Protein AF-A0A835D338-F1 (afdb_monomer)

Sequence (1141 aa):
MAGPLVIIKLYAHLLYDAEVIFFDESVRIAKRHQLEVKVLHLVQPAYQSMLGHLRSRTLDNFKEAFDKVLNGGEGFAVAAHDCTQSFMTLFEKGCADAAIEQANWDPSRVRDKLQRDIDSHVASLRAAKLSELTTLYEIGIVIRNTKSWWCRVDMLQSKLNEALVAPVEALLDSAGKNYARSVVEAKAKEEGWKGPDSDEGQVFDIVNHDSDSMPRVWTGKEDILRHSQTALSACNIGRPAWIISKLVSGRLRSPDDGEETIGLFELVSRLRKKVGRPLQAVGKHYKEGLEEKELRVNLIMLVAFTVYSLGYFQEWHGKVDECISTHLIDGDGIFNVPGIENFMKEVKLGECGLSYAVVSIMGPQSSGKSTLLNHLFGTKFREMDAFKGRQDTSLVRSQTTKGIWLAKCADVEPCTLVMDLEGTDGRERGEDDTAFEKQSALFALAVSDIVLINMWCHDIGREQAANKPLLKTVFQVMMRLFSPRKTTLLFVIRDKTRTPLENLEPLLREDIQKIWDSVPKPQAHRETPLSEFFNVEVVALSSYEEKEEQFKEQVGSLRQRFYHSIAPGGLAGDRRAVVPASGFSFSAQQIWKIIKENKDLDLPAHKVMVATVRCEEIANEKFAYLTENEDWCQLEEAVQSAPVPGFGKKLTLIIDACLSEYDAEVIFFDESVRIAKRHQLEVKVLHLVQPAYQSMLGHLRSRTLDNFKEAFDKVLNGGEGFAVAAHDCTQSFMTLFEKGCADAAIEQANWDPSRVRDKLQRDIDSHVASLRAAKLSELTTLYESKLNEALVAPVEALLDSAGSDTWPAIRKLLQRETESAVSGLSSALSGFDLDEITVDKMLANLENYARSVVEAKAKEEAGRVLIQMKDKFSTLFNHDSDSMPRVWTGKEDILAITKTARSASLKLLSVLAAVRLDDNADNIENILSLALVNADNSGVTNRSITSFDPLASSTWEEVPSTKTLITPVQCKSLWRQFKTETEYTVTQAIAAQEANKRNNNWLPPPWAIVALIVLGFNEFMTLLRNPLYLGVIFVAFLLFKALWVQLDISGEFRNGALPGLLSLSTKFLPTVMNLLKKLAEEGQRPAAADPQRNPAVESKSLGSGVYANSNLSSSASSNVMSSGNGIEIEYSSSLQQDEVK

Structure (mmCIF, N/CA/C/O backbone):
data_AF-A0A835D338-F1
#
_entry.id   AF-A0A835D338-F1
#
loop_
_atom_site.group_PDB
_atom_site.id
_atom_site.type_symbol
_atom_site.label_atom_id
_atom_site.label_alt_id
_atom_site.label_comp_id
_atom_site.label_asym_id
_atom_site.label_entity_id
_atom_site.label_seq_id
_atom_site.pdbx_PDB_ins_code
_atom_site.Cartn_x
_atom_site.Cartn_y
_atom_site.Cartn_z
_atom_site.occupancy
_atom_site.B_iso_or_equiv
_atom_site.auth_seq_id
_atom_site.auth_comp_id
_atom_site.auth_asym_id
_atom_site.auth_atom_id
_atom_site.pdbx_PDB_model_num
ATOM 1 N N . MET A 1 1 ? -3.411 23.150 -6.013 1.00 42.62 1 MET A N 1
ATOM 2 C CA . MET A 1 1 ? -4.665 22.578 -5.458 1.00 42.62 1 MET A CA 1
ATOM 3 C C . MET A 1 1 ? -5.792 23.619 -5.308 1.00 42.62 1 MET A C 1
ATOM 5 O O . MET A 1 1 ? -6.763 23.337 -4.624 1.00 42.62 1 MET A O 1
ATOM 9 N N . ALA A 1 2 ? -5.741 24.788 -5.968 1.00 37.47 2 ALA A N 1
ATOM 10 C CA . ALA A 1 2 ? -6.758 25.835 -5.780 1.00 37.47 2 ALA A CA 1
ATOM 11 C C . ALA A 1 2 ? -8.158 25.488 -6.343 1.00 37.47 2 ALA A C 1
ATOM 13 O O . ALA A 1 2 ? -9.165 25.864 -5.746 1.00 37.47 2 ALA A O 1
ATOM 14 N N . GLY A 1 3 ? -8.231 24.732 -7.449 1.00 48.47 3 GLY A N 1
ATOM 15 C CA . GLY A 1 3 ? -9.480 24.416 -8.166 1.00 48.47 3 GLY A CA 1
ATOM 16 C C . GLY A 1 3 ? -10.649 23.948 -7.281 1.00 48.47 3 GLY A C 1
ATOM 17 O O . GLY A 1 3 ? -11.695 24.592 -7.313 1.00 48.47 3 GLY A O 1
ATOM 18 N N . PRO A 1 4 ? -10.494 22.903 -6.442 1.00 52.81 4 PRO A N 1
ATOM 19 C CA . PRO A 1 4 ? -11.550 22.446 -5.535 1.00 52.81 4 PRO A CA 1
ATOM 20 C C . PRO A 1 4 ? -12.110 23.525 -4.598 1.00 52.81 4 PRO A C 1
ATOM 22 O O . PRO A 1 4 ? -13.306 23.524 -4.335 1.00 52.81 4 PRO A O 1
ATOM 25 N N . LEU A 1 5 ? -11.293 24.473 -4.126 1.00 51.62 5 LEU A N 1
ATOM 26 C CA . LEU A 1 5 ? -11.754 25.545 -3.232 1.00 51.62 5 LEU A CA 1
ATOM 27 C C . LEU A 1 5 ? -12.587 26.595 -3.982 1.00 51.62 5 LEU A C 1
ATOM 29 O O . LEU A 1 5 ? -13.607 27.057 -3.470 1.00 51.62 5 LEU A O 1
ATOM 33 N N . VAL A 1 6 ? -12.201 26.916 -5.221 1.00 54.78 6 VAL A N 1
ATOM 34 C CA . VAL A 1 6 ? -12.992 27.775 -6.119 1.00 54.78 6 VAL A CA 1
ATOM 35 C C . VAL A 1 6 ? -14.311 27.091 -6.495 1.00 54.78 6 VAL A C 1
ATOM 37 O O . VAL A 1 6 ? -15.360 27.731 -6.465 1.00 54.78 6 VAL A O 1
ATOM 40 N N . ILE A 1 7 ? -14.285 25.780 -6.763 1.00 57.91 7 ILE A N 1
ATOM 41 C CA . ILE A 1 7 ? -15.482 24.972 -7.047 1.00 57.91 7 ILE A CA 1
ATOM 42 C C . ILE A 1 7 ? -16.418 24.932 -5.833 1.00 57.91 7 ILE A C 1
ATOM 44 O O . ILE A 1 7 ? -17.607 25.182 -5.998 1.00 57.91 7 ILE A O 1
ATOM 48 N N . ILE A 1 8 ? -15.910 24.700 -4.616 1.00 60.81 8 ILE A N 1
ATOM 49 C CA . ILE A 1 8 ? -16.721 24.724 -3.385 1.00 60.81 8 ILE A CA 1
ATOM 50 C C . ILE A 1 8 ? -17.377 26.099 -3.187 1.00 60.81 8 ILE A C 1
ATOM 52 O O . ILE A 1 8 ? -18.566 26.154 -2.875 1.00 60.81 8 ILE A O 1
ATOM 56 N N . LYS A 1 9 ? -16.655 27.208 -3.425 1.00 59.19 9 LYS A N 1
ATOM 57 C CA . LYS A 1 9 ? -17.248 28.556 -3.365 1.00 59.19 9 LYS A CA 1
ATOM 58 C C . LYS A 1 9 ? -18.345 28.740 -4.425 1.00 59.19 9 LYS A C 1
ATOM 60 O O . LYS A 1 9 ? -19.446 29.159 -4.078 1.00 59.19 9 LYS A O 1
ATOM 65 N N . LEU A 1 10 ? -18.081 28.401 -5.690 1.00 60.38 10 LEU A N 1
ATOM 66 C CA . LEU A 1 10 ? -19.064 28.509 -6.780 1.00 60.38 10 LEU A CA 1
ATOM 67 C C . LEU A 1 10 ? -20.314 27.654 -6.524 1.00 60.38 10 LEU A C 1
ATOM 69 O O . LEU A 1 10 ? -21.428 28.129 -6.723 1.00 60.38 10 LEU A O 1
ATOM 73 N N . TYR A 1 11 ? -20.141 26.425 -6.040 1.00 64.56 11 TYR A N 1
ATOM 74 C CA . TYR A 1 11 ? -21.232 25.498 -5.741 1.00 64.56 11 TYR A CA 1
ATOM 75 C C . TYR A 1 11 ? -22.081 25.974 -4.552 1.00 64.56 11 TYR A C 1
ATOM 77 O O . TYR A 1 11 ? -23.308 25.937 -4.617 1.00 64.56 11 TYR A O 1
ATOM 85 N N . ALA A 1 12 ? -21.445 26.511 -3.502 1.00 62.12 12 ALA A N 1
ATOM 86 C CA . ALA A 1 12 ? -22.143 27.125 -2.374 1.00 62.12 12 ALA A CA 1
ATOM 87 C C . ALA A 1 12 ? -22.940 28.378 -2.782 1.00 62.12 12 ALA A C 1
ATOM 89 O O . ALA A 1 12 ? -24.048 28.571 -2.288 1.00 62.12 12 ALA A O 1
ATOM 90 N N . HIS A 1 13 ? -22.422 29.203 -3.703 1.00 67.62 13 HIS A N 1
ATOM 91 C CA . HIS A 1 13 ? -23.190 30.315 -4.275 1.00 67.62 13 HIS A CA 1
ATOM 92 C C . HIS A 1 13 ? -24.360 29.830 -5.132 1.00 67.62 13 HIS A C 1
ATOM 94 O O . HIS A 1 13 ? -25.470 30.301 -4.928 1.00 67.62 13 HIS A O 1
ATOM 100 N N . LEU A 1 14 ? -24.143 28.873 -6.040 1.00 63.91 14 LEU A N 1
ATOM 101 C CA . LEU A 1 14 ? -25.195 28.355 -6.922 1.00 63.91 14 LEU A CA 1
ATOM 102 C C . LEU A 1 14 ? -26.357 27.723 -6.144 1.00 63.91 14 LEU A C 1
ATOM 104 O O . LEU A 1 14 ? -27.510 27.973 -6.485 1.00 63.91 14 LEU A O 1
ATOM 108 N N . LEU A 1 15 ? -26.074 26.963 -5.080 1.00 64.31 15 LEU A N 1
ATOM 109 C CA . LEU A 1 15 ? -27.109 26.437 -4.182 1.00 64.31 15 LEU A CA 1
ATOM 110 C C . LEU A 1 15 ? -27.828 27.560 -3.424 1.00 64.31 15 LEU A C 1
ATOM 112 O O . LEU A 1 15 ? -29.055 27.628 -3.450 1.00 64.31 15 LEU A O 1
ATOM 116 N N . TYR A 1 16 ? -27.078 28.472 -2.798 1.00 71.81 16 TYR A N 1
ATOM 117 C CA . TYR A 1 16 ? -27.657 29.569 -2.020 1.00 71.81 16 TYR A CA 1
ATOM 118 C C . TYR A 1 16 ? -28.532 30.502 -2.873 1.00 71.81 16 TYR A C 1
ATOM 120 O O . TYR A 1 16 ? -29.622 30.896 -2.464 1.00 71.81 16 TYR A O 1
ATOM 128 N N . ASP A 1 17 ? -28.080 30.836 -4.079 1.00 68.00 17 ASP A N 1
ATOM 129 C CA . ASP A 1 17 ? -28.818 31.700 -4.994 1.00 68.00 17 ASP A CA 1
ATOM 130 C C . ASP A 1 17 ? -30.065 30.995 -5.562 1.00 68.00 17 ASP A C 1
ATOM 132 O O . ASP A 1 17 ? -31.065 31.666 -5.808 1.00 68.00 17 ASP A O 1
ATOM 136 N N . ALA A 1 18 ? -30.046 29.662 -5.715 1.00 66.62 18 ALA A N 1
ATOM 137 C CA . ALA A 1 18 ? -31.192 28.870 -6.169 1.00 66.62 18 ALA A CA 1
ATOM 138 C C . ALA A 1 18 ? -32.274 28.674 -5.089 1.00 66.62 18 ALA A C 1
ATOM 140 O O . ALA A 1 18 ? -33.463 28.734 -5.398 1.00 66.62 18 ALA A O 1
ATOM 141 N N . GLU A 1 19 ? -31.893 28.472 -3.823 1.00 66.00 19 GLU A N 1
ATOM 142 C CA . GLU A 1 19 ? -32.851 28.295 -2.717 1.00 66.00 19 GLU A CA 1
ATOM 143 C C . GLU A 1 19 ? -33.541 29.607 -2.303 1.00 66.00 19 GLU A C 1
ATOM 145 O O . GLU A 1 19 ? -34.656 29.593 -1.778 1.00 66.00 19 GLU A O 1
ATOM 150 N N . VAL A 1 20 ? -32.894 30.756 -2.529 1.00 69.62 20 VAL A N 1
ATOM 151 C CA . VAL A 1 20 ? -33.274 32.038 -1.903 1.00 69.62 20 VAL A CA 1
ATOM 152 C C . VAL A 1 20 ? -33.884 33.040 -2.909 1.00 69.62 20 VAL A C 1
ATOM 154 O O . VAL A 1 20 ? -34.171 34.182 -2.552 1.00 69.62 20 VAL A O 1
ATOM 157 N N . ILE A 1 21 ? -34.181 32.618 -4.149 1.00 68.69 21 ILE A N 1
ATOM 158 C CA . ILE A 1 21 ? -34.739 33.452 -5.246 1.00 68.69 21 ILE A CA 1
ATOM 159 C C . ILE A 1 21 ? -35.920 34.343 -4.806 1.00 68.69 21 ILE A C 1
ATOM 161 O O . ILE A 1 21 ? -36.027 35.489 -5.236 1.00 68.69 21 ILE A O 1
ATOM 165 N N . PHE A 1 22 ? -36.795 33.840 -3.930 1.00 66.62 22 PHE A N 1
ATOM 166 C CA . PHE A 1 22 ? -38.018 34.528 -3.495 1.00 66.62 22 PHE A CA 1
ATOM 167 C C . PHE A 1 22 ? -37.815 35.609 -2.414 1.00 66.62 22 PHE A C 1
ATOM 169 O O . PHE A 1 22 ? -38.792 36.218 -1.978 1.00 66.62 22 PHE A O 1
ATOM 176 N N . PHE A 1 23 ? -36.580 35.862 -1.968 1.00 70.81 23 PHE A N 1
ATOM 177 C CA . PHE A 1 23 ? -36.269 36.875 -0.953 1.00 70.81 23 PHE A CA 1
ATOM 178 C C . PHE A 1 23 ? -35.703 38.169 -1.559 1.00 70.81 23 PHE A C 1
ATOM 180 O O . PHE A 1 23 ? -35.102 38.178 -2.639 1.00 70.81 23 PHE A O 1
ATOM 187 N N . ASP A 1 24 ? -35.867 39.266 -0.815 1.00 76.75 24 ASP A N 1
ATOM 188 C CA . ASP A 1 24 ? -35.385 40.601 -1.177 1.00 76.75 24 ASP A CA 1
ATOM 189 C C . ASP A 1 24 ? -33.871 40.636 -1.465 1.00 76.75 24 ASP A C 1
ATOM 191 O O . ASP A 1 24 ? -33.069 40.008 -0.769 1.00 76.75 24 ASP A O 1
ATOM 195 N N . GLU A 1 25 ? -33.483 41.403 -2.487 1.00 73.06 25 GLU A N 1
ATOM 196 C CA . GLU A 1 25 ? -32.102 41.507 -2.974 1.00 73.06 25 GLU A CA 1
ATOM 197 C C . GLU A 1 25 ? -31.130 42.011 -1.895 1.00 73.06 25 GLU A C 1
ATOM 199 O O . GLU A 1 25 ? -30.026 41.486 -1.758 1.00 73.06 25 GLU A O 1
ATOM 204 N N . SER A 1 26 ? -31.543 42.979 -1.068 1.00 69.69 26 SER A N 1
ATOM 205 C CA . SER A 1 26 ? -30.692 43.519 0.001 1.00 69.69 26 SER A CA 1
ATOM 206 C C . SER A 1 26 ? -30.404 42.473 1.084 1.00 69.69 26 SER A C 1
ATOM 208 O O . SER A 1 26 ? -29.277 42.367 1.577 1.00 69.69 26 SER A O 1
ATOM 210 N N . VAL A 1 27 ? -31.399 41.636 1.397 1.00 71.38 27 VAL A N 1
ATOM 211 C CA . VAL A 1 27 ? -31.273 40.526 2.350 1.00 71.38 27 VAL A CA 1
ATOM 212 C C . VAL A 1 27 ? -30.422 39.405 1.753 1.00 71.38 27 VAL A C 1
ATOM 214 O O . VAL A 1 27 ? -29.538 38.894 2.446 1.00 71.38 27 VAL A O 1
ATOM 217 N N . ARG A 1 28 ? -30.623 39.065 0.470 1.00 74.94 28 ARG A N 1
ATOM 218 C CA . ARG A 1 28 ? -29.794 38.091 -0.260 1.00 74.94 28 ARG A CA 1
ATOM 219 C C . ARG A 1 28 ? -28.327 38.502 -0.289 1.00 74.94 28 ARG A C 1
ATOM 221 O O . ARG A 1 28 ? -27.486 37.690 0.079 1.00 74.94 28 ARG A O 1
ATOM 228 N N . ILE A 1 29 ? -28.005 39.748 -0.637 1.00 73.69 29 ILE A N 1
ATOM 229 C CA . ILE A 1 29 ? -26.618 40.242 -0.667 1.00 73.69 29 ILE A CA 1
ATOM 230 C C . ILE A 1 29 ? -25.985 40.187 0.733 1.00 73.69 29 ILE A C 1
ATOM 232 O O . ILE A 1 29 ? -24.899 39.626 0.897 1.00 73.69 29 ILE A O 1
ATOM 236 N N . ALA A 1 30 ? -26.676 40.687 1.764 1.00 72.38 30 ALA A N 1
ATOM 237 C CA . ALA A 1 30 ? -26.165 40.674 3.137 1.00 72.38 30 ALA A CA 1
ATOM 238 C C . ALA A 1 30 ? -25.923 39.247 3.670 1.00 72.38 30 ALA A C 1
ATOM 240 O O . ALA A 1 30 ? -24.933 38.987 4.360 1.00 72.38 30 ALA A O 1
ATOM 241 N N . LYS A 1 31 ? -26.807 38.297 3.338 1.00 73.38 31 LYS A N 1
ATOM 242 C CA . LYS A 1 31 ? -26.688 36.896 3.761 1.00 73.38 31 LYS A CA 1
ATOM 243 C C . LYS A 1 31 ? -25.702 36.090 2.919 1.00 73.38 31 LYS A C 1
ATOM 245 O O . LYS A 1 31 ? -24.974 35.289 3.503 1.00 73.38 31 LYS A O 1
ATOM 250 N N . ARG A 1 32 ? -25.583 36.359 1.614 1.00 72.50 32 ARG A N 1
ATOM 251 C CA . ARG A 1 32 ? -24.512 35.829 0.757 1.00 72.50 32 ARG A CA 1
ATOM 252 C C . ARG A 1 32 ? -23.146 36.219 1.323 1.00 72.50 32 ARG A C 1
ATOM 254 O O . ARG A 1 32 ? -22.302 35.349 1.495 1.00 72.50 32 ARG A O 1
ATOM 261 N N . HIS A 1 33 ? -22.950 37.479 1.713 1.00 73.69 33 HIS A N 1
ATOM 262 C CA . HIS A 1 33 ? -21.685 37.909 2.314 1.00 73.69 33 HIS A CA 1
ATOM 263 C C . HIS A 1 33 ? -21.422 37.245 3.682 1.00 73.69 33 HIS A C 1
ATOM 265 O O . HIS A 1 33 ? -20.308 36.806 3.972 1.00 73.69 33 HIS A O 1
ATOM 271 N N . GLN A 1 34 ? -22.464 37.052 4.505 1.00 74.62 34 GLN A N 1
ATOM 272 C CA . GLN A 1 34 ? -22.353 36.271 5.746 1.00 74.62 34 GLN A CA 1
ATOM 273 C C . GLN A 1 34 ? -22.013 34.783 5.495 1.00 74.62 34 GLN A C 1
ATOM 275 O O . GLN A 1 34 ? -21.376 34.154 6.343 1.00 74.62 34 GLN A O 1
ATOM 280 N N . LEU A 1 35 ? -22.410 34.218 4.348 1.00 74.19 35 LEU A N 1
ATOM 281 C CA . LEU A 1 35 ? -22.029 32.872 3.913 1.00 74.19 35 LEU A CA 1
ATOM 282 C C . LEU A 1 35 ? -20.567 32.827 3.437 1.00 74.19 35 LEU A C 1
ATOM 284 O O . LEU A 1 35 ? -19.831 31.944 3.867 1.00 74.19 35 LEU A O 1
ATOM 288 N N . GLU A 1 36 ? -20.116 33.800 2.636 1.00 70.56 36 GLU A N 1
ATOM 289 C CA . GLU A 1 36 ? -18.717 33.905 2.187 1.00 70.56 36 GLU A CA 1
ATOM 290 C C . GLU A 1 36 ? -17.733 33.918 3.361 1.00 70.56 36 GLU A C 1
ATOM 292 O O . GLU A 1 36 ? -16.772 33.148 3.368 1.00 70.56 36 GLU A O 1
ATOM 297 N N . VAL A 1 37 ? -17.997 34.741 4.382 1.00 73.62 37 VAL A N 1
ATOM 298 C CA . VAL A 1 37 ? -17.154 34.827 5.587 1.00 73.62 37 VAL A CA 1
ATOM 299 C C . VAL A 1 37 ? -17.082 33.479 6.314 1.00 73.62 37 VAL A C 1
ATOM 301 O O . VAL A 1 37 ? -16.005 33.083 6.758 1.00 73.62 37 VAL A O 1
ATOM 304 N N . LYS A 1 38 ? -18.193 32.731 6.393 1.00 74.69 38 LYS A N 1
ATOM 305 C CA . LYS A 1 38 ? -18.213 31.381 6.986 1.00 74.69 38 LYS A CA 1
ATOM 306 C C . LYS A 1 38 ? -17.441 30.357 6.151 1.00 74.69 38 LYS A C 1
ATOM 308 O O . LYS A 1 38 ? -16.703 29.560 6.723 1.00 74.69 38 LYS A O 1
ATOM 313 N N . VAL A 1 39 ? -17.580 30.384 4.824 1.00 73.12 39 VAL A N 1
ATOM 314 C CA . VAL A 1 39 ? -16.852 29.481 3.913 1.00 73.12 39 VAL A CA 1
ATOM 315 C C . VAL A 1 39 ? -15.347 29.749 3.975 1.00 73.12 39 VAL A C 1
ATOM 317 O O . VAL A 1 39 ? -14.569 28.806 4.096 1.00 73.12 39 VAL A O 1
ATOM 320 N N . LEU A 1 40 ? -14.922 31.016 3.997 1.00 72.62 40 LEU A N 1
ATOM 321 C CA . LEU A 1 40 ? -13.515 31.379 4.200 1.00 72.62 40 LEU A CA 1
ATOM 322 C C . LEU A 1 40 ? -12.987 30.871 5.550 1.00 72.62 40 LEU A C 1
ATOM 324 O O . LEU A 1 40 ? -11.912 30.276 5.591 1.00 72.62 40 LEU A O 1
ATOM 328 N N . HIS A 1 41 ? -13.757 31.018 6.634 1.00 74.75 41 HIS A N 1
ATOM 329 C CA . HIS A 1 41 ? -13.384 30.490 7.953 1.00 74.75 41 HIS A CA 1
ATOM 330 C C . HIS A 1 41 ? -13.243 28.959 7.984 1.00 74.75 41 HIS A C 1
ATOM 332 O O . HIS A 1 41 ? -12.366 28.445 8.677 1.00 74.75 41 HIS A O 1
ATOM 338 N N . LEU A 1 42 ? -14.076 28.235 7.228 1.00 74.44 42 LEU A N 1
ATOM 339 C CA . LEU A 1 42 ? -14.022 26.774 7.103 1.00 74.44 42 LEU A CA 1
ATOM 340 C C . LEU A 1 42 ? -12.810 26.301 6.277 1.00 74.44 42 LEU A C 1
ATOM 342 O O . LEU A 1 42 ? -12.235 25.254 6.563 1.00 74.44 42 LEU A O 1
ATOM 346 N N . VAL A 1 43 ? -12.405 27.076 5.267 1.00 74.06 43 VAL A N 1
ATOM 347 C CA . VAL A 1 43 ? -11.278 26.764 4.367 1.00 74.06 43 VAL A CA 1
ATOM 348 C C . VAL A 1 43 ? -9.916 27.152 4.963 1.00 74.06 43 VAL A C 1
ATOM 350 O O . VAL A 1 43 ? -8.902 26.527 4.642 1.00 74.06 43 VAL A O 1
ATOM 353 N N . GLN A 1 44 ? -9.869 28.144 5.857 1.00 76.06 44 GLN A N 1
ATOM 354 C CA . GLN A 1 44 ? -8.628 28.678 6.434 1.00 76.06 44 GLN A CA 1
ATOM 355 C C . GLN A 1 44 ? -7.682 27.612 7.046 1.00 76.06 44 GLN A C 1
ATOM 357 O O . GLN A 1 44 ? -6.479 27.691 6.775 1.00 76.06 44 GLN A O 1
ATOM 362 N N . PRO A 1 45 ? -8.147 26.585 7.794 1.00 77.12 45 PRO A N 1
ATOM 363 C CA . PRO A 1 45 ? -7.266 25.537 8.322 1.00 77.12 45 PRO A CA 1
ATOM 364 C C . PRO A 1 45 ? -6.648 24.661 7.221 1.00 77.12 45 PRO A C 1
ATOM 366 O O . PRO A 1 45 ? -5.477 24.291 7.305 1.00 77.12 45 PRO A O 1
ATOM 369 N N . ALA A 1 46 ? -7.401 24.371 6.153 1.00 75.06 46 ALA A N 1
ATOM 370 C CA . ALA A 1 46 ? -6.908 23.597 5.014 1.00 75.06 46 ALA A CA 1
ATOM 371 C C . ALA A 1 46 ? -5.841 24.373 4.222 1.00 75.06 46 ALA A C 1
ATOM 373 O O . ALA A 1 46 ? -4.828 23.798 3.824 1.00 75.06 46 ALA A O 1
ATOM 374 N N . TYR A 1 47 ? -6.012 25.691 4.064 1.00 77.94 47 TYR A N 1
ATOM 375 C CA . TYR A 1 47 ? -4.995 26.571 3.476 1.00 77.94 47 TYR A CA 1
ATOM 376 C C . TYR A 1 47 ? -3.706 26.609 4.316 1.00 77.94 47 TYR A C 1
ATOM 378 O O . TYR A 1 47 ? -2.610 26.468 3.773 1.00 77.94 47 TYR A O 1
ATOM 386 N N . GLN A 1 48 ? -3.818 26.711 5.646 1.00 77.25 48 GLN A N 1
ATOM 387 C CA . GLN A 1 48 ? -2.658 26.661 6.547 1.00 77.25 48 GLN A CA 1
ATOM 388 C C . GLN A 1 48 ? -1.932 25.305 6.498 1.00 77.25 48 GLN A C 1
ATOM 390 O O . GLN A 1 48 ? -0.701 25.277 6.448 1.00 77.25 48 GLN A O 1
ATOM 395 N N . SER A 1 49 ? -2.674 24.193 6.444 1.00 78.25 49 SER A N 1
ATOM 396 C CA . SER A 1 49 ? -2.111 22.850 6.245 1.00 78.25 49 SER A CA 1
ATOM 397 C C . SER A 1 49 ? -1.366 22.736 4.906 1.00 78.25 49 SER A C 1
ATOM 399 O O . SER A 1 49 ? -0.204 22.326 4.870 1.00 78.25 49 SER A O 1
ATOM 401 N N . MET A 1 50 ? -1.979 23.197 3.809 1.00 82.50 50 MET A N 1
ATOM 402 C CA . MET A 1 50 ? -1.373 23.209 2.473 1.00 82.50 50 MET A CA 1
ATOM 403 C C . MET A 1 50 ? -0.062 24.010 2.434 1.00 82.50 50 MET A C 1
ATOM 405 O O . MET A 1 50 ? 0.930 23.516 1.897 1.00 82.50 50 MET A O 1
ATOM 409 N N . LEU A 1 51 ? -0.017 25.202 3.042 1.00 80.62 51 LEU A N 1
ATOM 410 C CA . LEU A 1 51 ? 1.221 25.982 3.175 1.00 80.62 51 LEU A CA 1
ATOM 411 C C . LEU A 1 51 ? 2.274 25.258 4.034 1.00 80.62 51 LEU A C 1
ATOM 413 O O . LEU A 1 51 ? 3.464 25.313 3.723 1.00 80.62 51 LEU A O 1
ATOM 417 N N . GLY A 1 52 ? 1.855 24.535 5.078 1.00 79.75 52 GLY A N 1
ATOM 418 C CA . GLY A 1 52 ? 2.730 23.685 5.890 1.00 79.75 52 GLY A CA 1
ATOM 419 C C . GLY A 1 52 ? 3.389 22.555 5.089 1.00 79.75 52 GLY A C 1
ATOM 420 O O . GLY A 1 52 ? 4.604 22.364 5.190 1.00 79.75 52 GLY A O 1
ATOM 421 N N . HIS A 1 53 ? 2.614 21.860 4.250 1.00 84.25 53 HIS A N 1
ATOM 422 C CA . HIS A 1 53 ? 3.115 20.816 3.350 1.00 84.25 53 HIS A CA 1
ATOM 423 C C . HIS A 1 53 ? 4.015 21.373 2.240 1.00 84.25 53 HIS A C 1
ATOM 425 O O . HIS A 1 53 ? 5.079 20.805 1.990 1.00 84.25 53 HIS A O 1
ATOM 431 N N . LEU A 1 54 ? 3.633 22.495 1.613 1.00 83.88 54 LEU A N 1
ATOM 432 C CA . LEU A 1 54 ? 4.456 23.180 0.609 1.00 83.88 54 LEU A CA 1
ATOM 433 C C . LEU A 1 54 ? 5.825 23.546 1.198 1.00 83.88 54 LEU A C 1
ATOM 435 O O . LEU A 1 54 ? 6.853 23.219 0.614 1.00 83.88 54 LEU A O 1
ATOM 439 N N . ARG A 1 55 ? 5.837 24.133 2.401 1.00 89.56 55 ARG A N 1
ATOM 440 C CA . ARG A 1 55 ? 7.056 24.495 3.133 1.00 89.56 55 ARG A CA 1
ATOM 441 C C . ARG A 1 55 ? 7.967 23.294 3.397 1.00 89.56 55 ARG A C 1
ATOM 443 O O . ARG A 1 55 ? 9.164 23.402 3.154 1.00 89.56 55 ARG A O 1
ATOM 450 N N . SER A 1 56 ? 7.426 22.171 3.888 1.00 87.00 56 SER A N 1
ATOM 451 C CA . SER A 1 56 ? 8.242 20.968 4.130 1.00 87.00 56 SER A CA 1
ATOM 452 C C . SER A 1 56 ? 8.847 20.463 2.827 1.00 87.00 56 SER A C 1
ATOM 454 O O . SER A 1 56 ? 10.057 20.320 2.729 1.00 87.00 56 SER A O 1
ATOM 456 N N . ARG A 1 57 ? 8.023 20.304 1.783 1.00 88.81 57 ARG A N 1
ATOM 457 C CA . ARG A 1 57 ? 8.485 19.782 0.496 1.00 88.81 57 ARG A CA 1
ATOM 458 C C . ARG A 1 57 ? 9.545 20.672 -0.156 1.00 88.81 57 ARG A C 1
ATOM 460 O O . ARG A 1 57 ? 10.494 20.143 -0.721 1.00 88.81 57 ARG A O 1
ATOM 467 N N . THR A 1 58 ? 9.429 21.998 -0.057 1.00 89.06 58 THR A N 1
ATOM 468 C CA . THR A 1 58 ? 10.486 22.904 -0.530 1.00 89.06 58 THR A CA 1
ATOM 469 C C . THR A 1 58 ? 11.772 22.744 0.279 1.00 89.06 58 THR A C 1
ATOM 471 O O . THR A 1 58 ? 12.842 22.674 -0.317 1.00 89.06 58 THR A O 1
ATOM 474 N N . LEU A 1 59 ? 11.687 22.645 1.611 1.00 90.50 59 LEU A N 1
ATOM 475 C CA . LEU A 1 59 ? 12.853 22.437 2.475 1.00 90.50 59 LEU A CA 1
ATOM 476 C C . LEU A 1 59 ? 13.555 21.100 2.186 1.00 90.50 59 LEU A C 1
ATOM 478 O O . LEU A 1 59 ? 14.780 21.041 2.175 1.00 90.50 59 LEU A O 1
ATOM 482 N N . ASP A 1 60 ? 12.796 20.034 1.944 1.00 89.62 60 ASP A N 1
ATOM 483 C CA . ASP A 1 60 ? 13.346 18.702 1.685 1.00 89.62 60 ASP A CA 1
ATOM 484 C C . ASP A 1 60 ? 13.964 18.608 0.276 1.00 89.62 60 ASP A C 1
ATOM 486 O O . ASP A 1 60 ? 15.090 18.130 0.138 1.00 89.62 60 ASP A O 1
ATOM 490 N N . ASN A 1 61 ? 13.316 19.194 -0.742 1.00 90.06 61 ASN A N 1
ATOM 491 C CA . ASN A 1 61 ? 13.907 19.371 -2.075 1.00 90.06 61 ASN A CA 1
ATOM 492 C C . ASN A 1 61 ? 15.194 20.226 -2.033 1.00 90.06 61 ASN A C 1
ATOM 494 O O . ASN A 1 61 ? 16.147 19.934 -2.754 1.00 90.06 61 ASN A O 1
ATOM 498 N N . PHE A 1 62 ? 15.225 21.281 -1.204 1.00 93.75 62 PHE A N 1
ATOM 499 C CA . PHE A 1 62 ? 16.396 22.147 -1.035 1.00 93.75 62 PHE A CA 1
ATOM 500 C C . PHE A 1 62 ? 17.605 21.363 -0.510 1.00 93.75 62 PHE A C 1
ATOM 502 O O . PHE A 1 62 ? 18.686 21.500 -1.073 1.00 93.75 62 PHE A O 1
ATOM 509 N N . LYS A 1 63 ? 17.426 20.508 0.511 1.00 89.69 63 LYS A N 1
ATOM 510 C CA . LYS A 1 63 ? 18.501 19.647 1.046 1.00 89.69 63 LYS A CA 1
ATOM 511 C C . LYS A 1 63 ? 19.086 18.754 -0.049 1.00 89.69 63 LYS A C 1
ATOM 513 O O . LYS A 1 63 ? 20.288 18.777 -0.288 1.00 89.69 63 LYS A O 1
ATOM 518 N N . GLU A 1 64 ? 18.222 18.018 -0.753 1.00 89.00 64 GLU A N 1
ATOM 519 C CA . GLU A 1 64 ? 18.638 17.060 -1.784 1.00 89.00 64 GLU A CA 1
ATOM 520 C C . GLU A 1 64 ? 19.370 17.745 -2.952 1.00 89.00 64 GLU A C 1
ATOM 522 O O . GLU A 1 64 ? 20.335 17.202 -3.492 1.00 89.00 64 GLU A O 1
ATOM 527 N N . ALA A 1 65 ? 18.936 18.946 -3.343 1.00 86.88 65 ALA A N 1
ATOM 528 C CA . ALA A 1 65 ? 19.609 19.739 -4.365 1.00 86.88 65 ALA A CA 1
ATOM 529 C C . ALA A 1 65 ? 20.948 20.309 -3.870 1.00 86.88 65 ALA A C 1
ATOM 531 O O . ALA A 1 65 ? 21.951 20.195 -4.572 1.00 86.88 65 ALA A O 1
ATOM 532 N N . PHE A 1 66 ? 20.986 20.875 -2.660 1.00 87.62 66 PHE A N 1
ATOM 533 C CA . PHE A 1 66 ? 22.186 21.484 -2.087 1.00 87.62 66 PHE A CA 1
ATOM 534 C C . PHE A 1 66 ? 23.300 20.448 -1.877 1.00 87.62 66 PHE A C 1
ATOM 536 O O . PHE A 1 66 ? 24.428 20.680 -2.310 1.00 87.62 66 PHE A O 1
ATOM 543 N N . ASP A 1 67 ? 22.983 19.263 -1.343 1.00 83.31 67 ASP A N 1
ATOM 544 C CA . ASP A 1 67 ? 23.951 18.165 -1.219 1.00 83.31 67 ASP A CA 1
ATOM 545 C C . ASP A 1 67 ? 24.480 17.702 -2.589 1.00 83.31 67 ASP A C 1
ATOM 547 O O . ASP A 1 67 ? 25.674 17.432 -2.732 1.00 83.31 67 ASP A O 1
ATOM 551 N N . LYS A 1 68 ? 23.641 17.646 -3.635 1.00 84.12 68 LYS A N 1
ATOM 552 C CA . LYS A 1 68 ? 24.100 17.308 -4.998 1.00 84.12 68 LYS A CA 1
ATOM 553 C C . LYS A 1 68 ? 25.046 18.362 -5.571 1.00 84.12 68 LYS A C 1
ATOM 555 O O . LYS A 1 68 ? 26.068 17.993 -6.142 1.00 84.12 68 LYS A O 1
ATOM 560 N N . VAL A 1 69 ? 24.743 19.648 -5.392 1.00 82.75 69 VAL A N 1
ATOM 561 C CA . VAL A 1 69 ? 25.587 20.757 -5.869 1.00 82.75 69 VAL A CA 1
ATOM 562 C C . VAL A 1 69 ? 26.935 20.785 -5.136 1.00 82.75 69 VAL A C 1
ATOM 564 O O . VAL A 1 69 ? 27.980 20.896 -5.778 1.00 82.75 69 VAL A O 1
ATOM 567 N N . LEU A 1 70 ? 26.945 20.579 -3.813 1.00 78.06 70 LEU A N 1
ATOM 568 C CA . LEU A 1 70 ? 28.183 20.474 -3.030 1.00 78.06 70 LEU A CA 1
ATOM 569 C C . LEU A 1 70 ? 29.056 19.284 -3.460 1.00 78.06 70 LEU A C 1
ATOM 571 O O . LEU A 1 70 ? 30.277 19.414 -3.529 1.00 78.06 70 LEU A O 1
ATOM 575 N N . ASN A 1 71 ? 28.449 18.140 -3.792 1.00 76.06 71 ASN A N 1
ATOM 576 C CA . ASN A 1 71 ? 29.169 16.985 -4.342 1.00 76.06 71 ASN A CA 1
ATOM 577 C C . ASN A 1 71 ? 29.605 17.181 -5.811 1.00 76.06 71 ASN A C 1
ATOM 579 O O . ASN A 1 71 ? 30.509 16.488 -6.272 1.00 76.06 71 ASN A O 1
ATOM 583 N N . GLY A 1 72 ? 29.007 18.135 -6.535 1.00 70.19 72 GLY A N 1
ATOM 584 C CA . GLY A 1 72 ? 29.398 18.537 -7.891 1.00 70.19 72 GLY A CA 1
ATOM 585 C C . GLY A 1 72 ? 30.651 19.421 -7.964 1.00 70.19 72 GLY A C 1
ATOM 586 O O . GLY A 1 72 ? 31.157 19.662 -9.057 1.00 70.19 72 GLY A O 1
ATOM 587 N N . GLY A 1 73 ? 31.175 19.883 -6.821 1.00 64.88 73 GLY A N 1
ATOM 588 C CA . GLY A 1 73 ? 32.408 20.675 -6.743 1.00 64.88 73 GLY A CA 1
ATOM 589 C C . GLY A 1 73 ? 32.221 22.195 -6.791 1.00 64.88 73 GLY A C 1
ATOM 590 O O . GLY A 1 73 ? 33.214 22.919 -6.870 1.00 64.88 73 GLY A O 1
ATOM 591 N N . GLU A 1 74 ? 30.987 22.703 -6.713 1.00 71.44 74 GLU A N 1
ATOM 592 C CA . GLU A 1 74 ? 30.750 24.145 -6.581 1.00 71.44 74 GLU A CA 1
ATOM 593 C C . GLU A 1 74 ? 31.186 24.694 -5.212 1.00 71.44 74 GLU A C 1
ATOM 595 O O . GLU A 1 74 ? 31.155 24.020 -4.178 1.00 71.44 74 GLU A O 1
ATOM 600 N N . GLY A 1 75 ? 31.578 25.970 -5.186 1.00 70.88 75 GLY A N 1
ATOM 601 C CA . GLY A 1 75 ? 31.979 26.645 -3.956 1.00 70.88 75 GLY A CA 1
ATOM 602 C C . GLY A 1 75 ? 30.798 26.822 -2.998 1.00 70.88 75 GLY A C 1
ATOM 603 O O . GLY A 1 75 ? 29.833 27.501 -3.337 1.00 70.88 75 GLY A O 1
ATOM 604 N N . PHE A 1 76 ? 30.912 26.290 -1.774 1.00 81.69 76 PHE A N 1
ATOM 605 C CA . PHE A 1 76 ? 29.845 26.239 -0.754 1.00 81.69 76 PHE A CA 1
ATOM 606 C C . PHE A 1 76 ? 29.021 27.533 -0.603 1.00 81.69 76 PHE A C 1
ATOM 608 O O . PHE A 1 76 ? 27.810 27.473 -0.420 1.00 81.69 76 PHE A O 1
ATOM 615 N N . ALA A 1 77 ? 29.659 28.707 -0.670 1.00 74.06 77 ALA A N 1
ATOM 616 C CA . ALA A 1 77 ? 28.978 29.996 -0.534 1.00 74.06 77 ALA A CA 1
ATOM 617 C C . ALA A 1 77 ? 28.086 30.360 -1.739 1.00 74.06 77 ALA A C 1
ATOM 619 O O . ALA A 1 77 ? 27.036 30.964 -1.539 1.00 74.06 77 ALA A O 1
ATOM 620 N N . VAL A 1 78 ? 28.487 29.978 -2.957 1.00 76.38 78 VAL A N 1
ATOM 621 C CA . VAL A 1 78 ? 27.709 30.173 -4.195 1.00 76.38 78 VAL A CA 1
ATOM 622 C C . VAL A 1 78 ? 26.544 29.188 -4.209 1.00 76.38 78 VAL A C 1
ATOM 624 O O . VAL A 1 78 ? 25.390 29.605 -4.230 1.00 76.38 78 VAL A O 1
ATOM 627 N N . ALA A 1 79 ? 26.842 27.899 -4.018 1.00 82.06 79 ALA A N 1
ATOM 628 C CA . ALA A 1 79 ? 25.849 26.832 -3.918 1.00 82.06 79 ALA A CA 1
ATOM 629 C C . ALA A 1 79 ? 24.743 27.147 -2.890 1.00 82.06 79 ALA A C 1
ATOM 631 O O . ALA A 1 79 ? 23.559 26.957 -3.165 1.00 82.06 79 ALA A O 1
ATOM 632 N N . ALA A 1 80 ? 25.115 27.665 -1.711 1.00 83.44 80 ALA A N 1
ATOM 633 C CA . ALA A 1 80 ? 24.162 28.018 -0.661 1.00 83.44 80 ALA A CA 1
ATOM 634 C C . ALA A 1 80 ? 23.294 29.229 -1.033 1.00 83.44 80 ALA A C 1
ATOM 636 O O . ALA A 1 80 ? 22.097 29.224 -0.744 1.00 83.44 80 ALA A O 1
ATOM 637 N N . HIS A 1 81 ? 23.872 30.251 -1.671 1.00 85.88 81 HIS A N 1
ATOM 638 C CA . HIS A 1 81 ? 23.141 31.429 -2.135 1.00 85.88 81 HIS A CA 1
ATOM 639 C C . HIS A 1 81 ? 22.122 31.051 -3.220 1.00 85.88 81 HIS A C 1
ATOM 641 O O . HIS A 1 81 ? 20.923 31.287 -3.059 1.00 85.88 81 HIS A O 1
ATOM 647 N N . ASP A 1 82 ? 22.583 30.381 -4.275 1.00 85.25 82 ASP A N 1
ATOM 648 C CA . ASP A 1 82 ? 21.792 30.150 -5.484 1.00 85.25 82 ASP A CA 1
ATOM 649 C C . ASP A 1 82 ? 20.705 29.087 -5.260 1.00 85.25 82 ASP A C 1
ATOM 651 O O . ASP A 1 82 ? 19.565 29.263 -5.702 1.00 85.25 82 ASP A O 1
ATOM 655 N N . CYS A 1 83 ? 20.985 28.042 -4.465 1.00 86.94 83 CYS A N 1
ATOM 656 C CA . CYS A 1 83 ? 19.944 27.114 -4.014 1.00 86.94 83 CYS A CA 1
ATOM 657 C C . CYS A 1 83 ? 18.890 27.831 -3.156 1.00 86.94 83 CYS A C 1
ATOM 659 O O . CYS A 1 83 ? 17.694 27.627 -3.365 1.00 86.94 83 CYS A O 1
ATOM 661 N N . THR A 1 84 ? 19.295 28.700 -2.222 1.00 88.75 84 THR A N 1
ATOM 662 C CA . THR A 1 84 ? 18.344 29.427 -1.362 1.00 88.75 84 THR A CA 1
ATOM 663 C C . THR A 1 84 ? 17.447 30.342 -2.196 1.00 88.75 84 THR A C 1
ATOM 665 O O . THR A 1 84 ? 16.224 30.286 -2.066 1.00 88.75 84 THR A O 1
ATOM 668 N N . GLN A 1 85 ? 18.020 31.124 -3.114 1.00 89.25 85 GLN A N 1
ATOM 669 C CA . GLN A 1 85 ? 17.262 32.021 -3.990 1.00 89.25 85 GLN A CA 1
ATOM 670 C C . GLN A 1 85 ? 16.297 31.255 -4.916 1.00 89.25 85 GLN A C 1
ATOM 672 O O . GLN A 1 85 ? 15.135 31.649 -5.070 1.00 89.25 85 GLN A O 1
ATOM 677 N N . SER A 1 86 ? 16.741 30.131 -5.486 1.00 89.12 86 SER A N 1
ATOM 678 C CA . SER A 1 86 ? 15.923 29.268 -6.349 1.00 89.12 86 SER A CA 1
ATOM 679 C C . SER A 1 86 ? 14.741 28.641 -5.595 1.00 89.12 86 SER A C 1
ATOM 681 O O . SER A 1 86 ? 13.587 28.770 -6.007 1.00 89.12 86 SER A O 1
ATOM 683 N N . PHE A 1 87 ? 14.978 28.030 -4.430 1.00 90.75 87 PHE A N 1
ATOM 684 C CA . PHE A 1 87 ? 13.905 27.375 -3.677 1.00 90.75 87 PHE A CA 1
ATOM 685 C C . PHE A 1 87 ? 12.953 28.359 -2.980 1.00 90.75 87 PHE A C 1
ATOM 687 O O . PHE A 1 87 ? 11.760 28.064 -2.875 1.00 90.75 87 PHE A O 1
ATOM 694 N N . MET A 1 88 ? 13.415 29.552 -2.591 1.00 89.81 88 MET A N 1
ATOM 695 C CA . MET A 1 88 ? 12.531 30.606 -2.078 1.00 89.81 88 MET A CA 1
ATOM 696 C C . MET A 1 88 ? 11.633 31.195 -3.175 1.00 89.81 88 MET A C 1
ATOM 698 O O . MET A 1 88 ? 10.432 31.342 -2.952 1.00 89.81 88 MET A O 1
ATOM 702 N N . THR A 1 89 ? 12.147 31.440 -4.387 1.00 87.19 89 THR A N 1
ATOM 703 C CA . THR A 1 89 ? 11.302 31.899 -5.512 1.00 87.19 89 THR A CA 1
ATOM 704 C C . THR A 1 89 ? 10.318 30.822 -5.989 1.00 87.19 89 THR A C 1
ATOM 706 O O . THR A 1 89 ? 9.168 31.138 -6.301 1.00 87.19 89 THR A O 1
ATOM 709 N N . LEU A 1 90 ? 10.697 29.537 -5.950 1.00 85.38 90 LEU A N 1
ATOM 710 C CA . LEU A 1 90 ? 9.765 28.417 -6.158 1.00 85.38 90 LEU A CA 1
ATOM 711 C C . LEU A 1 90 ? 8.671 28.351 -5.078 1.00 85.38 90 LEU A C 1
ATOM 713 O O . LEU A 1 90 ? 7.511 28.091 -5.404 1.00 85.38 90 LEU A O 1
ATOM 717 N N . PHE A 1 91 ? 9.004 28.609 -3.808 1.00 87.88 91 PHE A N 1
ATOM 718 C CA . PHE A 1 91 ? 8.017 28.678 -2.725 1.00 87.88 91 PHE A CA 1
ATOM 719 C C . PHE A 1 91 ? 7.050 29.853 -2.904 1.00 87.88 91 PHE A C 1
ATOM 721 O O . PHE A 1 91 ? 5.842 29.671 -2.763 1.00 87.88 91 PHE A O 1
ATOM 728 N N . GLU A 1 92 ? 7.551 31.037 -3.260 1.00 83.56 92 GLU A N 1
ATOM 729 C CA . GLU A 1 92 ? 6.718 32.221 -3.500 1.00 83.56 92 GLU A CA 1
ATOM 730 C C . GLU A 1 92 ? 5.774 32.027 -4.691 1.00 83.56 92 GLU A C 1
ATOM 732 O O . GLU A 1 92 ? 4.585 32.330 -4.577 1.00 83.56 92 GLU A O 1
ATOM 737 N N . LYS A 1 93 ? 6.249 31.412 -5.784 1.00 83.19 93 LYS A N 1
ATOM 738 C CA . LYS A 1 93 ? 5.385 30.999 -6.898 1.00 83.19 93 LYS A CA 1
ATOM 739 C C . LYS A 1 93 ? 4.321 29.989 -6.449 1.00 83.19 93 LYS A C 1
ATOM 741 O O . LYS A 1 93 ? 3.145 30.182 -6.735 1.00 83.19 93 LYS A O 1
ATOM 746 N N . GLY A 1 94 ? 4.704 28.967 -5.680 1.00 80.81 94 GLY A N 1
ATOM 747 C CA . GLY A 1 94 ? 3.763 27.990 -5.119 1.00 80.81 94 GLY A CA 1
ATOM 748 C C . GLY A 1 94 ? 2.733 28.592 -4.152 1.00 80.81 94 GLY A C 1
ATOM 749 O O . GLY A 1 94 ? 1.630 28.062 -4.034 1.00 80.81 94 GLY A O 1
ATOM 750 N N . CYS A 1 95 ? 3.060 29.708 -3.490 1.00 80.25 95 CYS A N 1
ATOM 751 C CA . CYS A 1 95 ? 2.110 30.492 -2.698 1.00 80.25 95 CYS A CA 1
ATOM 752 C C . CYS A 1 95 ? 1.167 31.319 -3.584 1.00 80.25 95 CYS A C 1
ATOM 754 O O . CYS A 1 95 ? -0.025 31.384 -3.292 1.00 80.25 95 CYS A O 1
ATOM 756 N N . ALA A 1 96 ? 1.668 31.916 -4.670 1.00 75.75 96 ALA A N 1
ATOM 757 C CA . ALA A 1 96 ? 0.852 32.659 -5.632 1.00 75.75 96 ALA A CA 1
ATOM 758 C C . ALA A 1 96 ? -0.159 31.744 -6.354 1.00 75.75 96 ALA A C 1
ATOM 760 O O . ALA A 1 96 ? -1.350 32.042 -6.362 1.00 75.75 96 ALA A O 1
ATOM 761 N N . ASP A 1 97 ? 0.281 30.571 -6.826 1.00 71.88 97 ASP A N 1
ATOM 762 C CA . ASP A 1 97 ? -0.559 29.521 -7.439 1.00 71.88 97 ASP A CA 1
ATOM 763 C C . ASP A 1 97 ? -1.604 28.916 -6.460 1.00 71.88 97 ASP A C 1
ATOM 765 O O . ASP A 1 97 ? -2.457 28.104 -6.843 1.00 71.88 97 ASP A O 1
ATOM 769 N N . ALA A 1 98 ? -1.525 29.277 -5.175 1.00 66.12 98 ALA A N 1
ATOM 770 C CA . ALA A 1 98 ? -2.409 28.844 -4.095 1.00 66.12 98 ALA A CA 1
ATOM 771 C C . ALA A 1 98 ? -3.243 29.984 -3.475 1.00 66.12 98 ALA A C 1
ATOM 773 O O . ALA A 1 98 ? -4.078 29.712 -2.607 1.00 66.12 98 ALA A O 1
ATOM 774 N N . ALA A 1 99 ? -3.028 31.237 -3.886 1.00 64.75 99 ALA A N 1
ATOM 775 C CA . ALA A 1 99 ? -3.659 32.402 -3.280 1.00 64.75 99 ALA A CA 1
ATOM 776 C C . ALA A 1 99 ? -5.156 32.500 -3.624 1.00 64.75 99 ALA A C 1
ATOM 778 O O . ALA A 1 99 ? -5.580 32.258 -4.752 1.00 64.75 99 ALA A O 1
ATOM 779 N N . ILE A 1 100 ? -5.963 32.913 -2.644 1.00 64.38 100 ILE A N 1
ATOM 780 C CA . ILE A 1 100 ? -7.367 33.290 -2.849 1.00 64.38 100 ILE A CA 1
ATOM 781 C C . ILE A 1 100 ? -7.427 34.817 -2.783 1.00 64.38 100 ILE A C 1
ATOM 783 O O . ILE A 1 100 ? -7.371 35.386 -1.693 1.00 64.38 100 ILE A O 1
ATOM 787 N N . GLU A 1 101 ? -7.535 35.478 -3.941 1.00 56.19 101 GLU A N 1
ATOM 788 C CA . GLU A 1 101 ? -7.440 36.947 -4.088 1.00 56.19 101 GLU A CA 1
ATOM 789 C C . GLU A 1 101 ? -8.325 37.717 -3.093 1.00 56.19 101 GLU A C 1
ATOM 791 O O . GLU A 1 101 ? -7.912 38.708 -2.500 1.00 56.19 101 GLU A O 1
ATOM 796 N N . GLN A 1 102 ? -9.540 37.215 -2.863 1.00 56.53 102 GLN A N 1
ATOM 797 C CA . GLN A 1 102 ? -10.560 37.839 -2.015 1.00 56.53 102 GLN A CA 1
ATOM 798 C C . GLN A 1 102 ? -10.349 37.604 -0.506 1.00 56.53 102 GLN A C 1
ATOM 800 O O . GLN A 1 102 ? -11.068 38.183 0.303 1.00 56.53 102 GLN A O 1
ATOM 805 N N . ALA A 1 103 ? -9.403 36.744 -0.113 1.00 59.91 103 ALA A N 1
ATOM 806 C CA . ALA A 1 103 ? -9.177 36.359 1.283 1.00 59.91 103 ALA A CA 1
ATOM 807 C C . ALA A 1 103 ? -8.035 37.138 1.965 1.00 59.91 103 ALA A C 1
ATOM 809 O O . ALA A 1 103 ? -7.987 37.189 3.193 1.00 59.91 103 ALA A O 1
ATOM 810 N N . ASN A 1 104 ? -7.124 37.730 1.180 1.00 61.25 104 ASN A N 1
ATOM 811 C CA . ASN A 1 104 ? -5.954 38.491 1.646 1.00 61.25 104 ASN A CA 1
ATOM 812 C C . ASN A 1 104 ? -5.126 37.773 2.745 1.00 61.25 104 ASN A C 1
ATOM 814 O O . ASN A 1 104 ? -4.724 38.368 3.747 1.00 61.25 104 ASN A O 1
ATOM 818 N N . TRP A 1 105 ? -4.919 36.460 2.591 1.00 76.00 105 TRP A N 1
ATOM 819 C CA . TRP A 1 105 ? -4.220 35.619 3.568 1.00 76.00 105 TRP A CA 1
ATOM 820 C C . TRP A 1 105 ? -2.699 35.637 3.374 1.00 76.00 105 TRP A C 1
ATOM 822 O O . TRP A 1 105 ? -2.165 34.942 2.510 1.00 76.00 105 TRP A O 1
ATOM 832 N N . ASP A 1 106 ? -2.008 36.388 4.231 1.00 72.69 106 ASP A N 1
ATOM 833 C CA . ASP A 1 106 ? -0.556 36.583 4.190 1.00 72.69 106 ASP A CA 1
ATOM 834 C C . ASP A 1 106 ? 0.263 35.295 4.487 1.00 72.69 106 ASP A C 1
ATOM 836 O O . ASP A 1 106 ? 0.165 34.741 5.589 1.00 72.69 106 ASP A O 1
ATOM 840 N N . PRO A 1 107 ? 1.111 34.820 3.547 1.00 76.94 107 PRO A N 1
ATOM 841 C CA . PRO A 1 107 ? 2.007 33.682 3.754 1.00 76.94 107 PRO A CA 1
ATOM 842 C C . PRO A 1 107 ? 3.351 34.043 4.425 1.00 76.94 107 PRO A C 1
ATOM 844 O O . PRO A 1 107 ? 4.162 33.136 4.634 1.00 76.94 107 PRO A O 1
ATOM 847 N N . SER A 1 108 ? 3.620 35.316 4.767 1.00 79.19 108 SER A N 1
ATOM 848 C CA . SER A 1 108 ? 4.887 35.806 5.358 1.00 79.19 108 SER A CA 1
ATOM 849 C C . SER A 1 108 ? 5.435 34.892 6.454 1.00 79.19 108 SER A C 1
ATOM 851 O O . SER A 1 108 ? 6.507 34.319 6.305 1.00 79.19 108 SER A O 1
ATOM 853 N N . ARG A 1 109 ? 4.642 34.612 7.492 1.00 80.25 109 ARG A N 1
ATOM 854 C CA . ARG A 1 109 ? 5.022 33.756 8.629 1.00 80.25 109 ARG A CA 1
ATOM 855 C C . ARG A 1 109 ? 5.482 32.348 8.241 1.00 80.25 109 ARG A C 1
ATOM 857 O O . ARG A 1 109 ? 6.211 31.719 9.009 1.00 80.25 109 ARG A O 1
ATOM 864 N N . VAL A 1 110 ? 5.041 31.832 7.093 1.00 83.75 110 VAL A N 1
ATOM 865 C CA . VAL A 1 110 ? 5.460 30.526 6.563 1.00 83.75 110 VAL A CA 1
ATOM 866 C C . VAL A 1 110 ? 6.761 30.671 5.766 1.00 83.75 110 VAL A C 1
ATOM 868 O O . VAL A 1 110 ? 7.669 29.864 5.964 1.00 83.75 110 VAL A O 1
ATOM 871 N N . ARG A 1 111 ? 6.889 31.740 4.964 1.00 86.25 111 ARG A N 1
ATOM 872 C CA . ARG A 1 111 ? 8.117 32.160 4.258 1.00 86.25 111 ARG A CA 1
ATOM 873 C C . ARG A 1 111 ? 9.278 32.386 5.238 1.00 86.25 111 ARG A C 1
ATOM 875 O O . ARG A 1 111 ? 10.319 31.748 5.120 1.00 86.25 111 ARG A O 1
ATOM 882 N N . ASP A 1 112 ? 9.055 33.181 6.281 1.00 87.25 112 ASP A N 1
ATOM 883 C CA . ASP A 1 112 ? 10.026 33.510 7.334 1.00 87.25 112 ASP A CA 1
ATOM 884 C C . ASP A 1 112 ? 10.429 32.287 8.169 1.00 87.25 112 ASP A C 1
ATOM 886 O O . ASP A 1 112 ? 11.448 32.291 8.863 1.00 87.25 112 ASP A O 1
ATOM 890 N N . LYS A 1 113 ? 9.597 31.237 8.177 1.00 87.12 113 LYS A N 1
ATOM 891 C CA . LYS A 1 113 ? 9.933 29.956 8.804 1.00 87.12 113 LYS A CA 1
ATOM 892 C C . LYS A 1 113 ? 10.698 29.045 7.840 1.00 87.12 113 LYS A C 1
ATOM 894 O O . LYS A 1 113 ? 11.592 28.348 8.294 1.00 87.12 113 LYS A O 1
ATOM 899 N N . LEU A 1 114 ? 10.396 29.069 6.539 1.00 89.94 114 LEU A N 1
ATOM 900 C CA . LEU A 1 114 ? 11.190 28.363 5.528 1.00 89.94 114 LEU A CA 1
ATOM 901 C C . LEU A 1 114 ? 12.626 28.890 5.483 1.00 89.94 114 LEU A C 1
ATOM 903 O O . LEU A 1 114 ? 13.553 28.096 5.588 1.00 89.94 114 LEU A O 1
ATOM 907 N N . GLN A 1 115 ? 12.796 30.215 5.411 1.00 90.88 115 GLN A N 1
ATOM 908 C CA . GLN A 1 115 ? 14.114 30.853 5.366 1.00 90.88 115 GLN A CA 1
ATOM 909 C C . GLN A 1 115 ? 14.972 30.443 6.571 1.00 90.88 115 GLN A C 1
ATOM 911 O O . GLN A 1 115 ? 16.082 29.963 6.392 1.00 90.88 115 GLN A O 1
ATOM 916 N N . ARG A 1 116 ? 14.430 30.518 7.795 1.00 91.00 116 ARG A N 1
ATOM 917 C CA . ARG A 1 116 ? 15.161 30.113 9.011 1.00 91.00 116 ARG A CA 1
ATOM 918 C C . ARG A 1 116 ? 15.487 28.620 9.066 1.00 91.00 116 ARG A C 1
ATOM 920 O O . ARG A 1 116 ? 16.558 28.268 9.554 1.00 91.00 116 ARG A O 1
ATOM 927 N N . ASP A 1 117 ? 14.598 27.752 8.584 1.00 90.88 117 ASP A N 1
ATOM 928 C CA . ASP A 1 117 ? 14.867 26.311 8.518 1.00 90.88 117 ASP A CA 1
ATOM 929 C C . ASP A 1 117 ? 15.978 26.005 7.481 1.00 90.88 117 ASP A C 1
ATOM 931 O O . ASP A 1 117 ? 16.830 25.150 7.733 1.00 90.88 117 ASP A O 1
ATOM 935 N N . ILE A 1 118 ? 16.023 26.745 6.362 1.00 90.88 118 ILE A N 1
ATOM 936 C CA . ILE A 1 118 ? 17.103 26.705 5.357 1.00 90.88 118 ILE A CA 1
ATOM 937 C C . ILE A 1 118 ? 18.423 27.229 5.947 1.00 90.88 118 ILE A C 1
ATOM 939 O O . ILE A 1 118 ? 19.419 26.503 5.948 1.00 90.88 118 ILE A O 1
ATOM 943 N N . ASP A 1 119 ? 18.431 28.439 6.514 1.00 89.88 119 ASP A N 1
ATOM 944 C CA . ASP A 1 119 ? 19.616 29.078 7.105 1.00 89.88 119 ASP A CA 1
ATOM 945 C C . ASP A 1 119 ? 20.238 28.195 8.198 1.00 89.88 119 ASP A C 1
ATOM 947 O O . ASP A 1 119 ? 21.458 28.030 8.270 1.00 89.88 119 ASP A O 1
ATOM 951 N N . SER A 1 120 ? 19.393 27.581 9.036 1.00 90.88 120 SER A N 1
ATOM 952 C CA . SER A 1 120 ? 19.823 26.666 10.094 1.00 90.88 120 SER A CA 1
ATOM 953 C C . SER A 1 120 ? 20.457 25.388 9.537 1.00 90.88 120 SER A C 1
ATOM 955 O O . SER A 1 120 ? 21.428 24.896 10.120 1.00 90.88 120 SER A O 1
ATOM 957 N N . HIS A 1 121 ? 19.959 24.864 8.413 1.00 88.94 121 HIS A N 1
ATOM 958 C CA . HIS A 1 121 ? 20.545 23.700 7.753 1.00 88.94 121 HIS A CA 1
ATOM 959 C C . HIS A 1 121 ? 21.888 24.038 7.085 1.00 88.94 121 HIS A C 1
ATOM 961 O O . HIS A 1 121 ? 22.874 23.336 7.313 1.00 88.94 121 HIS A O 1
ATOM 967 N N . VAL A 1 122 ? 21.972 25.163 6.363 1.00 88.81 122 VAL A N 1
ATOM 968 C CA . VAL A 1 122 ? 23.226 25.667 5.770 1.00 88.81 122 VAL A CA 1
ATOM 969 C C . VAL A 1 122 ? 24.280 25.923 6.853 1.00 88.81 122 VAL A C 1
ATOM 971 O O . VAL A 1 122 ? 25.437 25.539 6.688 1.00 88.81 122 VAL A O 1
ATOM 974 N N . ALA A 1 123 ? 23.900 26.509 7.993 1.00 83.75 123 ALA A N 1
ATOM 975 C CA . ALA A 1 123 ? 24.803 26.713 9.126 1.00 83.75 123 ALA A CA 1
ATOM 976 C C . ALA A 1 123 ? 25.302 25.387 9.733 1.00 83.75 123 ALA A C 1
ATOM 978 O O . ALA A 1 123 ? 26.483 25.273 10.067 1.00 83.75 123 ALA A O 1
ATOM 979 N N . SER A 1 124 ? 24.433 24.375 9.835 1.00 86.00 124 SER A N 1
ATOM 980 C CA . SER A 1 124 ? 24.789 23.038 10.327 1.00 86.00 124 SER A CA 1
ATOM 981 C C . SER A 1 124 ? 25.768 22.318 9.389 1.00 86.00 124 SER A C 1
ATOM 983 O O . SER A 1 124 ? 26.827 21.876 9.839 1.00 86.00 124 SER A O 1
ATOM 985 N N . LEU A 1 125 ? 25.486 22.291 8.080 1.00 83.31 125 LEU A N 1
ATOM 986 C CA . LEU A 1 125 ? 26.391 21.735 7.065 1.00 83.31 125 LEU A CA 1
ATOM 987 C C . LEU A 1 125 ? 27.731 22.480 7.017 1.00 83.31 125 LEU A C 1
ATOM 989 O O . LEU A 1 125 ? 28.785 21.849 6.935 1.00 83.31 125 LEU A O 1
ATOM 993 N N . ARG A 1 126 ? 27.715 23.814 7.144 1.00 83.06 126 ARG A N 1
ATOM 994 C CA . ARG A 1 126 ? 28.936 24.629 7.218 1.00 83.06 126 ARG A CA 1
ATOM 995 C C . ARG A 1 126 ? 29.788 24.255 8.428 1.00 83.06 126 ARG A C 1
ATOM 997 O O . ARG A 1 126 ? 31.001 24.139 8.286 1.00 83.06 126 ARG A O 1
ATOM 1004 N N . ALA A 1 127 ? 29.180 24.050 9.597 1.00 78.44 127 ALA A N 1
ATOM 1005 C CA . ALA A 1 127 ? 29.894 23.618 10.798 1.00 78.44 127 ALA A CA 1
ATOM 1006 C C . ALA A 1 127 ? 30.481 22.204 10.640 1.00 78.44 127 ALA A C 1
ATOM 1008 O O . ALA A 1 127 ? 31.645 21.991 10.977 1.00 78.44 127 ALA A O 1
ATOM 1009 N N . ALA A 1 128 ? 29.723 21.266 10.061 1.00 78.69 128 ALA A N 1
ATOM 1010 C CA . ALA A 1 128 ? 30.196 19.909 9.784 1.00 78.69 128 ALA A CA 1
ATOM 1011 C C . ALA A 1 128 ? 31.394 19.900 8.815 1.00 78.69 128 ALA A C 1
ATOM 1013 O O . ALA A 1 128 ? 32.443 19.346 9.142 1.00 78.69 128 ALA A O 1
ATOM 1014 N N . LYS A 1 129 ? 31.289 20.590 7.671 1.00 74.25 129 LYS A N 1
ATOM 1015 C CA . LYS A 1 129 ? 32.374 20.686 6.677 1.00 74.25 129 LYS A CA 1
ATOM 1016 C C . LYS A 1 129 ? 33.589 21.464 7.195 1.00 74.25 129 LYS A C 1
ATOM 1018 O O . LYS A 1 129 ? 34.718 21.113 6.863 1.00 74.25 129 LYS A O 1
ATOM 1023 N N . LEU A 1 130 ? 33.397 22.471 8.053 1.00 74.81 130 LEU A N 1
ATOM 1024 C CA . LEU A 1 130 ? 34.510 23.154 8.722 1.00 74.81 130 LEU A CA 1
ATOM 1025 C C . LEU A 1 130 ? 35.207 22.236 9.741 1.00 74.81 130 LEU A C 1
ATOM 1027 O O . LEU A 1 130 ? 36.432 22.265 9.840 1.00 74.81 130 LEU A O 1
ATOM 1031 N N . SER A 1 131 ? 34.458 21.386 10.452 1.00 70.88 131 SER A N 1
ATOM 1032 C CA . SER A 1 131 ? 35.027 20.371 11.348 1.00 70.88 131 SER A CA 1
ATOM 1033 C C . SER A 1 131 ? 35.817 19.311 10.577 1.00 70.88 131 SER A C 1
ATOM 1035 O O . SER A 1 131 ? 36.899 18.941 11.012 1.00 70.88 131 SER A O 1
ATOM 1037 N N . GLU A 1 132 ? 35.317 18.858 9.426 1.00 70.00 132 GLU A N 1
ATOM 1038 C CA . GLU A 1 132 ? 35.993 17.903 8.534 1.00 70.00 132 GLU A CA 1
ATOM 1039 C C . GLU A 1 132 ? 37.301 18.479 7.960 1.00 70.00 132 GLU A C 1
ATOM 1041 O O . GLU A 1 132 ? 38.350 17.842 8.013 1.00 70.00 132 GLU A O 1
ATOM 1046 N N . LEU A 1 133 ? 37.283 19.734 7.498 1.00 66.25 133 LEU A N 1
ATOM 1047 C CA . LEU A 1 133 ? 38.498 20.449 7.094 1.00 66.25 133 LEU A CA 1
ATOM 1048 C C . LEU A 1 133 ? 39.475 20.647 8.264 1.00 66.25 133 LEU A C 1
ATOM 1050 O O . LEU A 1 133 ? 40.688 20.565 8.069 1.00 66.25 133 LEU A O 1
ATOM 1054 N N . THR A 1 134 ? 38.967 20.874 9.478 1.00 62.75 134 THR A N 1
ATOM 1055 C CA . THR A 1 134 ? 39.804 21.025 10.677 1.00 62.75 134 THR A CA 1
ATOM 1056 C C . THR A 1 134 ? 40.475 19.706 11.053 1.00 62.75 134 THR A C 1
ATOM 1058 O O . THR A 1 134 ? 41.687 19.695 11.257 1.00 62.75 134 THR A O 1
ATOM 1061 N N . THR A 1 135 ? 39.757 18.577 11.043 1.00 56.56 135 THR A N 1
ATOM 1062 C CA . THR A 1 135 ? 40.364 17.264 11.313 1.00 56.56 135 THR A CA 1
ATOM 1063 C C . THR A 1 135 ? 41.368 16.862 10.232 1.00 56.56 135 THR A C 1
ATOM 1065 O O . THR A 1 135 ? 42.432 16.344 10.564 1.00 56.56 135 THR A O 1
ATOM 1068 N N . LEU A 1 136 ? 41.117 17.171 8.954 1.00 52.81 136 LEU A N 1
ATOM 1069 C CA . LEU A 1 136 ? 42.102 16.985 7.878 1.00 52.81 136 LEU A CA 1
ATOM 1070 C C . LEU A 1 136 ? 43.363 17.848 8.079 1.00 52.81 136 LEU A C 1
ATOM 1072 O O . LEU A 1 136 ? 44.480 17.375 7.851 1.00 52.81 136 LEU A O 1
ATOM 1076 N N . TYR A 1 137 ? 43.212 19.088 8.551 1.00 52.78 137 TYR A N 1
ATOM 1077 C CA . TYR A 1 137 ? 44.334 19.980 8.859 1.00 52.78 137 TYR A CA 1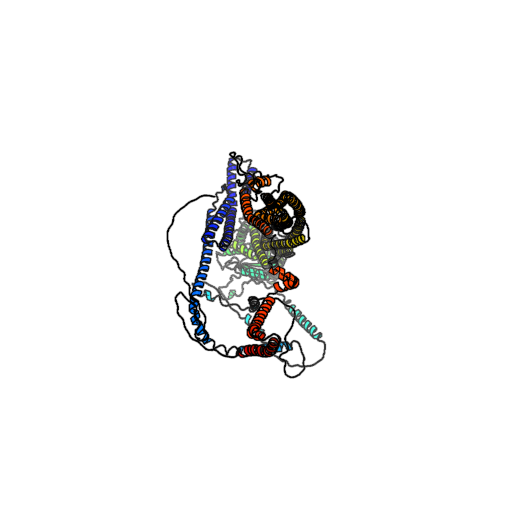
ATOM 1078 C C . TYR A 1 137 ? 45.140 19.504 10.082 1.00 52.78 137 TYR A C 1
ATOM 1080 O O . TYR A 1 137 ? 46.372 19.478 10.039 1.00 52.78 137 TYR A O 1
ATOM 1088 N N . GLU A 1 138 ? 44.467 19.041 11.139 1.00 49.50 138 GLU A N 1
ATOM 1089 C CA . GLU A 1 138 ? 45.096 18.432 12.317 1.00 49.50 138 GLU A CA 1
ATOM 1090 C C . GLU A 1 138 ? 45.834 17.133 11.964 1.00 49.50 138 GLU A C 1
ATOM 1092 O O . GLU A 1 138 ? 46.993 16.971 12.349 1.00 49.50 138 GLU A O 1
ATOM 1097 N N . ILE A 1 139 ? 45.242 16.253 11.148 1.00 50.44 139 ILE A N 1
ATOM 1098 C CA . ILE A 1 139 ? 45.917 15.064 10.598 1.00 50.44 139 ILE A CA 1
ATOM 1099 C C . ILE A 1 139 ? 47.161 15.480 9.792 1.00 50.44 139 ILE A C 1
ATOM 1101 O O . ILE A 1 139 ? 48.235 14.900 9.967 1.00 50.44 139 ILE A O 1
ATOM 1105 N N . GLY A 1 140 ? 47.070 16.538 8.980 1.00 40.06 140 GLY A N 1
ATOM 1106 C CA . GLY A 1 140 ? 48.206 17.111 8.249 1.00 40.06 140 GLY A CA 1
ATOM 1107 C C . GLY A 1 140 ? 49.330 17.661 9.144 1.00 40.06 140 GLY A C 1
ATOM 1108 O O . GLY A 1 140 ? 50.503 17.618 8.757 1.00 40.06 140 GLY A O 1
ATOM 1109 N N . ILE A 1 141 ? 49.008 18.136 10.351 1.00 48.09 141 ILE A N 1
ATOM 1110 C CA . ILE A 1 141 ? 49.980 18.550 11.377 1.00 48.09 141 ILE A CA 1
ATOM 1111 C C . ILE A 1 141 ? 50.576 17.326 12.090 1.00 48.09 141 ILE A C 1
ATOM 1113 O O . ILE A 1 141 ? 51.794 17.252 12.269 1.00 48.09 141 ILE A O 1
ATOM 1117 N N . VAL A 1 142 ? 49.760 16.326 12.436 1.00 41.16 142 VAL A N 1
ATOM 1118 C CA . VAL A 1 142 ? 50.206 15.070 13.066 1.00 41.16 142 VAL A CA 1
ATOM 1119 C C . VAL A 1 142 ? 51.162 14.299 12.151 1.00 41.16 142 VAL A C 1
ATOM 1121 O O . VAL A 1 142 ? 52.218 13.865 12.610 1.00 41.16 142 VAL A O 1
ATOM 1124 N N . ILE A 1 143 ? 50.881 14.194 10.848 1.00 41.66 143 ILE A N 1
ATOM 1125 C CA . ILE A 1 143 ? 51.785 13.571 9.858 1.00 41.66 143 ILE A CA 1
ATOM 1126 C C . ILE A 1 143 ? 53.124 14.328 9.765 1.00 41.66 143 ILE A C 1
ATOM 1128 O O . ILE A 1 143 ? 54.183 13.718 9.606 1.00 41.66 143 ILE A O 1
ATOM 1132 N N . ARG A 1 144 ? 53.108 15.659 9.911 1.00 39.59 144 ARG A N 1
ATOM 1133 C CA . ARG A 1 144 ? 54.325 16.486 9.873 1.00 39.59 144 ARG A CA 1
ATOM 1134 C C . ARG A 1 144 ? 55.177 16.330 11.139 1.00 39.59 144 ARG A C 1
ATOM 1136 O O . ARG A 1 144 ? 56.400 16.273 11.040 1.00 39.59 144 ARG A O 1
ATOM 1143 N N . ASN A 1 145 ? 54.542 16.205 12.305 1.00 38.62 145 ASN A N 1
ATOM 1144 C CA . ASN A 1 145 ? 55.221 16.080 13.599 1.00 38.62 145 ASN A CA 1
ATOM 1145 C C . ASN A 1 145 ? 55.697 14.646 13.902 1.00 38.62 145 ASN A C 1
ATOM 1147 O O . ASN A 1 145 ? 56.793 14.464 14.435 1.00 38.62 145 ASN A O 1
ATOM 1151 N N . THR A 1 146 ? 54.929 13.617 13.526 1.00 36.59 146 THR A N 1
ATOM 1152 C CA . THR A 1 146 ? 55.291 12.200 13.753 1.00 36.59 146 THR A CA 1
ATOM 1153 C C . THR A 1 146 ? 56.613 11.818 13.086 1.00 36.59 146 THR A C 1
ATOM 1155 O O . THR A 1 146 ? 57.389 11.063 13.672 1.00 36.59 146 THR A O 1
ATOM 1158 N N . LYS A 1 147 ? 56.946 12.407 11.928 1.00 35.16 147 LYS A N 1
ATOM 1159 C CA . LYS A 1 147 ? 58.230 12.201 11.227 1.00 35.16 147 LYS A CA 1
ATOM 1160 C C . LYS A 1 147 ? 59.475 12.601 12.044 1.00 35.16 147 LYS A C 1
ATOM 1162 O O . LYS A 1 147 ? 60.565 12.135 11.738 1.00 35.16 147 LYS A O 1
ATOM 1167 N N . SER A 1 148 ? 59.319 13.422 13.088 1.00 35.94 148 SER A N 1
ATOM 1168 C CA . SER A 1 148 ? 60.378 13.782 14.051 1.00 35.94 148 SER A CA 1
ATOM 1169 C C . SER A 1 148 ? 60.466 12.812 15.246 1.00 35.94 148 SER A C 1
ATOM 1171 O O . SER A 1 148 ? 61.480 12.751 15.942 1.00 35.94 148 SER A O 1
ATOM 1173 N N . TRP A 1 149 ? 59.403 12.038 15.493 1.00 34.84 149 TRP A N 1
ATOM 1174 C CA . TRP A 1 149 ? 59.256 11.176 16.671 1.00 34.84 149 TRP A CA 1
ATOM 1175 C C . TRP A 1 149 ? 59.716 9.735 16.415 1.00 34.84 149 TRP A C 1
ATOM 1177 O O . TRP A 1 149 ? 60.427 9.173 17.247 1.00 34.84 149 TRP A O 1
ATOM 1187 N N . TRP A 1 150 ? 59.395 9.163 15.245 1.00 32.28 150 TRP A N 1
ATOM 1188 C CA . TRP A 1 150 ? 59.772 7.785 14.879 1.00 32.28 150 TRP A CA 1
ATOM 1189 C C . TRP A 1 150 ? 61.283 7.522 15.004 1.00 32.28 150 TRP A C 1
ATOM 1191 O O . TRP A 1 150 ? 61.679 6.551 15.645 1.00 32.28 150 TRP A O 1
ATOM 1201 N N . CYS A 1 151 ? 62.126 8.467 14.566 1.00 36.66 151 CYS A N 1
ATOM 1202 C CA . CYS A 1 151 ? 63.591 8.395 14.689 1.00 36.66 151 CYS A CA 1
ATOM 1203 C C . CYS A 1 151 ? 64.134 8.315 16.136 1.00 36.66 151 CYS A C 1
ATOM 1205 O O . CYS A 1 151 ? 65.345 8.202 16.318 1.00 36.66 151 CYS A O 1
ATOM 1207 N N . ARG A 1 152 ? 63.286 8.410 17.172 1.00 37.88 152 ARG A N 1
ATOM 1208 C CA . ARG A 1 152 ? 63.661 8.190 18.583 1.00 37.88 152 ARG A CA 1
ATOM 1209 C C . ARG A 1 152 ? 63.040 6.933 19.201 1.00 37.88 152 ARG A C 1
ATOM 1211 O O . ARG A 1 152 ? 63.496 6.518 20.263 1.00 37.88 152 ARG A O 1
ATOM 1218 N N . VAL A 1 153 ? 62.034 6.331 18.564 1.00 37.94 153 VAL A N 1
ATOM 1219 C CA . VAL A 1 153 ? 61.333 5.138 19.073 1.00 37.94 153 VAL A CA 1
ATOM 1220 C C . VAL A 1 153 ? 62.042 3.855 18.636 1.00 37.94 153 VAL A C 1
ATOM 1222 O O . VAL A 1 153 ? 62.265 2.980 19.472 1.00 37.94 153 VAL A O 1
ATOM 1225 N N . ASP A 1 154 ? 62.509 3.775 17.386 1.00 35.69 154 ASP A N 1
ATOM 1226 C CA . ASP A 1 154 ? 63.198 2.583 16.855 1.00 35.69 154 ASP A CA 1
ATOM 1227 C C . ASP A 1 154 ? 64.437 2.192 17.688 1.00 35.69 154 ASP A C 1
ATOM 1229 O O . ASP A 1 154 ? 64.704 1.011 17.925 1.00 35.69 154 ASP A O 1
ATOM 1233 N N . MET A 1 155 ? 65.153 3.188 18.227 1.00 37.12 155 MET A N 1
ATOM 1234 C CA . MET A 1 155 ? 66.341 2.982 19.068 1.00 37.12 155 MET A CA 1
ATOM 1235 C C . MET A 1 155 ? 66.028 2.439 20.480 1.00 37.12 155 MET A C 1
ATOM 1237 O O . MET A 1 155 ? 66.941 2.025 21.196 1.00 37.12 155 MET A O 1
ATOM 1241 N N . LEU A 1 156 ? 64.754 2.435 20.890 1.00 36.19 156 LEU A N 1
ATOM 1242 C CA . LEU A 1 156 ? 64.269 1.843 22.144 1.00 36.19 156 LEU A CA 1
ATOM 1243 C C . LEU A 1 156 ? 63.563 0.501 21.901 1.00 36.19 156 LEU A C 1
ATOM 1245 O O . LEU A 1 156 ? 63.770 -0.436 22.673 1.00 36.19 156 LEU A O 1
ATOM 1249 N N . GLN A 1 157 ? 62.815 0.375 20.799 1.00 35.19 157 GLN A N 1
ATOM 1250 C CA . GLN A 1 157 ? 62.139 -0.862 20.385 1.00 35.19 157 GLN A CA 1
ATOM 1251 C C . GLN A 1 157 ? 63.119 -2.053 20.328 1.00 35.19 157 GLN A C 1
ATOM 1253 O O . GLN A 1 157 ? 62.829 -3.140 20.830 1.00 35.19 157 GLN A O 1
ATOM 1258 N N . SER A 1 158 ? 64.328 -1.819 19.798 1.00 39.69 158 SER A N 1
ATOM 1259 C CA . SER A 1 158 ? 65.382 -2.834 19.651 1.00 39.69 158 SER A CA 1
ATOM 1260 C C . SER A 1 158 ? 65.925 -3.411 20.968 1.00 39.69 158 SER A C 1
ATOM 1262 O O . SER A 1 158 ? 66.603 -4.432 20.915 1.00 39.69 158 SER A O 1
ATOM 1264 N N . LYS A 1 159 ? 65.682 -2.787 22.131 1.00 39.06 159 LYS A N 1
ATOM 1265 C CA . LYS A 1 159 ? 66.206 -3.256 23.433 1.00 39.06 159 LYS A CA 1
ATOM 1266 C C . LYS A 1 159 ? 65.168 -3.910 24.343 1.00 39.06 159 LYS A C 1
ATOM 1268 O O . LYS A 1 159 ? 65.540 -4.418 25.396 1.00 39.06 159 LYS A O 1
ATOM 1273 N N . LEU A 1 160 ? 63.890 -3.902 23.963 1.00 34.00 160 LEU A N 1
ATOM 1274 C CA . LEU A 1 160 ? 62.820 -4.495 24.774 1.00 34.00 160 LEU A CA 1
ATOM 1275 C C . LEU A 1 160 ? 62.444 -5.916 24.316 1.00 34.00 160 LEU A C 1
ATOM 1277 O O . LEU A 1 160 ? 62.047 -6.740 25.137 1.00 34.00 160 LEU A O 1
ATOM 1281 N N . ASN A 1 161 ? 62.618 -6.225 23.026 1.00 35.88 161 ASN A N 1
ATOM 1282 C CA . ASN A 1 161 ? 62.180 -7.498 22.440 1.00 35.88 161 ASN A CA 1
ATOM 1283 C C . ASN A 1 161 ? 63.039 -8.720 22.825 1.00 35.88 161 ASN A C 1
ATOM 1285 O O . ASN A 1 161 ? 62.524 -9.834 22.804 1.00 35.88 161 ASN A O 1
ATOM 1289 N N . GLU A 1 162 ? 64.309 -8.550 23.214 1.00 43.78 162 GLU A N 1
ATOM 1290 C CA . GLU A 1 162 ? 65.185 -9.682 23.584 1.00 43.78 162 GLU A CA 1
ATOM 1291 C C . GLU A 1 162 ? 64.864 -10.299 24.962 1.00 43.78 162 GLU A C 1
ATOM 1293 O O . GLU A 1 162 ? 65.348 -11.383 25.276 1.00 43.78 162 GLU A O 1
ATOM 1298 N N . ALA A 1 163 ? 64.054 -9.637 25.800 1.00 43.94 163 ALA A N 1
ATOM 1299 C CA . ALA A 1 163 ? 63.961 -9.960 27.228 1.00 43.94 163 ALA A CA 1
ATOM 1300 C C . ALA A 1 163 ? 62.725 -10.773 27.670 1.00 43.94 163 ALA A C 1
ATOM 1302 O O . ALA A 1 163 ? 62.723 -11.275 28.794 1.00 43.94 163 ALA A O 1
ATOM 1303 N N . LEU A 1 164 ? 61.656 -10.867 26.861 1.00 39.16 164 LEU A N 1
ATOM 1304 C CA . LEU A 1 164 ? 60.326 -11.267 27.374 1.00 39.16 164 LEU A CA 1
ATOM 1305 C C . LEU A 1 164 ? 59.521 -12.300 26.562 1.00 39.16 164 LEU A C 1
ATOM 1307 O O . LEU A 1 164 ? 58.544 -12.820 27.095 1.00 39.16 164 LEU A O 1
ATOM 1311 N N . VAL A 1 165 ? 59.889 -12.631 25.319 1.00 43.94 165 VAL A N 1
ATOM 1312 C CA . VAL A 1 165 ? 59.048 -13.507 24.464 1.00 43.94 165 VAL A CA 1
ATOM 1313 C C . VAL A 1 165 ? 59.312 -15.005 24.693 1.00 43.94 165 VAL A C 1
ATOM 1315 O O . VAL A 1 165 ? 58.375 -15.799 24.765 1.00 43.94 165 VAL A O 1
ATOM 1318 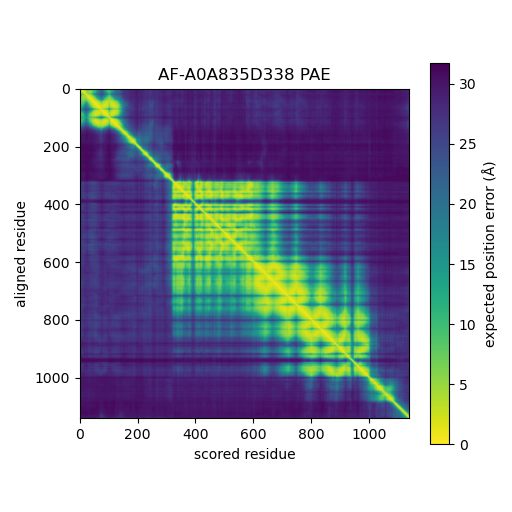N N . ALA A 1 166 ? 60.576 -15.394 24.892 1.00 37.75 166 ALA A N 1
ATOM 1319 C CA . ALA A 1 166 ? 61.008 -16.797 24.955 1.00 37.75 166 ALA A CA 1
ATOM 1320 C C . ALA A 1 166 ? 60.292 -17.720 25.982 1.00 37.75 166 ALA A C 1
ATOM 1322 O O . ALA A 1 166 ? 60.148 -18.905 25.678 1.00 37.75 166 ALA A O 1
ATOM 1323 N N . PRO A 1 167 ? 59.838 -17.270 27.175 1.00 42.09 167 PRO A N 1
ATOM 1324 C CA . PRO A 1 167 ? 59.246 -18.185 28.164 1.00 42.09 167 PRO A CA 1
ATOM 1325 C C . PRO A 1 167 ? 57.780 -18.578 27.914 1.00 42.09 167 PRO A C 1
ATOM 1327 O O . PRO A 1 167 ? 57.306 -19.542 28.513 1.00 42.09 167 PRO A O 1
ATOM 1330 N N . VAL A 1 168 ? 57.031 -17.815 27.107 1.00 35.34 168 VAL A N 1
ATOM 1331 C CA . VAL A 1 168 ? 55.555 -17.904 27.080 1.00 35.34 168 VAL A CA 1
ATOM 1332 C C . VAL A 1 168 ? 55.045 -18.905 26.040 1.00 35.34 168 VAL A C 1
ATOM 1334 O O . VAL A 1 168 ? 54.118 -19.666 26.318 1.00 35.34 168 VAL A O 1
ATOM 1337 N N . GLU A 1 169 ? 55.672 -18.963 24.865 1.00 40.31 169 GLU A N 1
ATOM 1338 C CA . GLU A 1 169 ? 55.234 -19.838 23.765 1.00 40.31 169 GLU A CA 1
ATOM 1339 C C . GLU A 1 169 ? 55.382 -21.332 24.119 1.00 40.31 169 GLU A C 1
ATOM 1341 O O . GLU A 1 169 ? 54.515 -22.144 23.790 1.00 40.31 169 GLU A O 1
ATOM 1346 N N . ALA A 1 170 ? 56.409 -21.682 24.905 1.00 40.66 170 ALA A N 1
ATOM 1347 C CA . ALA A 1 170 ? 56.658 -23.045 25.382 1.00 40.66 170 ALA A CA 1
ATOM 1348 C C . ALA A 1 170 ? 55.561 -23.603 26.317 1.00 40.66 170 ALA A C 1
ATOM 1350 O O . ALA A 1 170 ? 55.400 -24.821 26.420 1.00 40.66 170 ALA A O 1
ATOM 1351 N N . LEU A 1 171 ? 54.791 -22.742 26.995 1.00 37.44 171 LEU A N 1
ATOM 1352 C CA . LEU A 1 171 ? 53.701 -23.166 27.885 1.00 37.44 171 LEU A CA 1
ATOM 1353 C C . LEU A 1 171 ? 52.389 -23.442 27.136 1.00 37.44 171 LEU A C 1
ATOM 1355 O O . LEU A 1 171 ? 51.629 -24.324 27.539 1.00 37.44 171 LEU A O 1
ATOM 1359 N N . LEU A 1 172 ? 52.123 -22.725 26.040 1.00 37.31 172 LEU A N 1
ATOM 1360 C CA . LEU A 1 172 ? 50.871 -22.847 25.284 1.00 37.31 172 LEU A CA 1
ATOM 1361 C C . LEU A 1 172 ? 50.847 -24.089 24.377 1.00 37.31 172 LEU A C 1
ATOM 1363 O O . LEU A 1 172 ? 49.826 -24.778 24.308 1.00 37.31 172 LEU A O 1
ATOM 1367 N N . ASP A 1 173 ? 51.977 -24.431 23.753 1.00 41.19 173 ASP A N 1
ATOM 1368 C CA . ASP A 1 173 ? 52.109 -25.619 22.894 1.00 41.19 173 ASP A CA 1
ATOM 1369 C C . ASP A 1 173 ? 51.858 -26.941 23.659 1.00 41.19 173 ASP A C 1
ATOM 1371 O O . ASP A 1 173 ? 51.192 -27.856 23.165 1.00 41.19 173 ASP A O 1
ATOM 1375 N N . SER A 1 174 ? 52.301 -27.005 24.921 1.00 40.16 174 SER A N 1
ATOM 1376 C CA . SER A 1 174 ? 52.079 -28.148 25.820 1.00 40.16 174 SER A CA 1
ATOM 1377 C C . SER A 1 174 ? 50.596 -28.353 26.178 1.00 40.16 174 SER A C 1
ATOM 1379 O O . SER A 1 174 ? 50.112 -29.488 26.259 1.00 40.16 174 SER A O 1
ATOM 1381 N N . ALA A 1 175 ? 49.836 -27.266 26.344 1.00 39.19 175 ALA A N 1
ATOM 1382 C CA . ALA A 1 175 ? 48.409 -27.335 26.658 1.00 39.19 175 ALA A CA 1
ATOM 1383 C C . ALA A 1 175 ? 47.574 -27.804 25.450 1.00 39.19 175 ALA A C 1
ATOM 1385 O O . ALA A 1 175 ? 46.740 -28.705 25.584 1.00 39.19 175 ALA A O 1
ATOM 1386 N N . GLY A 1 176 ? 47.829 -27.246 24.260 1.00 41.25 176 GLY A N 1
ATOM 1387 C CA . GLY A 1 176 ? 47.066 -27.562 23.045 1.00 41.25 176 GLY A CA 1
ATOM 1388 C C . GLY A 1 176 ? 47.163 -29.034 22.627 1.00 41.25 176 GLY A C 1
ATOM 1389 O O . GLY A 1 176 ? 46.147 -29.673 22.336 1.00 41.25 176 GLY A O 1
ATOM 1390 N N . LYS A 1 177 ? 48.372 -29.609 22.670 1.00 39.91 177 LYS A N 1
ATOM 1391 C CA . LYS A 1 177 ? 48.633 -30.997 22.240 1.00 39.91 177 LYS A CA 1
ATOM 1392 C C . LYS A 1 177 ? 47.919 -32.051 23.095 1.00 39.91 177 LYS A C 1
ATOM 1394 O O . LYS A 1 177 ? 47.525 -33.094 22.576 1.00 39.91 177 LYS A O 1
ATOM 1399 N N . ASN A 1 178 ? 47.692 -31.775 24.380 1.00 39.16 178 ASN A N 1
ATOM 1400 C CA . ASN A 1 178 ? 46.963 -32.685 25.268 1.00 39.16 178 ASN A CA 1
ATOM 1401 C C . ASN A 1 178 ? 45.436 -32.601 25.090 1.00 39.16 178 ASN A C 1
ATOM 1403 O O . ASN A 1 178 ? 44.755 -33.623 25.182 1.00 39.16 178 ASN A O 1
ATOM 1407 N N . TYR A 1 179 ? 44.895 -31.421 24.765 1.00 34.97 179 TYR A N 1
ATOM 1408 C CA . TYR A 1 179 ? 43.467 -31.265 24.464 1.00 34.97 179 TYR A CA 1
ATOM 1409 C C . TYR A 1 179 ? 43.076 -31.976 23.157 1.00 34.97 179 TYR A C 1
ATOM 1411 O O . TYR A 1 179 ? 42.094 -32.718 23.128 1.00 34.97 179 TYR A O 1
ATOM 1419 N N . ALA A 1 180 ? 43.887 -31.835 22.101 1.00 37.25 180 ALA A N 1
ATOM 1420 C CA . ALA A 1 180 ? 43.646 -32.492 20.814 1.00 37.25 180 ALA A CA 1
ATOM 1421 C C . ALA A 1 180 ? 43.618 -34.031 20.922 1.00 37.25 180 ALA A C 1
ATOM 1423 O O . ALA A 1 180 ? 42.716 -34.669 20.379 1.00 37.25 180 ALA A O 1
ATOM 1424 N N . ARG A 1 181 ? 44.556 -34.628 21.677 1.00 39.69 181 ARG A N 1
ATOM 1425 C CA . ARG A 1 181 ? 44.611 -36.083 21.912 1.00 39.69 181 ARG A CA 1
ATOM 1426 C C . ARG A 1 181 ? 43.324 -36.611 22.564 1.00 39.69 181 ARG A C 1
ATOM 1428 O O . ARG A 1 181 ? 42.755 -37.586 22.083 1.00 39.69 181 ARG A O 1
ATOM 1435 N N . SER A 1 182 ? 42.827 -35.917 23.591 1.00 41.34 182 SER A N 1
ATOM 1436 C CA . SER A 1 182 ? 41.585 -36.263 24.303 1.00 41.34 182 SER A CA 1
ATOM 1437 C C . SER A 1 182 ? 40.360 -36.335 23.375 1.00 41.34 182 SER A C 1
ATOM 1439 O O . SER A 1 182 ? 39.575 -37.281 23.443 1.00 41.34 182 SER A O 1
ATOM 1441 N N . VAL A 1 183 ? 40.216 -35.372 22.456 1.00 40.16 183 VAL A N 1
ATOM 1442 C CA . VAL A 1 183 ? 39.075 -35.311 21.523 1.00 40.16 183 VAL A CA 1
ATOM 1443 C C . VAL A 1 183 ? 39.113 -36.448 20.491 1.00 40.16 183 VAL A C 1
ATOM 1445 O O . VAL A 1 183 ? 38.071 -37.025 20.176 1.00 40.16 183 VAL A O 1
ATOM 1448 N N . VAL A 1 184 ? 40.301 -36.822 20.003 1.00 43.91 184 VAL A N 1
ATOM 1449 C CA . VAL A 1 184 ? 40.462 -37.944 19.058 1.00 43.91 184 VAL A CA 1
ATOM 1450 C C . VAL A 1 184 ? 40.190 -39.292 19.740 1.00 43.91 184 VAL A C 1
ATOM 1452 O O . VAL A 1 184 ? 39.449 -40.113 19.200 1.00 43.91 184 VAL A O 1
ATOM 1455 N N . GLU A 1 185 ? 40.704 -39.503 20.957 1.00 44.09 185 GLU A N 1
ATOM 1456 C CA . GLU A 1 185 ? 40.450 -40.721 21.746 1.00 44.09 185 GLU A CA 1
ATOM 1457 C C . GLU A 1 185 ? 38.979 -40.880 22.170 1.00 44.09 185 GLU A C 1
ATOM 1459 O O . GLU A 1 185 ? 38.501 -42.008 22.334 1.00 44.09 185 GLU A O 1
ATOM 1464 N N . ALA A 1 186 ? 38.252 -39.772 22.344 1.00 41.00 186 ALA A N 1
ATOM 1465 C CA . ALA A 1 186 ? 36.813 -39.793 22.586 1.00 41.00 186 ALA A CA 1
ATOM 1466 C C . ALA A 1 186 ? 36.045 -40.258 21.339 1.00 41.00 186 ALA A C 1
ATOM 1468 O O . ALA A 1 186 ? 35.254 -41.198 21.425 1.00 41.00 186 ALA A O 1
ATOM 1469 N N . LYS A 1 187 ? 36.323 -39.663 20.170 1.00 37.31 187 LYS A N 1
ATOM 1470 C CA . LYS A 1 187 ? 35.587 -39.971 18.934 1.00 37.31 187 LYS A CA 1
ATOM 1471 C C . LYS A 1 187 ? 35.852 -41.392 18.418 1.00 37.31 187 LYS A C 1
ATOM 1473 O O . LYS A 1 187 ? 34.924 -42.072 17.990 1.00 37.31 187 LYS A O 1
ATOM 1478 N N . ALA A 1 188 ? 37.078 -41.899 18.567 1.00 43.16 188 ALA A N 1
ATOM 1479 C CA . ALA A 1 188 ? 37.424 -43.282 18.218 1.00 43.16 188 ALA A CA 1
ATOM 1480 C C . ALA A 1 188 ? 36.654 -44.351 19.033 1.00 43.16 188 ALA A C 1
ATOM 1482 O O . ALA A 1 188 ? 36.543 -45.495 18.594 1.00 43.16 188 ALA A O 1
ATOM 1483 N N . LYS A 1 189 ? 36.099 -43.999 20.204 1.00 42.94 189 LYS A N 1
ATOM 1484 C CA . LYS A 1 189 ? 35.229 -44.888 21.001 1.00 42.94 189 LYS A CA 1
ATOM 1485 C C . LYS A 1 189 ? 33.757 -44.842 20.593 1.00 42.94 189 LYS A C 1
ATOM 1487 O O . LYS A 1 189 ? 33.017 -45.751 20.958 1.00 42.94 189 LYS A O 1
ATOM 1492 N N . GLU A 1 190 ? 33.335 -43.813 19.865 1.00 39.25 190 GLU A N 1
ATOM 1493 C CA . GLU A 1 190 ? 31.936 -43.603 19.481 1.00 39.25 190 GLU A CA 1
ATOM 1494 C C . GLU A 1 190 ? 31.573 -44.395 18.210 1.00 39.25 190 GLU A C 1
ATOM 1496 O O . GLU A 1 190 ? 30.475 -44.935 18.111 1.00 39.25 190 GLU A O 1
ATOM 1501 N N . GLU A 1 191 ? 32.532 -44.581 17.292 1.00 37.12 191 GLU A N 1
ATOM 1502 C CA . GLU A 1 191 ? 32.346 -45.307 16.018 1.00 37.12 191 GLU A CA 1
ATOM 1503 C C . GLU A 1 191 ? 32.693 -46.818 16.077 1.00 37.12 191 GLU A C 1
ATOM 1505 O O . GLU A 1 191 ? 32.687 -47.513 15.063 1.00 37.12 191 GLU A O 1
ATOM 1510 N N . GLY A 1 192 ? 32.940 -47.373 17.271 1.00 36.25 192 GLY A N 1
ATOM 1511 C CA . GLY A 1 192 ? 32.789 -48.816 17.534 1.00 36.25 192 GLY A CA 1
ATOM 1512 C C . GLY A 1 192 ? 33.815 -49.786 16.922 1.00 36.25 192 GLY A C 1
ATOM 1513 O O . GLY A 1 192 ? 33.528 -50.984 16.838 1.00 36.25 192 GLY A O 1
ATOM 1514 N N . TRP A 1 193 ? 35.003 -49.322 16.520 1.00 36.50 193 TRP A N 1
ATOM 1515 C CA . TRP A 1 193 ? 36.054 -50.194 15.972 1.00 36.50 193 TRP A CA 1
ATOM 1516 C C . TRP A 1 193 ? 36.569 -51.219 17.002 1.00 36.50 193 TRP A C 1
ATOM 1518 O O . TRP A 1 193 ? 36.798 -50.908 18.172 1.00 36.50 193 TRP A O 1
ATOM 1528 N N . LYS A 1 194 ? 36.799 -52.457 16.544 1.00 32.53 194 LYS A N 1
ATOM 1529 C CA . LYS A 1 194 ? 37.521 -53.514 17.275 1.00 32.53 194 LYS A CA 1
ATOM 1530 C C . LYS A 1 194 ? 38.849 -53.789 16.565 1.00 32.53 194 LYS A C 1
ATOM 1532 O O . LYS A 1 194 ? 38.890 -53.739 15.340 1.00 32.53 194 LYS A O 1
ATOM 1537 N N . GLY A 1 195 ? 39.903 -54.069 17.336 1.00 29.67 195 GLY A N 1
ATOM 1538 C CA . GLY A 1 195 ? 41.247 -54.374 16.821 1.00 29.67 195 GLY A CA 1
ATOM 1539 C C . GLY A 1 195 ? 41.360 -55.741 16.115 1.00 29.67 195 GLY A C 1
ATOM 1540 O O . GLY A 1 195 ? 40.334 -56.396 15.903 1.00 29.67 195 GLY A O 1
ATOM 1541 N N . PRO A 1 196 ? 42.588 -56.187 15.780 1.00 37.56 196 PRO A N 1
ATOM 1542 C CA . PRO A 1 196 ? 43.655 -56.311 16.785 1.00 37.56 196 PRO A CA 1
ATOM 1543 C C . PRO A 1 196 ? 45.054 -55.784 16.387 1.00 37.56 196 PRO A C 1
ATOM 1545 O O . PRO A 1 196 ? 45.324 -55.486 15.231 1.00 37.56 196 PRO A O 1
ATOM 1548 N N . ASP A 1 197 ? 45.912 -55.692 17.407 1.00 30.58 197 ASP A N 1
ATOM 1549 C CA . ASP A 1 197 ? 47.349 -56.016 17.474 1.00 30.58 197 ASP A CA 1
ATOM 1550 C C . ASP A 1 197 ? 48.227 -55.903 16.201 1.00 30.58 197 ASP A C 1
ATOM 1552 O O . ASP A 1 197 ? 48.184 -56.778 15.340 1.00 30.58 197 ASP A O 1
ATOM 1556 N N . SER A 1 198 ? 49.162 -54.937 16.173 1.00 28.77 198 SER A N 1
ATOM 1557 C CA . SER A 1 198 ? 50.587 -55.208 16.495 1.00 28.77 198 SER A CA 1
ATOM 1558 C C . SER A 1 198 ? 51.502 -53.974 16.333 1.00 28.77 198 SER A C 1
ATOM 1560 O O . SER A 1 198 ? 51.548 -53.380 15.261 1.00 28.77 198 SER A O 1
ATOM 1562 N N . ASP A 1 199 ? 52.238 -53.650 17.397 1.00 28.31 199 ASP A N 1
ATOM 1563 C CA . ASP A 1 199 ? 53.539 -52.961 17.518 1.00 28.31 199 ASP A CA 1
ATOM 1564 C C . ASP A 1 199 ? 54.027 -51.935 16.459 1.00 28.31 199 ASP A C 1
ATOM 1566 O O . ASP A 1 199 ? 54.430 -52.256 15.346 1.00 28.31 199 ASP A O 1
ATOM 1570 N N . GLU A 1 200 ? 54.105 -50.686 16.931 1.00 30.05 200 GLU A N 1
ATOM 1571 C CA . GLU A 1 200 ? 55.147 -49.663 16.707 1.00 30.05 200 GLU A CA 1
ATOM 1572 C C . GLU A 1 200 ? 56.035 -49.689 15.437 1.00 30.05 200 GLU A C 1
ATOM 1574 O O . GLU A 1 200 ? 57.036 -50.401 15.362 1.00 30.05 200 GLU A O 1
ATOM 1579 N N . GLY A 1 201 ? 55.842 -48.691 14.560 1.00 29.50 201 GLY A N 1
ATOM 1580 C CA . GLY A 1 201 ? 56.956 -48.079 13.815 1.00 29.50 201 GLY A CA 1
ATOM 1581 C C . GLY A 1 201 ? 56.667 -47.665 12.369 1.00 29.50 201 GLY A C 1
ATOM 1582 O O . GLY A 1 201 ? 56.161 -48.450 11.585 1.00 29.50 201 GLY A O 1
ATOM 1583 N N . GLN A 1 202 ? 57.094 -46.445 12.013 1.00 28.45 202 GLN A N 1
ATOM 1584 C CA . GLN A 1 202 ? 57.182 -45.898 10.644 1.00 28.45 202 GLN A CA 1
ATOM 1585 C C . GLN A 1 202 ? 55.886 -45.855 9.801 1.00 28.45 202 GLN A C 1
ATOM 1587 O O . GLN A 1 202 ? 55.551 -46.815 9.124 1.00 28.45 202 GLN A O 1
ATOM 1592 N N . VAL A 1 203 ? 55.305 -44.655 9.652 1.00 24.80 203 VAL A N 1
ATOM 1593 C CA . VAL A 1 203 ? 55.208 -44.011 8.322 1.00 24.80 203 VAL A CA 1
ATOM 1594 C C . VAL A 1 203 ? 55.431 -42.503 8.491 1.00 24.80 203 VAL A C 1
ATOM 1596 O O . VAL A 1 203 ? 54.661 -41.822 9.163 1.00 24.80 203 VAL A O 1
ATOM 1599 N N . PHE A 1 204 ? 56.472 -41.990 7.843 1.00 25.94 204 PHE A N 1
ATOM 1600 C CA . PHE A 1 204 ? 56.552 -40.615 7.344 1.00 25.94 204 PHE A CA 1
ATOM 1601 C C . PHE A 1 204 ? 56.864 -40.724 5.839 1.00 25.94 204 PHE A C 1
ATOM 1603 O O . PHE A 1 204 ? 57.407 -41.740 5.408 1.00 25.94 204 PHE A O 1
ATOM 1610 N N . ASP A 1 205 ? 56.515 -39.695 5.070 1.00 26.70 205 ASP A N 1
ATOM 1611 C CA . ASP A 1 205 ? 56.869 -39.492 3.655 1.00 26.70 205 ASP A CA 1
ATOM 1612 C C . ASP A 1 205 ? 56.470 -40.580 2.631 1.00 26.70 205 ASP A C 1
ATOM 1614 O O . ASP A 1 205 ? 57.279 -41.411 2.225 1.00 26.70 205 ASP A O 1
ATOM 1618 N N . ILE A 1 206 ? 55.264 -40.447 2.055 1.00 25.02 206 ILE A N 1
ATOM 1619 C CA . ILE A 1 206 ? 55.001 -40.807 0.647 1.00 25.02 206 ILE A CA 1
ATOM 1620 C C . ILE A 1 206 ? 54.203 -39.675 -0.034 1.00 25.02 206 ILE A C 1
ATOM 1622 O O . ILE A 1 206 ? 53.074 -39.402 0.355 1.00 25.02 206 ILE A O 1
ATOM 1626 N N . VAL A 1 207 ? 54.842 -39.040 -1.032 1.00 23.33 207 VAL A N 1
ATOM 1627 C CA . VAL A 1 207 ? 54.324 -38.575 -2.350 1.00 23.33 207 VAL A CA 1
ATOM 1628 C C . VAL A 1 207 ? 52.886 -37.993 -2.373 1.00 23.33 207 VAL A C 1
ATOM 1630 O O . VAL A 1 207 ? 51.933 -38.720 -2.136 1.00 23.33 207 VAL A O 1
ATOM 1633 N N . ASN A 1 208 ? 52.612 -36.697 -2.597 1.00 24.97 208 ASN A N 1
ATOM 1634 C CA . ASN A 1 208 ? 53.062 -35.723 -3.620 1.00 24.97 208 ASN A CA 1
ATOM 1635 C C . ASN A 1 208 ? 52.460 -35.946 -5.038 1.00 24.97 208 ASN A C 1
ATOM 1637 O O . ASN A 1 208 ? 52.374 -37.072 -5.500 1.00 24.97 208 ASN A O 1
ATOM 1641 N N . HIS A 1 209 ? 52.138 -34.852 -5.739 1.00 25.64 209 HIS A N 1
ATOM 1642 C CA . HIS A 1 209 ? 51.722 -34.745 -7.156 1.00 25.64 209 HIS A CA 1
ATOM 1643 C C . HIS A 1 209 ? 50.326 -35.208 -7.672 1.00 25.64 209 HIS A C 1
ATOM 1645 O O . HIS A 1 209 ? 49.868 -36.325 -7.466 1.00 25.64 209 HIS A O 1
ATOM 1651 N N . ASP A 1 210 ? 49.775 -34.282 -8.477 1.00 24.44 210 ASP A N 1
ATOM 1652 C CA . ASP A 1 210 ? 48.995 -34.406 -9.726 1.00 24.44 210 ASP A CA 1
ATOM 1653 C C . ASP A 1 210 ? 47.467 -34.665 -9.773 1.00 24.44 210 ASP A C 1
ATOM 1655 O O . ASP A 1 210 ? 46.985 -35.792 -9.753 1.00 24.44 210 ASP A O 1
ATOM 1659 N N . SER A 1 211 ? 46.776 -33.530 -10.007 1.00 25.22 211 SER A N 1
ATOM 1660 C CA . SER A 1 211 ? 45.707 -33.256 -10.998 1.00 25.22 211 SER A CA 1
ATOM 1661 C C . SER A 1 211 ? 44.327 -33.953 -10.884 1.00 25.22 211 SER A C 1
ATOM 1663 O O . SER A 1 211 ? 44.185 -35.070 -10.411 1.00 25.22 211 SER A O 1
ATOM 1665 N N . ASP A 1 212 ? 43.213 -33.314 -11.275 1.00 24.73 212 ASP A N 1
ATOM 1666 C CA . ASP A 1 212 ? 43.074 -32.168 -12.195 1.00 24.73 212 ASP A CA 1
ATOM 1667 C C . ASP A 1 212 ? 41.875 -31.232 -11.880 1.00 24.73 212 ASP A C 1
ATOM 1669 O O . ASP A 1 212 ? 41.015 -31.537 -11.053 1.00 24.73 212 ASP A O 1
ATOM 1673 N N . SER A 1 213 ? 41.785 -30.125 -12.628 1.00 26.17 213 SER A N 1
ATOM 1674 C CA . SER A 1 213 ? 40.747 -29.074 -12.658 1.00 26.17 213 SER A CA 1
ATOM 1675 C C . SER A 1 213 ? 40.767 -27.981 -11.562 1.00 26.17 213 SER A C 1
ATOM 1677 O O . SER A 1 213 ? 40.862 -28.208 -10.361 1.00 26.17 213 SER A O 1
ATOM 1679 N N . MET A 1 214 ? 40.664 -26.735 -12.038 1.00 24.83 214 MET A N 1
ATOM 1680 C CA . MET A 1 214 ? 40.726 -25.435 -11.342 1.00 24.83 214 MET A CA 1
ATOM 1681 C C . MET A 1 214 ? 39.798 -24.463 -12.132 1.00 24.83 214 MET A C 1
ATOM 1683 O O . MET A 1 214 ? 39.321 -24.864 -13.198 1.00 24.83 214 MET A O 1
ATOM 1687 N N . PRO A 1 215 ? 39.600 -23.169 -11.781 1.00 38.44 215 PRO A N 1
ATOM 1688 C CA . PRO A 1 215 ? 39.844 -22.457 -10.520 1.00 38.44 215 PRO A CA 1
ATOM 1689 C C . PRO A 1 215 ? 38.652 -21.566 -10.068 1.00 38.44 215 PRO A C 1
ATOM 1691 O O . PRO A 1 215 ? 37.763 -21.246 -10.855 1.00 38.44 215 PRO A O 1
ATOM 1694 N N . ARG A 1 216 ? 38.740 -20.968 -8.867 1.00 24.67 216 ARG A N 1
ATOM 1695 C CA . ARG A 1 216 ? 38.785 -19.489 -8.735 1.00 24.67 216 ARG A CA 1
ATOM 1696 C C . ARG A 1 216 ? 39.226 -19.037 -7.343 1.00 24.67 216 ARG A C 1
ATOM 1698 O O . ARG A 1 216 ? 38.810 -19.581 -6.328 1.00 24.67 216 ARG A O 1
ATOM 1705 N N . VAL A 1 217 ? 40.086 -18.023 -7.331 1.00 27.33 217 VAL A N 1
ATOM 1706 C CA . VAL A 1 217 ? 40.658 -17.401 -6.132 1.00 27.33 217 VAL A CA 1
ATOM 1707 C C . VAL A 1 217 ? 39.726 -16.300 -5.627 1.00 27.33 217 VAL A C 1
ATOM 1709 O O . VAL A 1 217 ? 39.255 -15.495 -6.428 1.00 27.33 217 VAL A O 1
ATOM 1712 N N . TRP A 1 218 ? 39.541 -16.215 -4.308 1.00 28.58 218 TRP A N 1
ATOM 1713 C CA . TRP A 1 218 ? 38.978 -15.040 -3.639 1.00 28.58 218 TRP A CA 1
ATOM 1714 C C . TRP A 1 218 ? 40.037 -14.416 -2.726 1.00 28.58 218 TRP A C 1
ATOM 1716 O O . TRP A 1 218 ? 40.431 -14.991 -1.714 1.00 28.58 218 TRP A O 1
ATOM 1726 N N . THR A 1 219 ? 40.530 -13.238 -3.109 1.00 29.86 219 THR A N 1
ATOM 1727 C CA . THR A 1 219 ? 41.428 -12.408 -2.296 1.00 29.86 219 THR A CA 1
ATOM 1728 C C . THR A 1 219 ? 40.613 -11.352 -1.556 1.00 29.86 219 THR A C 1
ATOM 1730 O O . THR A 1 219 ? 40.253 -10.334 -2.144 1.00 29.86 219 THR A O 1
ATOM 1733 N N . GLY A 1 220 ? 40.342 -11.564 -0.268 1.00 28.67 220 GLY A N 1
ATOM 1734 C CA . GLY A 1 220 ? 39.591 -10.617 0.556 1.00 28.67 220 GLY A CA 1
ATOM 1735 C C . GLY A 1 220 ? 39.904 -10.784 2.040 1.00 28.67 220 GLY A C 1
ATOM 1736 O O . GLY A 1 220 ? 40.064 -11.899 2.528 1.00 28.67 220 GLY A O 1
ATOM 1737 N N . LYS A 1 221 ? 40.010 -9.671 2.775 1.00 30.72 221 LYS A N 1
ATOM 1738 C CA . LYS A 1 221 ? 40.284 -9.679 4.227 1.00 30.72 221 LYS A CA 1
ATOM 1739 C C . LYS A 1 221 ? 39.000 -9.710 5.076 1.00 30.72 221 LYS A C 1
ATOM 1741 O O . LYS A 1 221 ? 39.074 -9.689 6.301 1.00 30.72 221 LYS A O 1
ATOM 1746 N N . GLU A 1 222 ? 37.836 -9.746 4.429 1.00 34.75 222 GLU A N 1
ATOM 1747 C CA . GLU A 1 222 ? 36.527 -9.491 5.047 1.00 34.75 222 GLU A CA 1
ATOM 1748 C C . GLU A 1 222 ? 35.752 -10.776 5.392 1.00 34.75 222 GLU A C 1
ATOM 1750 O O . GLU A 1 222 ? 35.077 -10.814 6.421 1.00 34.75 222 GLU A O 1
ATOM 1755 N N . ASP A 1 223 ? 35.933 -11.873 4.646 1.00 32.72 223 ASP A N 1
ATOM 1756 C CA . ASP A 1 223 ? 35.302 -13.171 4.959 1.00 32.72 223 ASP A CA 1
ATOM 1757 C C . ASP A 1 223 ? 35.733 -13.733 6.330 1.00 32.72 223 ASP A C 1
ATOM 1759 O O . ASP A 1 223 ? 34.957 -14.397 7.023 1.00 32.72 223 ASP A O 1
ATOM 1763 N N . ILE A 1 224 ? 36.950 -13.387 6.770 1.00 34.66 224 ILE A N 1
ATOM 1764 C CA . ILE A 1 224 ? 37.499 -13.731 8.092 1.00 34.66 224 ILE A CA 1
ATOM 1765 C C . ILE A 1 224 ? 36.787 -12.952 9.220 1.00 34.66 224 ILE A C 1
ATOM 1767 O O . ILE A 1 224 ? 36.610 -13.478 10.324 1.00 34.66 224 ILE A O 1
ATOM 1771 N N . LEU A 1 225 ? 36.317 -11.723 8.961 1.00 33.00 225 LEU A N 1
ATOM 1772 C CA . LEU A 1 225 ? 35.496 -10.980 9.926 1.00 33.00 225 LEU A CA 1
ATOM 1773 C C . LEU A 1 225 ? 34.056 -11.507 9.985 1.00 33.00 225 LEU A C 1
ATOM 1775 O O . LEU A 1 225 ? 33.472 -11.561 11.067 1.00 33.00 225 LEU A O 1
ATOM 1779 N N . ARG A 1 226 ? 33.487 -11.954 8.858 1.00 32.59 226 ARG A N 1
ATOM 1780 C CA . ARG A 1 226 ? 32.097 -12.439 8.835 1.00 32.59 226 ARG A CA 1
ATOM 1781 C C . ARG A 1 226 ? 31.888 -13.713 9.660 1.00 32.59 226 ARG A C 1
ATOM 1783 O O . ARG A 1 226 ? 30.861 -13.839 10.318 1.00 32.59 226 ARG A O 1
ATOM 1790 N N . HIS A 1 227 ? 32.874 -14.612 9.707 1.00 33.72 227 HIS A N 1
ATOM 1791 C CA . HIS A 1 227 ? 32.801 -15.829 10.529 1.00 33.72 227 HIS A CA 1
ATOM 1792 C C . HIS A 1 227 ? 33.096 -15.626 12.026 1.00 33.72 227 HIS A C 1
ATOM 1794 O O . HIS A 1 227 ? 32.764 -16.498 12.828 1.00 33.72 227 HIS A O 1
ATOM 1800 N N . SER A 1 228 ? 33.683 -14.496 12.437 1.00 29.69 228 SER A N 1
ATOM 1801 C CA . SER A 1 228 ? 34.007 -14.245 13.853 1.00 29.69 228 SER A CA 1
ATOM 1802 C C . SER A 1 228 ? 32.877 -13.566 14.642 1.00 29.69 228 SER A C 1
ATOM 1804 O O . SER A 1 228 ? 32.875 -13.637 15.871 1.00 29.69 228 SER A O 1
ATOM 1806 N N . GLN A 1 229 ? 31.870 -12.986 13.977 1.00 30.58 229 GLN A N 1
ATOM 1807 C CA . GLN A 1 229 ? 30.699 -12.405 14.653 1.00 30.58 229 GLN A CA 1
ATOM 1808 C C . GLN A 1 229 ? 29.622 -13.443 15.024 1.00 30.58 229 GLN A C 1
ATOM 1810 O O . GLN A 1 229 ? 28.991 -13.312 16.073 1.00 30.58 229 GLN A O 1
ATOM 1815 N N . THR A 1 230 ? 29.466 -14.525 14.251 1.00 30.45 230 THR A N 1
ATOM 1816 C CA . THR A 1 230 ? 28.476 -15.591 14.524 1.00 30.45 230 THR A CA 1
ATOM 1817 C C . THR A 1 230 ? 28.773 -16.386 15.806 1.00 30.45 230 THR A C 1
ATOM 1819 O O . THR A 1 230 ? 27.877 -16.997 16.378 1.00 30.45 230 THR A O 1
ATOM 1822 N N . ALA A 1 231 ? 30.013 -16.351 16.307 1.00 29.39 231 ALA A N 1
ATOM 1823 C CA . ALA A 1 231 ? 30.425 -17.065 17.519 1.00 29.39 231 ALA A CA 1
ATOM 1824 C C . ALA A 1 231 ? 30.109 -16.330 18.843 1.00 29.39 231 ALA A C 1
ATOM 1826 O O . ALA A 1 231 ? 30.276 -16.914 19.913 1.00 29.39 231 ALA A O 1
ATOM 1827 N N . LEU A 1 232 ? 29.677 -15.061 18.801 1.00 29.58 232 LEU A N 1
ATOM 1828 C CA . LEU A 1 232 ? 29.546 -14.206 19.995 1.00 29.58 232 LEU A CA 1
ATOM 1829 C C . LEU A 1 232 ? 28.104 -13.936 20.461 1.00 29.58 232 LEU A C 1
ATOM 1831 O O . LEU A 1 232 ? 27.921 -13.382 21.543 1.00 29.58 232 LEU A O 1
ATOM 1835 N N . SER A 1 233 ? 27.079 -14.373 19.724 1.00 29.44 233 SER A N 1
ATOM 1836 C CA . SER A 1 233 ? 25.669 -14.254 20.143 1.00 29.44 233 SER A CA 1
ATOM 1837 C C . SER A 1 233 ? 25.217 -15.327 21.150 1.00 29.44 233 SER A C 1
ATOM 1839 O O . SER A 1 233 ? 24.171 -15.177 21.776 1.00 29.44 233 SER A O 1
ATOM 1841 N N . ALA A 1 234 ? 26.003 -16.391 21.355 1.00 29.80 234 ALA A N 1
ATOM 1842 C CA . ALA A 1 234 ? 25.640 -17.525 22.214 1.00 29.80 234 ALA A CA 1
ATOM 1843 C C . ALA A 1 234 ? 25.877 -17.303 23.728 1.00 29.80 234 ALA A C 1
ATOM 1845 O O . ALA A 1 234 ? 25.421 -18.100 24.548 1.00 29.80 234 ALA A O 1
ATOM 1846 N N . CYS A 1 235 ? 26.582 -16.236 24.122 1.00 27.88 235 CYS A N 1
ATOM 1847 C CA . CYS A 1 235 ? 26.996 -15.985 25.509 1.00 27.88 235 CYS A CA 1
ATOM 1848 C C . CYS A 1 235 ? 26.228 -14.811 26.136 1.00 27.88 235 CYS A C 1
ATOM 1850 O O . CYS A 1 235 ? 26.745 -13.701 26.258 1.00 27.88 235 CYS A O 1
ATOM 1852 N N . ASN A 1 236 ? 24.988 -15.063 26.561 1.00 28.84 236 ASN A N 1
ATOM 1853 C CA . ASN A 1 236 ? 24.112 -14.049 27.153 1.00 28.84 236 ASN A CA 1
ATOM 1854 C C . ASN A 1 236 ? 24.533 -13.669 28.594 1.00 28.84 236 ASN A C 1
ATOM 1856 O O . ASN A 1 236 ? 24.038 -14.235 29.570 1.00 28.84 236 ASN A O 1
ATOM 1860 N N . ILE A 1 237 ? 25.468 -12.719 28.724 1.00 30.08 237 ILE A N 1
ATOM 1861 C CA . ILE A 1 237 ? 25.884 -12.097 29.994 1.00 30.08 237 ILE A CA 1
ATOM 1862 C C . ILE A 1 237 ? 25.849 -10.567 29.838 1.00 30.08 237 ILE A C 1
ATOM 1864 O O . ILE A 1 237 ? 26.596 -9.989 29.049 1.00 30.08 237 ILE A O 1
ATOM 1868 N N . GLY A 1 238 ? 24.967 -9.907 30.595 1.00 30.11 238 GLY A N 1
ATOM 1869 C CA . GLY A 1 238 ? 24.718 -8.463 30.506 1.00 30.11 238 GLY A CA 1
ATOM 1870 C C . GLY A 1 238 ? 25.828 -7.568 31.085 1.00 30.11 238 GLY A C 1
ATOM 1871 O O . GLY A 1 238 ? 26.577 -7.959 31.979 1.00 30.11 238 GLY A O 1
ATOM 1872 N N . ARG A 1 239 ? 25.907 -6.325 30.587 1.00 30.88 239 ARG A N 1
ATOM 1873 C CA . ARG A 1 239 ? 26.882 -5.299 31.011 1.00 30.88 239 ARG A CA 1
ATOM 1874 C C . ARG A 1 239 ? 26.489 -4.608 32.330 1.00 30.88 239 ARG A C 1
ATOM 1876 O O . ARG A 1 239 ? 25.357 -4.142 32.431 1.00 30.88 239 ARG A O 1
ATOM 1883 N N . PRO A 1 240 ? 27.452 -4.313 33.223 1.00 28.45 240 PRO A N 1
ATOM 1884 C CA . PRO A 1 240 ? 27.306 -3.296 34.267 1.00 28.45 240 PRO A CA 1
ATOM 1885 C C . PRO A 1 240 ? 28.214 -2.073 33.994 1.00 28.45 240 PRO A C 1
ATOM 1887 O O . PRO A 1 240 ? 29.229 -1.888 34.658 1.00 28.45 240 PRO A O 1
ATOM 1890 N N . ALA A 1 241 ? 27.889 -1.241 32.990 1.00 26.52 241 ALA A N 1
ATOM 1891 C CA . ALA A 1 241 ? 28.791 -0.157 32.543 1.00 26.52 241 ALA A CA 1
ATOM 1892 C C . ALA A 1 241 ? 28.120 1.148 32.041 1.00 26.52 241 ALA A C 1
ATOM 1894 O O . ALA A 1 241 ? 28.736 1.895 31.286 1.00 26.52 241 ALA A O 1
ATOM 1895 N N . TRP A 1 242 ? 26.876 1.453 32.442 1.00 29.27 242 TRP A N 1
ATOM 1896 C CA . TRP A 1 242 ? 26.220 2.739 32.104 1.00 29.27 242 TRP A CA 1
ATOM 1897 C C . TRP A 1 242 ? 25.829 3.591 33.327 1.00 29.27 242 TRP A C 1
ATOM 1899 O O . TRP A 1 242 ? 25.836 4.817 33.259 1.00 29.27 242 TRP A O 1
ATOM 1909 N N . ILE A 1 243 ? 25.594 2.963 34.486 1.00 26.95 243 ILE A N 1
ATOM 1910 C CA . ILE A 1 243 ? 25.188 3.646 35.731 1.00 26.95 243 ILE A CA 1
ATOM 1911 C C . ILE A 1 243 ? 26.282 4.595 36.266 1.00 26.95 243 ILE A C 1
ATOM 1913 O O . ILE A 1 243 ? 25.979 5.664 36.792 1.00 26.95 243 ILE A O 1
ATOM 1917 N N . ILE A 1 244 ? 27.563 4.260 36.070 1.00 27.56 244 ILE A N 1
ATOM 1918 C CA . ILE A 1 244 ? 28.698 5.039 36.600 1.00 27.56 244 ILE A CA 1
ATOM 1919 C C . ILE A 1 244 ? 28.808 6.432 35.947 1.00 27.56 244 ILE A C 1
ATOM 1921 O O . ILE A 1 244 ? 29.242 7.380 36.599 1.00 27.56 244 ILE A O 1
ATOM 1925 N N . SER A 1 245 ? 28.331 6.614 34.708 1.00 26.80 245 SER A N 1
ATOM 1926 C CA . SER A 1 245 ? 28.405 7.913 34.016 1.00 26.80 245 SER A CA 1
ATOM 1927 C C . SER A 1 245 ? 27.400 8.961 34.521 1.00 26.80 245 SER A C 1
ATOM 1929 O O . SER A 1 245 ? 27.487 10.114 34.100 1.00 26.80 245 SER A O 1
ATOM 1931 N N . LYS A 1 246 ? 26.451 8.601 35.401 1.00 29.75 246 LYS A N 1
ATOM 1932 C CA . LYS A 1 246 ? 25.444 9.535 35.946 1.00 29.75 246 LYS A CA 1
ATOM 1933 C C . LYS A 1 246 ? 25.684 9.956 37.403 1.00 29.75 246 LYS A C 1
ATOM 1935 O O . LYS A 1 246 ? 24.888 10.711 37.951 1.00 29.75 246 LYS A O 1
ATOM 1940 N N . LEU A 1 247 ? 26.786 9.517 38.019 1.00 25.81 247 LEU A N 1
ATOM 1941 C CA . LEU A 1 247 ? 27.120 9.804 39.423 1.00 25.81 247 LEU A CA 1
ATOM 1942 C C . LEU A 1 247 ? 27.971 11.073 39.647 1.00 25.81 247 LEU A C 1
ATOM 1944 O O . LEU A 1 247 ? 28.306 11.385 40.787 1.00 25.81 247 LEU A O 1
ATOM 1948 N N . VAL A 1 248 ? 28.286 11.843 38.596 1.00 29.27 248 VAL A N 1
ATOM 1949 C CA . VAL A 1 248 ? 29.107 13.072 38.680 1.00 29.27 248 VAL A CA 1
ATOM 1950 C C . VAL A 1 248 ? 28.358 14.296 38.125 1.00 29.27 248 VAL A C 1
ATOM 1952 O O . VAL A 1 248 ? 28.764 14.891 37.132 1.00 29.27 248 VAL A O 1
ATOM 1955 N N . SER A 1 249 ? 27.216 14.650 38.734 1.00 26.66 249 SER A N 1
ATOM 1956 C CA . SER A 1 249 ? 26.551 15.980 38.637 1.00 26.66 249 SER A CA 1
ATOM 1957 C C . SER A 1 249 ? 25.228 16.026 39.433 1.00 26.66 249 SER A C 1
ATOM 1959 O O . SER A 1 249 ? 24.140 16.142 38.879 1.00 26.66 249 SER A O 1
ATOM 1961 N N . GLY A 1 250 ? 25.290 15.898 40.763 1.00 22.42 250 GLY A N 1
ATOM 1962 C CA . GLY A 1 250 ? 24.082 15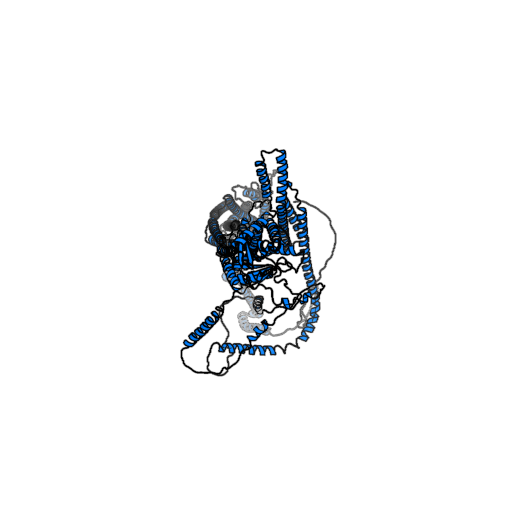.819 41.602 1.00 22.42 250 GLY A CA 1
ATOM 1963 C C . GLY A 1 250 ? 23.460 17.169 41.999 1.00 22.42 250 GLY A C 1
ATOM 1964 O O . GLY A 1 250 ? 24.186 18.133 42.242 1.00 22.42 250 GLY A O 1
ATOM 1965 N N . ARG A 1 251 ? 22.123 17.204 42.173 1.00 23.27 251 ARG A N 1
ATOM 1966 C CA . ARG A 1 251 ? 21.401 18.116 43.097 1.00 23.27 251 ARG A CA 1
ATOM 1967 C C . ARG A 1 251 ? 19.949 17.673 43.391 1.00 23.27 251 ARG A C 1
ATOM 1969 O O . ARG A 1 251 ? 19.045 17.916 42.608 1.00 23.27 251 ARG A O 1
ATOM 1976 N N . LEU A 1 252 ? 19.778 17.053 44.563 1.00 23.20 252 LEU A N 1
ATOM 1977 C CA . LEU A 1 252 ? 18.625 17.073 45.491 1.00 23.20 252 LEU A CA 1
ATOM 1978 C C . LEU A 1 252 ? 17.247 17.595 45.007 1.00 23.20 252 LEU A C 1
ATOM 1980 O O . LEU A 1 252 ? 17.086 18.805 44.840 1.00 23.20 252 LEU A O 1
ATOM 1984 N N . ARG A 1 253 ? 16.210 16.739 45.087 1.00 21.80 253 ARG A N 1
ATOM 1985 C CA . ARG A 1 253 ? 15.146 16.785 46.131 1.00 21.80 253 ARG A CA 1
ATOM 1986 C C . ARG A 1 253 ? 14.274 15.504 46.124 1.00 21.80 253 ARG A C 1
ATOM 1988 O O . ARG A 1 253 ? 14.411 14.682 45.227 1.00 21.80 253 ARG A O 1
ATOM 1995 N N . SER A 1 254 ? 13.488 15.325 47.187 1.00 23.19 254 SER A N 1
ATOM 1996 C CA . SER A 1 254 ? 12.670 14.158 47.603 1.00 23.19 254 SER A CA 1
ATOM 1997 C C . SER A 1 254 ? 11.162 14.359 47.236 1.00 23.19 254 SER A C 1
ATOM 1999 O O . SER A 1 254 ? 10.901 15.413 46.642 1.00 23.19 254 SER A O 1
ATOM 2001 N N . PRO A 1 255 ? 10.166 13.483 47.572 1.00 36.16 255 PRO A N 1
ATOM 2002 C CA . PRO A 1 255 ? 10.200 12.418 48.599 1.00 36.16 255 PRO A CA 1
ATOM 2003 C C . PRO A 1 255 ? 9.368 11.106 48.393 1.00 36.16 255 PRO A C 1
ATOM 2005 O O . PRO A 1 255 ? 8.718 10.929 47.370 1.00 36.16 255 PRO A O 1
ATOM 2008 N N . ASP A 1 256 ? 9.430 10.261 49.440 1.00 23.45 256 ASP A N 1
ATOM 2009 C CA . ASP A 1 256 ? 8.498 9.227 49.970 1.00 23.45 256 ASP A CA 1
ATOM 2010 C C . ASP A 1 256 ? 8.202 7.872 49.256 1.00 23.45 256 ASP A C 1
ATOM 2012 O O . ASP A 1 256 ? 8.031 7.800 48.045 1.00 23.45 256 ASP A O 1
ATOM 2016 N N . ASP A 1 257 ? 8.148 6.825 50.110 1.00 26.55 257 ASP A N 1
ATOM 2017 C CA . ASP A 1 257 ? 7.608 5.437 50.055 1.00 26.55 257 ASP A CA 1
ATOM 2018 C C . ASP A 1 257 ? 7.874 4.493 48.842 1.00 26.55 257 ASP A C 1
ATOM 2020 O O . ASP A 1 257 ? 7.786 4.880 47.685 1.00 26.55 257 ASP A O 1
ATOM 2024 N N . GLY A 1 258 ? 8.147 3.181 49.008 1.00 25.67 258 GLY A N 1
ATOM 2025 C CA . GLY A 1 258 ? 8.382 2.372 50.221 1.00 25.67 258 GLY A CA 1
ATOM 2026 C C . GLY A 1 258 ? 8.657 0.871 49.917 1.00 25.67 258 GLY A C 1
ATOM 2027 O O . GLY A 1 258 ? 7.934 0.266 49.140 1.00 25.67 258 GLY A O 1
ATOM 2028 N N . GLU A 1 259 ? 9.707 0.303 50.536 1.00 27.42 259 GLU A N 1
ATOM 2029 C CA . GLU A 1 259 ? 10.154 -1.121 50.597 1.00 27.42 259 GLU A CA 1
ATOM 2030 C C . GLU A 1 259 ? 10.168 -2.029 49.331 1.00 27.42 259 GLU A C 1
ATOM 2032 O O . GLU A 1 259 ? 9.159 -2.587 48.907 1.00 27.42 259 GLU A O 1
ATOM 2037 N N . GLU A 1 260 ? 11.378 -2.366 48.851 1.00 29.25 260 GLU A N 1
ATOM 2038 C CA . GLU A 1 260 ? 11.657 -3.599 48.083 1.00 29.25 260 GLU A CA 1
ATOM 2039 C C . GLU A 1 260 ? 12.153 -4.731 49.008 1.00 29.25 260 GLU A C 1
ATOM 2041 O O . GLU A 1 260 ? 12.909 -4.484 49.950 1.00 29.25 260 GLU A O 1
ATOM 2046 N N . THR A 1 261 ? 11.863 -6.000 48.685 1.00 27.23 261 THR A N 1
ATOM 2047 C CA . THR A 1 261 ? 12.605 -7.159 49.232 1.00 27.23 261 THR A CA 1
ATOM 2048 C C . THR A 1 261 ? 13.039 -8.131 48.135 1.00 27.23 261 THR A C 1
ATOM 2050 O O . THR A 1 261 ? 12.240 -8.586 47.320 1.00 27.23 261 THR A O 1
ATOM 2053 N N . ILE A 1 262 ? 14.333 -8.471 48.117 1.00 29.69 262 ILE A N 1
ATOM 2054 C CA . ILE A 1 262 ? 14.973 -9.222 47.027 1.00 29.69 262 ILE A CA 1
ATOM 2055 C C . ILE A 1 262 ? 15.215 -10.691 47.406 1.00 29.69 262 ILE A C 1
ATOM 2057 O O . ILE A 1 262 ? 15.848 -10.991 48.412 1.00 29.69 262 ILE A O 1
ATOM 2061 N N . GLY A 1 263 ? 14.798 -11.590 46.508 1.00 35.34 263 GLY A N 1
ATOM 2062 C CA . GLY A 1 263 ? 15.551 -12.776 46.075 1.00 35.34 263 GLY A CA 1
ATOM 2063 C C . GLY A 1 263 ? 16.039 -13.800 47.112 1.00 35.34 263 GLY A C 1
ATOM 2064 O O . GLY A 1 263 ? 17.105 -13.653 47.700 1.00 35.34 263 GLY A O 1
ATOM 2065 N N . LEU A 1 264 ? 15.372 -14.962 47.156 1.00 26.62 264 LEU A N 1
ATOM 2066 C CA . LEU A 1 264 ? 15.950 -16.197 47.725 1.00 26.62 264 LEU A CA 1
ATOM 2067 C C . LEU A 1 264 ? 15.564 -17.493 46.975 1.00 26.62 264 LEU A C 1
ATOM 2069 O O . LEU A 1 264 ? 16.304 -18.473 47.023 1.00 26.62 264 LEU A O 1
ATOM 2073 N N . PHE A 1 265 ? 14.454 -17.508 46.227 1.00 31.33 265 PHE A N 1
ATOM 2074 C CA . PHE A 1 265 ? 13.930 -18.731 45.592 1.00 31.33 265 PHE A CA 1
ATOM 2075 C C . PHE A 1 265 ? 14.690 -19.173 44.322 1.00 31.33 265 PHE A C 1
ATOM 2077 O O . PHE A 1 265 ? 14.990 -20.355 44.153 1.00 31.33 265 PHE A O 1
ATOM 2084 N N . GLU A 1 266 ? 15.060 -18.227 43.452 1.00 34.69 266 GLU A N 1
ATOM 2085 C CA . GLU A 1 266 ? 15.689 -18.503 42.144 1.00 34.69 266 GLU A CA 1
ATOM 2086 C C . GLU A 1 266 ? 17.056 -19.210 42.264 1.00 34.69 266 GLU A C 1
ATOM 2088 O O . GLU A 1 266 ? 17.440 -20.022 41.418 1.00 34.69 266 GLU A O 1
ATOM 2093 N N . LEU A 1 267 ? 17.785 -18.953 43.356 1.00 30.19 267 LEU A N 1
ATOM 2094 C CA . LEU A 1 267 ? 19.108 -19.529 43.606 1.00 30.19 267 LEU A CA 1
ATOM 2095 C C . LEU A 1 267 ? 19.035 -21.025 43.978 1.00 30.19 267 LEU A C 1
ATOM 2097 O O . LEU A 1 267 ? 19.891 -21.816 43.572 1.00 30.19 267 LEU A O 1
ATOM 2101 N N . VAL A 1 268 ? 17.990 -21.430 44.708 1.00 33.12 268 VAL A N 1
ATOM 2102 C CA . VAL A 1 268 ? 17.810 -22.806 45.207 1.00 33.12 268 VAL A CA 1
ATOM 2103 C C . VAL A 1 268 ? 17.489 -23.773 44.061 1.00 33.12 268 VAL A C 1
ATOM 2105 O O . VAL A 1 268 ? 18.061 -24.866 43.991 1.00 33.12 268 VAL A O 1
ATOM 2108 N N . SER A 1 269 ? 16.645 -23.358 43.112 1.00 34.56 269 SER A N 1
ATOM 2109 C CA . SER A 1 269 ? 16.273 -24.173 41.945 1.00 34.56 269 SER A CA 1
ATOM 2110 C C . SER A 1 269 ? 17.458 -24.504 41.031 1.00 34.56 269 SER A C 1
ATOM 2112 O O . SER A 1 269 ? 17.517 -25.602 40.472 1.00 34.56 269 SER A O 1
ATOM 2114 N N . ARG A 1 270 ? 18.435 -23.595 40.894 1.00 32.66 270 ARG A N 1
ATOM 2115 C CA . ARG A 1 270 ? 19.592 -23.788 39.999 1.00 32.66 270 ARG A CA 1
ATOM 2116 C C . ARG A 1 270 ? 20.683 -24.679 40.607 1.00 32.66 270 ARG A C 1
ATOM 2118 O O . ARG A 1 270 ? 21.302 -25.452 39.876 1.00 32.66 270 ARG A O 1
ATOM 2125 N N . LEU A 1 271 ? 20.878 -24.649 41.929 1.00 28.89 271 LEU A N 1
ATOM 2126 C CA . LEU A 1 271 ? 21.859 -25.507 42.614 1.00 28.89 271 LEU A CA 1
ATOM 2127 C C . LEU A 1 271 ? 21.432 -26.985 42.676 1.00 28.89 271 LEU A C 1
ATOM 2129 O O . LEU A 1 271 ? 22.277 -27.875 42.569 1.00 28.89 271 LEU A O 1
ATOM 2133 N N . ARG A 1 272 ? 20.125 -27.272 42.757 1.00 29.62 272 ARG A N 1
ATOM 2134 C CA . ARG A 1 272 ? 19.591 -28.645 42.881 1.00 29.62 272 ARG A CA 1
ATOM 2135 C C . ARG A 1 272 ? 19.823 -29.539 41.648 1.00 29.62 272 ARG A C 1
ATOM 2137 O O . ARG A 1 272 ? 19.595 -30.742 41.725 1.00 29.62 272 ARG A O 1
ATOM 2144 N N . LYS A 1 273 ? 20.256 -28.977 40.511 1.00 33.75 273 LYS A N 1
ATOM 2145 C CA . LYS A 1 273 ? 20.280 -29.658 39.200 1.00 33.75 273 LYS A CA 1
ATOM 2146 C C . LYS A 1 273 ? 21.679 -30.034 38.677 1.00 33.75 273 LYS A C 1
ATOM 2148 O O . LYS A 1 273 ? 21.772 -30.485 37.538 1.00 33.75 273 LYS A O 1
ATOM 2153 N N . LYS A 1 274 ? 22.764 -29.836 39.451 1.00 31.03 274 LYS A N 1
ATOM 2154 C CA . LYS A 1 274 ? 24.148 -29.971 38.925 1.00 31.03 274 LYS A CA 1
ATOM 2155 C C . LYS A 1 274 ? 25.175 -30.761 39.758 1.00 31.03 274 LYS A C 1
ATOM 2157 O O . LYS A 1 274 ? 26.313 -30.880 39.316 1.00 31.03 274 LYS A O 1
ATOM 2162 N N . VAL A 1 275 ? 24.799 -31.355 40.895 1.00 27.80 275 VAL A N 1
ATOM 2163 C CA . VAL A 1 275 ? 25.648 -32.301 41.655 1.00 27.80 275 VAL A CA 1
ATOM 2164 C C . VAL A 1 275 ? 24.794 -33.512 42.047 1.00 27.80 275 VAL A C 1
ATOM 2166 O O . VAL A 1 275 ? 23.852 -33.365 42.817 1.00 27.80 275 VAL A O 1
ATOM 2169 N N . GLY A 1 276 ? 25.063 -34.691 41.467 1.00 25.34 276 GLY A N 1
ATOM 2170 C CA . GLY A 1 276 ? 24.121 -35.825 41.541 1.00 25.34 276 GLY A CA 1
ATOM 2171 C C . GLY A 1 276 ? 24.582 -37.157 40.930 1.00 25.34 276 GLY A C 1
ATOM 2172 O O . GLY A 1 276 ? 23.766 -37.905 40.400 1.00 25.34 276 GLY A O 1
ATOM 2173 N N . ARG A 1 277 ? 25.885 -37.455 40.972 1.00 27.14 277 ARG A N 1
ATOM 2174 C CA . ARG A 1 277 ? 26.498 -38.785 40.750 1.00 27.14 277 ARG A CA 1
ATOM 2175 C C . ARG A 1 277 ? 27.708 -38.889 41.704 1.00 27.14 277 ARG A C 1
ATOM 2177 O O . ARG A 1 277 ? 28.239 -37.826 42.031 1.00 27.14 277 ARG A O 1
ATOM 2184 N N . PRO A 1 278 ? 28.171 -40.084 42.134 1.00 36.12 278 PRO A N 1
ATOM 2185 C CA . PRO A 1 278 ? 27.928 -41.402 41.532 1.00 36.12 278 PRO A CA 1
ATOM 2186 C C . PRO A 1 278 ? 27.440 -42.502 42.498 1.00 36.12 278 PRO A C 1
ATOM 2188 O O . PRO A 1 278 ? 27.614 -42.415 43.709 1.00 36.12 278 PRO A O 1
ATOM 2191 N N . LEU A 1 279 ? 26.954 -43.614 41.934 1.00 23.03 279 LEU A N 1
ATOM 2192 C CA . LEU A 1 279 ? 27.002 -44.923 42.593 1.00 23.03 279 LEU A CA 1
ATOM 2193 C C . LEU A 1 279 ? 27.093 -46.049 41.544 1.00 23.03 279 LEU A C 1
ATOM 2195 O O . LEU A 1 279 ? 26.334 -46.067 40.584 1.00 23.03 279 LEU A O 1
ATOM 2199 N N . GLN A 1 280 ? 28.078 -46.932 41.742 1.00 25.69 280 GLN A N 1
ATOM 2200 C CA . GLN A 1 280 ? 28.298 -48.248 41.115 1.00 25.69 280 GLN A CA 1
ATOM 2201 C C . GLN A 1 280 ? 28.125 -48.409 39.590 1.00 25.69 280 GLN A C 1
ATOM 2203 O O . GLN A 1 280 ? 27.057 -48.719 39.075 1.00 25.69 280 GLN A O 1
ATOM 2208 N N . ALA A 1 281 ? 29.270 -48.439 38.901 1.00 25.39 281 ALA A N 1
ATOM 2209 C CA . ALA A 1 281 ? 29.470 -49.333 37.763 1.00 25.39 281 ALA A CA 1
ATOM 2210 C C . ALA A 1 281 ? 30.065 -50.669 38.263 1.00 25.39 281 ALA A C 1
ATOM 2212 O O . ALA A 1 281 ? 31.282 -50.826 38.319 1.00 25.39 281 ALA A O 1
ATOM 2213 N N . VAL A 1 282 ? 29.211 -51.623 38.652 1.00 25.25 282 VAL A N 1
ATOM 2214 C CA . VAL A 1 282 ? 29.584 -53.026 38.929 1.00 25.25 282 VAL A CA 1
ATOM 2215 C C . VAL A 1 282 ? 28.462 -53.923 38.401 1.00 25.25 282 VAL A C 1
ATOM 2217 O O . VAL A 1 282 ? 27.322 -53.771 38.821 1.00 25.25 282 VAL A O 1
ATOM 2220 N N . GLY A 1 283 ? 28.771 -54.839 37.477 1.00 23.17 283 GLY A N 1
ATOM 2221 C CA . GLY A 1 283 ? 27.767 -55.706 36.840 1.00 23.17 283 GLY A CA 1
ATOM 2222 C C . GLY A 1 283 ? 28.082 -56.003 35.374 1.00 23.17 283 GLY A C 1
ATOM 2223 O O . GLY A 1 283 ? 27.401 -55.519 34.476 1.00 23.17 283 GLY A O 1
ATOM 2224 N N . LYS A 1 284 ? 29.151 -56.767 35.117 1.00 25.78 284 LYS A N 1
ATOM 2225 C CA . LYS A 1 284 ? 29.587 -57.142 33.762 1.00 25.78 284 LYS A CA 1
ATOM 2226 C C . LYS A 1 284 ? 29.195 -58.596 33.474 1.00 25.78 284 LYS A C 1
ATOM 2228 O O . LYS A 1 284 ? 29.553 -59.463 34.259 1.00 25.78 284 LYS A O 1
ATOM 2233 N N . HIS A 1 285 ? 28.567 -58.834 32.320 1.00 27.31 285 HIS A N 1
ATOM 2234 C CA . HIS A 1 285 ? 28.058 -60.128 31.828 1.00 27.31 285 HIS A CA 1
ATOM 2235 C C . HIS A 1 285 ? 26.953 -60.784 32.680 1.00 27.31 285 HIS A C 1
ATOM 2237 O O . HIS A 1 285 ? 27.207 -61.276 33.771 1.00 27.31 285 HIS A O 1
ATOM 2243 N N . TYR A 1 286 ? 25.774 -60.974 32.083 1.00 24.48 286 TYR A N 1
ATOM 2244 C CA . TYR A 1 286 ? 25.432 -62.305 31.568 1.00 24.48 286 TYR A CA 1
ATOM 2245 C C . TYR A 1 286 ? 24.504 -62.188 30.347 1.00 24.48 286 TYR A C 1
ATOM 2247 O O . TYR A 1 286 ? 24.245 -61.085 29.864 1.00 24.48 286 TYR A O 1
ATOM 2255 N N . LYS A 1 287 ? 24.118 -63.333 29.789 1.00 28.62 287 LYS A N 1
ATOM 2256 C CA . LYS A 1 287 ? 23.397 -63.512 28.524 1.00 28.62 287 LYS A CA 1
ATOM 2257 C C . LYS A 1 287 ? 22.052 -64.192 28.808 1.00 28.62 287 LYS A C 1
ATOM 2259 O O . LYS A 1 287 ? 21.949 -64.875 29.819 1.00 28.62 287 LYS A O 1
ATOM 2264 N N . GLU A 1 288 ? 21.092 -64.037 27.890 1.00 27.44 288 GLU A N 1
ATOM 2265 C CA . GLU A 1 288 ? 19.709 -64.547 27.986 1.00 27.44 288 GLU A CA 1
ATOM 2266 C C . GLU A 1 288 ? 18.872 -63.919 29.141 1.00 27.44 288 GLU A C 1
ATOM 2268 O O . GLU A 1 288 ? 19.396 -63.527 30.175 1.00 27.44 288 GLU A O 1
ATOM 2273 N N . GLY A 1 289 ? 17.554 -63.726 29.027 1.00 29.52 289 GLY A N 1
ATOM 2274 C CA . GLY A 1 289 ? 16.693 -63.906 27.856 1.00 29.52 289 GLY A CA 1
ATOM 2275 C C . GLY A 1 289 ? 15.237 -64.207 28.223 1.00 29.52 289 GLY A C 1
ATOM 2276 O O . GLY A 1 289 ? 14.845 -65.363 28.151 1.00 29.52 289 GLY A O 1
ATOM 2277 N N . LEU A 1 290 ? 14.438 -63.189 28.578 1.00 27.92 290 LEU A N 1
ATOM 2278 C CA . LEU A 1 290 ? 12.965 -63.256 28.598 1.00 27.92 290 LEU A CA 1
ATOM 2279 C C . LEU A 1 290 ? 12.344 -61.844 28.458 1.00 27.92 290 LEU A C 1
ATOM 2281 O O . LEU A 1 290 ? 13.053 -60.841 28.503 1.00 27.92 290 LEU A O 1
ATOM 2285 N N . GLU A 1 291 ? 11.038 -61.776 28.205 1.00 32.88 291 GLU A N 1
ATOM 2286 C CA . GLU A 1 291 ? 10.350 -60.668 27.522 1.00 32.88 291 GLU A CA 1
ATOM 2287 C C . GLU A 1 291 ? 10.299 -59.305 28.253 1.00 32.88 291 GLU A C 1
ATOM 2289 O O . GLU A 1 291 ? 9.533 -59.100 29.193 1.00 32.88 291 GLU A O 1
ATOM 2294 N N . GLU A 1 292 ? 10.964 -58.283 27.698 1.00 30.67 292 GLU A N 1
ATOM 2295 C CA . GLU A 1 292 ? 10.839 -56.873 28.130 1.00 30.67 292 GLU A CA 1
ATOM 2296 C C . GLU A 1 292 ? 9.515 -56.197 27.675 1.00 30.67 292 GLU A C 1
ATOM 2298 O O . GLU A 1 292 ? 9.472 -55.000 27.379 1.00 30.67 292 GLU A O 1
ATOM 2303 N N . LYS A 1 293 ? 8.414 -56.956 27.584 1.00 32.28 293 LYS A N 1
ATOM 2304 C CA . LYS A 1 293 ? 7.083 -56.439 27.210 1.00 32.28 293 LYS A CA 1
ATOM 2305 C C . LYS A 1 293 ? 6.168 -56.227 28.411 1.00 32.28 293 LYS A C 1
ATOM 2307 O O . LYS A 1 293 ? 5.555 -55.165 28.506 1.00 32.28 293 LYS A O 1
ATOM 2312 N N . GLU A 1 294 ? 6.124 -57.158 29.363 1.00 35.06 294 GLU A N 1
ATOM 2313 C CA . GLU A 1 294 ? 5.264 -57.001 30.544 1.00 35.06 294 GLU A CA 1
ATOM 2314 C C . GLU A 1 294 ? 5.734 -55.878 31.471 1.00 35.06 294 GLU A C 1
ATOM 2316 O O . GLU A 1 294 ? 4.899 -55.170 32.025 1.00 35.06 294 GLU A O 1
ATOM 2321 N N . LEU A 1 295 ? 7.045 -55.635 31.601 1.00 30.84 295 LEU A N 1
ATOM 2322 C CA . LEU A 1 295 ? 7.532 -54.530 32.435 1.00 30.84 295 LEU A CA 1
ATOM 2323 C C . LEU A 1 295 ? 7.207 -53.153 31.837 1.00 30.84 295 LEU A C 1
ATOM 2325 O O . LEU A 1 295 ? 6.939 -52.218 32.585 1.00 30.84 295 LEU A O 1
ATOM 2329 N N . ARG A 1 296 ? 7.172 -53.019 30.502 1.00 34.06 296 ARG A N 1
ATOM 2330 C CA . ARG A 1 296 ? 6.758 -51.769 29.843 1.00 34.06 296 ARG A CA 1
ATOM 2331 C C . ARG A 1 296 ? 5.252 -51.565 29.916 1.00 34.06 296 ARG A C 1
ATOM 2333 O O . ARG A 1 296 ? 4.833 -50.456 30.217 1.00 34.06 296 ARG A O 1
ATOM 2340 N N . VAL A 1 297 ? 4.445 -52.610 29.720 1.00 33.12 297 VAL A N 1
ATOM 2341 C CA . VAL A 1 297 ? 2.986 -52.511 29.900 1.00 33.12 297 VAL A CA 1
ATOM 2342 C C . VAL A 1 297 ? 2.636 -52.229 31.360 1.00 33.12 297 VAL A C 1
ATOM 2344 O O . VAL A 1 297 ? 1.823 -51.348 31.601 1.00 33.12 297 VAL A O 1
ATOM 2347 N N . ASN A 1 298 ? 3.285 -52.870 32.336 1.00 31.25 298 ASN A N 1
ATOM 2348 C CA . ASN A 1 298 ? 3.030 -52.604 33.753 1.00 31.25 298 ASN A CA 1
ATOM 2349 C C . ASN A 1 298 ? 3.600 -51.264 34.236 1.00 31.25 298 ASN A C 1
ATOM 2351 O O . ASN A 1 298 ? 2.967 -50.630 35.071 1.00 31.25 298 ASN A O 1
ATOM 2355 N N . LEU A 1 299 ? 4.725 -50.769 33.705 1.00 33.06 299 LEU A N 1
ATOM 2356 C CA . LEU A 1 299 ? 5.201 -49.420 34.035 1.00 33.06 299 LEU A CA 1
ATOM 2357 C C . LEU A 1 299 ? 4.346 -48.339 33.362 1.00 33.06 299 LEU A C 1
ATOM 2359 O O . LEU A 1 299 ? 4.043 -47.340 34.001 1.00 33.06 299 LEU A O 1
ATOM 2363 N N . ILE A 1 300 ? 3.890 -48.546 32.121 1.00 35.62 300 ILE A N 1
ATOM 2364 C CA . ILE A 1 300 ? 2.933 -47.643 31.464 1.00 35.62 300 ILE A CA 1
ATOM 2365 C C . ILE A 1 300 ? 1.565 -47.726 32.144 1.00 35.62 300 ILE A C 1
ATOM 2367 O O . ILE A 1 300 ? 0.950 -46.688 32.316 1.00 35.62 300 ILE A O 1
ATOM 2371 N N . MET A 1 301 ? 1.112 -48.890 32.619 1.00 30.75 301 MET A N 1
ATOM 2372 C CA . MET A 1 301 ? -0.094 -49.011 33.449 1.00 30.75 301 MET A CA 1
ATOM 2373 C C . MET A 1 301 ? 0.089 -48.376 34.825 1.00 30.75 301 MET A C 1
ATOM 2375 O O . MET A 1 301 ? -0.845 -47.754 35.298 1.00 30.75 301 MET A O 1
ATOM 2379 N N . LEU A 1 302 ? 1.256 -48.463 35.471 1.00 31.91 302 LEU A N 1
ATOM 2380 C CA . LEU A 1 302 ? 1.480 -47.839 36.780 1.00 31.91 302 LEU A CA 1
ATOM 2381 C C . LEU A 1 302 ? 1.641 -46.315 36.667 1.00 31.91 302 LEU A C 1
ATOM 2383 O O . LEU A 1 302 ? 1.141 -45.581 37.516 1.00 31.91 302 LEU A O 1
ATOM 2387 N N . VAL A 1 303 ? 2.283 -45.826 35.601 1.00 34.09 303 VAL A N 1
ATOM 2388 C CA . VAL A 1 303 ? 2.361 -44.393 35.274 1.00 34.09 303 VAL A CA 1
ATOM 2389 C C . VAL A 1 303 ? 1.008 -43.880 34.792 1.00 34.09 303 VAL A C 1
ATOM 2391 O O . VAL A 1 303 ? 0.586 -42.825 35.239 1.00 34.09 303 VAL A O 1
ATOM 2394 N N . ALA A 1 304 ? 0.269 -44.627 33.970 1.00 33.19 304 ALA A N 1
ATOM 2395 C CA . ALA A 1 304 ? -1.097 -44.270 33.600 1.00 33.19 304 ALA A CA 1
ATOM 2396 C C . ALA A 1 304 ? -2.002 -44.267 34.832 1.00 33.19 304 ALA A C 1
ATOM 2398 O O . ALA A 1 304 ? -2.701 -43.292 35.030 1.00 33.19 304 ALA A O 1
ATOM 2399 N N . PHE A 1 305 ? -1.947 -45.275 35.706 1.00 33.06 305 PHE A N 1
ATOM 2400 C CA . PHE A 1 305 ? -2.755 -45.333 36.926 1.00 33.06 305 PHE A CA 1
ATOM 2401 C C . PHE A 1 305 ? -2.352 -44.247 37.931 1.00 33.06 305 PHE A C 1
ATOM 2403 O O . PHE A 1 305 ? -3.228 -43.689 38.569 1.00 33.06 305 PHE A O 1
ATOM 2410 N N . THR A 1 306 ? -1.079 -43.844 38.033 1.00 32.66 306 THR A N 1
ATOM 2411 C CA . THR A 1 306 ? -0.700 -42.668 38.849 1.00 32.66 306 THR A CA 1
ATOM 2412 C C . THR A 1 306 ? -1.024 -41.331 38.181 1.00 32.66 306 THR A C 1
ATOM 2414 O O . THR A 1 306 ? -1.381 -40.398 38.885 1.00 32.66 306 THR A O 1
ATOM 2417 N N . VAL A 1 307 ? -1.015 -41.213 36.851 1.00 35.81 307 VAL A N 1
ATOM 2418 C CA . VAL A 1 307 ? -1.496 -40.008 36.143 1.00 35.81 307 VAL A CA 1
ATOM 2419 C C . VAL A 1 307 ? -3.026 -39.909 36.187 1.00 35.81 307 VAL A C 1
ATOM 2421 O O . VAL A 1 307 ? -3.552 -38.820 36.377 1.00 35.81 307 VAL A O 1
ATOM 2424 N N . TYR A 1 308 ? -3.751 -41.027 36.114 1.00 32.06 308 TYR A N 1
ATOM 2425 C CA . TYR A 1 308 ? -5.206 -41.085 36.281 1.00 32.06 308 TYR A CA 1
ATOM 2426 C C . TYR A 1 308 ? -5.593 -40.859 37.750 1.00 32.06 308 TYR A C 1
ATOM 2428 O O . TYR A 1 308 ? -6.497 -40.080 38.019 1.00 32.06 308 TYR A O 1
ATOM 2436 N N . SER A 1 309 ? -4.883 -41.457 38.715 1.00 31.64 309 SER A N 1
ATOM 2437 C CA . SER A 1 309 ? -5.149 -41.304 40.156 1.00 31.64 309 SER A CA 1
ATOM 2438 C C . SER A 1 309 ? -4.496 -40.089 40.823 1.00 31.64 309 SER A C 1
ATOM 2440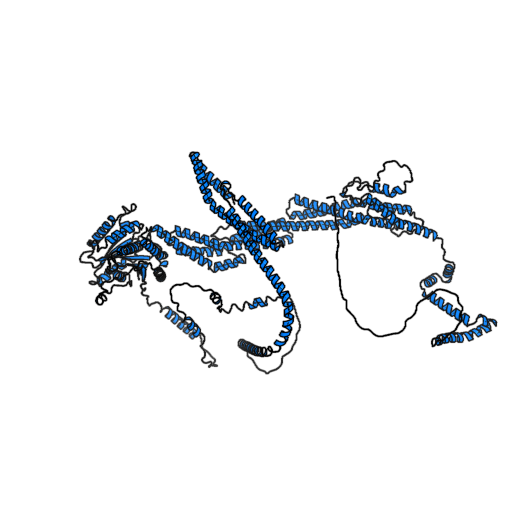 O O . SER A 1 309 ? -4.777 -39.866 41.993 1.00 31.64 309 SER A O 1
ATOM 2442 N N . LEU A 1 310 ? -3.675 -39.288 40.133 1.00 30.83 310 LEU A N 1
ATOM 2443 C CA . LEU A 1 310 ? -3.405 -37.894 40.528 1.00 30.83 310 LEU A CA 1
ATOM 2444 C C . LEU A 1 310 ? -4.248 -36.900 39.711 1.00 30.83 310 LEU A C 1
ATOM 2446 O O . LEU A 1 310 ? -4.636 -35.871 40.253 1.00 30.83 310 LEU A O 1
ATOM 2450 N N . GLY A 1 311 ? -4.612 -37.222 38.465 1.00 33.72 311 GLY A N 1
ATOM 2451 C CA . GLY A 1 311 ? -5.555 -36.431 37.664 1.00 33.72 311 GLY A CA 1
ATOM 2452 C C . GLY A 1 311 ? -6.967 -36.392 38.261 1.00 33.72 311 GLY A C 1
ATOM 2453 O O . GLY A 1 311 ? -7.577 -35.332 38.304 1.00 33.72 311 GLY A O 1
ATOM 2454 N N . TYR A 1 312 ? -7.450 -37.511 38.812 1.00 28.73 312 TYR A N 1
ATOM 2455 C CA . TYR A 1 312 ? -8.741 -37.614 39.513 1.00 28.73 312 TYR A CA 1
ATOM 2456 C C . TYR A 1 312 ? -8.663 -37.408 41.039 1.00 28.73 312 TYR A C 1
ATOM 2458 O O . TYR A 1 312 ? -9.611 -37.739 41.744 1.00 28.73 312 TYR A O 1
ATOM 2466 N N . PHE A 1 313 ? -7.562 -36.858 41.570 1.00 28.98 313 PHE A N 1
ATOM 2467 C CA . PHE A 1 313 ? -7.450 -36.492 42.997 1.00 28.98 313 PHE A CA 1
ATOM 2468 C C . PHE A 1 313 ? -7.241 -34.991 43.245 1.00 28.98 313 PHE A C 1
ATOM 2470 O O . PHE A 1 313 ? -6.856 -34.586 44.342 1.00 28.98 313 PHE A O 1
ATOM 2477 N N . GLN A 1 314 ? -7.541 -34.159 42.242 1.00 30.64 314 GLN A N 1
ATOM 2478 C CA . GLN A 1 314 ? -7.731 -32.714 42.421 1.00 30.64 314 GLN A CA 1
ATOM 2479 C C . GLN A 1 314 ? -9.100 -32.203 41.920 1.00 30.64 314 GLN A C 1
ATOM 2481 O O . GLN A 1 314 ? -9.374 -31.006 41.961 1.00 30.64 314 GLN A O 1
ATOM 2486 N N . GLU A 1 315 ? -9.994 -33.129 41.570 1.00 33.12 315 GLU A N 1
ATOM 2487 C CA . GLU A 1 315 ? -11.451 -32.966 41.626 1.00 33.12 315 GLU A CA 1
ATOM 2488 C C . GLU A 1 315 ? -12.002 -33.942 42.690 1.00 33.12 315 GLU A C 1
ATOM 2490 O O . GLU A 1 315 ? -11.273 -34.808 43.170 1.00 33.12 315 GLU A O 1
ATOM 2495 N N . TRP A 1 316 ? -13.263 -33.792 43.111 1.00 27.70 316 TRP A N 1
ATOM 2496 C CA . TRP A 1 316 ? -13.897 -34.553 44.214 1.00 27.70 316 TRP A CA 1
ATOM 2497 C C . TRP A 1 316 ? -13.415 -34.300 45.656 1.00 27.70 316 TRP A C 1
ATOM 2499 O O . TRP A 1 316 ? -13.969 -34.877 46.591 1.00 27.70 316 TRP A O 1
ATOM 2509 N N . HIS A 1 317 ? -12.588 -33.279 45.883 1.00 27.38 317 HIS A N 1
ATOM 2510 C CA . HIS A 1 317 ? -13.035 -32.271 46.849 1.00 27.38 317 HIS A CA 1
ATOM 2511 C C . HIS A 1 317 ? -13.798 -31.205 46.071 1.00 27.38 317 HIS A C 1
ATOM 2513 O O . HIS A 1 317 ? -13.211 -30.472 45.278 1.00 27.38 317 HIS A O 1
ATOM 2519 N N . GLY A 1 318 ? -15.112 -31.123 46.288 1.00 28.94 318 GLY A N 1
ATOM 2520 C CA . GLY A 1 318 ? -15.877 -29.981 45.808 1.00 28.94 318 GLY A CA 1
ATOM 2521 C C . GLY A 1 318 ? -15.308 -28.718 46.444 1.00 28.94 318 GLY A C 1
ATOM 2522 O O . GLY A 1 318 ? -15.285 -28.611 47.674 1.00 28.94 318 GLY A O 1
ATOM 2523 N N . LYS A 1 319 ? -14.848 -27.768 45.624 1.00 30.73 319 LYS A N 1
ATOM 2524 C CA . LYS A 1 319 ? -14.680 -26.395 46.094 1.00 30.73 319 LYS A CA 1
ATOM 2525 C C . LYS A 1 319 ? -16.058 -25.928 46.551 1.00 30.73 319 LYS A C 1
ATOM 2527 O O . LYS A 1 319 ? -16.937 -25.716 45.723 1.00 30.73 319 LYS A O 1
ATOM 2532 N N . VAL A 1 320 ? -16.231 -25.774 47.861 1.00 34.75 320 VAL A N 1
ATOM 2533 C CA . VAL A 1 320 ? -17.223 -24.834 48.385 1.00 34.75 320 VAL A CA 1
ATOM 2534 C C . VAL A 1 320 ? -16.856 -23.501 47.748 1.00 34.75 320 VAL A C 1
ATOM 2536 O O . VAL A 1 320 ? -15.724 -23.056 47.939 1.00 34.75 320 VAL A O 1
ATOM 2539 N N . ASP A 1 321 ? -17.744 -22.941 46.925 1.00 45.75 321 ASP A N 1
ATOM 2540 C CA . ASP A 1 321 ? -17.438 -21.758 46.118 1.00 45.75 321 ASP A CA 1
ATOM 2541 C C . ASP A 1 321 ? -17.173 -20.593 47.080 1.00 45.75 321 ASP A C 1
ATOM 2543 O O . ASP A 1 321 ? -18.075 -20.067 47.736 1.00 45.75 321 ASP A O 1
ATOM 2547 N N . GLU A 1 322 ? -15.890 -20.321 47.321 1.00 53.03 322 GLU A N 1
ATOM 2548 C CA . GLU A 1 322 ? -15.483 -19.641 48.542 1.00 53.03 322 GLU A CA 1
ATOM 2549 C C . GLU A 1 322 ? -15.813 -18.158 48.419 1.00 53.03 322 GLU A C 1
ATOM 2551 O O . GLU A 1 322 ? -15.126 -17.446 47.697 1.00 53.03 322 GLU A O 1
ATOM 2556 N N . CYS A 1 323 ? -16.879 -17.726 49.111 1.00 62.03 323 CYS A N 1
ATOM 2557 C CA . CYS A 1 323 ? -17.457 -16.380 49.044 1.00 62.03 323 CYS A CA 1
ATOM 2558 C C . CYS A 1 323 ? -16.389 -15.281 48.939 1.00 62.03 323 CYS A C 1
ATOM 2560 O O . CYS A 1 323 ? -15.868 -14.794 49.949 1.00 62.03 323 CYS A O 1
ATOM 2562 N N . ILE A 1 324 ? -16.124 -14.860 47.704 1.00 78.06 324 ILE A N 1
ATOM 2563 C CA . ILE A 1 324 ? -15.240 -13.746 47.400 1.00 78.06 324 ILE A CA 1
ATOM 2564 C C . ILE A 1 324 ? -16.008 -12.476 47.748 1.00 78.06 324 ILE A C 1
ATOM 2566 O O . ILE A 1 324 ? -17.128 -12.266 47.272 1.00 78.06 324 ILE A O 1
ATOM 2570 N N . SER A 1 325 ? -15.412 -11.636 48.590 1.00 85.75 325 SER A N 1
ATOM 2571 C CA . SER A 1 325 ? -15.967 -10.346 48.989 1.00 85.75 325 SER A CA 1
ATOM 2572 C C . SER A 1 325 ? -14.898 -9.266 48.916 1.00 85.75 325 SER A C 1
ATOM 2574 O O . SER A 1 325 ? -13.826 -9.425 49.497 1.00 85.75 325 SER A O 1
ATOM 2576 N N . THR A 1 326 ? -15.210 -8.156 48.256 1.00 90.00 326 THR A N 1
ATOM 2577 C CA . THR A 1 326 ? -14.344 -6.982 48.139 1.00 90.00 326 THR A CA 1
ATOM 2578 C C . THR A 1 326 ? -15.000 -5.764 48.788 1.00 90.00 326 THR A C 1
ATOM 2580 O O . THR A 1 326 ? -16.227 -5.636 48.834 1.00 90.00 326 THR A O 1
ATOM 2583 N N . HIS A 1 327 ? -14.184 -4.854 49.313 1.00 88.50 327 HIS A N 1
ATOM 2584 C CA . HIS A 1 327 ? -14.655 -3.579 49.849 1.00 88.50 327 HIS A CA 1
ATOM 2585 C C . HIS A 1 327 ? -14.749 -2.596 48.682 1.00 88.50 327 HIS A C 1
ATOM 2587 O O . HIS A 1 327 ? -13.720 -2.237 48.120 1.00 88.50 327 HIS A O 1
ATOM 2593 N N . LEU A 1 328 ? -15.962 -2.230 48.260 1.00 90.88 328 LEU A N 1
ATOM 2594 C CA . LEU A 1 328 ? -16.202 -1.469 47.026 1.00 90.88 328 LEU A CA 1
ATOM 2595 C C . LEU A 1 328 ? -16.019 0.038 47.243 1.00 90.88 328 LEU A C 1
ATOM 2597 O O . LEU A 1 328 ? -15.413 0.723 46.418 1.00 90.88 328 LEU A O 1
ATOM 2601 N N . ILE A 1 329 ? -16.549 0.544 48.358 1.00 91.50 329 ILE A N 1
ATOM 2602 C CA . ILE A 1 329 ? -16.447 1.942 48.788 1.00 91.50 329 ILE A CA 1
ATOM 2603 C C . ILE A 1 329 ? -16.125 1.944 50.281 1.00 91.50 329 ILE A C 1
ATOM 2605 O O . ILE A 1 329 ? -16.774 1.220 51.036 1.00 91.50 329 ILE A O 1
ATOM 2609 N N . ASP A 1 330 ? -15.152 2.742 50.710 1.00 87.00 330 ASP A N 1
ATOM 2610 C CA . ASP A 1 330 ? -14.730 2.801 52.112 1.00 87.00 330 ASP A CA 1
ATOM 2611 C C . ASP A 1 330 ? -15.576 3.746 52.990 1.00 87.00 330 ASP A C 1
ATOM 2613 O O . ASP A 1 330 ? -16.616 4.268 52.578 1.00 87.00 330 ASP A O 1
ATOM 2617 N N . GLY A 1 331 ? -15.156 3.922 54.248 1.00 78.50 331 GLY A N 1
ATOM 2618 C CA . GLY A 1 331 ? -15.838 4.795 55.205 1.00 78.50 331 GLY A CA 1
ATOM 2619 C C . GLY A 1 331 ? -15.801 6.280 54.821 1.00 78.50 331 GLY A C 1
ATOM 2620 O O . GLY A 1 331 ? -16.750 7.001 55.128 1.00 78.50 331 GLY A O 1
ATOM 2621 N N . ASP A 1 332 ? -14.768 6.715 54.100 1.00 81.69 332 ASP A N 1
ATOM 2622 C CA . ASP A 1 332 ? -14.548 8.099 53.652 1.00 81.69 332 ASP A CA 1
ATOM 2623 C C . ASP A 1 332 ? -15.133 8.348 52.237 1.00 81.69 332 ASP A C 1
ATOM 2625 O O . ASP A 1 332 ? -15.016 9.423 51.622 1.00 81.69 332 ASP A O 1
ATOM 2629 N N . GLY A 1 333 ? -15.819 7.336 51.698 1.00 83.50 333 GLY A N 1
ATOM 2630 C CA . GLY A 1 333 ? -16.464 7.363 50.396 1.00 83.50 333 GLY A CA 1
ATOM 2631 C C . GLY A 1 333 ? -15.473 7.351 49.233 1.00 83.50 333 GLY A C 1
ATOM 2632 O O . GLY A 1 333 ? -15.769 7.942 48.186 1.00 83.50 333 GLY A O 1
ATOM 2633 N N . ILE A 1 334 ? -14.284 6.777 49.406 1.00 88.44 334 ILE A N 1
ATOM 2634 C CA . ILE A 1 334 ? -13.317 6.521 48.334 1.00 88.44 334 ILE A CA 1
ATOM 2635 C C . ILE A 1 334 ? -13.679 5.181 47.679 1.00 88.44 334 ILE A C 1
ATOM 2637 O O . ILE A 1 334 ? -14.088 4.234 48.347 1.00 88.44 334 ILE A O 1
ATOM 2641 N N . PHE A 1 335 ? -13.586 5.117 46.351 1.00 91.94 335 PHE A N 1
ATOM 2642 C CA . PHE A 1 335 ? -13.961 3.942 45.562 1.00 91.94 335 PHE A CA 1
ATOM 2643 C C . PHE A 1 335 ? -12.730 3.071 45.279 1.00 91.94 335 PHE A C 1
ATOM 2645 O O . PHE A 1 335 ? -11.740 3.551 44.722 1.00 91.94 335 PHE A O 1
ATOM 2652 N N . ASN A 1 336 ? -12.793 1.790 45.632 1.00 91.81 336 ASN A N 1
ATOM 2653 C CA . ASN A 1 336 ? -11.658 0.870 45.586 1.00 91.81 336 ASN A CA 1
ATOM 2654 C C . ASN A 1 336 ? -11.476 0.244 44.191 1.00 91.81 336 ASN A C 1
ATOM 2656 O O . ASN A 1 336 ? -11.876 -0.896 43.947 1.00 91.81 336 ASN A O 1
ATOM 2660 N N . VAL A 1 337 ? -10.869 0.995 43.267 1.00 88.94 337 VAL A N 1
ATOM 2661 C CA . VAL A 1 337 ? -10.652 0.550 41.875 1.00 88.94 337 VAL A CA 1
ATOM 2662 C C . VAL A 1 337 ? -9.853 -0.768 41.787 1.00 88.94 337 VAL A C 1
ATOM 2664 O O . VAL A 1 337 ? -10.356 -1.699 41.155 1.00 88.94 337 VAL A O 1
ATOM 2667 N N . PRO A 1 338 ? -8.693 -0.946 42.460 1.00 88.25 338 PRO A N 1
ATOM 2668 C CA . PRO A 1 338 ? -7.945 -2.206 42.374 1.00 88.25 338 PRO A CA 1
ATOM 2669 C C . PRO A 1 338 ? -8.712 -3.392 42.981 1.00 88.25 338 PRO A C 1
ATOM 2671 O O . PRO A 1 338 ? -8.677 -4.503 42.450 1.00 88.25 338 PRO A O 1
ATOM 2674 N N . GLY A 1 339 ? -9.443 -3.156 44.077 1.00 88.38 339 GLY A N 1
ATOM 2675 C CA . GLY A 1 339 ? -10.233 -4.182 44.753 1.00 88.38 339 GLY A CA 1
ATOM 2676 C C . GLY A 1 339 ? -11.437 -4.669 43.949 1.00 88.38 339 GLY A C 1
ATOM 2677 O O . GLY A 1 339 ? -11.768 -5.853 44.042 1.00 88.38 339 GLY A O 1
ATOM 2678 N N . ILE A 1 340 ? -12.076 -3.812 43.140 1.00 89.75 340 ILE A N 1
ATOM 2679 C CA . ILE A 1 340 ? -13.118 -4.270 42.209 1.00 89.75 340 ILE A CA 1
ATOM 2680 C C . ILE A 1 340 ? -12.513 -4.939 40.970 1.00 89.75 340 ILE A C 1
ATOM 2682 O O . ILE A 1 340 ? -13.050 -5.941 40.513 1.00 89.75 340 ILE A O 1
ATOM 2686 N N . GLU A 1 341 ? -11.382 -4.467 40.441 1.00 87.31 341 GLU A N 1
ATOM 2687 C CA . GLU A 1 341 ? -10.756 -5.084 39.261 1.00 87.31 341 GLU A CA 1
ATOM 2688 C C . GLU A 1 341 ? -10.246 -6.507 39.515 1.00 87.31 341 GLU A C 1
ATOM 2690 O O . GLU A 1 341 ? -10.415 -7.372 38.654 1.00 87.31 341 GLU A O 1
ATOM 2695 N N . ASN A 1 342 ? -9.676 -6.780 40.692 1.00 88.75 342 ASN A N 1
ATOM 2696 C CA . ASN A 1 342 ? -9.282 -8.142 41.062 1.00 88.75 342 ASN A CA 1
ATOM 2697 C C . ASN A 1 342 ? -10.510 -9.039 41.280 1.00 88.75 342 ASN A C 1
ATOM 2699 O O . ASN A 1 342 ? -10.583 -10.113 40.687 1.00 88.75 342 ASN A O 1
ATOM 2703 N N . PHE A 1 343 ? -11.525 -8.560 42.009 1.00 90.25 343 PHE A N 1
ATOM 2704 C CA . PHE A 1 343 ? -12.800 -9.269 42.186 1.00 90.25 343 PHE A CA 1
ATOM 2705 C C . PHE A 1 343 ? -13.453 -9.639 40.843 1.00 90.25 343 PHE A C 1
ATOM 2707 O O . PHE A 1 343 ? -13.885 -10.771 40.646 1.00 90.25 343 PHE A O 1
ATOM 2714 N N . MET A 1 344 ? -13.479 -8.708 39.884 1.00 89.62 344 MET A N 1
ATOM 2715 C CA . MET A 1 344 ? -14.026 -8.923 38.538 1.00 89.62 344 MET A CA 1
ATOM 2716 C C . MET A 1 344 ? -13.314 -10.051 37.774 1.00 89.62 344 MET A C 1
ATOM 2718 O O . MET A 1 344 ? -13.975 -10.797 37.047 1.00 89.62 344 MET A O 1
ATOM 2722 N N . LYS A 1 345 ? -11.990 -10.179 37.946 1.00 87.06 345 LYS A N 1
ATOM 2723 C CA . LYS A 1 345 ? -11.160 -11.237 37.341 1.00 87.06 345 LYS A CA 1
ATOM 2724 C C . LYS A 1 345 ? -11.387 -12.585 38.029 1.00 87.06 345 LYS A C 1
ATOM 2726 O O . LYS A 1 345 ? -11.644 -13.571 37.348 1.00 87.06 345 LYS A O 1
ATOM 2731 N N . GLU A 1 346 ? -11.356 -12.622 39.360 1.00 87.00 346 GLU A N 1
ATOM 2732 C CA . GLU A 1 346 ? -11.548 -13.847 40.153 1.00 87.00 346 GLU A CA 1
ATOM 2733 C C . GLU A 1 346 ? -12.955 -14.446 39.986 1.00 87.00 346 GLU A C 1
ATOM 2735 O O . GLU A 1 346 ? -13.107 -15.659 39.852 1.00 87.00 346 GLU A O 1
ATOM 2740 N N . VAL A 1 347 ? -13.985 -13.595 39.929 1.00 85.31 347 VAL A N 1
ATOM 2741 C CA . VAL A 1 347 ? -15.389 -13.991 39.710 1.00 85.31 347 VAL A CA 1
ATOM 2742 C C . VAL A 1 347 ? -15.688 -14.287 38.229 1.00 85.31 347 VAL A C 1
ATOM 2744 O O . VAL A 1 347 ? -16.773 -14.778 37.922 1.00 85.31 347 VAL A O 1
ATOM 2747 N N . LYS A 1 348 ? -14.750 -14.011 37.304 1.00 86.12 348 LYS A N 1
ATOM 2748 C CA . LYS A 1 348 ? -14.940 -14.100 35.840 1.00 86.12 348 LYS A CA 1
ATOM 2749 C C . LYS A 1 348 ? -16.158 -13.308 35.338 1.00 86.12 348 LYS A C 1
ATOM 2751 O O . LYS A 1 348 ? -16.788 -13.677 34.350 1.00 86.12 348 LYS A O 1
ATOM 2756 N N . LEU A 1 349 ? -16.517 -12.198 35.996 1.00 85.12 349 LEU A N 1
ATOM 2757 C CA . LEU A 1 349 ? -17.811 -11.547 35.748 1.00 85.12 349 LEU A CA 1
ATOM 2758 C C . LEU A 1 349 ? -17.958 -11.064 34.292 1.00 85.12 349 LEU A C 1
ATOM 2760 O O . LEU A 1 349 ? -19.058 -11.101 33.753 1.00 85.12 349 LEU A O 1
ATOM 2764 N N . GLY A 1 350 ? -16.861 -10.679 33.629 1.00 81.06 350 GLY A N 1
ATOM 2765 C CA . GLY A 1 350 ? -16.869 -10.292 32.211 1.00 81.06 350 GLY A CA 1
ATOM 2766 C C . GLY A 1 350 ? -17.468 -11.354 31.276 1.00 81.06 350 GLY A C 1
ATOM 2767 O O . GLY A 1 350 ? -18.205 -10.999 30.359 1.00 81.06 350 GLY A O 1
ATOM 2768 N N . GLU A 1 351 ? -17.251 -12.642 31.566 1.00 82.44 351 GLU A N 1
ATOM 2769 C CA . GLU A 1 351 ? -17.785 -13.780 30.796 1.00 82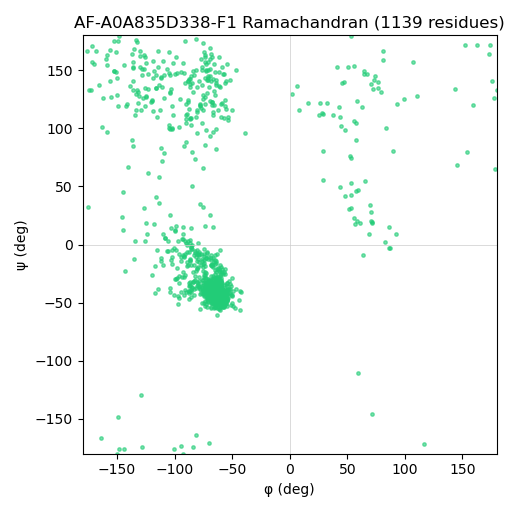.44 351 GLU A CA 1
ATOM 2770 C C . GLU A 1 351 ? -19.316 -13.908 30.917 1.00 82.44 351 GLU A C 1
ATOM 2772 O O . GLU A 1 351 ? -19.956 -14.538 30.079 1.00 82.44 351 GLU A O 1
ATOM 2777 N N . CYS A 1 352 ? -19.937 -13.279 31.924 1.00 82.81 352 CYS A N 1
ATOM 2778 C CA . CYS A 1 352 ? -21.382 -13.359 32.156 1.00 82.81 352 CYS A CA 1
ATOM 2779 C C . CYS A 1 352 ? -22.211 -12.494 31.183 1.00 82.81 352 CYS A C 1
ATOM 2781 O O . CYS A 1 352 ? -23.430 -12.660 31.119 1.00 82.81 352 CYS A O 1
ATOM 2783 N N . GLY A 1 353 ? -21.604 -11.554 30.446 1.00 85.00 353 GLY A N 1
ATOM 2784 C CA . GLY A 1 353 ? -22.314 -10.678 29.503 1.00 85.00 353 GLY A CA 1
ATOM 2785 C C . GLY A 1 353 ? -23.408 -9.839 30.180 1.00 85.00 353 GLY A C 1
ATOM 2786 O O . GLY A 1 353 ? -23.113 -8.937 30.959 1.00 85.00 353 GLY A O 1
ATOM 2787 N N . LEU A 1 354 ? -24.681 -10.136 29.894 1.00 84.38 354 LEU A N 1
ATOM 2788 C CA . LEU A 1 354 ? -25.851 -9.557 30.585 1.00 84.38 354 LEU A CA 1
ATOM 2789 C C . LEU A 1 354 ? -26.483 -10.513 31.626 1.00 84.38 354 LEU A C 1
ATOM 2791 O O . LEU A 1 354 ? -27.397 -10.119 32.351 1.00 84.38 354 LEU A O 1
ATOM 2795 N N . SER A 1 355 ? -25.995 -11.753 31.735 1.00 86.25 355 SER A N 1
ATOM 2796 C CA . SER A 1 355 ? -26.499 -12.813 32.626 1.00 86.25 355 SER A CA 1
ATOM 2797 C C . SER A 1 355 ? -25.915 -12.722 34.045 1.00 86.25 355 SER A C 1
ATOM 2799 O O . SER A 1 355 ? -25.395 -13.683 34.614 1.00 86.25 355 SER A O 1
ATOM 2801 N N . TYR A 1 356 ? -25.994 -11.528 34.625 1.00 90.38 356 TYR A N 1
ATOM 2802 C CA . TYR A 1 356 ? -25.669 -11.254 36.024 1.00 90.38 356 TYR A CA 1
ATOM 2803 C C . TYR A 1 356 ? -26.748 -10.349 36.630 1.00 90.38 356 TYR A C 1
ATOM 2805 O O . TYR A 1 356 ? -27.369 -9.579 35.896 1.00 90.38 356 TYR A O 1
ATOM 2813 N N . ALA A 1 357 ? -26.972 -10.412 37.941 1.00 90.69 357 ALA A N 1
ATOM 2814 C CA . ALA A 1 357 ? -27.927 -9.566 38.666 1.00 90.69 357 ALA A CA 1
ATOM 2815 C C . ALA A 1 357 ? -27.246 -8.866 39.849 1.00 90.69 357 ALA A C 1
ATOM 2817 O O . ALA A 1 357 ? -26.304 -9.412 40.421 1.00 90.69 357 ALA A O 1
ATOM 2818 N N . VAL A 1 358 ? -27.722 -7.678 40.234 1.00 91.62 358 VAL A N 1
ATOM 2819 C CA . VAL A 1 358 ? -27.191 -6.948 41.400 1.00 91.62 358 VAL A CA 1
ATOM 2820 C C . VAL A 1 358 ? -28.277 -6.725 42.450 1.00 91.62 358 VAL A C 1
ATOM 2822 O O . VAL A 1 358 ? -29.310 -6.110 42.173 1.00 91.62 358 VAL A O 1
ATOM 2825 N N . VAL A 1 359 ? -28.009 -7.199 43.665 1.00 93.44 359 VAL A N 1
ATOM 2826 C CA . VAL A 1 359 ? -28.843 -7.047 44.861 1.00 93.44 359 VAL A CA 1
ATOM 2827 C C . VAL A 1 359 ? -28.108 -6.177 45.878 1.00 93.44 359 VAL A C 1
ATOM 2829 O O . VAL A 1 359 ? -26.927 -6.391 46.129 1.00 93.44 359 VAL A O 1
ATOM 2832 N N . SER A 1 360 ? -28.799 -5.244 46.524 1.00 94.12 360 SER A N 1
ATOM 2833 C CA . SER A 1 360 ? -28.281 -4.501 47.685 1.00 94.12 360 SER A CA 1
ATOM 2834 C C . SER A 1 360 ? -29.216 -4.608 48.887 1.00 94.12 360 SER A C 1
ATOM 2836 O O . SER A 1 360 ? -30.388 -4.946 48.725 1.00 94.12 360 SER A O 1
ATOM 2838 N N . ILE A 1 361 ? -28.719 -4.325 50.096 1.00 92.62 361 ILE A N 1
ATOM 2839 C CA . ILE A 1 361 ? -29.545 -4.229 51.310 1.00 92.62 361 ILE A CA 1
ATOM 2840 C C . ILE A 1 361 ? -29.400 -2.874 52.001 1.00 92.62 361 ILE A C 1
ATOM 2842 O O . ILE A 1 361 ? -28.303 -2.377 52.229 1.00 92.62 361 ILE A O 1
ATOM 2846 N N . MET A 1 362 ? -30.533 -2.292 52.378 1.00 89.75 362 MET A N 1
ATOM 2847 C CA . MET A 1 362 ? -30.649 -0.991 53.024 1.00 89.75 362 MET A CA 1
ATOM 2848 C C . MET A 1 362 ? -31.502 -1.118 54.290 1.00 89.75 362 MET A C 1
ATOM 2850 O O . MET A 1 362 ? -32.441 -1.911 54.344 1.00 89.75 362 MET A O 1
ATOM 2854 N N . GLY A 1 363 ? -31.181 -0.340 55.324 1.00 86.94 363 GLY A N 1
ATOM 2855 C CA . GLY A 1 363 ? -31.936 -0.314 56.578 1.00 86.94 363 GLY A CA 1
ATOM 2856 C C . GLY A 1 363 ? -31.087 0.085 57.792 1.00 86.94 363 GLY A C 1
ATOM 2857 O O . GLY A 1 363 ? -29.852 0.156 57.671 1.00 86.94 363 GLY A O 1
ATOM 2858 N N . PRO A 1 364 ? -31.731 0.309 58.956 1.00 81.62 364 PRO A N 1
ATOM 2859 C CA . PRO A 1 364 ? -31.102 0.877 60.149 1.00 81.62 364 PRO A CA 1
ATOM 2860 C C . PRO A 1 364 ? -29.845 0.141 60.628 1.00 81.62 364 PRO A C 1
ATOM 2862 O O . PRO A 1 364 ? -29.668 -1.062 60.379 1.00 81.62 364 PRO A O 1
ATOM 2865 N N . GLN A 1 365 ? -28.966 0.842 61.345 1.00 80.81 365 GLN A N 1
ATOM 2866 C CA . GLN A 1 365 ? -27.791 0.241 61.973 1.00 80.81 365 GLN A CA 1
ATOM 2867 C C . GLN A 1 365 ? -28.192 -0.908 62.915 1.00 80.81 365 GLN A C 1
ATOM 2869 O O . GLN A 1 365 ? -29.208 -0.871 63.604 1.00 80.81 365 GLN A O 1
ATOM 2874 N N . SER A 1 366 ? -27.406 -1.987 62.878 1.00 76.44 366 SER A N 1
ATOM 2875 C CA . SER A 1 366 ? -27.608 -3.214 63.664 1.00 76.44 366 SER A CA 1
ATOM 2876 C C . SER A 1 366 ? -28.969 -3.923 63.498 1.00 76.44 366 SER A C 1
ATOM 2878 O O . SER A 1 366 ? -29.281 -4.819 64.275 1.00 76.44 366 SER A O 1
ATOM 2880 N N . SER A 1 367 ? -29.738 -3.633 62.439 1.00 81.38 367 SER A N 1
ATOM 2881 C CA . SER A 1 367 ? -31.000 -4.328 62.093 1.00 81.38 367 SER A CA 1
ATOM 2882 C C . SER A 1 367 ? -30.830 -5.750 61.506 1.00 81.38 367 SER A C 1
ATOM 2884 O O . SER A 1 367 ? -31.751 -6.295 60.896 1.00 81.38 367 SER A O 1
ATOM 2886 N N . GLY A 1 368 ? -29.650 -6.365 61.652 1.00 84.81 368 GLY A N 1
ATOM 2887 C CA . GLY A 1 368 ? -29.364 -7.720 61.160 1.00 84.81 368 GLY A CA 1
ATOM 2888 C C . GLY A 1 368 ? -29.286 -7.850 59.632 1.00 84.81 368 GLY A C 1
ATOM 2889 O O . GLY A 1 368 ? -29.714 -8.876 59.100 1.00 84.81 368 GLY A O 1
ATOM 2890 N N . LYS A 1 369 ? -28.789 -6.819 58.925 1.00 88.94 369 LYS A N 1
ATOM 2891 C CA . LYS A 1 369 ? -28.628 -6.810 57.455 1.00 88.94 369 LYS A CA 1
ATOM 2892 C C . LYS A 1 369 ? -27.638 -7.871 56.967 1.00 88.94 369 LYS A C 1
ATOM 2894 O O . LYS A 1 369 ? -28.034 -8.788 56.257 1.00 88.94 369 LYS A O 1
ATOM 2899 N N . SER A 1 370 ? -26.387 -7.790 57.414 1.00 88.62 370 SER A N 1
ATOM 2900 C CA . SER A 1 370 ? -25.299 -8.697 57.028 1.00 88.62 370 SER A CA 1
ATOM 2901 C C . SER A 1 370 ? -25.632 -10.155 57.383 1.00 88.62 370 SER A C 1
ATOM 2903 O O . SER A 1 370 ? -25.471 -11.036 56.549 1.00 88.62 370 SER A O 1
ATOM 2905 N N . THR A 1 371 ? -26.243 -10.393 58.553 1.00 88.31 371 THR A N 1
ATOM 2906 C CA . THR A 1 371 ? -26.814 -11.691 58.966 1.00 88.31 371 THR A CA 1
ATOM 2907 C C . THR A 1 371 ? -27.839 -12.232 57.967 1.00 88.31 371 THR A C 1
ATOM 2909 O O . THR A 1 371 ? -27.801 -13.406 57.609 1.00 88.31 371 THR A O 1
ATOM 2912 N N . LEU A 1 372 ? -28.764 -11.389 57.484 1.00 90.19 372 LEU A N 1
ATOM 2913 C CA . LEU A 1 372 ? -29.738 -11.804 56.472 1.00 90.19 372 LEU A CA 1
ATOM 2914 C C . LEU A 1 372 ? -29.051 -12.143 55.147 1.00 90.19 372 LEU A C 1
ATOM 2916 O O . LEU A 1 372 ? -29.395 -13.160 54.559 1.00 90.19 372 LEU A O 1
ATOM 2920 N N . LEU A 1 373 ? -28.081 -11.344 54.692 1.00 91.06 373 LEU A N 1
ATOM 2921 C CA . LEU A 1 373 ? -27.334 -11.639 53.464 1.00 91.06 373 LEU A CA 1
ATOM 2922 C C . LEU A 1 373 ? -26.553 -12.956 53.565 1.00 91.06 373 LEU A C 1
ATOM 2924 O O . LEU A 1 373 ? -26.628 -13.774 52.651 1.00 91.06 373 LEU A O 1
ATOM 2928 N N . ASN A 1 374 ? -25.882 -13.196 54.693 1.00 89.81 374 ASN A N 1
ATOM 2929 C CA . ASN A 1 374 ? -25.111 -14.414 54.936 1.00 89.81 374 ASN A CA 1
ATOM 2930 C C . ASN A 1 374 ? -26.000 -15.669 54.879 1.00 89.81 374 ASN A C 1
ATOM 2932 O O . ASN A 1 374 ? -25.659 -16.624 54.182 1.00 89.81 374 ASN A O 1
ATOM 2936 N N . HIS A 1 375 ? -27.184 -15.647 55.505 1.00 88.50 375 HIS A N 1
ATOM 2937 C CA . HIS A 1 375 ? -28.148 -16.758 55.416 1.00 88.50 375 HIS A CA 1
ATOM 2938 C C . HIS A 1 375 ? -28.856 -16.861 54.050 1.00 88.50 375 HIS A C 1
ATOM 2940 O O . HIS A 1 375 ? -29.170 -17.965 53.609 1.00 88.50 375 HIS A O 1
ATOM 2946 N N . LEU A 1 376 ? -29.121 -15.739 53.370 1.00 88.62 376 LEU A N 1
ATOM 2947 C CA . LEU A 1 376 ? -29.873 -15.698 52.105 1.00 88.62 376 LEU A CA 1
ATOM 2948 C C . LEU A 1 376 ? -29.021 -16.059 50.878 1.00 88.62 376 LEU A C 1
ATOM 2950 O O . LEU A 1 376 ? -29.530 -16.686 49.952 1.00 88.62 376 LEU A O 1
ATOM 2954 N N . PHE A 1 377 ? -27.743 -15.678 50.869 1.00 88.81 377 PHE A N 1
ATOM 2955 C CA . PHE A 1 377 ? -26.844 -15.771 49.710 1.00 88.81 377 PHE A CA 1
ATOM 2956 C C . PHE A 1 377 ? -25.538 -16.542 49.988 1.00 88.81 377 PHE A C 1
ATOM 2958 O O . PHE A 1 377 ? -24.680 -16.639 49.110 1.00 88.81 377 PHE A O 1
ATOM 2965 N N . GLY A 1 378 ? -25.362 -17.089 51.196 1.00 84.31 378 GLY A N 1
ATOM 2966 C CA . GLY A 1 378 ? -24.150 -17.825 51.582 1.00 84.31 378 GLY A CA 1
ATOM 2967 C C . GLY A 1 378 ? -22.911 -16.940 51.768 1.00 84.31 378 GLY A C 1
ATOM 2968 O O . GLY A 1 378 ? -21.786 -17.438 51.718 1.00 84.31 378 GLY A O 1
ATOM 2969 N N . THR A 1 379 ? -23.096 -15.628 51.940 1.00 86.56 379 THR A N 1
ATOM 2970 C CA . THR A 1 379 ? -21.986 -14.676 52.060 1.00 86.56 379 THR A CA 1
ATOM 2971 C C . THR A 1 379 ? -21.273 -14.759 53.414 1.00 86.56 379 THR A C 1
ATOM 2973 O O . THR A 1 379 ? -21.792 -15.311 54.383 1.00 86.56 379 THR A O 1
ATOM 2976 N N . LYS A 1 380 ? -20.063 -14.189 53.489 1.00 85.25 380 LYS A N 1
ATOM 2977 C CA . LYS A 1 380 ? -19.221 -14.122 54.699 1.00 85.25 380 LYS A CA 1
ATOM 2978 C C . LYS A 1 380 ? -19.035 -12.677 55.209 1.00 85.25 380 LYS A C 1
ATOM 2980 O O . LYS A 1 380 ? -17.953 -12.320 55.672 1.00 85.25 380 LYS A O 1
ATOM 2985 N N . PHE A 1 381 ? -20.056 -11.818 55.104 1.00 85.25 381 PHE A N 1
ATOM 2986 C CA . PHE A 1 381 ? -19.970 -10.439 55.607 1.00 85.25 381 PHE A CA 1
ATOM 2987 C C . PHE A 1 381 ? -19.813 -10.412 57.134 1.00 85.25 381 PHE A C 1
ATOM 2989 O O . PHE A 1 381 ? -20.332 -11.275 57.842 1.00 85.25 381 PHE A O 1
ATOM 2996 N N . ARG A 1 382 ? -19.105 -9.403 57.654 1.00 80.44 382 ARG A N 1
ATOM 2997 C CA . ARG A 1 382 ? -18.818 -9.268 59.088 1.00 80.44 382 ARG A CA 1
ATOM 2998 C C . ARG A 1 382 ? -20.096 -8.985 59.882 1.00 80.44 382 ARG A C 1
ATOM 3000 O O . ARG A 1 382 ? -20.745 -7.968 59.670 1.00 80.44 382 ARG A O 1
ATOM 3007 N N . GLU A 1 383 ? -20.398 -9.836 60.857 1.00 76.88 383 GLU A N 1
ATOM 3008 C CA . GLU A 1 383 ? -21.545 -9.666 61.758 1.00 76.88 383 GLU A CA 1
ATOM 3009 C C . GLU A 1 383 ? -21.166 -9.049 63.115 1.00 76.88 383 GLU A C 1
ATOM 3011 O O . GLU A 1 383 ? -19.996 -9.010 63.513 1.00 76.88 383 GLU A O 1
ATOM 3016 N N . MET A 1 384 ? -22.173 -8.522 63.820 1.00 64.75 384 MET A N 1
ATOM 3017 C CA . MET A 1 384 ? -22.008 -7.857 65.114 1.00 64.75 384 MET A CA 1
ATOM 3018 C C . MET A 1 384 ? -21.898 -8.898 66.236 1.00 64.75 384 MET A C 1
ATOM 3020 O O . MET A 1 384 ? -22.863 -9.590 66.553 1.00 64.75 384 MET A O 1
ATOM 3024 N N . ASP A 1 385 ? -20.735 -8.977 66.881 1.00 63.16 385 ASP A N 1
ATOM 3025 C CA . ASP A 1 385 ? -20.502 -9.885 68.007 1.00 63.16 385 ASP A CA 1
ATOM 3026 C C . ASP A 1 385 ? -21.235 -9.403 69.274 1.00 63.16 385 ASP A C 1
ATOM 3028 O O . ASP A 1 385 ? -20.760 -8.535 70.013 1.00 63.16 385 ASP A O 1
ATOM 3032 N N . ALA A 1 386 ? -22.404 -9.993 69.532 1.00 56.25 386 ALA A N 1
ATOM 3033 C CA . ALA A 1 386 ? -23.259 -9.671 70.674 1.00 56.25 386 ALA A CA 1
ATOM 3034 C C . ALA A 1 386 ? -22.645 -10.011 72.052 1.00 56.25 386 ALA A C 1
ATOM 3036 O O . ALA A 1 386 ? -23.157 -9.551 73.077 1.00 56.25 386 ALA A O 1
ATOM 3037 N N . PHE A 1 387 ? -21.560 -10.793 72.105 1.00 53.25 387 PHE A N 1
ATOM 3038 C CA . PHE A 1 387 ? -20.910 -11.201 73.353 1.00 53.25 387 PHE A CA 1
ATOM 3039 C C . PHE A 1 387 ? -19.714 -10.312 73.718 1.00 53.25 387 PHE A C 1
ATOM 3041 O O . PHE A 1 387 ? -19.522 -10.029 74.904 1.00 53.25 387 PHE A O 1
ATOM 3048 N N . LYS A 1 388 ? -18.961 -9.791 72.735 1.00 48.75 388 LYS A N 1
ATOM 3049 C CA . LYS A 1 388 ? -17.848 -8.848 72.985 1.00 48.75 388 LYS A CA 1
ATOM 3050 C C . LYS A 1 388 ? -18.290 -7.557 73.683 1.00 48.75 388 LYS A C 1
ATOM 3052 O O . LYS A 1 388 ? -17.573 -7.064 74.552 1.00 48.75 388 LYS A O 1
ATOM 3057 N N . GLY A 1 389 ? -19.495 -7.058 73.394 1.00 43.12 389 GLY A N 1
ATOM 3058 C CA . GLY A 1 389 ? -20.052 -5.819 73.966 1.00 43.12 389 GLY A CA 1
ATOM 3059 C C . GLY A 1 389 ? -20.357 -5.829 75.477 1.00 43.12 389 GLY A C 1
ATOM 3060 O O . GLY A 1 389 ? -21.099 -4.967 75.942 1.00 43.12 389 GLY A O 1
ATOM 3061 N N . ARG A 1 390 ? -19.845 -6.804 76.248 1.00 43.72 390 ARG A N 1
ATOM 3062 C CA . ARG A 1 390 ? -19.997 -6.897 77.716 1.00 43.72 390 ARG A CA 1
ATOM 3063 C C . ARG A 1 390 ? -18.710 -6.675 78.519 1.00 43.72 390 ARG A C 1
ATOM 3065 O O . ARG A 1 390 ? -18.806 -6.570 79.739 1.00 43.72 390 ARG A O 1
ATOM 3072 N N . GLN A 1 391 ? -17.533 -6.648 77.887 1.00 41.50 391 GLN A N 1
ATOM 3073 C CA . GLN A 1 391 ? -16.242 -6.533 78.594 1.00 41.50 391 GLN A CA 1
ATOM 3074 C C . GLN A 1 391 ? -15.520 -5.194 78.393 1.00 41.50 391 GLN A C 1
ATOM 3076 O O . GLN A 1 391 ? -14.668 -4.854 79.208 1.00 41.50 391 GLN A O 1
ATOM 3081 N N . ASP A 1 392 ? -15.887 -4.418 77.372 1.00 41.06 392 ASP A N 1
ATOM 3082 C CA . ASP A 1 392 ? -15.348 -3.079 77.125 1.00 41.06 392 ASP A CA 1
ATOM 3083 C C . ASP A 1 392 ? -16.501 -2.071 77.009 1.00 41.06 392 ASP A C 1
ATOM 3085 O O . ASP A 1 392 ? -17.374 -2.192 76.145 1.00 41.06 392 ASP A O 1
ATOM 3089 N N . THR A 1 393 ? -16.524 -1.075 77.897 1.00 41.38 393 THR A N 1
ATOM 3090 C CA . THR A 1 393 ? -17.567 -0.039 77.950 1.00 41.38 393 THR A CA 1
ATOM 3091 C C . THR A 1 393 ? -17.499 0.973 76.803 1.00 41.38 393 THR A C 1
ATOM 3093 O O . THR A 1 393 ? -18.425 1.771 76.663 1.00 41.38 393 THR A O 1
ATOM 3096 N N . SER A 1 394 ? -16.466 0.925 75.955 1.00 43.34 394 SER A N 1
ATOM 3097 C CA . SER A 1 394 ? -16.380 1.704 74.712 1.00 43.34 394 SER A CA 1
ATOM 3098 C C . SER A 1 394 ? -17.029 1.021 73.495 1.00 43.34 394 SER A C 1
ATOM 3100 O O . SER A 1 394 ? -17.290 1.689 72.498 1.00 43.34 394 SER A O 1
ATOM 3102 N N . LEU A 1 395 ? -17.354 -0.281 73.568 1.00 40.81 395 LEU A N 1
ATOM 3103 C CA . LEU A 1 395 ? -17.783 -1.105 72.420 1.00 40.81 395 LEU A CA 1
ATOM 3104 C C . LEU A 1 395 ? -19.226 -1.641 72.533 1.00 40.81 395 LEU A C 1
ATOM 3106 O O . LEU A 1 395 ? -19.527 -2.781 72.173 1.00 40.81 395 LEU A O 1
ATOM 3110 N N . VAL A 1 396 ? -20.154 -0.812 73.017 1.00 40.94 396 VAL A N 1
ATOM 3111 C CA . VAL A 1 396 ? -21.578 -1.174 73.146 1.00 40.94 396 VAL A CA 1
ATOM 3112 C C . VAL A 1 396 ? -22.355 -0.807 71.871 1.00 40.94 396 VAL A C 1
ATOM 3114 O O . VAL A 1 396 ? -22.644 0.364 71.640 1.00 40.94 396 VAL A O 1
ATOM 3117 N N . ARG A 1 397 ? -22.750 -1.822 71.080 1.00 51.44 397 ARG A N 1
ATOM 3118 C CA . ARG A 1 397 ? -23.509 -1.702 69.806 1.00 51.44 397 ARG A CA 1
ATOM 3119 C C . ARG A 1 397 ? -22.820 -0.834 68.731 1.00 51.44 397 ARG A C 1
ATOM 3121 O O . ARG A 1 397 ? -23.460 0.003 68.095 1.00 51.44 397 ARG A O 1
ATOM 3128 N N . SER A 1 398 ? -21.524 -1.053 68.519 1.00 54.16 398 SER A N 1
ATOM 3129 C CA . SER A 1 398 ? -20.725 -0.320 67.530 1.00 54.16 398 SER A CA 1
ATOM 3130 C C . SER A 1 398 ? -20.993 -0.715 66.066 1.00 54.16 398 SER A C 1
ATOM 3132 O O . SER A 1 398 ? -21.555 -1.769 65.747 1.00 54.16 398 SER A O 1
ATOM 3134 N N . GLN A 1 399 ? -20.595 0.170 65.155 1.00 62.97 399 GLN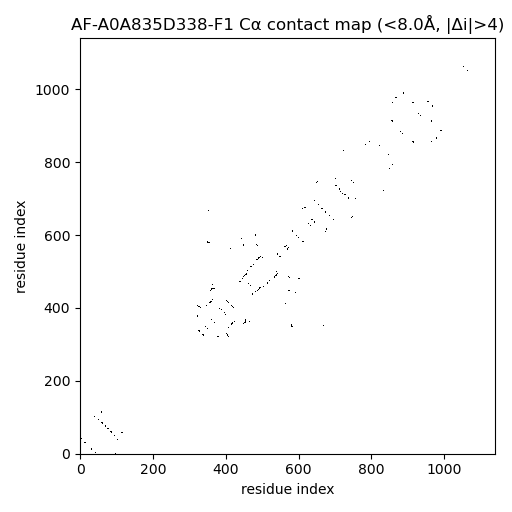 A N 1
ATOM 3135 C CA . GLN A 1 399 ? -20.776 0.060 63.713 1.00 62.97 399 GLN A CA 1
ATOM 3136 C C . GLN A 1 399 ? -19.936 -1.088 63.137 1.00 62.97 399 GLN A C 1
ATOM 3138 O O . GLN A 1 399 ? -18.711 -1.117 63.252 1.00 62.97 399 GLN A O 1
ATOM 3143 N N . THR A 1 400 ? -20.613 -2.055 62.512 1.00 64.62 400 THR A N 1
ATOM 3144 C CA . THR A 1 400 ? -19.994 -3.311 62.055 1.00 64.62 400 THR A CA 1
ATOM 3145 C C . THR A 1 400 ? -19.603 -3.274 60.573 1.00 64.62 400 THR A C 1
ATOM 3147 O O . THR A 1 400 ? -18.447 -3.543 60.245 1.00 64.62 400 THR A O 1
ATOM 3150 N N . THR A 1 401 ? -20.534 -2.898 59.691 1.00 70.38 401 THR A N 1
ATOM 3151 C CA . THR A 1 401 ? -20.270 -2.611 58.270 1.00 70.38 401 THR A CA 1
ATOM 3152 C C . THR A 1 401 ? -19.884 -1.140 58.138 1.00 70.38 401 THR A C 1
ATOM 3154 O O . THR A 1 401 ? -20.655 -0.283 58.568 1.00 70.38 401 THR A O 1
ATOM 3157 N N . LYS A 1 402 ? -18.716 -0.850 57.551 1.00 77.81 402 LYS A N 1
ATOM 3158 C CA . LYS A 1 402 ? -18.298 0.509 57.160 1.00 77.81 402 LYS A CA 1
ATOM 3159 C C . LYS A 1 402 ? -18.145 0.586 55.643 1.00 77.81 402 LYS A C 1
ATOM 3161 O O . LYS A 1 402 ? -17.535 -0.309 55.050 1.00 77.81 402 LYS A O 1
ATOM 3166 N N . GLY A 1 403 ? -18.676 1.638 55.031 1.00 86.06 403 GLY A N 1
ATOM 3167 C CA . GLY A 1 403 ? -18.729 1.802 53.581 1.00 86.06 403 GLY A CA 1
ATOM 3168 C C . GLY A 1 403 ? -19.732 0.861 52.900 1.00 86.06 403 GLY A C 1
ATOM 3169 O O . GLY A 1 403 ? -20.785 0.541 53.455 1.00 86.06 403 GLY A O 1
ATOM 3170 N N . ILE A 1 404 ? -19.403 0.410 51.689 1.00 91.44 404 ILE A N 1
ATOM 3171 C CA . ILE A 1 404 ? -20.197 -0.549 50.911 1.00 91.44 404 ILE A CA 1
ATOM 3172 C C . ILE A 1 404 ? -19.317 -1.739 50.529 1.00 91.44 404 ILE A C 1
ATOM 3174 O O . ILE A 1 404 ? -18.250 -1.579 49.933 1.00 91.44 404 ILE A O 1
ATOM 3178 N N . TRP A 1 405 ? -19.782 -2.942 50.855 1.00 91.81 405 TRP A N 1
ATOM 3179 C CA . TRP A 1 405 ? -19.118 -4.206 50.536 1.00 91.81 405 TRP A CA 1
ATOM 3180 C C . TRP A 1 405 ? -19.838 -4.907 49.390 1.00 91.81 405 TRP A C 1
ATOM 3182 O O . TRP A 1 405 ? -21.054 -4.796 49.279 1.00 91.81 405 TRP A O 1
ATOM 3192 N N . LEU A 1 406 ? -19.099 -5.637 48.557 1.00 93.25 406 LEU A N 1
ATOM 3193 C CA . LEU A 1 406 ? -19.615 -6.400 47.420 1.00 93.25 406 LEU A CA 1
ATOM 3194 C C . LEU A 1 406 ? -19.154 -7.858 47.534 1.00 93.25 406 LEU A C 1
ATOM 3196 O O . LEU A 1 406 ? -17.977 -8.101 47.780 1.00 93.25 406 LEU A O 1
ATOM 3200 N N . ALA A 1 407 ? -20.046 -8.822 47.318 1.00 91.69 407 ALA A N 1
ATOM 3201 C CA . ALA A 1 407 ? -19.708 -10.244 47.258 1.00 91.69 407 ALA A CA 1
ATOM 3202 C C . ALA A 1 407 ? -20.415 -10.959 46.099 1.00 91.69 407 ALA A C 1
ATOM 3204 O O . ALA A 1 407 ? -21.465 -10.515 45.629 1.00 91.69 407 ALA A O 1
ATOM 3205 N N . LYS A 1 408 ? -19.851 -12.088 45.659 1.00 89.88 408 LYS A N 1
ATOM 3206 C CA . LYS A 1 408 ? -20.531 -13.043 44.771 1.00 89.88 408 LYS A CA 1
ATOM 3207 C C . LYS A 1 408 ? -21.399 -13.980 45.622 1.00 89.88 408 LYS A C 1
ATOM 3209 O O . LYS A 1 408 ? -20.909 -14.537 46.601 1.00 89.88 408 LYS A O 1
ATOM 3214 N N . CYS A 1 409 ? -22.659 -14.180 45.245 1.00 86.56 409 CYS A N 1
ATOM 3215 C CA . CYS A 1 409 ? -23.496 -15.236 45.814 1.00 86.56 409 CYS A CA 1
ATOM 3216 C C . CYS A 1 409 ? -23.008 -16.618 45.348 1.00 86.56 409 CYS A C 1
ATOM 3218 O O . CYS A 1 409 ? -22.760 -16.816 44.157 1.00 86.56 409 CYS A O 1
ATOM 3220 N N . ALA A 1 410 ? -22.933 -17.582 46.268 1.00 76.94 410 ALA A N 1
ATOM 3221 C CA . ALA A 1 410 ? -22.712 -18.986 45.926 1.00 76.94 410 ALA A CA 1
ATOM 3222 C C . ALA A 1 410 ? -24.029 -19.658 45.487 1.00 76.94 410 ALA A C 1
ATOM 3224 O O . ALA A 1 410 ? -25.115 -19.285 45.942 1.00 76.94 410 ALA A O 1
ATOM 3225 N N . ASP A 1 411 ? -23.930 -20.651 44.603 1.00 76.19 411 ASP A N 1
ATOM 3226 C CA . ASP A 1 411 ? -25.021 -21.544 44.172 1.00 76.19 411 ASP A CA 1
ATOM 3227 C C . ASP A 1 411 ? -26.322 -20.857 43.695 1.00 76.19 411 ASP A C 1
ATOM 3229 O O . ASP A 1 411 ? -27.404 -21.407 43.872 1.00 76.19 411 ASP A O 1
ATOM 3233 N N . VAL A 1 412 ? -26.264 -19.652 43.112 1.00 79.50 412 VAL A N 1
ATOM 3234 C CA . VAL A 1 412 ? -27.441 -18.972 42.531 1.00 79.50 412 VAL A CA 1
ATOM 3235 C C . VAL A 1 412 ? -27.150 -18.541 41.097 1.00 79.50 412 VAL A C 1
ATOM 3237 O O . VAL A 1 412 ? -26.191 -17.812 40.842 1.00 79.50 412 VAL A O 1
ATOM 3240 N N . GLU A 1 413 ? -28.021 -18.963 40.178 1.00 78.31 413 GLU A N 1
ATOM 3241 C CA . GLU A 1 413 ? -28.010 -18.568 38.767 1.00 78.31 413 GLU A CA 1
ATOM 3242 C C . GLU A 1 413 ? -29.231 -17.683 38.432 1.00 78.31 413 GLU A C 1
ATOM 3244 O O . GLU A 1 413 ? -30.359 -18.008 38.831 1.00 78.31 413 GLU A O 1
ATOM 3249 N N . PRO A 1 414 ? -29.059 -16.571 37.688 1.00 82.50 414 PRO A N 1
ATOM 3250 C CA . PRO A 1 414 ? -27.812 -16.050 37.106 1.00 82.50 414 PRO A CA 1
ATOM 3251 C C . PRO A 1 414 ? -26.827 -15.521 38.161 1.00 82.50 414 PRO A C 1
ATOM 3253 O O . PRO A 1 414 ? -27.201 -15.321 39.318 1.00 82.50 414 PRO A O 1
ATOM 3256 N N . CYS A 1 415 ? -25.584 -15.245 37.744 1.00 87.81 415 CYS A N 1
ATOM 3257 C CA . CYS A 1 415 ? -24.514 -14.778 38.629 1.00 87.81 415 CYS A CA 1
ATOM 3258 C C . CYS A 1 415 ? -24.956 -13.542 39.431 1.00 87.81 415 CYS A C 1
ATOM 3260 O O . CYS A 1 415 ? -25.111 -12.446 38.887 1.00 87.81 415 CYS A O 1
ATOM 3262 N N . THR A 1 416 ? -25.211 -13.730 40.725 1.00 89.88 416 THR A N 1
ATOM 3263 C CA . THR A 1 416 ? -25.819 -12.703 41.575 1.00 89.88 416 THR A CA 1
ATOM 3264 C C . THR A 1 416 ? -24.757 -12.036 42.441 1.00 89.88 416 THR A C 1
ATOM 3266 O O . THR A 1 416 ? -24.099 -12.682 43.258 1.00 89.88 416 THR A O 1
ATOM 3269 N N . LEU A 1 417 ? -24.603 -10.726 42.266 1.00 92.25 417 LEU A N 1
ATOM 3270 C CA . LEU A 1 417 ? -23.780 -9.863 43.102 1.00 92.25 417 LEU A CA 1
ATOM 3271 C C . LEU A 1 417 ? -24.608 -9.284 44.248 1.00 92.25 417 LEU A C 1
ATOM 3273 O O . LEU A 1 417 ? -25.751 -8.871 44.049 1.00 92.25 417 LEU A O 1
ATOM 3277 N N . VAL A 1 418 ? -24.013 -9.225 45.436 1.00 93.25 418 VAL A N 1
ATOM 3278 C CA . VAL A 1 418 ? -24.674 -8.818 46.679 1.00 93.25 418 VAL A CA 1
ATOM 3279 C C . VAL A 1 418 ? -23.904 -7.670 47.325 1.00 93.25 418 VAL A C 1
ATOM 3281 O O . VAL A 1 418 ? -22.700 -7.785 47.544 1.00 93.25 418 VAL A O 1
ATOM 3284 N N . MET A 1 419 ? -24.597 -6.577 47.648 1.00 94.19 419 MET A N 1
ATOM 3285 C CA . MET A 1 419 ? -24.032 -5.383 48.279 1.00 94.19 419 MET A CA 1
ATOM 3286 C C . MET A 1 419 ? -24.553 -5.192 49.713 1.00 94.19 419 MET A C 1
ATOM 3288 O O . MET A 1 419 ? -25.744 -4.926 49.898 1.00 94.19 419 MET A O 1
ATOM 3292 N N . ASP A 1 420 ? -23.670 -5.267 50.716 1.00 93.12 420 ASP A N 1
ATOM 3293 C CA . ASP A 1 420 ? -23.982 -4.852 52.096 1.00 93.12 420 ASP A CA 1
ATOM 3294 C C . ASP A 1 420 ? -23.631 -3.372 52.277 1.00 93.12 420 ASP A C 1
ATOM 3296 O O . ASP A 1 420 ? -22.480 -2.969 52.081 1.00 93.12 420 ASP A O 1
ATOM 3300 N N . LEU A 1 421 ? -24.628 -2.559 52.634 1.00 90.06 421 LEU A N 1
ATOM 3301 C CA . LEU A 1 421 ? -24.442 -1.140 52.923 1.00 90.06 421 LEU A CA 1
ATOM 3302 C C . LEU A 1 421 ? -24.333 -0.893 54.429 1.00 90.06 421 LEU A C 1
ATOM 3304 O O . LEU A 1 421 ? -25.005 -1.527 55.252 1.00 90.06 421 LEU A O 1
ATOM 3308 N N . GLU A 1 422 ? -23.546 0.121 54.778 1.00 86.38 422 GLU A N 1
ATOM 3309 C CA . GLU A 1 422 ? -23.541 0.743 56.099 1.00 86.38 422 GLU A CA 1
ATOM 3310 C C . GLU A 1 422 ? -24.968 1.051 56.618 1.00 86.38 422 GLU A C 1
ATOM 3312 O O . GLU A 1 422 ? -25.938 1.200 55.871 1.00 86.38 422 GLU A O 1
ATOM 3317 N N . GLY A 1 423 ? -25.138 1.026 57.941 1.00 80.94 423 GLY A N 1
ATOM 3318 C CA . GLY A 1 423 ? -26.435 1.237 58.584 1.00 80.94 423 GLY A CA 1
ATOM 3319 C C . GLY A 1 423 ? -26.826 2.699 58.696 1.00 80.94 423 GLY A C 1
ATOM 3320 O O . GLY A 1 423 ? -26.014 3.508 59.121 1.00 80.94 423 GLY A O 1
ATOM 3321 N N . THR A 1 424 ? -28.086 2.990 58.375 1.00 75.69 424 THR A N 1
ATOM 3322 C CA . THR A 1 424 ? -28.677 4.320 58.563 1.00 75.69 424 THR A CA 1
ATOM 3323 C C . THR A 1 424 ? -29.043 4.561 60.031 1.00 75.69 424 THR A C 1
ATOM 3325 O O . THR A 1 424 ? -29.248 3.592 60.768 1.00 75.69 424 THR A O 1
ATOM 3328 N N . ASP A 1 425 ? -29.200 5.821 60.436 1.00 70.75 425 ASP A N 1
ATOM 3329 C CA . ASP A 1 425 ? -29.491 6.242 61.821 1.00 70.75 425 ASP A CA 1
ATOM 3330 C C . ASP A 1 425 ? -28.384 5.782 62.803 1.00 70.75 425 ASP A C 1
ATOM 3332 O O . ASP A 1 425 ? -28.615 5.153 63.841 1.00 70.75 425 ASP A O 1
ATOM 3336 N N . GLY A 1 426 ? -27.129 6.015 62.399 1.00 68.44 426 GLY A N 1
ATOM 3337 C CA . GLY A 1 426 ? -25.920 5.610 63.118 1.00 68.44 426 GLY A CA 1
ATOM 3338 C C . GLY A 1 426 ? -25.451 6.638 64.155 1.00 68.44 426 GLY A C 1
ATOM 3339 O O . GLY A 1 426 ? -25.488 7.841 63.933 1.00 68.44 426 GLY A O 1
ATOM 3340 N N . ARG A 1 427 ? -24.944 6.170 65.305 1.00 64.56 427 ARG A N 1
ATOM 3341 C CA . ARG A 1 427 ? -24.451 7.055 66.387 1.00 64.56 427 ARG A CA 1
ATOM 3342 C C . ARG A 1 427 ? -23.006 7.552 66.193 1.00 64.56 427 ARG A C 1
ATOM 3344 O O . ARG A 1 427 ? -22.590 8.474 66.886 1.00 64.56 427 ARG A O 1
ATOM 3351 N N . GLU A 1 428 ? -22.213 6.906 65.338 1.00 62.69 428 GLU A N 1
ATOM 3352 C CA . GLU A 1 428 ? -20.742 7.039 65.356 1.00 62.69 428 GLU A CA 1
ATOM 3353 C C . GLU A 1 428 ? -20.154 8.203 64.543 1.00 62.69 428 GLU A C 1
ATOM 3355 O O . GLU A 1 428 ? -18.977 8.504 64.735 1.00 62.69 428 GLU A O 1
ATOM 3360 N N . ARG A 1 429 ? -20.918 8.844 63.651 1.00 61.25 429 ARG A N 1
ATOM 3361 C CA . ARG A 1 429 ? -20.393 9.832 62.689 1.00 61.25 429 ARG A CA 1
ATOM 3362 C C . ARG A 1 429 ? -20.973 11.251 62.886 1.00 61.25 429 ARG A C 1
ATOM 3364 O O . ARG A 1 429 ? -20.183 12.190 62.917 1.00 61.25 429 ARG A O 1
ATOM 3371 N N . GLY A 1 430 ? -22.275 11.426 63.145 1.00 57.97 430 GLY A N 1
ATOM 3372 C CA . GLY A 1 430 ? -22.861 12.672 63.694 1.00 57.97 430 GLY A CA 1
ATOM 3373 C C . GLY A 1 430 ? -23.865 13.393 62.779 1.00 57.97 430 GLY A C 1
ATOM 3374 O O . GLY A 1 430 ? -24.258 12.866 61.753 1.00 57.97 430 GLY A O 1
ATOM 3375 N N . GLU A 1 431 ? -24.311 14.611 63.123 1.00 52.31 431 GLU A N 1
ATOM 3376 C CA . GLU A 1 431 ? -25.408 15.292 62.386 1.00 52.31 431 GLU A CA 1
ATOM 3377 C C . GLU A 1 431 ? -25.109 15.573 60.893 1.00 52.31 431 GLU A C 1
ATOM 3379 O O . GLU A 1 431 ? -26.039 15.663 60.086 1.00 52.31 431 GLU A O 1
ATOM 3384 N N . ASP A 1 432 ? -23.833 15.631 60.495 1.00 51.78 432 ASP A N 1
ATOM 3385 C CA . ASP A 1 432 ? -23.410 15.745 59.090 1.00 51.78 432 ASP A CA 1
ATOM 3386 C C . ASP A 1 432 ? -23.613 14.442 58.268 1.00 51.78 432 ASP A C 1
ATOM 3388 O O . ASP A 1 432 ? -23.551 14.474 57.034 1.00 51.78 432 ASP A O 1
ATOM 3392 N N . ASP A 1 433 ? -23.915 13.301 58.912 1.00 57.41 433 ASP A N 1
ATOM 3393 C CA . ASP A 1 433 ? -24.010 11.953 58.308 1.00 57.41 433 ASP A CA 1
ATOM 3394 C C . ASP A 1 433 ? -24.895 11.862 57.076 1.00 57.41 433 ASP A C 1
ATOM 3396 O O . ASP A 1 433 ? -24.635 11.087 56.149 1.00 57.41 433 ASP A O 1
ATOM 3400 N N . THR A 1 434 ? -25.986 12.629 57.078 1.00 67.50 434 THR A N 1
ATOM 3401 C CA . THR A 1 434 ? -27.097 12.395 56.154 1.00 67.50 434 THR A CA 1
ATOM 3402 C C . THR A 1 434 ? -26.679 12.518 54.685 1.00 67.50 434 THR A C 1
ATOM 3404 O O . THR A 1 434 ? -27.399 12.041 53.813 1.00 67.50 434 THR A O 1
ATOM 3407 N N . ALA A 1 435 ? -25.532 13.140 54.383 1.00 76.25 435 ALA A N 1
ATOM 3408 C CA . ALA A 1 435 ? -24.924 13.126 53.057 1.00 76.25 435 ALA A CA 1
ATOM 3409 C C . ALA A 1 435 ? -24.486 11.714 52.618 1.00 76.25 435 ALA A C 1
ATOM 3411 O O . ALA A 1 435 ? -24.867 11.282 51.530 1.00 76.25 435 ALA A O 1
ATOM 3412 N N . PHE A 1 436 ? -23.748 10.973 53.453 1.00 80.94 436 PHE A N 1
ATOM 3413 C CA . PHE A 1 436 ? -23.246 9.638 53.109 1.00 80.94 436 PHE A CA 1
ATOM 3414 C C . PHE A 1 436 ? -24.376 8.602 53.037 1.00 80.94 436 PHE A C 1
ATOM 3416 O O . PHE A 1 436 ? -24.403 7.777 52.122 1.00 80.94 436 PHE A O 1
ATOM 3423 N N . GLU A 1 437 ? -25.370 8.692 53.926 1.00 79.62 437 GLU A N 1
ATOM 3424 C CA . GLU A 1 437 ? -26.581 7.859 53.863 1.00 79.62 437 GLU A CA 1
ATOM 3425 C C . GLU A 1 437 ? -27.359 8.067 52.553 1.00 79.62 437 GLU A C 1
ATOM 3427 O O . GLU A 1 437 ? -27.760 7.104 51.900 1.00 79.62 437 GLU A O 1
ATOM 3432 N N . LYS A 1 438 ? -27.545 9.326 52.126 1.00 80.38 438 LYS A N 1
ATOM 3433 C CA . LYS A 1 438 ? -28.206 9.651 50.851 1.00 80.38 438 LYS A CA 1
ATOM 3434 C C . LYS A 1 438 ? -27.386 9.153 49.663 1.00 80.38 438 LYS A C 1
ATOM 3436 O O . LYS A 1 438 ? -27.951 8.541 48.762 1.00 80.38 438 LYS A O 1
ATOM 3441 N N . GLN A 1 439 ? -26.072 9.389 49.658 1.00 86.31 439 GLN A N 1
ATOM 3442 C CA . GLN A 1 439 ? -25.182 8.981 48.566 1.00 86.31 439 GLN A CA 1
ATOM 3443 C C . GLN A 1 439 ? -25.131 7.456 48.410 1.00 86.31 439 GLN A C 1
ATOM 3445 O O . GLN A 1 439 ? -25.294 6.953 47.300 1.00 86.31 439 GLN A O 1
ATOM 3450 N N . SER A 1 440 ? -24.974 6.712 49.507 1.00 87.56 440 SER A N 1
ATOM 3451 C CA . SER A 1 440 ? -24.958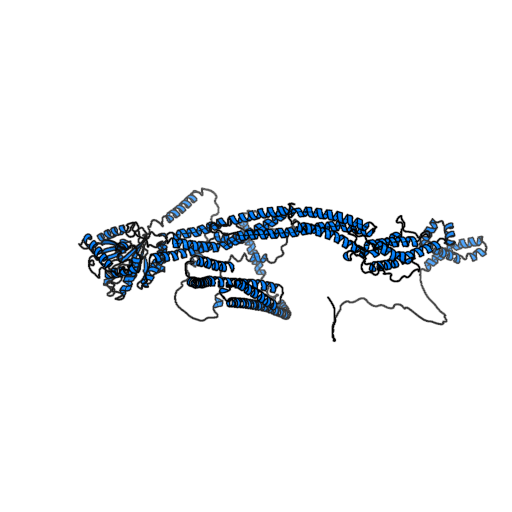 5.243 49.490 1.00 87.56 440 SER A CA 1
ATOM 3452 C C . SER A 1 440 ? -26.313 4.647 49.083 1.00 87.56 440 SER A C 1
ATOM 3454 O O . SER A 1 440 ? -26.349 3.755 48.235 1.00 87.56 440 SER A O 1
ATOM 3456 N N . ALA A 1 441 ? -27.434 5.185 49.577 1.00 86.19 441 ALA A N 1
ATOM 3457 C CA . ALA A 1 441 ? -28.776 4.759 49.166 1.00 86.19 441 ALA A CA 1
ATOM 3458 C C . ALA A 1 441 ? -29.077 5.042 47.680 1.00 86.19 441 ALA A C 1
ATOM 3460 O O . ALA A 1 441 ? -29.648 4.196 46.987 1.00 86.19 441 ALA A O 1
ATOM 3461 N N . LEU A 1 442 ? -28.663 6.206 47.165 1.00 85.62 442 LEU A N 1
ATOM 3462 C CA . LEU A 1 442 ? -28.769 6.535 45.739 1.00 85.62 442 LEU A CA 1
ATOM 3463 C C . LEU A 1 442 ? -27.891 5.616 44.887 1.00 85.62 442 LEU A C 1
ATOM 3465 O O . LEU A 1 442 ? -28.339 5.141 43.848 1.00 85.62 442 LEU A O 1
ATOM 3469 N N . PHE A 1 443 ? -26.673 5.315 45.341 1.00 88.62 443 PHE A N 1
ATOM 3470 C CA . PHE A 1 443 ? -25.764 4.397 44.659 1.00 88.62 443 PHE A CA 1
ATOM 3471 C C . PHE A 1 443 ? -26.335 2.974 44.582 1.00 88.62 443 PHE A C 1
ATOM 3473 O O . PHE A 1 443 ? -26.312 2.359 43.515 1.00 88.62 443 PHE A O 1
ATOM 3480 N N . ALA A 1 444 ? -26.930 2.479 45.673 1.00 89.38 444 ALA A N 1
ATOM 3481 C CA . ALA A 1 444 ? -27.633 1.199 45.687 1.00 89.38 444 ALA A CA 1
ATOM 3482 C C . ALA A 1 444 ? -28.737 1.136 44.621 1.00 89.38 444 ALA A C 1
ATOM 3484 O O . ALA A 1 444 ? -28.755 0.189 43.838 1.00 89.38 444 ALA A O 1
ATOM 3485 N N . LEU A 1 445 ? -29.615 2.141 44.533 1.00 85.62 445 LEU A N 1
ATOM 3486 C CA . LEU A 1 445 ? -30.714 2.168 43.554 1.00 85.62 445 LEU A CA 1
ATOM 3487 C C . LEU A 1 445 ? -30.254 2.404 42.110 1.00 85.62 445 LEU A C 1
ATOM 3489 O O . LEU A 1 445 ? -30.870 1.882 41.182 1.00 85.62 445 LEU A O 1
ATOM 3493 N N . ALA A 1 446 ? -29.176 3.165 41.917 1.00 83.81 446 ALA A N 1
ATOM 3494 C CA . ALA A 1 446 ? -28.586 3.416 40.607 1.00 83.81 446 ALA A CA 1
ATOM 3495 C C . ALA A 1 446 ? -27.995 2.143 39.988 1.00 83.81 446 ALA A C 1
ATOM 3497 O O . ALA A 1 446 ? -28.158 1.895 38.792 1.00 83.81 446 ALA A O 1
ATOM 3498 N N . VAL A 1 447 ? -27.311 1.332 40.805 1.00 88.25 447 VAL A N 1
ATOM 3499 C CA . VAL A 1 447 ? -26.570 0.147 40.354 1.00 88.25 447 VAL A CA 1
ATOM 3500 C C . VAL A 1 447 ? -27.431 -1.124 40.402 1.00 88.25 447 VAL A C 1
ATOM 3502 O O . VAL A 1 447 ? -27.430 -1.887 39.430 1.00 88.25 447 VAL A O 1
ATOM 3505 N N . SER A 1 448 ? -28.207 -1.338 41.469 1.00 89.88 448 SER A N 1
ATOM 3506 C CA . SER A 1 448 ? -28.931 -2.598 41.717 1.00 89.88 448 SER A CA 1
ATOM 3507 C C . SER A 1 448 ? -30.140 -2.815 40.807 1.00 89.88 448 SER A C 1
ATOM 3509 O O . SER A 1 448 ? -30.840 -1.874 40.441 1.00 89.88 448 SER A O 1
ATOM 3511 N N . ASP A 1 449 ? -30.435 -4.081 40.510 1.00 88.94 449 ASP A N 1
ATOM 3512 C CA . ASP A 1 449 ? -31.737 -4.505 39.980 1.00 88.94 449 ASP A CA 1
ATOM 3513 C C . ASP A 1 449 ? -32.762 -4.712 41.111 1.00 88.94 449 ASP A C 1
ATOM 3515 O O . ASP A 1 449 ? -33.959 -4.491 40.919 1.00 88.94 449 ASP A O 1
ATOM 3519 N N . ILE A 1 450 ? -32.294 -5.122 42.298 1.00 91.06 450 ILE A N 1
ATOM 3520 C CA . ILE A 1 450 ? -33.116 -5.423 43.478 1.00 91.06 450 ILE A CA 1
ATOM 3521 C C . ILE A 1 450 ? -32.524 -4.717 44.707 1.00 91.06 450 ILE A C 1
ATOM 3523 O O . ILE A 1 450 ? -31.333 -4.844 44.984 1.00 91.06 450 ILE A O 1
ATOM 3527 N N . VAL A 1 451 ? -33.355 -4.017 45.480 1.00 91.88 451 VAL A N 1
ATOM 3528 C CA . VAL A 1 451 ? -32.976 -3.412 46.766 1.00 91.88 451 VAL A CA 1
ATOM 3529 C C . VAL A 1 451 ? -33.825 -4.015 47.880 1.00 91.88 451 VAL A C 1
ATOM 3531 O O . VAL A 1 451 ? -35.043 -3.842 47.921 1.00 91.88 451 VAL A O 1
ATOM 3534 N N . LEU A 1 452 ? -33.169 -4.726 48.795 1.00 93.12 452 LEU A N 1
ATOM 3535 C CA . LEU A 1 452 ? -33.750 -5.257 50.022 1.00 93.12 452 LEU A CA 1
ATOM 3536 C C . LEU A 1 452 ? -33.884 -4.126 51.049 1.00 93.12 452 LEU A C 1
ATOM 3538 O O . LEU A 1 452 ? -32.879 -3.578 51.497 1.00 93.12 452 LEU A O 1
ATOM 3542 N N . ILE A 1 453 ? -35.105 -3.791 51.464 1.00 90.56 453 ILE A N 1
ATOM 3543 C CA . ILE A 1 453 ? -35.356 -2.793 52.514 1.00 90.56 453 ILE A CA 1
ATOM 3544 C C . ILE A 1 453 ? -35.681 -3.540 53.809 1.00 90.56 453 ILE A C 1
ATOM 3546 O O . ILE A 1 453 ? -36.790 -4.035 54.001 1.00 90.56 453 ILE A O 1
ATOM 3550 N N . ASN A 1 454 ? -34.683 -3.669 54.680 1.00 89.56 454 ASN A N 1
ATOM 3551 C CA . ASN A 1 454 ? -34.746 -4.442 55.917 1.00 89.56 454 ASN A CA 1
ATOM 3552 C C . ASN A 1 454 ? -35.260 -3.571 57.076 1.00 89.56 454 ASN A C 1
ATOM 3554 O O . ASN A 1 454 ? -34.570 -2.647 57.513 1.00 89.56 454 ASN A O 1
ATOM 3558 N N . MET A 1 455 ? -36.456 -3.879 57.583 1.00 87.31 455 MET A N 1
ATOM 3559 C CA . MET A 1 455 ? -37.161 -3.096 58.610 1.00 87.31 455 MET A CA 1
ATOM 3560 C C . MET A 1 455 ? -37.766 -3.997 59.693 1.00 87.31 455 MET A C 1
ATOM 3562 O O . MET A 1 455 ? -38.138 -5.131 59.405 1.00 87.31 455 MET A O 1
ATOM 3566 N N . TRP A 1 456 ? -37.924 -3.519 60.930 1.00 84.25 456 TRP A N 1
ATOM 3567 C CA . TRP A 1 456 ? -38.572 -4.304 61.990 1.00 84.25 456 TRP A CA 1
ATOM 3568 C C . TRP A 1 456 ? -40.101 -4.178 61.914 1.00 84.25 456 TRP A C 1
ATOM 3570 O O . TRP A 1 456 ? -40.638 -3.107 61.627 1.00 84.25 456 TRP A O 1
ATOM 3580 N N . CYS A 1 457 ? -40.832 -5.245 62.251 1.00 83.50 457 CYS A N 1
ATOM 3581 C CA . CYS A 1 457 ? -42.302 -5.254 62.271 1.00 83.50 457 CYS A CA 1
ATOM 3582 C C . CYS A 1 457 ? -42.910 -4.177 63.192 1.00 83.50 457 CYS A C 1
ATOM 3584 O O . CYS A 1 457 ? -44.057 -3.782 62.992 1.00 83.50 457 CYS A O 1
ATOM 3586 N N . HIS A 1 458 ? -42.162 -3.702 64.194 1.00 81.38 458 HIS A N 1
ATOM 3587 C CA . HIS A 1 458 ? -42.602 -2.672 65.137 1.00 81.38 458 HIS A CA 1
ATOM 3588 C C . HIS A 1 458 ? -42.296 -1.227 64.695 1.00 81.38 458 HIS A C 1
ATOM 3590 O O . HIS A 1 458 ? -42.739 -0.292 65.365 1.00 81.38 458 HIS A O 1
ATOM 3596 N N . ASP A 1 459 ? -41.563 -1.041 63.591 1.00 80.88 459 ASP A N 1
ATOM 3597 C CA . ASP A 1 459 ? -41.311 0.273 62.983 1.00 80.88 459 ASP A CA 1
ATOM 3598 C C . ASP A 1 459 ? -42.298 0.610 61.861 1.00 80.88 459 ASP A C 1
ATOM 3600 O O . ASP A 1 459 ? -42.427 1.772 61.478 1.00 80.88 459 ASP A O 1
ATOM 3604 N N . ILE A 1 460 ? -43.056 -0.378 61.374 1.00 78.88 460 ILE A N 1
ATOM 3605 C CA . ILE A 1 460 ? -44.165 -0.165 60.438 1.00 78.88 460 ILE A CA 1
ATOM 3606 C C . ILE A 1 460 ? -45.157 0.837 61.056 1.00 78.88 460 ILE A C 1
ATOM 3608 O O . ILE A 1 460 ? -45.645 0.643 62.168 1.00 78.88 460 ILE A O 1
ATOM 3612 N N . GLY A 1 461 ? -45.438 1.924 60.333 1.00 72.75 461 GLY A N 1
ATOM 3613 C CA . GLY A 1 461 ? -46.284 3.029 60.801 1.00 72.75 461 GLY A CA 1
ATOM 3614 C C . GLY A 1 461 ? -45.565 4.115 61.617 1.00 72.75 461 GLY A C 1
ATOM 3615 O O . GLY A 1 461 ? -46.194 5.114 61.962 1.00 72.75 461 GLY A O 1
ATOM 3616 N N . ARG A 1 462 ? -44.260 3.985 61.903 1.00 76.62 462 ARG A N 1
ATOM 3617 C CA . ARG A 1 462 ? -43.436 5.074 62.462 1.00 76.62 462 ARG A CA 1
ATOM 3618 C C . ARG A 1 462 ? -42.834 5.912 61.339 1.00 76.62 462 ARG A C 1
ATOM 3620 O O . ARG A 1 462 ? -42.375 5.373 60.340 1.00 76.62 462 ARG A O 1
ATOM 3627 N N . GLU A 1 463 ? -42.780 7.230 61.516 1.00 69.50 463 GLU A N 1
ATOM 3628 C CA . GLU A 1 463 ? -42.305 8.121 60.449 1.00 69.50 463 GLU A CA 1
ATOM 3629 C C . GLU A 1 463 ? -40.779 8.057 60.263 1.00 69.50 463 GLU A C 1
ATOM 3631 O O . GLU A 1 463 ? -40.303 7.833 59.155 1.00 69.50 463 GLU A O 1
ATOM 3636 N N . GLN A 1 464 ? -40.011 8.188 61.352 1.00 67.38 464 GLN A N 1
ATOM 3637 C CA . GLN A 1 464 ? -38.542 8.172 61.307 1.00 67.38 464 GLN A CA 1
ATOM 3638 C C . GLN A 1 464 ? -37.985 6.748 61.159 1.00 67.38 464 GLN A C 1
ATOM 3640 O O . GLN A 1 464 ? -37.283 6.459 60.197 1.00 67.38 464 GLN A O 1
ATOM 3645 N N . ALA A 1 465 ? -38.360 5.832 62.060 1.00 64.44 465 ALA A N 1
ATOM 3646 C CA . ALA A 1 465 ? -37.769 4.489 62.137 1.00 64.44 465 ALA A CA 1
ATOM 3647 C C . ALA A 1 465 ? -38.077 3.571 60.931 1.00 64.44 465 ALA A C 1
ATOM 3649 O O . ALA A 1 465 ? -37.360 2.604 60.696 1.00 64.44 465 ALA A O 1
ATOM 3650 N N . ALA A 1 466 ? -39.098 3.886 60.121 1.00 68.12 466 ALA A N 1
ATOM 3651 C CA . ALA A 1 466 ? -39.331 3.227 58.830 1.00 68.12 466 ALA A CA 1
ATOM 3652 C C . ALA A 1 466 ? -38.528 3.855 57.665 1.00 68.12 466 ALA A C 1
ATOM 3654 O O . ALA A 1 466 ? -38.838 3.606 56.501 1.00 68.12 466 ALA A O 1
ATOM 3655 N N . ASN A 1 467 ? -37.526 4.697 57.953 1.00 72.69 467 ASN A N 1
ATOM 3656 C CA . ASN A 1 467 ? -36.685 5.414 56.987 1.00 72.69 467 ASN A CA 1
ATOM 3657 C C . ASN A 1 467 ? -37.455 6.287 55.967 1.00 72.69 467 ASN A C 1
ATOM 3659 O O . ASN A 1 467 ? -36.916 6.618 54.906 1.00 72.69 467 ASN A O 1
ATOM 3663 N N . LYS A 1 468 ? -38.695 6.717 56.257 1.00 79.50 468 LYS A N 1
ATOM 3664 C CA . LYS A 1 468 ? -39.519 7.463 55.283 1.00 79.50 468 LYS A CA 1
ATOM 3665 C C . LYS A 1 468 ? -38.887 8.775 54.790 1.00 79.50 468 LYS A C 1
ATOM 3667 O O . LYS A 1 468 ? -38.969 9.021 53.586 1.00 79.50 468 LYS A O 1
ATOM 3672 N N . PRO A 1 469 ? -38.222 9.610 55.619 1.00 77.69 469 PRO A N 1
ATOM 3673 C CA . PRO A 1 469 ? -37.573 10.832 55.131 1.00 77.69 469 PRO A CA 1
ATOM 3674 C C . PRO A 1 469 ? -36.384 10.547 54.209 1.00 77.69 469 PRO A C 1
ATOM 3676 O O . PRO A 1 469 ? -36.147 11.292 53.253 1.00 77.69 469 PRO A O 1
ATOM 3679 N N . LEU A 1 470 ? -35.668 9.446 54.457 1.00 78.38 470 LEU A N 1
ATOM 3680 C CA . LEU A 1 470 ? -34.572 8.998 53.608 1.00 78.38 470 LEU A CA 1
ATOM 3681 C C . LEU A 1 470 ? -35.116 8.468 52.276 1.00 78.38 470 LEU A C 1
ATOM 3683 O O . LEU A 1 470 ? -34.704 8.974 51.239 1.00 78.38 470 LEU A O 1
ATOM 3687 N N . LEU A 1 471 ? -36.123 7.584 52.285 1.00 82.31 471 LEU A N 1
ATOM 3688 C CA . LEU A 1 471 ? -36.823 7.133 51.070 1.00 82.31 471 LEU A CA 1
ATOM 3689 C C . LEU A 1 471 ? -37.400 8.308 50.264 1.00 82.31 471 LEU A C 1
ATOM 3691 O O . LEU A 1 471 ? -37.233 8.356 49.048 1.00 82.31 471 LEU A O 1
ATOM 3695 N N . LYS A 1 472 ? -38.005 9.302 50.926 1.00 84.19 472 LYS A N 1
ATOM 3696 C CA . LYS A 1 472 ? -38.511 10.522 50.279 1.00 84.19 472 LYS A CA 1
ATOM 3697 C C . LYS A 1 472 ? -37.402 11.320 49.592 1.00 84.19 472 LYS A C 1
ATOM 3699 O O . LYS A 1 472 ? -37.557 11.717 48.439 1.00 84.19 472 LYS A O 1
ATOM 3704 N N . THR A 1 473 ? -36.289 11.550 50.290 1.00 77.75 473 THR A N 1
ATOM 3705 C CA . THR A 1 473 ? -35.129 12.270 49.739 1.00 77.75 473 THR A CA 1
ATOM 3706 C C . THR A 1 473 ? -34.525 11.503 48.566 1.00 77.75 473 THR A C 1
ATOM 3708 O O . THR A 1 473 ? -34.226 12.082 47.525 1.00 77.75 473 THR A O 1
ATOM 3711 N N . VAL A 1 474 ? -34.396 10.188 48.721 1.00 78.69 474 VAL A N 1
ATOM 3712 C CA . VAL A 1 474 ? -33.831 9.280 47.729 1.00 78.69 474 VAL A CA 1
ATOM 3713 C C . VAL A 1 474 ? -34.711 9.215 46.481 1.00 78.69 474 VAL A C 1
ATOM 3715 O O . VAL A 1 474 ? -34.180 9.399 45.397 1.00 78.69 474 VAL A O 1
ATOM 3718 N N . PHE A 1 475 ? -36.039 9.089 46.586 1.00 84.38 475 PHE A N 1
ATOM 3719 C CA . PHE A 1 475 ? -36.941 9.195 45.427 1.00 84.38 475 PHE A CA 1
ATOM 3720 C C . PHE A 1 475 ? -36.868 10.579 44.759 1.00 84.38 475 PHE A C 1
ATOM 3722 O O . PHE A 1 475 ? -36.792 10.663 43.534 1.00 84.38 475 PHE A O 1
ATOM 3729 N N . GLN A 1 476 ? -36.835 11.669 45.536 1.00 79.12 476 GLN A N 1
ATOM 3730 C CA . GLN A 1 476 ? -36.733 13.031 44.996 1.00 79.12 476 GLN A CA 1
ATOM 3731 C C . GLN A 1 476 ? -35.445 13.262 44.201 1.00 79.12 476 GLN A C 1
ATOM 3733 O O . GLN A 1 476 ? -35.475 13.934 43.169 1.00 79.12 476 GLN A O 1
ATOM 3738 N N . VAL A 1 477 ? -34.317 12.745 44.685 1.00 74.06 477 VAL A N 1
ATOM 3739 C CA . VAL A 1 477 ? -33.036 12.856 43.987 1.00 74.06 477 VAL A CA 1
ATOM 3740 C C . VAL A 1 477 ? -32.970 11.843 42.840 1.00 74.06 477 VAL A C 1
ATOM 3742 O O . VAL A 1 477 ? -32.566 12.223 41.747 1.00 74.06 477 VAL A O 1
ATOM 3745 N N . MET A 1 478 ? -33.490 10.621 43.007 1.00 75.75 478 MET A N 1
ATOM 3746 C CA . MET A 1 478 ? -33.563 9.610 41.944 1.00 75.75 478 MET A CA 1
ATOM 3747 C C . MET A 1 478 ? -34.283 10.146 40.697 1.00 75.75 478 MET A C 1
ATOM 3749 O O . MET A 1 478 ? -33.756 10.033 39.598 1.00 75.75 478 MET A O 1
ATOM 3753 N N . MET A 1 479 ? -35.437 10.803 40.868 1.00 74.44 479 MET A N 1
ATOM 3754 C CA . MET A 1 479 ? -36.217 11.385 39.762 1.00 74.44 479 MET A CA 1
ATOM 3755 C C . MET A 1 479 ? -35.562 12.592 39.071 1.00 74.44 479 MET A C 1
ATOM 3757 O O . MET A 1 479 ? -36.071 13.039 38.045 1.00 74.44 479 MET A O 1
ATOM 3761 N N . ARG A 1 480 ? -34.499 13.168 39.644 1.00 66.62 480 ARG A N 1
ATOM 3762 C CA . ARG A 1 480 ? -33.704 14.243 39.023 1.00 66.62 480 ARG A CA 1
ATOM 3763 C C . ARG A 1 480 ? -32.478 13.679 38.326 1.00 66.62 480 ARG A C 1
ATOM 3765 O O . ARG A 1 480 ? -32.201 14.047 37.193 1.00 66.62 480 ARG A O 1
ATOM 3772 N N . LEU A 1 481 ? -31.779 12.783 39.020 1.00 63.22 481 LEU A N 1
ATOM 3773 C CA . LEU A 1 481 ? -30.541 12.201 38.542 1.00 63.22 481 LEU A CA 1
ATOM 3774 C C . LEU A 1 481 ? -30.791 11.216 37.396 1.00 63.22 481 LEU A C 1
ATOM 3776 O O . LEU A 1 481 ? -30.106 11.324 36.391 1.00 63.22 481 LEU A O 1
ATOM 3780 N N . PHE A 1 482 ? -31.752 10.293 37.510 1.00 65.44 482 PHE A N 1
ATOM 3781 C CA . PHE A 1 482 ? -31.835 9.116 36.636 1.00 65.44 482 PHE A CA 1
ATOM 3782 C C . PHE A 1 482 ? -33.122 9.046 35.803 1.00 65.44 482 PHE A C 1
ATOM 3784 O O . PHE A 1 482 ? -34.227 9.313 36.277 1.00 65.44 482 PHE A O 1
ATOM 3791 N N . SER A 1 483 ? -32.978 8.569 34.567 1.00 64.56 483 SER A N 1
ATOM 3792 C CA . SER A 1 483 ? -34.090 8.155 33.701 1.00 64.56 483 SER A CA 1
ATOM 3793 C C . SER A 1 483 ? -34.796 6.893 34.241 1.00 64.56 483 SER A C 1
ATOM 3795 O O . SER A 1 483 ? -34.190 6.150 35.017 1.00 64.56 483 SER A O 1
ATOM 3797 N N . PRO A 1 484 ? -36.039 6.583 33.814 1.00 64.88 484 PRO A N 1
ATOM 3798 C CA . PRO A 1 484 ? -36.778 5.415 34.303 1.00 64.88 484 PRO A CA 1
ATOM 3799 C C . PRO A 1 484 ? -36.044 4.072 34.097 1.00 64.88 484 PRO A C 1
ATOM 3801 O O . PRO A 1 484 ? -35.952 3.549 32.986 1.00 64.88 484 PRO A O 1
ATOM 3804 N N . ARG A 1 485 ? -35.561 3.492 35.203 1.00 70.31 485 ARG A N 1
ATOM 3805 C CA . ARG A 1 485 ? -35.153 2.084 35.353 1.00 70.31 485 ARG A CA 1
ATOM 3806 C C . ARG A 1 485 ? -36.096 1.454 36.372 1.00 70.31 485 ARG A C 1
ATOM 3808 O O . ARG A 1 485 ? -36.335 2.061 37.409 1.00 70.31 485 ARG A O 1
ATOM 3815 N N . LYS A 1 486 ? -36.608 0.255 36.085 1.00 79.31 486 LYS A N 1
ATOM 3816 C CA . LYS A 1 486 ? -37.601 -0.429 36.920 1.00 79.31 486 LYS A CA 1
ATOM 3817 C C . LYS A 1 486 ? -36.938 -1.349 37.949 1.00 79.31 486 LYS A C 1
ATOM 3819 O O . LYS A 1 486 ? -36.758 -2.538 37.704 1.00 79.31 486 LYS A O 1
ATOM 3824 N N . THR A 1 487 ? -36.549 -0.781 39.087 1.00 86.19 487 THR A N 1
ATOM 3825 C CA . THR A 1 487 ? -35.833 -1.488 40.166 1.00 86.19 487 THR A CA 1
ATOM 3826 C C . THR A 1 487 ? -36.821 -2.138 41.145 1.00 86.19 487 THR A C 1
ATOM 3828 O O . THR A 1 487 ? -37.843 -1.545 41.487 1.00 86.19 487 THR A O 1
ATOM 3831 N N . THR A 1 488 ? -36.552 -3.349 41.635 1.00 90.06 488 THR A N 1
ATOM 3832 C CA . THR A 1 488 ? -37.445 -4.013 42.606 1.00 90.06 488 THR A CA 1
ATOM 3833 C C . THR A 1 488 ? -37.095 -3.624 44.039 1.00 90.06 488 THR A C 1
ATOM 3835 O O . THR A 1 488 ? -36.020 -3.955 44.534 1.00 90.06 488 THR A O 1
ATOM 3838 N N . LEU A 1 489 ? -38.025 -2.963 44.728 1.00 90.31 489 LEU A N 1
ATOM 3839 C CA . LEU A 1 489 ? -37.961 -2.671 46.158 1.00 90.31 489 LEU A CA 1
ATOM 3840 C C . LEU A 1 489 ? -38.610 -3.823 46.933 1.00 90.31 489 LEU A C 1
ATOM 3842 O O . LEU A 1 489 ? -39.834 -3.958 46.956 1.00 90.31 489 LEU A O 1
ATOM 3846 N N . LEU A 1 490 ? -37.787 -4.664 47.555 1.00 92.44 490 LEU A N 1
ATOM 3847 C CA . LEU A 1 490 ? -38.217 -5.839 48.309 1.00 92.44 490 LEU A CA 1
ATOM 3848 C C . LEU A 1 490 ? -38.119 -5.554 49.811 1.00 92.44 490 LEU A C 1
ATOM 3850 O O . LEU A 1 490 ? -37.050 -5.623 50.415 1.00 92.44 490 LEU A O 1
ATOM 3854 N N . PHE A 1 491 ? -39.254 -5.220 50.417 1.00 90.56 491 PHE A N 1
ATOM 3855 C CA . PHE A 1 491 ? -39.368 -4.928 51.841 1.00 90.56 491 PHE A CA 1
ATOM 3856 C C . PHE A 1 491 ? -39.317 -6.228 52.645 1.00 90.56 491 PHE A C 1
ATOM 3858 O O . PHE A 1 491 ? -40.203 -7.077 52.532 1.00 90.56 491 PHE A O 1
ATOM 3865 N N . VAL A 1 492 ? -38.280 -6.375 53.469 1.00 91.31 492 VAL A N 1
ATOM 3866 C CA . VAL A 1 492 ? -38.083 -7.521 54.358 1.00 91.31 492 VAL A CA 1
ATOM 3867 C C . VAL A 1 492 ? -38.415 -7.097 55.784 1.00 91.31 492 VAL A C 1
ATOM 3869 O O . VAL A 1 492 ? -37.616 -6.459 56.473 1.00 91.31 492 VAL A O 1
ATOM 3872 N N . ILE A 1 493 ? -39.616 -7.466 56.222 1.00 89.69 493 ILE A N 1
ATOM 3873 C CA . ILE A 1 493 ? -40.105 -7.243 57.580 1.00 89.69 493 ILE A CA 1
ATOM 3874 C C . ILE A 1 493 ? -39.465 -8.289 58.500 1.00 89.69 493 ILE A C 1
ATOM 3876 O O . ILE A 1 493 ? -39.668 -9.490 58.324 1.00 89.69 493 ILE A O 1
ATOM 3880 N N . ARG A 1 494 ? -38.707 -7.837 59.496 1.00 87.75 494 ARG A N 1
ATOM 3881 C CA . ARG A 1 494 ? -38.077 -8.653 60.542 1.00 87.75 494 ARG A CA 1
ATOM 3882 C C . ARG A 1 494 ? -38.977 -8.755 61.769 1.00 87.75 494 ARG A C 1
ATOM 3884 O O . ARG A 1 494 ? -39.815 -7.884 62.000 1.00 87.75 494 ARG A O 1
ATOM 3891 N N . ASP A 1 495 ? -38.783 -9.806 62.558 1.00 85.56 495 ASP A N 1
ATOM 3892 C CA . ASP A 1 495 ? -39.478 -10.051 63.825 1.00 85.56 495 ASP A CA 1
ATOM 3893 C C . ASP A 1 495 ? -41.010 -10.002 63.693 1.00 85.56 495 ASP A C 1
ATOM 3895 O O . ASP A 1 495 ? -41.713 -9.279 64.404 1.00 85.56 495 ASP A O 1
ATOM 3899 N N . LYS A 1 496 ? -41.537 -10.787 62.740 1.00 79.00 496 LYS A N 1
ATOM 3900 C CA . LYS A 1 496 ? -42.976 -10.929 62.477 1.00 79.00 496 LYS A CA 1
ATOM 3901 C C . LYS A 1 496 ? -43.763 -11.221 63.763 1.00 79.00 496 LYS A C 1
ATOM 3903 O O . LYS A 1 496 ? -43.626 -12.279 64.382 1.00 79.00 496 LYS A O 1
ATOM 3908 N N . THR A 1 497 ? -44.627 -10.275 64.127 1.00 77.19 497 THR A N 1
ATOM 3909 C CA . THR A 1 497 ? -45.516 -10.351 65.296 1.00 77.19 497 THR A CA 1
ATOM 3910 C C . THR A 1 497 ? -46.780 -11.177 64.994 1.00 77.19 497 THR A C 1
ATOM 3912 O O . THR A 1 497 ? -46.843 -11.915 64.012 1.00 77.19 497 THR A O 1
ATOM 3915 N N . ARG A 1 498 ? -47.825 -11.076 65.833 1.00 75.06 498 ARG A N 1
ATOM 3916 C CA . ARG A 1 498 ? -49.119 -11.753 65.602 1.00 75.06 498 ARG A CA 1
ATOM 3917 C C . ARG A 1 498 ? -49.944 -11.138 64.458 1.00 75.06 498 ARG A C 1
ATOM 3919 O O . ARG A 1 498 ? -50.973 -11.707 64.105 1.00 75.06 498 ARG A O 1
ATOM 3926 N N . THR A 1 499 ? -49.529 -10.002 63.897 1.00 77.06 499 THR A N 1
ATOM 3927 C CA . THR A 1 499 ? -50.220 -9.341 62.779 1.00 77.06 499 THR A CA 1
ATOM 3928 C C . THR A 1 499 ? -49.964 -10.094 61.462 1.00 77.06 499 THR A C 1
ATOM 3930 O O . THR A 1 499 ? -48.803 -10.361 61.140 1.00 77.06 499 THR A O 1
ATOM 3933 N N . PRO A 1 500 ? -51.002 -10.452 60.679 1.00 78.19 500 PRO A N 1
ATOM 3934 C CA . PRO A 1 500 ? -50.822 -11.140 59.401 1.00 78.19 500 PRO A CA 1
ATOM 3935 C C . PRO A 1 500 ? -50.217 -10.212 58.338 1.00 78.19 500 PRO A C 1
ATOM 3937 O O . PRO A 1 500 ? -50.459 -9.003 58.339 1.00 78.19 500 PRO A O 1
ATOM 3940 N N . LEU A 1 501 ? -49.458 -10.793 57.401 1.00 81.56 501 LEU A N 1
ATOM 3941 C CA . LEU A 1 501 ? -48.825 -10.050 56.301 1.00 81.56 501 LEU A CA 1
ATOM 3942 C C . LEU A 1 501 ? -49.871 -9.371 55.403 1.00 81.56 501 LEU A C 1
ATOM 3944 O O . LEU A 1 501 ? -49.673 -8.227 55.014 1.00 81.56 501 LEU A O 1
ATOM 3948 N N . GLU A 1 502 ? -51.016 -10.027 55.199 1.00 82.50 502 GLU A N 1
ATOM 3949 C CA . GLU A 1 502 ? -52.200 -9.523 54.483 1.00 82.50 502 GLU A CA 1
ATOM 3950 C C . GLU A 1 502 ? -52.666 -8.130 54.944 1.00 82.50 502 GLU A C 1
ATOM 3952 O O . GLU A 1 502 ? -53.212 -7.379 54.143 1.00 82.50 502 GLU A O 1
ATOM 3957 N N . ASN A 1 503 ? -52.421 -7.758 56.208 1.00 82.50 503 ASN A N 1
ATOM 3958 C CA . ASN A 1 503 ? -52.754 -6.433 56.741 1.00 82.50 503 ASN A CA 1
ATOM 3959 C C . ASN A 1 503 ? -51.566 -5.454 56.704 1.00 82.50 503 ASN A C 1
ATOM 3961 O O . ASN A 1 503 ? -51.776 -4.245 56.659 1.00 82.50 503 ASN A O 1
ATOM 3965 N N . LEU A 1 504 ? -50.325 -5.949 56.752 1.00 80.44 504 LEU A N 1
ATOM 3966 C CA . LEU A 1 504 ? -49.111 -5.119 56.772 1.00 80.44 504 LEU A CA 1
ATOM 3967 C C . LEU A 1 504 ? -48.683 -4.679 55.366 1.00 80.44 504 LEU A C 1
ATOM 3969 O O . LEU A 1 504 ? -48.236 -3.550 55.182 1.00 80.44 504 LEU A O 1
ATOM 3973 N N . GLU A 1 505 ? -48.828 -5.556 54.374 1.00 85.00 505 GLU A N 1
ATOM 3974 C CA . GLU A 1 505 ? -48.442 -5.285 52.991 1.00 85.00 505 GLU A CA 1
ATOM 3975 C C . GLU A 1 505 ? -49.253 -4.138 52.352 1.00 85.00 505 GLU A C 1
ATOM 3977 O O . GLU A 1 505 ? -48.619 -3.233 51.803 1.00 85.00 505 GLU A O 1
ATOM 3982 N N . PRO A 1 506 ? -50.600 -4.079 52.450 1.00 86.12 506 PRO A N 1
ATOM 3983 C CA . PRO A 1 506 ? -51.363 -2.952 51.916 1.00 86.12 506 PRO A CA 1
ATOM 3984 C C . PRO A 1 506 ? -50.976 -1.618 52.559 1.00 86.12 506 PRO A C 1
ATOM 3986 O O . PRO A 1 506 ? -50.813 -0.634 51.845 1.00 86.12 506 PRO A O 1
ATOM 3989 N N . LEU A 1 507 ? -50.752 -1.597 53.881 1.00 83.50 507 LEU A N 1
ATOM 3990 C CA . LEU A 1 507 ? -50.329 -0.394 54.608 1.00 83.50 507 LEU A CA 1
ATOM 3991 C C . LEU A 1 507 ? -48.957 0.106 54.140 1.00 83.50 507 LEU A C 1
ATOM 3993 O O . LEU A 1 507 ? -48.788 1.301 53.912 1.00 83.50 507 LEU A O 1
ATOM 3997 N N . LEU A 1 508 ? -47.988 -0.797 53.946 1.00 83.62 508 LEU A N 1
ATOM 3998 C CA . LEU A 1 508 ? -46.674 -0.435 53.406 1.00 83.62 508 LEU A CA 1
ATOM 3999 C C . LEU A 1 508 ? -46.777 0.073 51.964 1.00 83.62 508 LEU A C 1
ATOM 4001 O O . LEU A 1 508 ? -46.201 1.112 51.650 1.00 83.62 508 LEU A O 1
ATOM 4005 N N . ARG A 1 509 ? -47.546 -0.600 51.097 1.00 87.69 509 ARG A N 1
ATOM 4006 C CA . ARG A 1 509 ? -47.780 -0.156 49.710 1.00 87.69 509 ARG A CA 1
ATOM 4007 C C . ARG A 1 509 ? -48.433 1.233 49.659 1.00 87.69 509 ARG A C 1
ATOM 4009 O O . ARG A 1 509 ? -47.999 2.076 48.876 1.00 87.69 509 ARG A O 1
ATOM 4016 N N . GLU A 1 510 ? -49.421 1.492 50.515 1.00 86.50 510 GLU A N 1
ATOM 4017 C CA . GLU A 1 510 ? -50.090 2.793 50.627 1.00 86.50 510 GLU A CA 1
ATOM 4018 C C . GLU A 1 510 ? -49.136 3.889 51.136 1.00 86.50 510 GLU A C 1
ATOM 4020 O O . GLU A 1 510 ? -49.108 4.988 50.583 1.00 86.50 510 GLU A O 1
ATOM 4025 N N . ASP A 1 511 ? -48.306 3.600 52.144 1.00 85.12 511 ASP A N 1
ATOM 4026 C CA . ASP A 1 511 ? -47.319 4.554 52.663 1.00 85.12 511 ASP A CA 1
ATOM 4027 C C . ASP A 1 511 ? -46.206 4.868 51.647 1.00 85.12 511 ASP A C 1
ATOM 4029 O O . ASP A 1 511 ? -45.834 6.033 51.505 1.00 85.12 511 ASP A O 1
ATOM 4033 N N . ILE A 1 512 ? -45.722 3.887 50.876 1.00 87.75 512 ILE A N 1
ATOM 4034 C CA . ILE A 1 512 ? -44.752 4.126 49.790 1.00 87.75 512 ILE A CA 1
ATOM 4035 C C . ILE A 1 512 ? -45.373 5.012 48.698 1.00 87.75 512 ILE A C 1
ATOM 4037 O O . ILE A 1 512 ? -44.722 5.943 48.218 1.00 87.75 512 ILE A O 1
ATOM 4041 N N . GLN A 1 513 ? -46.642 4.783 48.342 1.00 88.19 513 GLN A N 1
ATOM 4042 C CA . GLN A 1 513 ? -47.361 5.613 47.372 1.00 88.19 513 GLN A CA 1
ATOM 4043 C C . GLN A 1 513 ? -47.555 7.054 47.886 1.00 88.19 513 GLN A C 1
ATOM 4045 O O . GLN A 1 513 ? -47.278 8.006 47.156 1.00 88.19 513 GLN A O 1
ATOM 4050 N N . LYS A 1 514 ? -47.922 7.244 49.164 1.00 87.88 514 LYS A N 1
ATOM 4051 C CA . LYS A 1 514 ? -47.974 8.577 49.802 1.00 87.88 514 LYS A CA 1
ATOM 4052 C C . LYS A 1 514 ? -46.615 9.278 49.780 1.00 87.88 514 LYS A C 1
ATOM 4054 O O . LYS A 1 514 ? -46.554 10.479 49.516 1.00 87.88 514 LYS A O 1
ATOM 4059 N N . ILE A 1 515 ? -45.521 8.553 50.034 1.00 87.69 515 ILE A N 1
ATOM 4060 C CA . ILE A 1 515 ? -44.163 9.105 49.939 1.00 87.69 515 ILE A CA 1
ATOM 4061 C C . ILE A 1 515 ? -43.904 9.583 48.504 1.00 87.69 515 ILE A C 1
ATOM 4063 O O . ILE A 1 515 ? -43.563 10.755 48.333 1.00 87.69 515 ILE A O 1
ATOM 4067 N N . TRP A 1 516 ? -44.144 8.735 47.496 1.00 87.50 516 TRP A N 1
ATOM 4068 C CA . TRP A 1 516 ? -43.971 9.039 46.066 1.00 87.50 516 TRP A CA 1
ATOM 4069 C C . TRP A 1 516 ? -44.756 10.269 45.601 1.00 87.50 516 TRP A C 1
ATOM 4071 O O . TRP A 1 516 ? -44.215 11.123 44.900 1.00 87.50 516 TRP A O 1
ATOM 4081 N N . ASP A 1 517 ? -46.011 10.415 46.018 1.00 87.12 517 ASP A N 1
ATOM 4082 C CA . ASP A 1 517 ? -46.840 11.555 45.609 1.00 87.12 517 ASP A CA 1
ATOM 4083 C C . ASP A 1 517 ? -46.561 12.832 46.415 1.00 87.12 517 ASP A C 1
ATOM 4085 O O . ASP A 1 517 ? -46.888 13.933 45.974 1.00 87.12 517 ASP A O 1
ATOM 4089 N N . SER A 1 518 ? -45.860 12.715 47.546 1.00 86.56 518 SER A N 1
ATOM 4090 C CA . SER A 1 518 ? -45.352 13.855 48.319 1.00 86.56 518 SER A CA 1
ATOM 4091 C C . SER A 1 518 ? -43.985 14.388 47.845 1.00 86.56 518 SER A C 1
ATOM 4093 O O . SER A 1 518 ? -43.464 15.342 48.439 1.00 86.56 518 SER A O 1
ATOM 4095 N N . VAL A 1 519 ? -43.374 13.767 46.828 1.00 86.25 519 VAL A N 1
ATOM 4096 C CA . VAL A 1 519 ? -42.075 14.150 46.245 1.00 86.25 519 VAL A CA 1
ATOM 4097 C C . VAL A 1 519 ? -42.252 15.221 45.152 1.00 86.25 519 VAL A C 1
ATOM 4099 O O . VAL A 1 519 ? -43.117 15.075 44.290 1.00 86.25 519 VAL A O 1
ATOM 4102 N N . PRO A 1 520 ? -41.418 16.282 45.109 1.00 80.94 520 PRO A N 1
ATOM 4103 C CA . PRO A 1 520 ? -41.404 17.240 43.999 1.00 80.94 520 PRO A CA 1
ATOM 4104 C C . PRO A 1 520 ? -40.864 16.628 42.688 1.00 80.94 520 PRO A C 1
ATOM 4106 O O . PRO A 1 520 ? -39.656 16.624 42.441 1.00 80.94 520 PRO A O 1
ATOM 4109 N N . LYS A 1 521 ? -41.771 16.126 41.841 1.00 83.25 521 LYS A N 1
ATOM 4110 C CA . LYS A 1 521 ? -41.477 15.487 40.542 1.00 83.25 521 LYS A CA 1
ATOM 4111 C C . LYS A 1 521 ? -41.122 16.534 39.459 1.00 83.25 521 LYS A C 1
ATOM 4113 O O . LYS A 1 521 ? -41.815 17.552 39.376 1.00 83.25 521 LYS A O 1
ATOM 4118 N N . PRO A 1 522 ? -40.099 16.318 38.602 1.00 79.62 522 PRO A N 1
ATOM 4119 C CA . PRO A 1 522 ? -39.827 17.186 37.450 1.00 79.62 522 PRO A CA 1
ATOM 4120 C C . PRO A 1 522 ? -40.976 17.220 36.436 1.00 79.62 522 PRO A C 1
ATOM 4122 O O . PRO A 1 522 ? -41.812 16.319 36.389 1.00 79.62 522 PRO A O 1
ATOM 4125 N N . GLN A 1 523 ? -40.994 18.242 35.575 1.00 74.62 523 GLN A N 1
ATOM 4126 C CA . GLN A 1 523 ? -42.115 18.504 34.661 1.00 74.62 523 GLN A CA 1
ATOM 4127 C C . GLN A 1 523 ? -42.399 17.342 33.687 1.00 74.62 523 GLN A C 1
ATOM 4129 O O . GLN A 1 523 ? -43.561 17.091 33.382 1.00 74.62 523 GLN A O 1
ATOM 4134 N N . ALA A 1 524 ? -41.369 16.589 33.279 1.00 73.44 524 ALA A N 1
ATOM 4135 C CA . ALA A 1 524 ? -41.483 15.403 32.421 1.00 73.44 524 ALA A CA 1
ATOM 4136 C C . ALA A 1 524 ? -42.043 14.145 33.126 1.00 73.44 524 ALA A C 1
ATOM 4138 O O . ALA A 1 524 ? -42.462 13.206 32.455 1.00 73.44 524 ALA A O 1
ATOM 4139 N N . HIS A 1 525 ? -42.062 14.115 34.464 1.00 77.94 525 HIS A N 1
ATOM 4140 C CA . HIS A 1 525 ? -42.459 12.948 35.269 1.00 77.94 525 HIS A CA 1
ATOM 4141 C C . HIS A 1 525 ? -43.586 13.259 36.267 1.00 77.94 525 HIS A C 1
ATOM 4143 O O . HIS A 1 525 ? -43.801 12.532 37.238 1.00 77.94 525 HIS A O 1
ATOM 4149 N N . ARG A 1 526 ? -44.314 14.362 36.050 1.00 77.25 526 ARG A N 1
ATOM 4150 C CA . ARG A 1 526 ? -45.315 14.883 36.994 1.00 77.25 526 ARG A CA 1
ATOM 4151 C C . ARG A 1 526 ? -46.471 13.913 37.257 1.00 77.25 526 ARG A C 1
ATOM 4153 O O . ARG A 1 526 ? -46.962 13.855 38.381 1.00 77.25 526 ARG A O 1
ATOM 4160 N N . GLU A 1 527 ? -46.869 13.155 36.239 1.00 80.31 527 GLU A N 1
ATOM 4161 C CA . GLU A 1 527 ? -47.997 12.210 36.271 1.00 80.31 527 GLU A CA 1
ATOM 4162 C C . GLU A 1 527 ? -47.539 10.737 36.256 1.00 80.31 527 GLU A C 1
ATOM 4164 O O . GLU A 1 527 ? -48.361 9.828 36.182 1.00 80.31 527 GLU A O 1
ATOM 4169 N N . THR A 1 528 ? -46.229 10.470 36.340 1.00 82.62 528 THR A N 1
ATOM 4170 C CA . THR A 1 528 ? -45.699 9.103 36.244 1.00 82.62 528 THR A CA 1
ATOM 4171 C C . THR A 1 528 ? -45.980 8.299 37.531 1.00 82.62 528 THR A C 1
ATOM 4173 O O . THR A 1 528 ? -45.642 8.757 38.635 1.00 82.62 528 THR A O 1
ATOM 4176 N N . PRO A 1 529 ? -46.589 7.100 37.431 1.00 86.06 529 PRO A N 1
ATOM 4177 C CA . PRO A 1 529 ? -46.885 6.261 38.589 1.00 86.06 529 PRO A CA 1
ATOM 4178 C C . PRO A 1 529 ? -45.620 5.596 39.146 1.00 86.06 529 PRO A C 1
ATOM 4180 O O . PRO A 1 529 ? -44.643 5.380 38.429 1.00 86.06 529 PRO A O 1
ATOM 4183 N N . LEU A 1 530 ? -45.670 5.209 40.425 1.00 85.62 530 LEU A N 1
ATOM 4184 C CA . LEU A 1 530 ? -44.585 4.492 41.109 1.00 85.62 530 LEU A CA 1
ATOM 4185 C C . LEU A 1 530 ? -44.167 3.225 40.341 1.00 85.62 530 LEU A C 1
ATOM 4187 O O . LEU A 1 530 ? -42.981 2.936 40.214 1.00 85.62 530 LEU A O 1
ATOM 4191 N N . SER A 1 531 ? -45.148 2.518 39.770 1.00 85.12 531 SER A N 1
ATOM 4192 C CA . SER A 1 531 ? -44.992 1.254 39.041 1.00 85.12 531 SER A CA 1
ATOM 4193 C C . SER A 1 531 ? -44.177 1.332 37.744 1.00 85.12 531 SER A C 1
ATOM 4195 O O . SER A 1 531 ? -43.895 0.288 37.155 1.00 85.12 531 SER A O 1
ATOM 4197 N N . GLU A 1 532 ? -43.821 2.528 37.269 1.00 83.69 532 GLU A N 1
ATOM 4198 C CA . GLU A 1 532 ? -42.914 2.702 36.124 1.00 83.69 532 GLU A CA 1
ATOM 4199 C C . GLU A 1 532 ? -41.439 2.654 36.558 1.00 83.69 532 GLU A C 1
ATOM 4201 O O . GLU A 1 532 ? -40.604 2.073 35.869 1.00 83.69 532 GLU A O 1
ATOM 4206 N N . PHE A 1 533 ? -41.131 3.199 37.741 1.00 81.31 533 PHE A N 1
ATOM 4207 C CA . PHE A 1 533 ? -39.782 3.234 38.318 1.00 81.31 533 PHE A CA 1
ATOM 4208 C C . PHE A 1 533 ? -39.497 2.061 39.264 1.00 81.31 533 PHE A C 1
ATOM 4210 O O . PHE A 1 533 ? -38.347 1.655 39.407 1.00 81.31 533 PHE A O 1
ATOM 4217 N N . PHE A 1 534 ? -40.516 1.500 39.919 1.00 86.19 534 PHE A N 1
ATOM 4218 C CA . PHE A 1 534 ? -40.315 0.472 40.937 1.00 86.19 534 PHE A CA 1
ATOM 4219 C C . PHE A 1 534 ? -41.336 -0.661 40.848 1.00 86.19 534 PHE A C 1
ATOM 4221 O O . PHE A 1 534 ? -42.539 -0.422 40.741 1.00 86.19 534 PHE A O 1
ATOM 4228 N N . ASN A 1 535 ? -40.866 -1.906 40.968 1.00 88.25 535 ASN A N 1
ATOM 4229 C CA . ASN A 1 535 ? -41.717 -2.975 41.492 1.00 88.25 535 ASN A CA 1
ATOM 4230 C C . ASN A 1 535 ? -41.633 -2.955 43.025 1.00 88.25 535 ASN A C 1
ATOM 4232 O O . ASN A 1 535 ? -40.572 -2.667 43.574 1.00 88.25 535 ASN A O 1
ATOM 4236 N N . VAL A 1 536 ? -42.729 -3.264 43.717 1.00 88.44 536 VAL A N 1
ATOM 4237 C CA . VAL A 1 536 ? -42.762 -3.319 45.186 1.00 88.44 536 VAL A CA 1
ATOM 4238 C C . VAL A 1 536 ? -43.175 -4.718 45.616 1.00 88.44 536 VAL A C 1
ATOM 4240 O O . VAL A 1 536 ? -44.255 -5.192 45.264 1.00 88.44 536 VAL A O 1
ATOM 4243 N N . GLU A 1 537 ? -42.323 -5.350 46.409 1.00 89.69 537 GLU A N 1
ATOM 4244 C CA . GLU A 1 537 ? -42.482 -6.696 46.954 1.00 89.69 537 GLU A CA 1
ATOM 4245 C C . GLU A 1 537 ? -42.394 -6.635 48.481 1.00 89.69 537 GLU A C 1
ATOM 4247 O O . GLU A 1 537 ? -41.637 -5.829 49.023 1.00 89.69 537 GLU A O 1
ATOM 4252 N N . VAL A 1 538 ? -43.135 -7.489 49.191 1.00 89.81 538 VAL A N 1
ATOM 4253 C CA . VAL A 1 538 ? -43.108 -7.539 50.662 1.00 89.81 538 VAL A CA 1
ATOM 4254 C C . VAL A 1 538 ? -42.971 -8.985 51.134 1.00 89.81 538 VAL A C 1
ATOM 4256 O O . VAL A 1 538 ? -43.661 -9.880 50.653 1.00 89.81 538 VAL A O 1
ATOM 4259 N N . VAL A 1 539 ? -42.063 -9.223 52.079 1.00 90.62 539 VAL A N 1
ATOM 4260 C CA . VAL A 1 539 ? -41.819 -10.523 52.719 1.00 90.62 539 VAL A CA 1
ATOM 4261 C C . VAL A 1 539 ? -41.665 -10.303 54.223 1.00 90.62 539 VAL A C 1
ATOM 4263 O O . VAL A 1 539 ? -41.042 -9.334 54.647 1.00 90.62 539 VAL A O 1
ATOM 4266 N N . ALA A 1 540 ? -42.213 -11.202 55.044 1.00 89.56 540 ALA A N 1
ATOM 4267 C CA . ALA A 1 540 ? -42.080 -11.144 56.500 1.00 89.56 540 ALA A CA 1
ATOM 4268 C C . ALA A 1 540 ? -41.390 -12.394 57.055 1.00 89.56 540 ALA A C 1
ATOM 4270 O O . ALA A 1 540 ? -41.871 -13.509 56.851 1.00 89.56 540 ALA A O 1
ATOM 4271 N N . LEU A 1 541 ? -40.298 -12.178 57.789 1.00 90.75 541 LEU A N 1
ATOM 4272 C CA . LEU A 1 541 ? -39.472 -13.195 58.432 1.00 90.75 541 LEU A CA 1
ATOM 4273 C C . LEU A 1 541 ? -39.740 -13.242 59.945 1.00 90.75 541 LEU A C 1
ATOM 4275 O O . LEU A 1 541 ? -40.010 -12.225 60.591 1.00 90.75 541 LEU A O 1
ATOM 4279 N N . SER A 1 542 ? -39.652 -14.439 60.518 1.00 89.50 542 SER A N 1
ATOM 4280 C CA . SER A 1 542 ? -39.760 -14.672 61.965 1.00 89.50 542 SER A CA 1
ATOM 4281 C C . SER A 1 542 ? -38.561 -14.083 62.723 1.00 89.50 542 SER A C 1
ATOM 4283 O O . SER A 1 542 ? -37.537 -13.769 62.117 1.00 89.50 542 SER A O 1
ATOM 4285 N N . SER A 1 543 ? -38.669 -13.926 64.047 1.00 86.62 543 SER A N 1
ATOM 4286 C CA . SER A 1 543 ? -37.512 -13.503 64.851 1.00 86.62 543 SER A CA 1
ATOM 4287 C C . SER A 1 543 ? -36.422 -14.573 64.839 1.00 86.62 543 SER A C 1
ATOM 4289 O O . SER A 1 543 ? -36.702 -15.750 65.066 1.00 86.62 543 SER A O 1
ATOM 4291 N N . TYR A 1 544 ? -35.184 -14.150 64.580 1.00 84.88 544 TYR A N 1
ATOM 4292 C CA . TYR A 1 544 ? -34.018 -15.034 64.561 1.00 84.88 544 TYR A CA 1
ATOM 4293 C C . TYR A 1 544 ? -33.683 -15.558 65.964 1.00 84.88 544 TYR A C 1
ATOM 4295 O O . TYR A 1 544 ? -33.417 -16.744 66.119 1.00 84.88 544 TYR A O 1
ATOM 4303 N N . GLU A 1 545 ? -33.771 -14.698 66.986 1.00 82.62 545 GLU A N 1
ATOM 4304 C CA . GLU A 1 545 ? -33.449 -15.051 68.376 1.00 82.62 545 GLU A CA 1
ATOM 4305 C C . GLU A 1 545 ? -34.505 -15.973 69.011 1.00 82.62 545 GLU A C 1
ATOM 4307 O O . GLU A 1 545 ? -34.157 -16.875 69.769 1.00 82.62 545 GLU A O 1
ATOM 4312 N N . GLU A 1 546 ? -35.795 -15.786 68.698 1.00 82.69 546 GLU A N 1
ATOM 4313 C CA . GLU A 1 546 ? -36.867 -16.635 69.247 1.00 82.69 546 GLU A CA 1
ATOM 4314 C C . GLU A 1 546 ? -37.126 -17.919 68.437 1.00 82.69 546 GLU A C 1
ATOM 4316 O O . GLU A 1 546 ? -37.630 -18.900 68.988 1.00 82.69 546 GLU A O 1
ATOM 4321 N N . LYS A 1 547 ? -36.932 -17.882 67.108 1.00 85.44 547 LYS A N 1
ATOM 4322 C CA . LYS A 1 547 ? -37.502 -18.855 66.147 1.00 85.44 547 LYS A CA 1
ATOM 4323 C C . LYS A 1 547 ? -36.551 -19.139 64.979 1.00 85.44 547 LYS A C 1
ATOM 4325 O O . LYS A 1 547 ? -36.974 -19.178 63.822 1.00 85.44 547 LYS A O 1
ATOM 4330 N N . GLU A 1 548 ? -35.278 -19.357 65.298 1.00 86.81 548 GLU A N 1
ATOM 4331 C CA . GLU A 1 548 ? -34.168 -19.551 64.353 1.00 86.81 548 GLU A CA 1
ATOM 4332 C C . GLU A 1 548 ? -34.505 -20.488 63.172 1.00 86.81 548 GLU A C 1
ATOM 4334 O O . GLU A 1 548 ? -34.311 -20.119 62.016 1.00 86.81 548 GLU A O 1
ATOM 4339 N N . GLU A 1 549 ? -35.095 -21.659 63.433 1.00 88.69 549 GLU A N 1
ATOM 4340 C CA . GLU A 1 549 ? -35.451 -22.631 62.384 1.00 88.69 549 GLU A CA 1
ATOM 4341 C C . GLU A 1 549 ? -36.553 -22.127 61.434 1.00 88.69 549 GLU A C 1
ATOM 4343 O O . GLU A 1 549 ? -36.452 -22.309 60.221 1.00 88.69 549 GLU A O 1
ATOM 4348 N N . GLN A 1 550 ? -37.568 -21.419 61.946 1.00 87.56 550 GLN A N 1
ATOM 4349 C CA . GLN A 1 550 ? -38.608 -20.814 61.098 1.00 87.56 550 GLN A CA 1
ATOM 4350 C C . GLN A 1 550 ? -38.054 -19.638 60.286 1.00 87.56 550 GLN A C 1
ATOM 4352 O O . GLN A 1 550 ? -38.491 -19.409 59.159 1.00 87.56 550 GLN A O 1
ATOM 4357 N N . PHE A 1 551 ? -37.076 -18.903 60.827 1.00 90.00 551 PHE A N 1
ATOM 4358 C CA . PHE A 1 551 ? -36.340 -17.896 60.065 1.00 90.00 551 PHE A CA 1
ATOM 4359 C C . PHE A 1 551 ? -35.531 -18.545 58.931 1.00 90.00 551 PHE A C 1
ATOM 4361 O O . PHE A 1 551 ? -35.647 -18.097 57.793 1.00 90.00 551 PHE A O 1
ATOM 4368 N N . LYS A 1 552 ? -34.778 -19.624 59.198 1.00 88.75 552 LYS A N 1
ATOM 4369 C CA . LYS A 1 552 ? -34.011 -20.364 58.175 1.00 88.75 552 LYS A CA 1
ATOM 4370 C C . LYS A 1 552 ? -34.906 -20.907 57.061 1.00 88.75 552 LYS A C 1
ATOM 4372 O O . LYS A 1 552 ? -34.586 -20.720 55.891 1.00 88.75 552 LYS A O 1
ATOM 4377 N N . GLU A 1 553 ? -36.043 -21.516 57.399 1.00 90.12 553 GLU A N 1
ATOM 4378 C CA . GLU A 1 553 ? -37.026 -22.007 56.422 1.00 90.12 553 GLU A CA 1
ATOM 4379 C C . GLU A 1 553 ? -37.560 -20.868 55.532 1.00 90.12 553 GLU A C 1
ATOM 4381 O O . GLU A 1 553 ? -37.575 -20.974 54.303 1.00 90.12 553 GLU A O 1
ATOM 4386 N N . GLN A 1 554 ? -37.930 -19.735 56.137 1.00 90.88 554 GLN A N 1
ATOM 4387 C CA . GLN A 1 554 ? -38.461 -18.570 55.421 1.00 90.88 554 GLN A CA 1
ATOM 4388 C C . GLN A 1 554 ? -37.395 -17.869 54.563 1.00 90.88 554 GLN A C 1
ATOM 4390 O O . GLN A 1 554 ? -37.701 -17.421 53.458 1.00 90.88 554 GLN A O 1
ATOM 4395 N N . VAL A 1 555 ? -36.136 -17.830 55.011 1.00 90.31 555 VAL A N 1
ATOM 4396 C CA . VAL A 1 555 ? -34.996 -17.357 54.209 1.00 90.31 555 VAL A CA 1
ATOM 4397 C C . VAL A 1 555 ? -34.672 -18.333 53.074 1.00 90.31 555 VAL A C 1
ATOM 4399 O O . VAL A 1 555 ? -34.400 -17.888 51.962 1.00 90.31 555 VAL A O 1
ATOM 4402 N N . GLY A 1 556 ? -34.800 -19.645 53.285 1.00 88.00 556 GLY A N 1
ATOM 4403 C CA . GLY A 1 556 ? -34.703 -20.651 52.223 1.00 88.00 556 GLY A CA 1
ATOM 4404 C C . GLY A 1 556 ? -35.765 -20.447 51.139 1.00 88.00 556 GLY A C 1
ATOM 4405 O O . GLY A 1 556 ? -35.437 -20.375 49.953 1.00 88.00 556 GLY A O 1
ATOM 4406 N N . SER A 1 557 ? -37.026 -20.244 51.538 1.00 89.12 557 SER A N 1
ATOM 4407 C CA . SER A 1 557 ? -38.114 -19.884 50.617 1.00 89.12 557 SER A CA 1
ATOM 4408 C C . SER A 1 557 ? -37.892 -18.534 49.924 1.00 89.12 557 SER A C 1
ATOM 4410 O O . SER A 1 557 ? -38.379 -18.343 48.809 1.00 89.12 557 SER A O 1
ATOM 4412 N N . LEU A 1 558 ? -37.170 -17.599 50.550 1.00 89.75 558 LEU A N 1
ATOM 4413 C CA . LEU A 1 558 ? -36.792 -16.330 49.932 1.00 89.75 558 LEU A CA 1
ATOM 4414 C C . LEU A 1 558 ? -35.662 -16.517 48.906 1.00 89.75 558 LEU A C 1
ATOM 4416 O O . LEU A 1 558 ? -35.779 -15.982 47.805 1.00 89.75 558 LEU A O 1
ATOM 4420 N N . ARG A 1 559 ? -34.633 -17.331 49.200 1.00 89.06 559 ARG A N 1
ATOM 4421 C CA . ARG A 1 559 ? -33.537 -17.673 48.265 1.00 89.06 559 ARG A CA 1
ATOM 4422 C C . ARG A 1 559 ? -34.085 -18.279 46.972 1.00 89.06 559 ARG A C 1
ATOM 4424 O O . ARG A 1 559 ? -33.623 -17.920 45.894 1.00 89.06 559 ARG A O 1
ATOM 4431 N N . GLN A 1 560 ? -35.131 -19.107 47.060 1.00 86.56 560 GLN A N 1
ATOM 4432 C CA . GLN A 1 560 ? -35.811 -19.675 45.886 1.00 86.56 560 GLN A CA 1
ATOM 4433 C C . GLN A 1 560 ? -36.365 -18.616 44.909 1.00 86.56 560 GLN A C 1
ATOM 4435 O O . GLN A 1 560 ? -36.441 -18.888 43.716 1.00 86.56 560 GLN A O 1
ATOM 4440 N N . ARG A 1 561 ? -36.680 -17.389 45.360 1.00 87.00 561 ARG A N 1
ATOM 4441 C CA . ARG A 1 561 ? -37.138 -16.291 44.480 1.00 87.00 561 ARG A CA 1
ATOM 4442 C C . ARG A 1 561 ? -36.015 -15.622 43.668 1.00 87.00 561 ARG A C 1
ATOM 4444 O O . ARG A 1 561 ? -36.324 -14.836 42.775 1.00 87.00 561 ARG A O 1
ATOM 4451 N N . PHE A 1 562 ? -34.741 -15.882 43.982 1.00 86.25 562 PHE A N 1
ATOM 4452 C CA . PHE A 1 562 ? -33.591 -15.275 43.292 1.00 86.25 562 PHE A CA 1
ATOM 4453 C C . PHE A 1 562 ? -33.054 -16.116 42.125 1.00 86.25 562 PHE A C 1
ATOM 4455 O O . PHE A 1 562 ? -32.491 -15.548 41.185 1.00 86.25 562 PHE A O 1
ATOM 4462 N N . TYR A 1 563 ? -33.287 -17.431 42.128 1.00 81.31 563 TYR A N 1
ATOM 4463 C CA . TYR A 1 563 ? -33.061 -18.269 40.947 1.00 81.31 563 TYR A CA 1
ATOM 4464 C C . TYR A 1 563 ? -33.969 -17.805 39.805 1.00 81.31 563 TYR A C 1
ATOM 4466 O O . TYR A 1 563 ? -35.147 -17.523 40.023 1.00 81.31 563 TYR A O 1
ATOM 4474 N N . HIS A 1 564 ? -33.429 -17.721 38.588 1.00 77.38 564 HIS A N 1
ATOM 4475 C CA . HIS A 1 564 ? -34.131 -17.162 37.420 1.00 77.38 564 HIS A CA 1
ATOM 4476 C C . HIS A 1 564 ? -34.608 -15.703 37.597 1.00 77.38 564 HIS A C 1
ATOM 4478 O O . HIS A 1 564 ? -35.477 -15.247 36.856 1.00 77.38 564 HIS A O 1
ATOM 4484 N N . SER A 1 565 ? -34.043 -14.936 38.539 1.00 80.06 565 SER A N 1
ATOM 4485 C CA . SER A 1 565 ? -34.473 -13.558 38.848 1.00 80.06 565 SER A CA 1
ATOM 4486 C C . SER A 1 565 ? -34.550 -12.623 37.633 1.00 80.06 565 SER A C 1
ATOM 4488 O O . SER A 1 565 ? -35.445 -11.783 37.588 1.00 80.06 565 SER A O 1
ATOM 4490 N N . ILE A 1 566 ? -33.666 -12.780 36.641 1.00 80.44 566 ILE A N 1
ATOM 4491 C CA . ILE A 1 566 ? -33.635 -11.968 35.405 1.00 80.44 566 ILE A CA 1
ATOM 4492 C C . ILE A 1 566 ? -34.654 -12.390 34.333 1.00 80.44 566 ILE A C 1
ATOM 4494 O O . ILE A 1 566 ? -34.726 -11.748 33.287 1.00 80.44 566 ILE A O 1
ATOM 4498 N N . ALA A 1 567 ? -35.406 -13.475 34.539 1.00 79.00 567 ALA A N 1
ATOM 4499 C CA . ALA A 1 567 ? -36.412 -13.921 33.579 1.00 79.00 567 ALA A CA 1
ATOM 4500 C C . ALA A 1 567 ? -37.568 -12.901 33.469 1.00 79.00 567 ALA A C 1
ATOM 4502 O O . ALA A 1 567 ? -37.837 -12.172 34.430 1.00 79.00 567 ALA A O 1
ATOM 4503 N N . PRO A 1 568 ? -38.301 -12.845 32.340 1.00 73.81 568 PRO A N 1
ATOM 4504 C CA . PRO A 1 568 ? -39.475 -11.982 32.212 1.00 73.81 568 PRO A CA 1
ATOM 4505 C C . PRO A 1 568 ? -40.511 -12.270 33.311 1.00 73.81 568 PRO A C 1
ATOM 4507 O O . PRO A 1 568 ? -41.016 -13.384 33.421 1.00 73.81 568 PRO A O 1
ATOM 4510 N N . GLY A 1 569 ? -40.814 -11.265 34.139 1.00 70.44 569 GLY A N 1
ATOM 4511 C CA . GLY A 1 569 ? -41.684 -11.401 35.318 1.00 70.44 569 GLY A CA 1
ATOM 4512 C C . GLY A 1 569 ? -40.985 -11.846 36.614 1.00 70.44 569 GLY A C 1
ATOM 4513 O O . GLY A 1 569 ? -41.634 -11.894 37.656 1.00 70.44 569 GLY A O 1
ATOM 4514 N N . GLY A 1 570 ? -39.681 -12.136 36.581 1.00 79.31 570 GLY A N 1
ATOM 4515 C CA . GLY A 1 570 ? -38.850 -12.356 37.768 1.00 79.31 570 GLY A CA 1
ATOM 4516 C C . GLY A 1 570 ? -38.489 -11.057 38.504 1.00 79.31 570 GLY A C 1
ATOM 4517 O O . GLY A 1 570 ? -38.747 -9.953 38.017 1.00 79.31 570 GLY A O 1
ATOM 4518 N N . LEU A 1 571 ? -37.853 -11.183 39.679 1.00 79.94 571 LEU A N 1
ATOM 4519 C CA . LEU A 1 571 ? -37.493 -10.050 40.553 1.00 79.94 571 LEU A CA 1
ATOM 4520 C C . LEU A 1 571 ? -36.622 -8.970 39.878 1.00 79.94 571 LEU A C 1
ATOM 4522 O O . LEU A 1 571 ? -36.592 -7.840 40.355 1.00 79.94 571 LEU A O 1
ATOM 4526 N N . ALA A 1 572 ? -35.928 -9.295 38.791 1.00 81.00 572 ALA A N 1
ATOM 4527 C CA . ALA A 1 572 ? -35.075 -8.401 38.014 1.00 81.00 572 ALA A CA 1
ATOM 4528 C C . ALA A 1 572 ? -35.454 -8.409 36.515 1.00 81.00 572 ALA A C 1
ATOM 4530 O O . ALA A 1 572 ? -34.582 -8.280 35.667 1.00 81.00 572 ALA A O 1
ATOM 4531 N N . GLY A 1 573 ? -36.730 -8.608 36.159 1.00 65.38 573 GLY A N 1
ATOM 4532 C CA . GLY A 1 573 ? -37.138 -8.909 34.776 1.00 65.38 573 GLY A CA 1
ATOM 4533 C C . GLY A 1 573 ? -37.142 -7.763 33.742 1.00 65.38 573 GLY A C 1
ATOM 4534 O O . GLY A 1 573 ? -37.182 -8.057 32.550 1.00 65.38 573 GLY A O 1
ATOM 4535 N N . ASP A 1 574 ? -37.112 -6.476 34.127 1.00 69.56 574 ASP A N 1
ATOM 4536 C CA . ASP A 1 574 ? -37.204 -5.331 33.185 1.00 69.56 574 ASP A CA 1
ATOM 4537 C C . ASP A 1 574 ? -35.882 -4.534 33.109 1.00 69.56 574 ASP A C 1
ATOM 4539 O O . ASP A 1 574 ? -35.669 -3.534 33.797 1.00 69.56 574 ASP A O 1
ATOM 4543 N N . ARG A 1 575 ? -34.946 -5.023 32.283 1.00 69.75 575 ARG A N 1
ATOM 4544 C CA . ARG A 1 575 ? -33.503 -4.699 32.365 1.00 69.75 575 ARG A CA 1
ATOM 4545 C C . ARG A 1 575 ? -32.972 -3.707 31.322 1.00 69.75 575 ARG A C 1
ATOM 4547 O O . ARG A 1 575 ? -31.784 -3.713 31.008 1.00 69.75 575 ARG A O 1
ATOM 4554 N N . ARG A 1 576 ? -33.822 -2.830 30.780 1.00 66.75 576 ARG A N 1
ATOM 4555 C CA . ARG A 1 576 ? -33.501 -1.941 29.629 1.00 66.75 576 ARG A CA 1
ATOM 4556 C C . ARG A 1 576 ? -32.212 -1.116 29.807 1.00 66.75 576 ARG A C 1
ATOM 4558 O O . ARG A 1 576 ? -31.438 -0.951 28.862 1.00 66.75 576 ARG A O 1
ATOM 4565 N N . ALA A 1 577 ? -31.969 -0.633 31.027 1.00 66.75 577 ALA A N 1
ATOM 4566 C CA . ALA A 1 577 ? -30.832 0.221 31.381 1.00 66.75 577 ALA A CA 1
ATOM 4567 C C . ALA A 1 577 ? -29.554 -0.537 31.806 1.00 66.75 577 ALA A C 1
ATOM 4569 O O . ALA A 1 577 ? -28.578 0.101 32.192 1.00 66.75 577 ALA A O 1
ATOM 4570 N N . VAL A 1 578 ? -29.532 -1.875 31.762 1.00 78.56 578 VAL A N 1
ATOM 4571 C CA . VAL A 1 578 ? -28.372 -2.660 32.221 1.00 78.56 578 VAL A CA 1
ATOM 4572 C C . VAL A 1 578 ? -27.179 -2.522 31.266 1.00 78.56 578 VAL A C 1
ATOM 4574 O O . VAL A 1 578 ? -27.327 -2.408 30.044 1.00 78.56 578 VAL A O 1
ATOM 4577 N N . VAL A 1 579 ? -25.990 -2.497 31.868 1.00 83.19 579 VAL A N 1
ATOM 4578 C CA . VAL A 1 579 ? -24.667 -2.416 31.234 1.00 83.19 579 VAL A CA 1
ATOM 4579 C C . VAL A 1 579 ? -24.070 -3.832 31.183 1.00 83.19 579 VAL A C 1
ATOM 4581 O O . VAL A 1 579 ? -24.319 -4.603 32.108 1.00 83.19 579 VAL A O 1
ATOM 4584 N N . PRO A 1 580 ? -23.281 -4.209 30.160 1.00 86.06 580 PRO A N 1
ATOM 4585 C CA . PRO A 1 580 ? -22.556 -5.480 30.164 1.00 86.06 580 PRO A CA 1
ATOM 4586 C C . PRO A 1 580 ? -21.628 -5.611 31.372 1.00 86.06 580 PRO A C 1
ATOM 4588 O O . PRO A 1 580 ? -21.032 -4.628 31.816 1.00 86.06 580 PRO A O 1
ATOM 4591 N N . ALA A 1 581 ? -21.457 -6.831 31.873 1.00 86.75 581 ALA A N 1
ATOM 4592 C CA . ALA A 1 581 ? -20.676 -7.109 33.070 1.00 86.75 581 ALA A CA 1
ATOM 4593 C C . ALA A 1 581 ? -19.227 -6.591 32.987 1.00 86.75 581 ALA A C 1
ATOM 4595 O O . ALA A 1 581 ? -18.734 -6.005 33.944 1.00 86.75 581 ALA A O 1
ATOM 4596 N N . SER A 1 582 ? -18.565 -6.688 31.829 1.00 84.88 582 SER A N 1
ATOM 4597 C CA . SER A 1 582 ? -17.230 -6.105 31.583 1.00 84.88 582 SER A CA 1
ATOM 4598 C C . SER A 1 582 ? -17.168 -4.575 31.771 1.00 84.88 582 SER A C 1
ATOM 4600 O O . SER A 1 582 ? -16.111 -4.016 32.080 1.00 84.88 582 SER A O 1
ATOM 4602 N N . GLY A 1 583 ? -18.301 -3.878 31.644 1.00 85.56 583 GLY A N 1
ATOM 4603 C CA . GLY A 1 583 ? -18.463 -2.457 31.955 1.00 85.56 583 GLY A CA 1
ATOM 4604 C C . GLY A 1 583 ? -18.827 -2.151 33.415 1.00 85.56 583 GLY A C 1
ATOM 4605 O O . GLY A 1 583 ? -18.863 -0.976 33.777 1.00 85.56 583 GLY A O 1
ATOM 4606 N N . PHE A 1 584 ? -19.095 -3.153 34.264 1.00 89.69 584 PHE A N 1
ATOM 4607 C CA . PHE A 1 584 ? -19.645 -2.956 35.614 1.00 89.69 584 PHE A CA 1
ATOM 4608 C C . PHE A 1 584 ? -18.750 -2.113 36.532 1.00 89.69 584 PHE A C 1
ATOM 4610 O O . PHE A 1 584 ? -19.244 -1.170 37.147 1.00 89.69 584 PHE A O 1
ATOM 4617 N N . SER A 1 585 ? -17.446 -2.405 36.610 1.00 89.62 585 SER A N 1
ATOM 4618 C CA . SER A 1 585 ? -16.519 -1.696 37.509 1.00 89.62 585 SER A CA 1
ATOM 4619 C C . SER A 1 585 ? -16.413 -0.205 37.173 1.00 89.62 585 SER A C 1
ATOM 4621 O O . SER A 1 585 ? -16.609 0.641 38.046 1.00 89.62 585 SER A O 1
ATOM 4623 N N . PHE A 1 586 ? -16.188 0.118 35.897 1.00 87.50 586 PHE A N 1
ATOM 4624 C CA . PHE A 1 586 ? -16.150 1.492 35.394 1.00 87.50 586 PHE A CA 1
ATOM 4625 C C . PHE A 1 586 ? -17.508 2.195 35.561 1.00 87.50 586 PHE A C 1
ATOM 4627 O O . PHE A 1 586 ? -17.558 3.331 36.029 1.00 87.50 586 PHE A O 1
ATOM 4634 N N . SER A 1 587 ? -18.615 1.507 35.260 1.00 88.56 587 SER A N 1
ATOM 4635 C CA . SER A 1 587 ? -19.976 2.025 35.453 1.00 88.56 587 SER A CA 1
ATOM 4636 C C . SER A 1 587 ? -20.233 2.414 36.915 1.00 88.56 587 SER A C 1
ATOM 4638 O O . SER A 1 587 ? -20.616 3.547 37.198 1.00 88.56 587 SER A O 1
ATOM 4640 N N . ALA A 1 588 ? -19.936 1.518 37.860 1.00 90.00 588 ALA A N 1
ATOM 4641 C CA . ALA A 1 588 ? -20.060 1.779 39.291 1.00 90.00 588 ALA A CA 1
ATOM 4642 C C . ALA A 1 588 ? -19.164 2.948 39.748 1.00 90.00 588 ALA A C 1
ATOM 4644 O O . ALA A 1 588 ? -19.619 3.818 40.491 1.00 90.00 588 ALA A O 1
ATOM 4645 N N . GLN A 1 589 ? -17.923 3.028 39.259 1.00 90.94 589 GLN A N 1
ATOM 4646 C CA . GLN A 1 589 ? -17.003 4.120 39.584 1.00 90.94 589 GLN A CA 1
ATOM 4647 C C . GLN A 1 589 ? -17.537 5.490 39.124 1.00 90.94 589 GLN A C 1
ATOM 4649 O O . GLN A 1 589 ? -17.507 6.451 39.898 1.00 90.94 589 GLN A O 1
ATOM 4654 N N . GLN A 1 590 ? -18.042 5.597 37.887 1.00 87.38 590 GLN A N 1
ATOM 4655 C CA . GLN A 1 590 ? -18.574 6.863 37.367 1.00 87.38 590 GLN A CA 1
ATOM 4656 C C . GLN A 1 590 ? -19.903 7.248 38.036 1.00 87.38 590 GLN A C 1
ATOM 4658 O O . GLN A 1 590 ? -20.068 8.408 38.414 1.00 87.38 590 GLN A O 1
ATOM 4663 N N . ILE A 1 591 ? -20.805 6.288 38.279 1.00 87.31 591 ILE A N 1
ATOM 4664 C CA . ILE A 1 591 ? -22.051 6.514 39.033 1.00 87.31 591 ILE A CA 1
ATOM 4665 C C . ILE A 1 591 ? -21.736 7.054 40.438 1.00 87.31 591 ILE A C 1
ATOM 4667 O O . ILE A 1 591 ? -22.304 8.068 40.843 1.00 87.31 591 ILE A O 1
ATOM 4671 N N . TRP A 1 592 ? -20.790 6.442 41.165 1.00 90.19 592 TRP A N 1
ATOM 4672 C CA . TRP A 1 592 ? -20.382 6.929 42.489 1.00 90.19 592 TRP A CA 1
ATOM 4673 C C . TRP A 1 592 ? -19.794 8.342 42.436 1.00 90.19 592 TRP A C 1
ATOM 4675 O O . TRP A 1 592 ? -20.165 9.197 43.239 1.00 90.19 592 TRP A O 1
ATOM 4685 N N . LYS A 1 593 ? -18.916 8.618 41.465 1.00 88.12 593 LYS A N 1
ATOM 4686 C CA . LYS A 1 593 ? -18.318 9.945 41.272 1.00 88.12 593 LYS A CA 1
ATOM 4687 C C . LYS A 1 593 ? -19.379 11.023 41.038 1.00 88.12 593 LYS A C 1
ATOM 4689 O O . LYS A 1 593 ? -19.339 12.066 41.682 1.00 88.12 593 LYS A O 1
ATOM 4694 N N . ILE A 1 594 ? -20.341 10.765 40.155 1.00 84.88 594 ILE A N 1
ATOM 4695 C CA . ILE A 1 594 ? -21.402 11.716 39.793 1.00 84.88 594 ILE A CA 1
ATOM 4696 C C . ILE A 1 594 ? -22.347 11.974 40.983 1.00 84.88 594 ILE A C 1
ATOM 4698 O O . ILE A 1 594 ? -22.702 13.125 41.245 1.00 84.88 594 ILE A O 1
ATOM 4702 N N . ILE A 1 595 ? -22.649 10.938 41.777 1.00 84.75 595 ILE A N 1
ATOM 4703 C CA . ILE A 1 595 ? -23.376 11.053 43.054 1.00 84.75 595 ILE A CA 1
ATOM 4704 C C . ILE A 1 595 ? -22.577 11.871 44.089 1.00 84.75 595 ILE A C 1
ATOM 4706 O O . ILE A 1 595 ? -23.144 12.755 44.735 1.00 84.75 595 ILE A O 1
ATOM 4710 N N . LYS A 1 596 ? -21.262 11.641 44.229 1.00 84.25 596 LYS A N 1
ATOM 4711 C CA . LYS A 1 596 ? -20.395 12.398 45.156 1.00 84.25 596 LYS A CA 1
ATOM 4712 C C . LYS A 1 596 ? -20.255 13.872 44.743 1.00 84.25 596 LYS A C 1
ATOM 4714 O O . LYS A 1 596 ? -20.194 14.747 45.603 1.00 84.25 596 LYS A O 1
ATOM 4719 N N . GLU A 1 597 ? -20.280 14.153 43.440 1.00 82.75 597 GLU A N 1
ATOM 4720 C CA . GLU A 1 597 ? -20.280 15.503 42.855 1.00 82.75 597 GLU A CA 1
ATOM 4721 C C . GLU A 1 597 ? -21.674 16.173 42.811 1.00 82.75 597 GLU A C 1
ATOM 4723 O O . GLU A 1 597 ? -21.757 17.352 42.471 1.00 82.75 597 GLU A O 1
ATOM 4728 N N . ASN A 1 598 ? -22.754 15.468 43.184 1.00 73.75 598 ASN A N 1
ATOM 4729 C CA . ASN A 1 598 ? -24.155 15.928 43.137 1.00 73.75 598 ASN A CA 1
ATOM 4730 C C . ASN A 1 598 ? -24.603 16.463 41.753 1.00 73.75 598 ASN A C 1
ATOM 4732 O O . ASN A 1 598 ? -25.283 17.487 41.668 1.00 73.75 598 ASN A O 1
ATOM 4736 N N . LYS A 1 599 ? -24.218 15.778 40.668 1.00 71.75 599 LYS A N 1
ATOM 4737 C CA . LYS A 1 599 ? -24.582 16.122 39.277 1.00 71.75 599 LYS A CA 1
ATOM 4738 C C . LYS A 1 599 ? -25.626 15.157 38.713 1.00 71.75 599 LYS A C 1
ATOM 4740 O O . LYS A 1 599 ? -25.622 13.989 39.086 1.00 71.75 599 LYS A O 1
ATOM 4745 N N . ASP A 1 600 ? -26.458 15.631 37.784 1.00 67.44 600 ASP A N 1
ATOM 4746 C CA . ASP A 1 600 ? -27.464 14.822 37.075 1.00 67.44 600 ASP A CA 1
ATOM 4747 C C . ASP A 1 600 ? -26.826 13.671 36.254 1.00 67.44 600 ASP A C 1
ATOM 4749 O O . ASP A 1 600 ? -25.692 13.791 35.782 1.00 67.44 600 ASP A O 1
ATOM 4753 N N . LEU A 1 601 ? -27.535 12.539 36.108 1.00 66.75 601 LEU A N 1
ATOM 4754 C CA . LEU A 1 601 ? -26.980 11.229 35.719 1.00 66.75 601 LEU A CA 1
ATOM 4755 C C . LEU A 1 601 ? -27.891 10.449 34.743 1.00 66.75 601 LEU A C 1
ATOM 4757 O O . LEU A 1 601 ? -28.422 9.380 35.055 1.00 66.75 601 LEU A O 1
ATOM 4761 N N . ASP A 1 602 ? -28.041 10.979 33.530 1.00 68.75 602 ASP A N 1
ATOM 4762 C CA . ASP A 1 602 ? -28.752 10.327 32.420 1.00 68.75 602 ASP A CA 1
ATOM 4763 C C . ASP A 1 602 ? -28.197 8.906 32.166 1.00 68.75 602 ASP A C 1
ATOM 4765 O O . ASP A 1 602 ? -27.063 8.734 31.712 1.00 68.75 602 ASP A O 1
ATOM 4769 N N . LEU A 1 603 ? -28.989 7.875 32.492 1.00 69.31 603 LEU A N 1
ATOM 4770 C CA . LEU A 1 603 ? -28.579 6.467 32.402 1.00 69.31 603 LEU A CA 1
ATOM 4771 C C . LEU A 1 603 ? -28.410 5.976 30.953 1.00 69.31 603 LEU A C 1
ATOM 4773 O O . LEU A 1 603 ? -27.404 5.315 30.688 1.00 69.31 603 LEU A O 1
ATOM 4777 N N . PRO A 1 604 ? -29.319 6.274 30.002 1.00 70.94 604 PRO A N 1
ATOM 4778 C CA . PRO A 1 604 ? -29.065 6.110 28.572 1.00 70.94 604 PRO A CA 1
ATOM 4779 C C . PRO A 1 604 ? -27.738 6.725 28.105 1.00 70.94 604 PRO A C 1
ATOM 4781 O O . PRO A 1 604 ? -26.917 6.013 27.522 1.00 70.94 604 PRO A O 1
ATOM 4784 N N . ALA A 1 605 ? -27.475 8.002 28.405 1.00 76.56 605 ALA A N 1
ATOM 4785 C CA . ALA A 1 605 ? -26.223 8.656 28.012 1.00 76.56 605 ALA A CA 1
ATOM 4786 C C . ALA A 1 605 ? -25.000 8.016 28.694 1.00 76.56 605 ALA A C 1
ATOM 4788 O O . ALA A 1 605 ? -23.965 7.807 28.059 1.00 76.56 605 ALA A O 1
ATOM 4789 N N . HIS A 1 606 ? -25.130 7.625 29.963 1.00 78.94 606 HIS A N 1
ATOM 4790 C CA . HIS A 1 606 ? -24.102 6.903 30.706 1.00 78.94 606 HIS A CA 1
ATOM 4791 C C . HIS A 1 606 ? -23.813 5.518 30.100 1.00 78.94 606 HIS A C 1
ATOM 4793 O O . HIS A 1 606 ? -22.652 5.147 29.953 1.00 78.94 606 HIS A O 1
ATOM 4799 N N . LYS A 1 607 ? -24.834 4.764 29.670 1.00 79.88 607 LYS A N 1
ATOM 4800 C CA . LYS A 1 607 ? -24.666 3.473 28.977 1.00 79.88 607 LYS A CA 1
ATOM 4801 C C . LYS A 1 607 ? -23.892 3.643 27.665 1.00 79.88 607 LYS A C 1
ATOM 4803 O O . LYS A 1 607 ? -22.970 2.870 27.406 1.00 79.88 607 LYS A O 1
ATOM 4808 N N . VAL A 1 608 ? -24.213 4.679 26.885 1.00 85.00 608 VAL A N 1
ATOM 4809 C CA . VAL A 1 608 ? -23.487 5.048 25.656 1.00 85.00 608 VAL A CA 1
ATOM 4810 C C . VAL A 1 608 ? -22.043 5.467 25.965 1.00 85.00 608 VAL A C 1
ATOM 4812 O O . VAL A 1 608 ? -21.127 5.049 25.260 1.00 85.00 608 VAL A O 1
ATOM 4815 N N . MET A 1 609 ? -21.799 6.214 27.046 1.00 85.12 609 MET A N 1
ATOM 4816 C CA . MET A 1 609 ? -20.450 6.579 27.504 1.00 85.12 609 MET A CA 1
ATOM 4817 C C . MET A 1 609 ? -19.619 5.349 27.904 1.00 85.12 609 MET A C 1
ATOM 4819 O O . MET A 1 609 ? -18.492 5.203 27.436 1.00 85.12 609 MET A O 1
ATOM 4823 N N . VAL A 1 610 ? -20.167 4.443 28.726 1.00 85.81 610 VAL A N 1
ATOM 4824 C CA . VAL A 1 610 ? -19.482 3.202 29.139 1.00 85.81 610 VAL A CA 1
ATOM 4825 C C . VAL A 1 610 ? -19.170 2.325 27.925 1.00 85.81 610 VAL A C 1
ATOM 4827 O O . VAL A 1 610 ? -18.047 1.840 27.802 1.00 85.81 610 VAL A O 1
ATOM 4830 N N . ALA A 1 611 ? -20.123 2.178 26.999 1.00 86.81 611 ALA A N 1
ATOM 4831 C CA . ALA A 1 611 ? -19.888 1.505 25.725 1.00 86.81 611 ALA A CA 1
ATOM 4832 C C . ALA A 1 611 ? -18.777 2.198 24.918 1.00 86.81 611 ALA A C 1
ATOM 4834 O O . ALA A 1 611 ? -17.912 1.522 24.379 1.00 86.81 611 ALA A O 1
ATOM 4835 N N . THR A 1 612 ? -18.753 3.533 24.859 1.00 89.81 612 THR A N 1
ATOM 4836 C CA . THR A 1 612 ? -17.771 4.281 24.053 1.00 89.81 612 THR A CA 1
ATOM 4837 C C . THR A 1 612 ? -16.350 4.066 24.556 1.00 89.81 612 THR A C 1
ATOM 4839 O O . THR A 1 612 ? -15.453 3.870 23.740 1.00 89.81 612 THR A O 1
ATOM 4842 N N . VAL A 1 613 ? -16.158 4.053 25.880 1.00 89.44 613 VAL A N 1
ATOM 4843 C CA . VAL A 1 613 ? -14.861 3.769 26.507 1.00 89.44 613 VAL A CA 1
ATOM 4844 C C . VAL A 1 613 ? -14.471 2.305 26.294 1.00 89.44 613 VAL A C 1
ATOM 4846 O O . VAL A 1 613 ? -13.416 2.048 25.721 1.00 89.44 613 VAL A O 1
ATOM 4849 N N . ARG A 1 614 ? -15.331 1.336 26.650 1.00 88.31 614 ARG A N 1
ATOM 4850 C CA . ARG A 1 614 ? -14.994 -0.095 26.522 1.00 88.31 614 ARG A CA 1
ATOM 4851 C C . ARG A 1 614 ? -14.755 -0.534 25.076 1.00 88.31 614 ARG A C 1
ATOM 4853 O O . ARG A 1 614 ? -13.778 -1.222 24.805 1.00 88.31 614 ARG A O 1
ATOM 4860 N N . CYS A 1 615 ? -15.589 -0.097 24.134 1.00 91.56 615 CYS A N 1
ATOM 4861 C CA . CYS A 1 615 ? -15.410 -0.396 22.712 1.00 91.56 615 CYS A CA 1
ATOM 4862 C C . CYS A 1 615 ? -14.174 0.292 22.104 1.00 91.56 615 CYS A C 1
ATOM 4864 O O . CYS A 1 615 ? -13.741 -0.119 21.030 1.00 91.56 615 CYS A O 1
ATOM 4866 N N . GLU A 1 616 ? -13.610 1.327 22.740 1.00 92.94 616 GLU A N 1
ATOM 4867 C CA . GLU A 1 616 ? -12.332 1.932 22.342 1.00 92.94 616 GLU A CA 1
ATOM 4868 C C . GLU A 1 616 ? -11.129 1.230 22.982 1.00 92.94 616 GLU A C 1
ATOM 4870 O O . GLU A 1 616 ? -10.138 1.000 22.294 1.00 92.94 616 GLU A O 1
ATOM 4875 N N . GLU A 1 617 ? -11.223 0.837 24.254 1.00 90.81 617 GLU A N 1
ATOM 4876 C CA . GLU A 1 617 ? -10.215 0.008 24.931 1.00 90.81 617 GLU A CA 1
ATOM 4877 C C . GLU A 1 617 ? -10.001 -1.312 24.174 1.00 90.81 617 GLU A C 1
ATOM 4879 O O . GLU A 1 617 ? -8.888 -1.569 23.718 1.00 90.81 617 GLU A O 1
ATOM 4884 N N . ILE A 1 618 ? -11.077 -2.069 23.918 1.00 90.88 618 ILE A N 1
ATOM 4885 C CA . ILE A 1 618 ? -11.034 -3.341 23.173 1.00 90.88 618 ILE A CA 1
ATOM 4886 C C . ILE A 1 618 ? -10.503 -3.125 21.745 1.00 90.88 618 ILE A C 1
ATOM 4888 O O . ILE A 1 618 ? -9.669 -3.890 21.270 1.00 90.88 618 ILE A O 1
ATOM 4892 N N . ALA A 1 619 ? -10.910 -2.051 21.054 1.00 94.12 619 ALA A N 1
ATOM 4893 C CA . ALA A 1 619 ? -10.380 -1.742 19.720 1.00 94.12 619 ALA A CA 1
ATOM 4894 C C . ALA A 1 619 ? -8.864 -1.474 19.735 1.00 94.12 619 ALA A C 1
ATOM 4896 O O . ALA A 1 619 ? -8.150 -1.890 18.825 1.00 94.12 619 ALA A O 1
ATOM 4897 N N . ASN A 1 620 ? -8.356 -0.775 20.752 1.00 94.00 620 ASN A N 1
ATOM 4898 C CA . ASN A 1 620 ? -6.923 -0.517 20.883 1.00 94.00 620 ASN A CA 1
ATOM 4899 C C . ASN A 1 620 ? -6.148 -1.788 21.279 1.00 94.00 620 ASN A C 1
ATOM 4901 O O . ASN A 1 620 ? -5.039 -1.982 20.787 1.00 94.00 620 ASN A O 1
ATOM 4905 N N . GLU A 1 621 ? -6.736 -2.671 22.092 1.00 92.69 621 GLU A N 1
ATOM 4906 C CA . GLU A 1 621 ? -6.162 -3.973 22.455 1.00 92.69 621 GLU A CA 1
ATOM 4907 C C . GLU A 1 621 ? -6.051 -4.908 21.239 1.00 92.69 621 GLU A C 1
ATOM 4909 O O . GLU A 1 621 ? -4.963 -5.405 20.951 1.00 92.69 621 GLU A O 1
ATOM 4914 N N . LYS A 1 622 ? -7.120 -5.066 20.444 1.00 94.81 622 LYS A N 1
ATOM 4915 C CA . LYS A 1 622 ? -7.081 -5.870 19.205 1.00 94.81 622 LYS A CA 1
ATOM 4916 C C . LYS A 1 622 ? -6.130 -5.292 18.151 1.00 94.81 622 LYS A C 1
ATOM 4918 O O . LYS A 1 622 ? -5.449 -6.047 17.461 1.00 94.81 622 LYS A O 1
ATOM 4923 N N . PHE A 1 623 ? -6.007 -3.965 18.063 1.00 95.25 623 PHE A N 1
ATOM 4924 C CA . PHE A 1 623 ? -5.007 -3.324 17.201 1.00 95.25 623 PHE A CA 1
ATOM 4925 C C . PHE A 1 623 ? -3.561 -3.595 17.664 1.00 95.25 623 PHE A C 1
ATOM 4927 O O . PHE A 1 623 ? -2.688 -3.845 16.831 1.00 95.25 623 PHE A O 1
ATOM 4934 N N . ALA A 1 624 ? -3.299 -3.584 18.975 1.00 94.31 624 ALA A N 1
ATOM 4935 C CA . ALA A 1 624 ? -1.993 -3.948 19.523 1.00 94.31 624 ALA A CA 1
ATOM 4936 C C . ALA A 1 624 ? -1.672 -5.430 19.264 1.00 94.31 624 ALA A C 1
ATOM 4938 O O . ALA A 1 624 ? -0.605 -5.734 18.738 1.00 94.31 624 ALA A O 1
ATOM 4939 N N . TYR A 1 625 ? -2.626 -6.332 19.518 1.00 91.94 625 TYR A N 1
ATOM 4940 C CA . TYR A 1 625 ? -2.472 -7.766 19.254 1.00 91.94 625 TYR A CA 1
ATOM 4941 C C . TYR A 1 625 ? -2.194 -8.070 17.773 1.00 91.94 625 TYR A C 1
ATOM 4943 O O . TYR A 1 625 ? -1.323 -8.879 17.465 1.00 91.94 625 TYR A O 1
ATOM 4951 N N . LEU A 1 626 ? -2.858 -7.369 16.845 1.00 93.56 626 LEU A N 1
ATOM 4952 C CA . LEU A 1 626 ? -2.548 -7.448 15.413 1.00 93.56 626 LEU A CA 1
ATOM 4953 C C . LEU A 1 626 ? -1.126 -6.958 15.089 1.00 93.56 626 LEU A C 1
ATOM 4955 O O . LEU A 1 626 ? -0.465 -7.530 14.228 1.00 93.56 626 LEU A O 1
ATOM 4959 N N . THR A 1 627 ? -0.647 -5.914 15.766 1.00 92.06 627 THR A N 1
ATOM 4960 C CA . THR A 1 627 ? 0.707 -5.371 15.550 1.00 92.06 627 THR A CA 1
ATOM 4961 C C . THR A 1 627 ? 1.796 -6.347 16.022 1.00 92.06 627 THR A C 1
ATOM 4963 O O . THR A 1 627 ? 2.894 -6.350 15.475 1.00 92.06 627 THR A O 1
ATOM 4966 N N . GLU A 1 628 ? 1.488 -7.203 17.001 1.00 92.12 628 GLU A N 1
ATOM 4967 C CA . GLU A 1 628 ? 2.376 -8.257 17.518 1.00 92.12 628 GLU A CA 1
ATOM 4968 C C . GLU A 1 628 ? 2.108 -9.646 16.890 1.00 92.12 628 GLU A C 1
ATOM 4970 O O . GLU A 1 628 ? 2.743 -10.633 17.265 1.00 92.12 628 GLU A O 1
ATOM 4975 N N . ASN A 1 629 ? 1.183 -9.749 15.927 1.00 92.69 629 ASN A N 1
ATOM 4976 C CA . ASN A 1 629 ? 0.768 -11.017 15.327 1.00 92.69 629 ASN A CA 1
ATOM 4977 C C . ASN A 1 629 ? 1.854 -11.617 14.410 1.00 92.69 629 ASN A C 1
ATOM 4979 O O . ASN A 1 629 ? 2.380 -10.949 13.519 1.00 92.69 629 ASN A O 1
ATOM 4983 N N . GLU A 1 630 ? 2.163 -12.904 14.598 1.00 92.56 630 GLU A N 1
ATOM 4984 C CA . GLU A 1 630 ? 3.259 -13.566 13.879 1.00 92.56 630 GLU A CA 1
ATOM 4985 C C . GLU A 1 630 ? 2.987 -13.710 12.370 1.00 92.56 630 GLU A C 1
ATOM 4987 O O . GLU A 1 630 ? 3.880 -13.436 11.568 1.00 92.56 630 GLU A O 1
ATOM 4992 N N . ASP A 1 631 ? 1.758 -14.058 11.964 1.00 92.69 631 ASP A N 1
ATOM 4993 C CA . ASP A 1 631 ? 1.385 -14.180 10.546 1.00 92.69 631 ASP A CA 1
ATOM 4994 C C . ASP A 1 631 ? 1.462 -12.826 9.817 1.00 92.69 631 ASP A C 1
ATOM 4996 O O . ASP A 1 631 ? 1.913 -12.769 8.669 1.00 92.69 631 ASP A O 1
ATOM 5000 N N . TRP A 1 632 ? 1.069 -11.728 10.479 1.00 94.62 632 TRP A N 1
ATOM 5001 C CA . TRP A 1 632 ? 1.251 -10.369 9.957 1.00 94.62 632 TRP A CA 1
ATOM 5002 C C . TRP A 1 632 ? 2.736 -10.026 9.799 1.00 94.62 632 TRP A C 1
ATOM 5004 O O . TRP A 1 632 ? 3.151 -9.644 8.705 1.00 94.62 632 TRP A O 1
ATOM 5014 N N . CYS A 1 633 ? 3.549 -10.217 10.842 1.00 93.25 633 CYS A N 1
ATOM 5015 C CA . CYS A 1 633 ? 4.983 -9.919 10.805 1.00 93.25 633 CYS A CA 1
ATOM 5016 C C . CYS A 1 633 ? 5.716 -10.705 9.702 1.00 93.25 633 CYS A C 1
ATOM 5018 O O . CYS A 1 633 ? 6.496 -10.126 8.943 1.00 93.25 633 CYS A O 1
ATOM 5020 N N . GLN A 1 634 ? 5.427 -12.005 9.555 1.00 93.56 634 GLN A N 1
ATOM 5021 C CA . GLN A 1 634 ? 5.986 -12.834 8.480 1.00 93.56 634 GLN A CA 1
ATOM 5022 C C . GLN A 1 634 ? 5.525 -12.369 7.085 1.00 93.56 634 GLN A C 1
ATOM 5024 O O . GLN A 1 634 ? 6.300 -12.417 6.125 1.00 93.56 634 GLN A O 1
ATOM 5029 N N . LEU A 1 635 ? 4.271 -11.918 6.946 1.00 93.75 635 LEU A N 1
ATOM 5030 C CA . LEU A 1 635 ? 3.737 -11.401 5.683 1.00 93.75 635 LEU A CA 1
ATOM 5031 C C . LEU A 1 635 ? 4.364 -10.050 5.307 1.00 93.75 635 LEU A C 1
ATOM 5033 O O . LEU A 1 635 ? 4.703 -9.849 4.140 1.00 93.75 635 LEU A O 1
ATOM 5037 N N . GLU A 1 636 ? 4.546 -9.152 6.278 1.00 94.12 636 GLU A N 1
ATOM 5038 C CA . GLU A 1 636 ? 5.194 -7.854 6.086 1.00 94.12 636 GLU A CA 1
ATOM 5039 C C . GLU A 1 636 ? 6.671 -8.013 5.700 1.00 94.12 636 GLU A C 1
ATOM 5041 O O . GLU A 1 636 ? 7.090 -7.434 4.695 1.00 94.12 636 GLU A O 1
ATOM 5046 N N . GLU A 1 637 ? 7.444 -8.844 6.415 1.00 93.31 637 GLU A N 1
ATOM 5047 C CA . GLU A 1 637 ? 8.859 -9.104 6.101 1.00 93.31 637 GLU A CA 1
ATOM 5048 C C . GLU A 1 637 ? 9.027 -9.700 4.694 1.00 93.31 637 GLU A C 1
ATOM 5050 O O . GLU A 1 637 ? 9.831 -9.209 3.896 1.00 93.31 637 GLU A O 1
ATOM 5055 N N . ALA A 1 638 ? 8.226 -10.713 4.341 1.00 92.94 638 ALA A N 1
ATOM 5056 C CA . ALA A 1 638 ? 8.293 -11.341 3.023 1.00 92.94 638 ALA A CA 1
ATOM 5057 C C . ALA A 1 638 ? 8.066 -10.326 1.881 1.00 92.94 638 ALA A C 1
ATOM 5059 O O . ALA A 1 638 ? 8.778 -10.355 0.870 1.00 92.94 638 ALA A O 1
ATOM 5060 N N . VAL A 1 639 ? 7.133 -9.386 2.072 1.00 94.62 639 VAL A N 1
ATOM 5061 C CA . VAL A 1 639 ? 6.758 -8.332 1.111 1.00 94.62 639 VAL A CA 1
ATOM 5062 C C . VAL A 1 639 ? 7.785 -7.190 1.000 1.00 94.62 639 VAL A C 1
ATOM 5064 O O . VAL A 1 639 ? 7.714 -6.409 0.050 1.00 94.62 639 VAL A O 1
ATOM 5067 N N . GLN A 1 640 ? 8.789 -7.111 1.882 1.00 91.25 640 GLN A N 1
ATOM 5068 C CA . GLN A 1 640 ? 9.964 -6.242 1.669 1.00 91.25 640 GLN A CA 1
ATOM 5069 C C . GLN A 1 640 ? 10.968 -6.834 0.661 1.00 91.25 640 GLN A C 1
ATOM 5071 O O . GLN A 1 640 ? 11.847 -6.126 0.168 1.00 91.25 640 GLN A O 1
ATOM 5076 N N . SER A 1 641 ? 10.883 -8.140 0.379 1.00 90.00 641 SER A N 1
ATOM 5077 C CA . SER A 1 641 ? 11.855 -8.854 -0.461 1.00 90.00 641 SER A CA 1
ATOM 5078 C C . SER A 1 641 ? 11.342 -9.159 -1.872 1.00 90.00 641 SER A C 1
ATOM 5080 O O . SER A 1 641 ? 12.088 -9.046 -2.849 1.00 90.00 641 SER A O 1
ATOM 5082 N N . ALA A 1 642 ? 10.077 -9.567 -1.992 1.00 91.06 642 ALA A N 1
ATOM 5083 C CA . ALA A 1 642 ? 9.522 -10.171 -3.196 1.00 91.06 642 ALA A CA 1
ATOM 5084 C C . ALA A 1 642 ? 7.985 -10.073 -3.211 1.00 91.06 642 ALA A C 1
ATOM 5086 O O . ALA A 1 642 ? 7.364 -9.950 -2.156 1.00 91.06 642 ALA A O 1
ATOM 5087 N N . PRO A 1 643 ? 7.330 -10.184 -4.385 1.00 90.94 643 PRO A N 1
ATOM 5088 C CA . PRO A 1 643 ? 5.875 -10.225 -4.434 1.00 90.94 643 PRO A CA 1
ATOM 5089 C C . PRO A 1 643 ? 5.365 -11.586 -3.927 1.00 90.94 643 PRO A C 1
ATOM 5091 O O . PRO A 1 643 ? 5.713 -12.631 -4.487 1.00 90.94 643 PRO A O 1
ATOM 5094 N N . VAL A 1 644 ? 4.545 -11.572 -2.872 1.00 92.88 644 VAL A N 1
ATOM 5095 C CA . VAL A 1 644 ? 4.059 -12.771 -2.166 1.00 92.88 644 VAL A CA 1
ATOM 5096 C C . VAL A 1 644 ? 2.762 -13.305 -2.795 1.00 92.88 644 VAL A C 1
ATOM 5098 O O . VAL A 1 644 ? 1.768 -12.581 -2.821 1.00 92.88 644 VAL A O 1
ATOM 5101 N N . PRO A 1 645 ? 2.711 -14.572 -3.256 1.00 90.88 645 PRO A N 1
ATOM 5102 C CA . PRO A 1 645 ? 1.482 -15.166 -3.784 1.00 90.88 645 PRO A CA 1
ATOM 5103 C C . PRO A 1 645 ? 0.382 -15.297 -2.722 1.00 90.88 645 PRO A C 1
ATOM 5105 O O . PRO A 1 645 ? 0.638 -15.736 -1.595 1.00 90.88 645 PRO A O 1
ATOM 5108 N N . GLY A 1 646 ? -0.850 -14.961 -3.100 1.00 91.62 646 GLY A N 1
ATOM 5109 C CA . GLY A 1 646 ? -2.019 -14.966 -2.225 1.00 91.62 646 GLY A CA 1
ATOM 5110 C C . GLY A 1 646 ? -2.011 -13.860 -1.169 1.00 91.62 646 GLY A C 1
ATOM 5111 O O . GLY A 1 646 ? -2.697 -14.013 -0.158 1.00 91.62 646 GLY A O 1
ATOM 5112 N N . PHE A 1 647 ? -1.233 -12.783 -1.365 1.00 94.12 647 PHE A N 1
ATOM 5113 C CA . PHE A 1 647 ? -1.089 -11.679 -0.404 1.00 94.12 647 PHE A CA 1
ATOM 5114 C C . PHE A 1 647 ? -2.442 -11.148 0.075 1.00 94.12 647 PHE A C 1
ATOM 5116 O O . PHE A 1 647 ? -2.676 -11.097 1.281 1.00 94.12 647 PHE A O 1
ATOM 5123 N N . GLY A 1 648 ? -3.349 -10.832 -0.858 1.00 93.88 648 GLY A N 1
ATOM 5124 C CA . GLY A 1 648 ? -4.665 -10.287 -0.539 1.00 93.88 648 GLY A CA 1
ATOM 5125 C C . GLY A 1 648 ? -5.475 -11.221 0.357 1.00 93.88 648 GLY A C 1
ATOM 5126 O O . GLY A 1 648 ? -5.946 -10.824 1.416 1.00 93.88 648 GLY A O 1
ATOM 5127 N N . LYS A 1 649 ? -5.535 -12.512 0.013 1.00 93.69 649 LYS A N 1
ATOM 5128 C CA . LYS A 1 649 ? -6.273 -13.520 0.794 1.00 93.69 649 LYS A CA 1
ATOM 5129 C C . LYS A 1 649 ? -5.702 -13.731 2.195 1.00 93.69 649 LYS A C 1
ATOM 5131 O O . LYS A 1 649 ? -6.469 -13.847 3.144 1.00 93.69 649 LYS A O 1
ATOM 5136 N N . LYS A 1 650 ? -4.372 -13.778 2.335 1.00 94.50 650 LYS A N 1
ATOM 5137 C CA . LYS A 1 650 ? -3.718 -13.880 3.651 1.00 94.50 650 LYS A CA 1
ATOM 5138 C C . LYS A 1 650 ? -4.039 -12.663 4.515 1.00 94.50 650 LYS A C 1
ATOM 5140 O O . LYS A 1 650 ? -4.426 -12.817 5.667 1.00 94.50 650 LYS A O 1
ATOM 5145 N N . LEU A 1 651 ? -3.914 -11.470 3.937 1.00 94.75 651 LEU A N 1
ATOM 5146 C CA . LEU A 1 651 ? -4.154 -10.219 4.640 1.00 94.75 651 LEU A CA 1
ATOM 5147 C C . LEU A 1 651 ? -5.630 -10.055 5.033 1.00 94.75 651 LEU A C 1
ATOM 5149 O O . LEU A 1 651 ? -5.912 -9.716 6.176 1.00 94.75 651 LEU A O 1
ATOM 5153 N N . THR A 1 652 ? -6.568 -10.382 4.141 1.00 95.00 652 THR A N 1
ATOM 5154 C CA . THR A 1 652 ? -8.007 -10.409 4.443 1.00 95.00 652 THR A CA 1
ATOM 5155 C C . THR A 1 652 ? -8.323 -11.346 5.612 1.00 95.00 652 THR A C 1
ATOM 5157 O O . THR A 1 652 ? -8.994 -10.906 6.538 1.00 95.00 652 THR A O 1
ATOM 5160 N N . LEU A 1 653 ? -7.766 -12.566 5.659 1.00 94.81 653 LEU A N 1
ATOM 5161 C CA . LEU A 1 653 ? -7.963 -13.485 6.794 1.00 94.81 653 LEU A CA 1
ATOM 5162 C C . LEU A 1 653 ? -7.434 -12.926 8.128 1.00 94.81 653 LEU A C 1
ATOM 5164 O O . LEU A 1 653 ? -8.093 -13.074 9.156 1.00 94.81 653 LEU A O 1
ATOM 5168 N N . ILE A 1 654 ? -6.269 -12.270 8.117 1.00 94.56 654 ILE A N 1
ATOM 5169 C CA . ILE A 1 654 ? -5.679 -11.631 9.307 1.00 94.56 654 ILE A CA 1
ATOM 5170 C C . ILE A 1 654 ? -6.561 -10.467 9.803 1.00 94.56 654 ILE A C 1
ATOM 5172 O O . ILE A 1 654 ? -6.807 -10.334 11.004 1.00 94.56 654 ILE A O 1
ATOM 5176 N N . ILE A 1 655 ? -7.071 -9.640 8.884 1.00 95.12 655 ILE A N 1
ATOM 5177 C CA . ILE A 1 655 ? -7.962 -8.515 9.206 1.00 95.12 655 ILE A CA 1
ATOM 5178 C C . ILE A 1 655 ? -9.307 -9.028 9.743 1.00 95.12 655 ILE A C 1
ATOM 5180 O O . ILE A 1 655 ? -9.779 -8.537 10.769 1.00 95.12 655 ILE A O 1
ATOM 5184 N N . ASP A 1 656 ? -9.903 -10.038 9.103 1.00 94.44 656 ASP A N 1
ATOM 5185 C CA . ASP A 1 656 ? -11.187 -10.607 9.523 1.00 94.44 656 ASP A CA 1
ATOM 5186 C C . ASP A 1 656 ? -11.109 -11.301 10.882 1.00 94.44 656 ASP A C 1
ATOM 5188 O O . ASP A 1 656 ? -12.063 -11.204 11.651 1.00 94.44 656 ASP A O 1
ATOM 5192 N N . ALA A 1 657 ? -9.987 -11.943 11.226 1.00 93.94 657 ALA A N 1
ATOM 5193 C CA . ALA A 1 657 ? -9.773 -12.488 12.566 1.00 93.94 657 ALA A CA 1
ATOM 5194 C C . ALA A 1 657 ? -9.809 -11.376 13.632 1.00 93.94 657 ALA A C 1
ATOM 5196 O O . ALA A 1 657 ? -10.602 -11.445 14.572 1.00 93.94 657 ALA A O 1
ATOM 5197 N N . CYS A 1 658 ? -9.034 -10.303 13.432 1.00 94.25 658 CYS A N 1
ATOM 5198 C CA . CYS A 1 658 ? -8.983 -9.146 14.332 1.00 94.25 658 CYS A CA 1
ATOM 5199 C C . CYS A 1 658 ? -10.359 -8.467 14.502 1.00 94.25 658 CYS A C 1
ATOM 5201 O O . CYS A 1 658 ? -10.780 -8.167 15.623 1.00 94.25 658 CYS A O 1
ATOM 5203 N N . LEU A 1 659 ? -11.099 -8.275 13.403 1.00 95.19 659 LEU A N 1
ATOM 5204 C CA . LEU A 1 659 ? -12.443 -7.691 13.441 1.00 95.19 659 LEU A CA 1
ATOM 5205 C C . LEU A 1 659 ? -13.489 -8.643 14.049 1.00 95.19 659 LEU A C 1
ATOM 5207 O O . LEU A 1 659 ? -14.379 -8.180 14.758 1.00 95.19 659 LEU A O 1
ATOM 5211 N N . SER A 1 660 ? -13.374 -9.957 13.835 1.00 94.69 660 SER A N 1
ATOM 5212 C CA . SER A 1 660 ? -14.298 -10.952 14.406 1.00 94.69 660 SER A CA 1
ATOM 5213 C C . SER A 1 660 ? -14.121 -11.116 15.916 1.00 94.69 660 SER A C 1
ATOM 5215 O O . SER A 1 660 ? -15.112 -11.236 16.634 1.00 94.69 660 SER A O 1
ATOM 5217 N N . GLU A 1 661 ? -12.882 -11.086 16.417 1.00 92.19 661 GLU A N 1
ATOM 5218 C CA . GLU A 1 661 ? -12.615 -11.058 17.861 1.00 92.19 661 GLU A CA 1
ATOM 5219 C C . GLU A 1 661 ? -13.184 -9.794 18.515 1.00 92.19 661 GLU A C 1
ATOM 5221 O O . GLU A 1 661 ? -13.816 -9.871 19.569 1.00 92.19 661 GLU A O 1
ATOM 5226 N N . TYR A 1 662 ? -13.002 -8.638 17.868 1.00 94.75 662 TYR A N 1
ATOM 5227 C CA . TYR A 1 662 ? -13.608 -7.385 18.305 1.00 94.75 662 TYR A CA 1
ATOM 5228 C C . TYR A 1 662 ? -15.140 -7.499 18.376 1.00 94.75 662 TYR A C 1
ATOM 5230 O O . TYR A 1 662 ? -15.726 -7.243 19.430 1.00 94.75 662 TYR A O 1
ATOM 5238 N N . ASP A 1 663 ? -15.784 -7.927 17.283 1.00 93.69 663 ASP A N 1
ATOM 5239 C CA . ASP A 1 663 ? -17.245 -8.046 17.175 1.00 93.69 663 ASP A CA 1
ATOM 5240 C C . ASP A 1 663 ? -17.830 -9.034 18.209 1.00 93.69 663 ASP A C 1
ATOM 5242 O O . ASP A 1 663 ? -18.929 -8.809 18.728 1.00 93.69 663 ASP A O 1
ATOM 5246 N N . ALA A 1 664 ? -17.088 -10.093 18.560 1.00 89.25 664 ALA A N 1
ATOM 5247 C CA . ALA A 1 664 ? -17.470 -11.058 19.590 1.00 89.25 664 ALA A CA 1
ATOM 5248 C C . ALA A 1 664 ? -17.442 -10.465 21.011 1.00 89.25 664 ALA A C 1
ATOM 5250 O O . ALA A 1 664 ? -18.383 -10.670 21.781 1.00 89.25 664 ALA A O 1
ATOM 5251 N N . GLU A 1 665 ? -16.403 -9.705 21.368 1.00 87.00 665 GLU A N 1
ATOM 5252 C CA . GLU A 1 665 ? -16.276 -9.103 22.703 1.00 87.00 665 GLU A CA 1
ATOM 5253 C C . GLU A 1 665 ? -17.243 -7.931 22.922 1.00 87.00 665 GLU A C 1
ATOM 5255 O O . GLU A 1 665 ? -17.765 -7.750 24.029 1.00 87.00 665 GLU A O 1
ATOM 5260 N N . VAL A 1 666 ? -17.543 -7.149 21.876 1.00 89.81 666 VAL A N 1
ATOM 5261 C CA . VAL A 1 666 ? -18.428 -5.978 22.002 1.00 89.81 666 VAL A CA 1
ATOM 5262 C C . VAL A 1 666 ? -19.925 -6.284 21.859 1.00 89.81 666 VAL A C 1
ATOM 5264 O O . VAL A 1 666 ? -20.749 -5.368 21.944 1.00 89.81 666 VAL A O 1
ATOM 5267 N N . ILE A 1 667 ? -20.306 -7.552 21.668 1.00 88.44 667 ILE A N 1
ATOM 5268 C CA . ILE A 1 667 ? -21.663 -7.976 21.278 1.00 88.44 667 ILE A CA 1
ATOM 5269 C C . ILE A 1 667 ? -22.794 -7.436 22.177 1.00 88.44 667 ILE A C 1
ATOM 5271 O O . ILE A 1 667 ? -23.891 -7.172 21.683 1.00 88.44 667 ILE A O 1
ATOM 5275 N N . PHE A 1 668 ? -22.534 -7.223 23.472 1.00 82.44 668 PHE A N 1
ATOM 5276 C CA . PHE A 1 668 ? -23.523 -6.754 24.454 1.00 82.44 668 PHE A CA 1
ATOM 5277 C C . PHE A 1 668 ? -23.605 -5.219 24.619 1.00 82.44 668 PHE A C 1
ATOM 5279 O O . PHE A 1 668 ? -24.487 -4.737 25.337 1.00 82.44 668 PHE A O 1
ATOM 5286 N N . PHE A 1 669 ? -22.696 -4.443 24.018 1.00 86.94 669 PHE A N 1
ATOM 5287 C CA . PHE A 1 669 ? -22.706 -2.975 24.104 1.00 86.94 669 PHE A CA 1
ATOM 5288 C C . PHE A 1 669 ? -23.695 -2.332 23.116 1.00 86.94 669 PHE A C 1
ATOM 5290 O O . PHE A 1 669 ? -24.365 -3.010 22.338 1.00 86.94 669 PHE A O 1
ATOM 5297 N N . ASP A 1 670 ? -23.817 -1.002 23.177 1.00 87.62 670 ASP A N 1
ATOM 5298 C CA . ASP A 1 670 ? -24.694 -0.242 22.284 1.00 87.62 670 ASP A CA 1
ATOM 5299 C C . ASP A 1 670 ? -24.313 -0.419 20.804 1.00 87.62 670 ASP A C 1
ATOM 5301 O O . ASP A 1 670 ? -23.138 -0.346 20.431 1.00 87.62 670 ASP A O 1
ATOM 5305 N N . GLU A 1 671 ? -25.320 -0.628 19.954 1.00 89.31 671 GLU A N 1
ATOM 5306 C CA . GLU A 1 671 ? -25.119 -0.937 18.540 1.00 89.31 671 GLU A CA 1
ATOM 5307 C C . GLU A 1 671 ? -24.539 0.235 17.737 1.00 89.31 671 GLU A C 1
ATOM 5309 O O . GLU A 1 671 ? -23.666 0.031 16.892 1.00 89.31 671 GLU A O 1
ATOM 5314 N N . SER A 1 672 ? -24.955 1.470 18.030 1.00 90.25 672 SER A N 1
ATOM 5315 C CA . SER A 1 672 ? -24.414 2.645 17.340 1.00 90.25 672 SER A CA 1
ATOM 5316 C C . SER A 1 672 ? -22.938 2.855 17.687 1.00 90.25 672 SER A C 1
ATOM 5318 O O . SER A 1 672 ? -22.118 3.159 16.817 1.00 90.25 672 SER A O 1
ATOM 5320 N N . VAL A 1 673 ? -22.580 2.604 18.950 1.00 92.31 673 VAL A N 1
ATOM 5321 C CA . VAL A 1 673 ? -21.214 2.736 19.455 1.00 92.31 673 VAL A CA 1
ATOM 5322 C C . VAL A 1 673 ? -20.306 1.641 18.907 1.00 92.31 673 VAL A C 1
ATOM 5324 O O . VAL A 1 673 ? -19.225 1.957 18.408 1.00 92.31 673 VAL A O 1
ATOM 5327 N N . ARG A 1 674 ? -20.723 0.366 18.969 1.00 93.19 674 ARG A N 1
ATOM 5328 C CA . ARG A 1 674 ? -19.887 -0.757 18.511 1.00 93.19 674 ARG A CA 1
ATOM 5329 C C . ARG A 1 674 ? -19.575 -0.651 17.018 1.00 93.19 674 ARG A C 1
ATOM 5331 O O . ARG A 1 674 ? -18.421 -0.802 16.644 1.00 93.19 674 ARG A O 1
ATOM 5338 N N . ILE A 1 675 ? -20.550 -0.276 16.182 1.00 94.50 675 ILE A N 1
ATOM 5339 C CA . ILE A 1 675 ? -20.344 -0.092 14.735 1.00 94.50 675 ILE A CA 1
ATOM 5340 C C . ILE A 1 675 ? -19.399 1.090 14.463 1.00 94.50 675 ILE A C 1
ATOM 5342 O O . ILE A 1 675 ? -18.457 0.965 13.679 1.00 94.50 675 ILE A O 1
ATOM 5346 N N . ALA A 1 676 ? -19.590 2.225 15.146 1.00 94.94 676 ALA A N 1
ATOM 5347 C CA . ALA A 1 676 ? -18.715 3.387 14.989 1.00 94.94 676 ALA A CA 1
ATOM 5348 C C . ALA A 1 676 ? -17.265 3.104 15.428 1.00 94.94 676 ALA A C 1
ATOM 5350 O O . ALA A 1 676 ? -16.321 3.587 14.798 1.00 94.94 676 ALA A O 1
ATOM 5351 N N . LYS A 1 677 ? -17.072 2.312 16.491 1.00 95.44 677 LYS A N 1
ATOM 5352 C CA . LYS A 1 677 ? -15.748 1.923 16.995 1.00 95.44 677 LYS A CA 1
ATOM 5353 C C . LYS A 1 677 ? -15.101 0.809 16.164 1.00 95.44 677 LYS A C 1
ATOM 5355 O O . LYS A 1 677 ? -13.907 0.914 15.892 1.00 95.44 677 LYS A O 1
ATOM 5360 N N . ARG A 1 678 ? -15.877 -0.145 15.637 1.00 95.88 678 ARG A N 1
ATOM 5361 C CA . ARG A 1 678 ? -15.435 -1.123 14.628 1.00 95.88 678 ARG A CA 1
ATOM 5362 C C . ARG A 1 678 ? -14.849 -0.435 13.399 1.00 95.88 678 ARG A C 1
ATOM 5364 O O . ARG A 1 678 ? -13.719 -0.714 13.026 1.00 95.88 678 ARG A O 1
ATOM 5371 N N . HIS A 1 679 ? -15.561 0.536 12.825 1.00 95.00 679 HIS A N 1
ATOM 5372 C CA . HIS A 1 679 ? -15.063 1.302 11.678 1.00 95.00 679 HIS A CA 1
ATOM 5373 C C . HIS A 1 679 ? -13.799 2.120 12.027 1.00 95.00 679 HIS A C 1
ATOM 5375 O O . HIS A 1 679 ? -12.925 2.317 11.184 1.00 95.00 679 HIS A O 1
ATOM 5381 N N . GLN A 1 680 ? -13.657 2.604 13.269 1.00 95.25 680 GLN A N 1
ATOM 5382 C CA . GLN A 1 680 ? -12.419 3.259 13.720 1.00 95.25 680 GLN A CA 1
ATOM 5383 C C . GLN A 1 680 ? -11.243 2.272 13.841 1.00 95.25 680 GLN A C 1
ATOM 5385 O O . GLN A 1 680 ? -10.116 2.655 13.530 1.00 95.25 680 GLN A O 1
ATOM 5390 N N . LEU A 1 681 ? -11.488 1.023 14.252 1.00 96.06 681 LEU A N 1
ATOM 5391 C CA . LEU A 1 681 ? -10.497 -0.059 14.226 1.00 96.06 681 LEU A CA 1
ATOM 5392 C C . LEU A 1 681 ? -10.118 -0.423 12.784 1.00 96.06 681 LEU A C 1
ATOM 5394 O O . LEU A 1 681 ? -8.944 -0.389 12.436 1.00 96.06 681 LEU A O 1
ATOM 5398 N N . GLU A 1 682 ? -11.104 -0.678 11.930 1.00 95.44 682 GLU A N 1
ATOM 5399 C CA . GLU A 1 682 ? -10.939 -1.053 10.522 1.00 95.44 682 GLU A CA 1
ATOM 5400 C C . GLU A 1 682 ? -10.078 -0.033 9.753 1.00 95.44 682 GLU A C 1
ATOM 5402 O O . GLU A 1 682 ? -9.097 -0.400 9.112 1.00 95.44 682 GLU A O 1
ATOM 5407 N N . VAL A 1 683 ? -10.333 1.271 9.922 1.00 94.81 683 VAL A N 1
ATOM 5408 C CA . VAL A 1 683 ? -9.503 2.336 9.324 1.00 94.81 683 VAL A CA 1
ATOM 5409 C C . VAL A 1 683 ? -8.072 2.372 9.891 1.00 94.81 683 VAL A C 1
ATOM 5411 O O . VAL A 1 683 ? -7.134 2.617 9.129 1.00 94.81 683 VAL A O 1
ATOM 5414 N N . LYS A 1 684 ? -7.864 2.107 11.193 1.00 95.19 684 LYS A N 1
ATOM 5415 C CA . LYS A 1 684 ? -6.510 1.991 11.782 1.00 95.19 684 LYS A CA 1
ATOM 5416 C C . LYS A 1 684 ? -5.752 0.796 11.195 1.00 95.19 684 LYS A C 1
ATOM 5418 O O . LYS A 1 684 ? -4.592 0.943 10.817 1.00 95.19 684 LYS A O 1
ATOM 5423 N N . VAL A 1 685 ? -6.410 -0.358 11.087 1.00 95.94 685 VAL A N 1
ATOM 5424 C CA . VAL A 1 685 ? -5.851 -1.592 10.514 1.00 95.94 685 VAL A CA 1
ATOM 5425 C C . VAL A 1 685 ? -5.478 -1.386 9.046 1.00 95.94 685 VAL A C 1
ATOM 5427 O O . VAL A 1 685 ? -4.342 -1.647 8.659 1.00 95.94 685 VAL A O 1
ATOM 5430 N N . LEU A 1 686 ? -6.376 -0.816 8.239 1.00 95.12 686 LEU A N 1
ATOM 5431 C CA . LEU A 1 686 ? -6.092 -0.505 6.837 1.00 95.12 686 LEU A CA 1
ATOM 5432 C C . LEU A 1 686 ? -4.926 0.486 6.675 1.00 95.12 686 LEU A C 1
ATOM 5434 O O . LEU A 1 686 ? -4.154 0.360 5.727 1.00 95.12 686 LEU A O 1
ATOM 5438 N N . HIS A 1 687 ? -4.747 1.435 7.599 1.00 94.25 687 HIS A N 1
ATOM 5439 C CA . HIS A 1 687 ? -3.581 2.325 7.601 1.00 94.25 687 HIS A CA 1
ATOM 5440 C C . HIS A 1 687 ? -2.275 1.598 7.973 1.00 94.25 687 HIS A C 1
ATOM 5442 O O . HIS A 1 687 ? -1.237 1.899 7.387 1.00 94.25 687 HIS A O 1
ATOM 5448 N N . LEU A 1 688 ? -2.307 0.648 8.918 1.00 94.44 688 LEU A N 1
ATOM 5449 C CA . LEU A 1 688 ? -1.143 -0.172 9.288 1.00 94.44 688 LEU A CA 1
ATOM 5450 C C . LEU A 1 688 ? -0.646 -1.014 8.105 1.00 94.44 688 LEU A C 1
ATOM 5452 O O . LEU A 1 688 ? 0.552 -1.065 7.855 1.00 94.44 688 LEU A O 1
ATOM 5456 N N . VAL A 1 689 ? -1.562 -1.632 7.354 1.00 94.69 689 VAL A N 1
ATOM 5457 C CA . VAL A 1 689 ? -1.221 -2.645 6.335 1.00 94.69 689 VAL A CA 1
ATOM 5458 C C . VAL A 1 689 ? -1.064 -2.079 4.910 1.00 94.69 689 VAL A C 1
ATOM 5460 O O . VAL A 1 689 ? -0.538 -2.744 4.014 1.00 94.69 689 VAL A O 1
ATOM 5463 N N . GLN A 1 690 ? -1.448 -0.816 4.687 1.00 93.62 690 GLN A N 1
ATOM 5464 C CA . GLN A 1 690 ? -1.293 -0.113 3.405 1.00 93.62 690 GLN A CA 1
ATOM 5465 C C . GLN A 1 690 ? 0.164 -0.001 2.886 1.00 93.62 690 GLN A C 1
ATOM 5467 O O . GLN A 1 690 ? 0.346 -0.138 1.671 1.00 93.62 690 GLN A O 1
ATOM 5472 N N . PRO A 1 691 ? 1.210 0.232 3.709 1.00 94.25 691 PRO A N 1
ATOM 5473 C CA . PRO A 1 691 ? 2.598 0.269 3.236 1.00 94.25 691 PRO A CA 1
ATOM 5474 C C . PRO A 1 691 ? 3.054 -1.056 2.611 1.00 94.25 691 PRO A C 1
ATOM 5476 O O . PRO A 1 691 ? 3.676 -1.043 1.547 1.00 94.25 691 PRO A O 1
ATOM 5479 N N . ALA A 1 692 ? 2.674 -2.197 3.199 1.00 94.19 692 ALA A N 1
ATOM 5480 C CA . ALA A 1 692 ? 2.967 -3.516 2.639 1.00 94.19 692 ALA A CA 1
ATOM 5481 C C . ALA A 1 692 ? 2.284 -3.708 1.273 1.00 94.19 692 ALA A C 1
ATOM 5483 O O . ALA A 1 692 ? 2.940 -4.100 0.310 1.00 94.19 692 ALA A O 1
ATOM 5484 N N . TYR A 1 693 ? 1.007 -3.331 1.130 1.00 94.19 693 TYR A N 1
ATOM 5485 C CA . TYR A 1 693 ? 0.321 -3.354 -0.172 1.00 94.19 693 TYR A CA 1
ATOM 5486 C C . TYR A 1 693 ? 1.014 -2.470 -1.227 1.00 94.19 693 TYR A C 1
ATOM 5488 O O . TYR A 1 693 ? 1.173 -2.879 -2.379 1.00 94.19 693 TYR A O 1
ATOM 5496 N N . GLN A 1 694 ? 1.494 -1.280 -0.845 1.00 93.12 694 GLN A N 1
ATOM 5497 C CA . GLN A 1 694 ? 2.262 -0.418 -1.753 1.00 93.12 694 GLN A CA 1
ATOM 5498 C C . GLN A 1 694 ? 3.603 -1.050 -2.165 1.00 93.12 694 GLN A C 1
ATOM 5500 O O . GLN A 1 694 ? 3.976 -0.949 -3.337 1.00 93.12 694 GLN A O 1
ATOM 5505 N N . SER A 1 695 ? 4.293 -1.744 -1.252 1.00 94.19 695 SER A N 1
ATOM 5506 C CA . SER A 1 695 ? 5.500 -2.519 -1.576 1.00 94.19 695 SER A CA 1
ATOM 5507 C C . SER A 1 695 ? 5.182 -3.678 -2.527 1.00 94.19 695 SER A C 1
ATOM 5509 O O . SER A 1 695 ? 5.814 -3.804 -3.576 1.00 94.19 695 SER A O 1
ATOM 5511 N N . MET A 1 696 ? 4.131 -4.458 -2.246 1.00 95.12 696 MET A N 1
ATOM 5512 C CA . MET A 1 696 ? 3.650 -5.560 -3.089 1.00 95.12 696 MET A CA 1
ATOM 5513 C C . MET A 1 696 ? 3.372 -5.098 -4.531 1.00 95.12 696 MET A C 1
ATOM 5515 O O . MET A 1 696 ? 3.897 -5.684 -5.481 1.00 95.12 696 MET A O 1
ATOM 5519 N N . LEU A 1 697 ? 2.638 -3.992 -4.718 1.00 94.31 697 LEU A N 1
ATOM 5520 C CA . LEU A 1 697 ? 2.439 -3.379 -6.040 1.00 94.31 697 LEU A CA 1
ATOM 5521 C C . LEU A 1 697 ? 3.754 -2.878 -6.671 1.00 94.31 697 LEU A C 1
ATOM 5523 O O . LEU A 1 697 ? 3.937 -2.968 -7.888 1.00 94.31 697 LEU A O 1
ATOM 5527 N N . GLY A 1 698 ? 4.683 -2.365 -5.861 1.00 94.00 698 GLY A N 1
ATOM 5528 C CA . GLY A 1 698 ? 6.022 -1.957 -6.287 1.00 94.00 698 GLY A CA 1
ATOM 5529 C C . GLY A 1 698 ? 6.839 -3.113 -6.871 1.00 94.00 698 GLY A C 1
ATOM 5530 O O . GLY A 1 698 ? 7.365 -2.978 -7.980 1.00 94.00 698 GLY A O 1
ATOM 5531 N N . HIS A 1 699 ? 6.882 -4.246 -6.164 1.00 94.19 699 HIS A N 1
ATOM 5532 C CA . HIS A 1 699 ? 7.550 -5.482 -6.576 1.00 94.19 699 HIS A CA 1
ATOM 5533 C C . HIS A 1 699 ? 6.870 -6.156 -7.777 1.00 94.19 699 HIS A C 1
ATOM 5535 O O . HIS A 1 699 ? 7.559 -6.668 -8.661 1.00 94.19 699 HIS A O 1
ATOM 5541 N N . LEU A 1 700 ? 5.533 -6.133 -7.856 1.00 94.94 700 LEU A N 1
ATOM 5542 C CA . LEU A 1 700 ? 4.803 -6.586 -9.044 1.00 94.94 700 LEU A CA 1
ATOM 5543 C C . LEU A 1 700 ? 5.183 -5.753 -10.277 1.00 94.94 700 LEU A C 1
ATOM 5545 O O . LEU A 1 700 ? 5.444 -6.324 -11.337 1.00 94.94 700 LEU A O 1
ATOM 5549 N N . ARG A 1 701 ? 5.272 -4.420 -10.148 1.00 95.44 701 ARG A N 1
ATOM 5550 C CA . ARG A 1 701 ? 5.645 -3.532 -11.262 1.00 95.44 701 ARG A CA 1
ATOM 5551 C C . ARG A 1 701 ? 7.075 -3.776 -11.739 1.00 95.44 701 ARG A C 1
ATOM 5553 O O . ARG A 1 701 ? 7.269 -3.917 -12.942 1.00 95.44 701 ARG A O 1
ATOM 5560 N N . SER A 1 702 ? 8.065 -3.819 -10.840 1.00 94.50 702 SER A N 1
ATOM 5561 C CA . SER A 1 702 ? 9.465 -4.042 -11.244 1.00 94.50 702 SER A CA 1
ATOM 5562 C C . SER A 1 702 ? 9.642 -5.410 -11.896 1.00 94.50 702 SER A C 1
ATOM 5564 O O . SER A 1 702 ? 10.103 -5.481 -13.030 1.00 94.50 702 SER A O 1
ATOM 5566 N N . ARG A 1 703 ? 9.160 -6.482 -11.253 1.00 94.81 703 ARG A N 1
ATOM 5567 C CA . ARG A 1 703 ? 9.247 -7.844 -11.797 1.00 94.81 703 ARG A CA 1
ATOM 5568 C C . ARG A 1 703 ? 8.559 -7.978 -13.157 1.00 94.81 703 ARG A C 1
ATOM 5570 O O . ARG A 1 703 ? 9.080 -8.663 -14.029 1.00 94.81 703 ARG A O 1
ATOM 5577 N N . THR A 1 704 ? 7.414 -7.324 -13.360 1.00 96.12 704 THR A N 1
ATOM 5578 C CA . THR A 1 704 ? 6.735 -7.340 -14.666 1.00 96.12 704 THR A CA 1
ATOM 5579 C C . THR A 1 704 ? 7.545 -6.593 -15.725 1.00 96.12 704 THR A C 1
ATOM 5581 O O . THR A 1 704 ? 7.729 -7.117 -16.818 1.00 96.12 704 THR A O 1
ATOM 5584 N N . LEU A 1 705 ? 8.067 -5.406 -15.399 1.00 96.38 705 LEU A N 1
ATOM 5585 C CA . LEU A 1 705 ? 8.880 -4.600 -16.312 1.00 96.38 705 LEU A CA 1
ATOM 5586 C C . LEU A 1 705 ? 10.198 -5.294 -16.694 1.00 96.38 705 LEU A C 1
ATOM 5588 O O . LEU A 1 705 ? 10.626 -5.199 -17.839 1.00 96.38 705 LEU A O 1
ATOM 5592 N N . ASP A 1 706 ? 10.845 -5.986 -15.758 1.00 95.44 706 ASP A N 1
ATOM 5593 C CA . ASP A 1 706 ? 12.111 -6.676 -16.017 1.00 95.44 706 ASP A CA 1
ATOM 5594 C C . ASP A 1 706 ? 11.899 -7.972 -16.818 1.00 95.44 706 ASP A C 1
ATOM 5596 O O . ASP A 1 706 ? 12.612 -8.200 -17.796 1.00 95.44 706 ASP A O 1
ATOM 5600 N N . ASN A 1 707 ? 10.846 -8.745 -16.515 1.00 95.31 707 ASN A N 1
ATOM 5601 C CA . ASN A 1 707 ? 10.425 -9.869 -17.360 1.00 95.31 707 ASN A CA 1
ATOM 5602 C C . ASN A 1 707 ? 10.033 -9.412 -18.783 1.00 95.31 707 ASN A C 1
ATOM 5604 O O . ASN A 1 707 ? 10.312 -10.118 -19.750 1.00 95.31 707 ASN A O 1
ATOM 5608 N N . PHE A 1 708 ? 9.384 -8.245 -18.916 1.00 97.31 708 PHE A N 1
ATOM 5609 C CA . PHE A 1 708 ? 9.012 -7.664 -20.210 1.00 97.31 708 PHE A CA 1
ATOM 5610 C C . PHE A 1 708 ? 10.246 -7.377 -21.072 1.00 97.31 708 PHE A C 1
ATOM 5612 O O . PHE A 1 708 ? 10.246 -7.747 -22.242 1.00 97.31 708 PHE A O 1
ATOM 5619 N N . LYS A 1 709 ? 11.311 -6.790 -20.502 1.00 95.25 709 LYS A N 1
ATOM 5620 C CA . LYS A 1 709 ? 12.579 -6.540 -21.217 1.00 95.25 709 LYS A CA 1
ATOM 5621 C C . LYS A 1 709 ? 13.182 -7.837 -21.752 1.00 95.25 709 LYS A C 1
ATOM 5623 O O . LYS A 1 709 ? 13.423 -7.943 -22.948 1.00 95.25 709 LYS A O 1
ATOM 5628 N N . GLU A 1 710 ? 13.363 -8.838 -20.882 1.00 94.62 710 GLU A N 1
ATOM 5629 C CA . GLU A 1 710 ? 13.964 -10.126 -21.262 1.00 94.62 710 GLU A CA 1
ATOM 5630 C C . GLU A 1 710 ? 13.155 -10.822 -22.370 1.00 94.62 710 GLU A C 1
ATOM 5632 O O . GLU A 1 710 ? 13.720 -11.328 -23.341 1.00 94.62 710 GLU A O 1
ATOM 5637 N N . ALA A 1 711 ? 11.825 -10.818 -22.254 1.00 94.44 711 ALA A N 1
ATOM 5638 C CA . ALA A 1 711 ? 10.945 -11.393 -23.262 1.00 94.44 711 ALA A CA 1
ATOM 5639 C C . ALA A 1 711 ? 10.977 -10.610 -24.585 1.00 94.44 711 ALA A C 1
ATOM 5641 O O . ALA A 1 711 ? 11.065 -11.227 -25.645 1.00 94.44 711 ALA A O 1
ATOM 5642 N N . PHE A 1 712 ? 10.944 -9.276 -24.538 1.00 94.88 712 PHE A N 1
ATOM 5643 C CA . PHE A 1 712 ? 10.948 -8.423 -25.726 1.00 94.88 712 PHE A CA 1
ATOM 5644 C C . PHE A 1 712 ? 12.276 -8.522 -26.488 1.00 94.88 712 PHE A C 1
ATOM 5646 O O . PHE A 1 712 ? 12.259 -8.807 -27.684 1.00 94.88 712 PHE A O 1
ATOM 5653 N N . ASP A 1 713 ? 13.421 -8.427 -25.802 1.00 91.94 713 ASP A N 1
ATOM 5654 C CA . ASP A 1 713 ? 14.741 -8.651 -26.409 1.00 91.94 713 ASP A CA 1
ATOM 5655 C C . ASP A 1 713 ? 14.833 -10.048 -27.043 1.00 91.94 713 ASP A C 1
ATOM 5657 O O . ASP A 1 713 ? 15.345 -10.209 -28.153 1.00 91.94 713 ASP A O 1
ATOM 5661 N N . LYS A 1 714 ? 14.302 -11.082 -26.379 1.00 92.31 714 LYS A N 1
ATOM 5662 C CA . LYS A 1 714 ? 14.288 -12.452 -26.908 1.00 92.31 714 LYS A CA 1
ATOM 5663 C C . LYS A 1 714 ? 13.416 -12.602 -28.160 1.00 92.31 714 LYS A C 1
ATOM 5665 O O . LYS A 1 714 ? 13.809 -13.330 -29.070 1.00 92.31 714 LYS A O 1
ATOM 5670 N N . VAL A 1 715 ? 12.267 -11.927 -28.220 1.00 93.06 715 VAL A N 1
ATOM 5671 C CA . VAL A 1 715 ? 11.369 -11.926 -29.389 1.00 93.06 715 VAL A CA 1
ATOM 5672 C C . VAL A 1 715 ? 11.991 -11.165 -30.565 1.00 93.06 715 VAL A C 1
ATOM 5674 O O . VAL A 1 715 ? 12.012 -11.686 -31.679 1.00 93.06 715 VAL A O 1
ATOM 5677 N N . LEU A 1 716 ? 12.596 -9.996 -30.323 1.00 89.25 716 LEU A N 1
ATOM 5678 C CA . LEU A 1 716 ? 13.313 -9.234 -31.355 1.00 89.25 716 LEU A CA 1
ATOM 5679 C C . LEU A 1 716 ? 14.477 -10.041 -31.957 1.00 89.25 716 LEU A C 1
ATOM 5681 O O . LEU A 1 716 ? 14.641 -10.084 -33.175 1.00 89.25 716 LEU A O 1
ATOM 5685 N N . ASN A 1 717 ? 15.243 -10.754 -31.123 1.00 87.56 717 ASN A N 1
ATOM 5686 C CA . ASN A 1 717 ? 16.289 -11.677 -31.586 1.00 87.56 717 ASN A CA 1
ATOM 5687 C C . ASN A 1 717 ? 15.736 -12.931 -32.303 1.00 87.56 717 ASN A C 1
ATOM 5689 O O . ASN A 1 717 ? 16.495 -13.639 -32.964 1.00 87.56 717 ASN A O 1
ATOM 5693 N N . GLY A 1 718 ? 14.431 -13.205 -32.202 1.00 83.06 718 GLY A N 1
ATOM 5694 C CA . GLY A 1 718 ? 13.728 -14.245 -32.958 1.00 83.06 718 GLY A CA 1
ATOM 5695 C C . GLY A 1 718 ? 13.357 -13.848 -34.394 1.00 83.06 718 GLY A C 1
ATOM 5696 O O . GLY A 1 718 ? 12.920 -14.709 -35.154 1.00 83.06 718 GLY A O 1
ATOM 5697 N N . GLY A 1 719 ? 13.547 -12.579 -34.780 1.00 78.12 719 GLY A N 1
ATOM 5698 C CA . GLY A 1 719 ? 13.236 -12.073 -36.122 1.00 78.12 719 GLY A CA 1
ATOM 5699 C C . GLY A 1 719 ? 11.784 -11.621 -36.324 1.00 78.12 719 GLY A C 1
ATOM 5700 O O . GLY A 1 719 ? 11.356 -11.456 -37.466 1.00 78.12 719 GLY A O 1
ATOM 5701 N N . GLU A 1 720 ? 11.023 -11.424 -35.246 1.00 83.00 720 GLU A N 1
ATOM 5702 C CA . GLU A 1 720 ? 9.667 -10.871 -35.309 1.00 83.00 720 GLU A CA 1
ATOM 5703 C C . GLU A 1 720 ? 9.677 -9.345 -35.534 1.00 83.00 720 GLU A C 1
ATOM 5705 O O . GLU A 1 720 ? 10.608 -8.639 -35.140 1.00 83.00 720 GLU A O 1
ATOM 5710 N N . GLY A 1 721 ? 8.640 -8.819 -36.196 1.00 85.44 721 GLY A N 1
ATOM 5711 C CA . GLY A 1 721 ? 8.531 -7.394 -36.514 1.00 85.44 721 GLY A CA 1
ATOM 5712 C C . GLY A 1 721 ? 8.399 -6.534 -35.255 1.00 85.44 721 GLY A C 1
ATOM 5713 O O . GLY A 1 721 ? 7.522 -6.785 -34.428 1.00 85.44 721 GLY A O 1
ATOM 5714 N N . PHE A 1 722 ? 9.237 -5.500 -35.128 1.00 92.19 722 PHE A N 1
ATOM 5715 C CA . PHE A 1 722 ? 9.378 -4.690 -33.910 1.00 92.19 722 PHE A CA 1
ATOM 5716 C C . PHE A 1 722 ? 8.041 -4.179 -33.348 1.00 92.19 722 PHE A C 1
ATOM 5718 O O . PHE A 1 722 ? 7.816 -4.262 -32.144 1.00 92.19 722 PHE A O 1
ATOM 5725 N N . ALA A 1 723 ? 7.147 -3.671 -34.201 1.00 90.69 723 ALA A N 1
ATOM 5726 C CA . ALA A 1 723 ? 5.849 -3.149 -33.774 1.00 90.69 723 ALA A CA 1
ATOM 5727 C C . ALA A 1 723 ? 4.912 -4.235 -33.212 1.00 90.69 723 ALA A C 1
ATOM 5729 O O . ALA A 1 723 ? 4.273 -4.015 -32.184 1.00 90.69 723 ALA A O 1
ATOM 5730 N N . VAL A 1 724 ? 4.876 -5.416 -33.842 1.00 91.00 724 VAL A N 1
ATOM 5731 C CA . VAL A 1 724 ? 4.073 -6.570 -33.393 1.00 91.00 724 VAL A CA 1
ATOM 5732 C C . VAL A 1 724 ? 4.625 -7.099 -32.071 1.00 91.00 724 VAL A C 1
ATOM 5734 O O . VAL A 1 724 ? 3.897 -7.182 -31.085 1.00 91.00 724 VAL A O 1
ATOM 5737 N N . ALA A 1 725 ? 5.939 -7.333 -32.014 1.00 93.50 725 ALA A N 1
ATOM 5738 C CA . ALA A 1 725 ? 6.641 -7.755 -30.806 1.00 93.50 725 ALA A CA 1
ATOM 5739 C C . ALA A 1 725 ? 6.418 -6.786 -29.629 1.00 93.50 725 ALA A C 1
ATOM 5741 O O . ALA A 1 725 ? 6.242 -7.222 -28.492 1.00 93.50 725 ALA A O 1
ATOM 5742 N N . ALA A 1 726 ? 6.409 -5.473 -29.887 1.00 93.44 726 ALA A N 1
ATOM 5743 C CA . ALA A 1 726 ? 6.176 -4.461 -28.862 1.00 93.44 726 ALA A CA 1
ATOM 5744 C C . ALA A 1 726 ? 4.721 -4.467 -28.373 1.00 93.44 726 ALA A C 1
ATOM 5746 O O . ALA A 1 726 ? 4.491 -4.425 -27.163 1.00 93.44 726 ALA A O 1
ATOM 5747 N N . HIS A 1 727 ? 3.748 -4.550 -29.286 1.00 92.56 727 HIS A N 1
ATOM 5748 C CA . HIS A 1 727 ? 2.324 -4.623 -28.955 1.00 92.56 727 HIS A CA 1
ATOM 5749 C C . HIS A 1 727 ? 2.002 -5.871 -28.119 1.00 92.56 727 HIS A C 1
ATOM 5751 O O . HIS A 1 727 ? 1.484 -5.755 -27.005 1.00 92.56 727 HIS A O 1
ATOM 5757 N N . ASP A 1 728 ? 2.372 -7.054 -28.608 1.00 93.69 728 ASP A N 1
ATOM 5758 C CA . ASP A 1 728 ? 1.954 -8.329 -28.021 1.00 93.69 728 ASP A CA 1
ATOM 5759 C C . ASP A 1 728 ? 2.657 -8.604 -26.683 1.00 93.69 728 ASP A C 1
ATOM 5761 O O . ASP A 1 728 ? 2.013 -9.041 -25.722 1.00 93.69 728 ASP A O 1
ATOM 5765 N N . CYS A 1 729 ? 3.944 -8.250 -26.550 1.00 94.62 729 CYS A N 1
ATOM 5766 C CA . CYS A 1 729 ? 4.613 -8.257 -25.247 1.00 94.62 729 CYS A CA 1
ATOM 5767 C C . CYS A 1 729 ? 3.946 -7.269 -24.278 1.00 94.62 729 CYS A C 1
ATOM 5769 O O . CYS A 1 729 ? 3.687 -7.634 -23.131 1.00 94.62 729 CYS A O 1
ATOM 5771 N N . THR A 1 730 ? 3.613 -6.048 -24.713 1.00 94.44 730 THR A N 1
ATOM 5772 C CA . THR A 1 730 ? 2.958 -5.056 -23.841 1.00 94.44 730 THR A CA 1
ATOM 5773 C C . THR A 1 730 ? 1.609 -5.575 -23.347 1.00 94.44 730 THR A C 1
ATOM 5775 O O . THR A 1 730 ? 1.374 -5.615 -22.140 1.00 94.44 730 THR A O 1
ATOM 5778 N N . GLN A 1 731 ? 0.746 -6.063 -24.243 1.00 95.69 731 GLN A N 1
ATOM 5779 C CA . GLN A 1 731 ? -0.564 -6.603 -23.876 1.00 95.69 731 GLN A CA 1
ATOM 5780 C C . GLN A 1 731 ? -0.447 -7.813 -22.930 1.00 95.69 731 GLN A C 1
ATOM 5782 O O . GLN A 1 731 ? -1.165 -7.892 -21.927 1.00 95.69 731 GLN A O 1
ATOM 5787 N N . SER A 1 732 ? 0.486 -8.729 -23.204 1.00 95.75 732 SER A N 1
ATOM 5788 C CA . SER A 1 732 ? 0.744 -9.914 -22.377 1.00 95.75 732 SER A CA 1
ATOM 5789 C C . SER A 1 732 ? 1.197 -9.548 -20.957 1.00 95.75 732 SER A C 1
ATOM 5791 O O . SER A 1 732 ? 0.608 -10.002 -19.970 1.00 95.75 732 SER A O 1
ATOM 5793 N N . PHE A 1 733 ? 2.191 -8.664 -20.826 1.00 96.38 733 PHE A N 1
ATOM 5794 C CA . PHE A 1 733 ? 2.738 -8.280 -19.523 1.00 96.38 733 PHE A CA 1
ATOM 5795 C C . PHE A 1 733 ? 1.823 -7.337 -18.729 1.00 96.38 733 PHE A C 1
ATOM 5797 O O . PHE A 1 733 ? 1.759 -7.459 -17.506 1.00 96.38 733 PHE A O 1
ATOM 5804 N N . MET A 1 734 ? 1.031 -6.485 -19.385 1.00 96.44 734 MET A N 1
ATOM 5805 C CA . MET A 1 734 ? -0.017 -5.711 -18.704 1.00 96.44 734 MET A CA 1
ATOM 5806 C C . MET A 1 734 ? -1.124 -6.626 -18.154 1.00 96.44 734 MET A C 1
ATOM 5808 O O . MET A 1 734 ? -1.506 -6.485 -16.993 1.00 96.44 734 MET A O 1
ATOM 5812 N N . THR A 1 735 ? -1.549 -7.642 -18.915 1.00 94.94 735 THR A N 1
ATOM 5813 C CA . THR A 1 735 ? -2.506 -8.663 -18.435 1.00 94.94 735 THR A CA 1
ATOM 5814 C C . THR A 1 735 ? -1.940 -9.461 -17.248 1.00 94.94 735 THR A C 1
ATOM 5816 O O . THR A 1 735 ? -2.656 -9.770 -16.291 1.00 94.94 735 THR A O 1
ATOM 5819 N N . LEU A 1 736 ? -0.637 -9.773 -17.267 1.00 94.06 736 LEU A N 1
ATOM 5820 C CA . LEU A 1 736 ? 0.054 -10.425 -16.150 1.00 94.06 736 LEU A CA 1
ATOM 5821 C C . LEU A 1 736 ? 0.079 -9.540 -14.891 1.00 94.06 736 LEU A C 1
ATOM 5823 O O . LEU A 1 736 ? -0.155 -10.045 -13.791 1.00 94.06 736 LEU A O 1
ATOM 5827 N N . PHE A 1 737 ? 0.321 -8.234 -15.045 1.00 95.12 737 PHE A N 1
ATOM 5828 C CA . PHE A 1 737 ? 0.298 -7.272 -13.942 1.00 95.12 737 PHE A CA 1
ATOM 5829 C C . PHE A 1 737 ? -1.099 -7.132 -13.330 1.00 95.12 737 PHE A C 1
ATOM 5831 O O . PHE A 1 737 ? -1.234 -7.219 -12.111 1.00 95.12 737 PHE A O 1
ATOM 5838 N N . GLU A 1 738 ? -2.145 -6.991 -14.150 1.00 93.75 738 GLU A N 1
ATOM 5839 C CA . GLU A 1 738 ? -3.531 -6.887 -13.671 1.00 93.75 738 GLU A CA 1
ATOM 5840 C C . GLU A 1 738 ? -3.961 -8.141 -12.891 1.00 93.75 738 GLU A C 1
ATOM 5842 O O . GLU A 1 738 ? -4.571 -8.031 -11.824 1.00 93.75 738 GLU A O 1
ATOM 5847 N N . LYS A 1 739 ? -3.541 -9.336 -13.335 1.00 92.81 739 LYS A N 1
ATOM 5848 C CA . LYS A 1 739 ? -3.720 -10.584 -12.575 1.00 92.81 739 LYS A CA 1
ATOM 5849 C C . LYS A 1 739 ? -2.966 -10.578 -11.235 1.00 92.81 739 LYS A C 1
ATOM 5851 O O . LYS A 1 739 ? -3.481 -11.106 -10.253 1.00 92.81 739 LYS A O 1
ATOM 5856 N N . GLY A 1 740 ? -1.773 -9.984 -11.182 1.00 92.50 740 GLY A N 1
ATOM 5857 C CA . GLY A 1 740 ? -1.015 -9.789 -9.941 1.00 92.50 740 GLY A CA 1
ATOM 5858 C C . GLY A 1 740 ? -1.700 -8.820 -8.971 1.00 92.50 740 GLY A C 1
ATOM 5859 O O . GLY A 1 740 ? -1.777 -9.100 -7.778 1.00 92.50 740 GLY A O 1
ATOM 5860 N N . CYS A 1 741 ? -2.264 -7.718 -9.474 1.00 92.12 741 CYS A N 1
ATOM 5861 C CA . CYS A 1 741 ? -3.059 -6.790 -8.666 1.00 92.12 741 CYS A CA 1
ATOM 5862 C C . CYS A 1 741 ? -4.321 -7.452 -8.095 1.00 92.12 741 CYS A C 1
ATOM 5864 O O . CYS A 1 741 ? -4.648 -7.215 -6.936 1.00 92.12 741 CYS A O 1
ATOM 5866 N N . ALA A 1 742 ? -4.993 -8.315 -8.863 1.00 91.44 742 ALA A N 1
ATOM 5867 C CA . ALA A 1 742 ? -6.164 -9.056 -8.392 1.00 91.44 742 ALA A CA 1
ATOM 5868 C C . ALA A 1 742 ? -5.848 -10.063 -7.263 1.00 91.44 742 ALA A C 1
ATOM 5870 O O . ALA A 1 742 ? -6.702 -10.311 -6.419 1.00 91.44 742 ALA A O 1
ATOM 5871 N N . ASP A 1 743 ? -4.631 -10.618 -7.213 1.00 92.12 743 ASP A N 1
ATOM 5872 C CA . ASP A 1 743 ? -4.156 -11.491 -6.119 1.00 92.12 743 ASP A CA 1
ATOM 5873 C C . ASP A 1 743 ? -3.683 -10.701 -4.876 1.00 92.12 743 ASP A C 1
ATOM 5875 O O . ASP A 1 743 ? -3.639 -11.231 -3.763 1.00 92.12 743 ASP A O 1
ATOM 5879 N N . ALA A 1 744 ? -3.356 -9.416 -5.055 1.00 92.19 744 ALA A N 1
ATOM 5880 C CA . ALA A 1 744 ? -2.959 -8.495 -3.990 1.00 92.19 744 ALA A CA 1
ATOM 5881 C C . ALA A 1 744 ? -4.127 -7.687 -3.382 1.00 92.19 744 ALA A C 1
ATOM 5883 O O . ALA A 1 744 ? -3.931 -7.027 -2.362 1.00 92.19 744 ALA A O 1
ATOM 5884 N N . ALA A 1 745 ? -5.315 -7.714 -3.992 1.00 90.62 745 ALA A N 1
ATOM 5885 C CA . ALA A 1 745 ? -6.501 -7.006 -3.512 1.00 90.62 745 ALA A CA 1
ATOM 5886 C C . ALA A 1 745 ? -7.080 -7.645 -2.234 1.00 90.62 745 ALA A C 1
ATOM 5888 O O . ALA A 1 745 ? -7.118 -8.870 -2.114 1.00 90.62 745 ALA A O 1
ATOM 5889 N N . ILE A 1 746 ? -7.559 -6.813 -1.305 1.00 91.81 746 ILE A N 1
ATOM 5890 C CA . ILE A 1 746 ? -8.197 -7.236 -0.047 1.00 91.81 746 ILE A CA 1
ATOM 5891 C C . ILE A 1 746 ? -9.687 -6.896 -0.049 1.00 91.81 746 ILE A C 1
ATOM 5893 O O . ILE A 1 746 ? -10.090 -5.851 -0.557 1.00 91.81 746 ILE A O 1
ATOM 5897 N N . GLU A 1 747 ? -10.512 -7.758 0.544 1.00 86.94 747 GLU A N 1
ATOM 5898 C CA . GLU A 1 747 ? -11.974 -7.590 0.543 1.00 86.94 747 GLU A CA 1
ATOM 5899 C C . GLU A 1 747 ? -12.418 -6.353 1.347 1.00 86.94 747 GLU A C 1
ATOM 5901 O O . GLU A 1 747 ? -13.388 -5.687 0.986 1.00 86.94 747 GLU A O 1
ATOM 5906 N N . GLN A 1 748 ? -11.651 -5.980 2.376 1.00 85.50 748 GLN A N 1
ATOM 5907 C CA . GLN A 1 748 ? -11.921 -4.835 3.250 1.00 85.50 748 GLN A CA 1
ATOM 5908 C C . GLN A 1 748 ? -11.542 -3.469 2.645 1.00 85.50 748 GLN A C 1
ATOM 5910 O O . GLN A 1 748 ? -11.872 -2.436 3.226 1.00 85.50 748 GLN A O 1
ATOM 5915 N N . ALA A 1 749 ? -10.846 -3.407 1.498 1.00 86.94 749 ALA A N 1
ATOM 5916 C CA . ALA A 1 749 ? -10.473 -2.125 0.893 1.00 86.94 749 ALA A CA 1
ATOM 5917 C C . ALA A 1 749 ? -10.389 -2.144 -0.638 1.00 86.94 749 ALA A C 1
ATOM 5919 O O . ALA A 1 749 ? -9.512 -2.760 -1.241 1.00 86.94 749 ALA A O 1
ATOM 5920 N N . ASN A 1 750 ? -11.227 -1.316 -1.267 1.00 84.62 750 ASN A N 1
ATOM 5921 C CA . ASN A 1 750 ? -11.178 -1.021 -2.699 1.00 84.62 750 ASN A CA 1
ATOM 5922 C C . ASN A 1 750 ? -10.014 -0.058 -3.040 1.00 84.62 750 ASN A C 1
ATOM 5924 O O . ASN A 1 750 ? -10.222 1.108 -3.385 1.00 84.62 750 ASN A O 1
ATOM 5928 N N . TRP A 1 751 ? -8.772 -0.518 -2.861 1.00 88.44 751 TRP A N 1
ATOM 5929 C CA . TRP A 1 751 ? -7.561 0.254 -3.143 1.00 88.44 751 TRP A CA 1
ATOM 5930 C C . TRP A 1 751 ? -7.195 0.239 -4.631 1.00 88.44 751 TRP A C 1
ATOM 5932 O O . TRP A 1 751 ? -6.695 -0.756 -5.150 1.00 88.44 751 TRP A O 1
ATOM 5942 N N . ASP A 1 752 ? -7.351 1.384 -5.290 1.00 86.00 752 ASP A N 1
ATOM 5943 C CA . ASP A 1 752 ? -7.086 1.565 -6.720 1.00 86.00 752 ASP A CA 1
ATOM 5944 C C . ASP A 1 752 ? -5.605 1.330 -7.132 1.00 86.00 752 ASP A C 1
ATOM 5946 O O . ASP A 1 752 ? -4.728 2.118 -6.752 1.00 86.00 752 ASP A O 1
ATOM 5950 N N . PRO A 1 753 ? -5.300 0.305 -7.961 1.00 88.81 753 PRO A N 1
ATOM 5951 C CA . PRO A 1 753 ? -3.961 0.060 -8.494 1.00 88.81 753 PRO A CA 1
ATOM 5952 C C . PRO A 1 753 ? -3.646 0.868 -9.771 1.00 88.81 753 PRO A C 1
ATOM 5954 O O . PRO A 1 753 ? -2.512 0.792 -10.258 1.00 88.81 753 PRO A O 1
ATOM 5957 N N . SER A 1 754 ? -4.597 1.642 -10.326 1.00 88.81 754 SER A N 1
ATOM 5958 C CA . SER A 1 754 ? -4.464 2.340 -11.621 1.00 88.81 754 SER A CA 1
ATOM 5959 C C . SER A 1 754 ? -3.175 3.150 -11.722 1.00 88.81 754 SER A C 1
ATOM 5961 O O . SER A 1 754 ? -2.437 3.032 -12.691 1.00 88.81 754 SER A O 1
ATOM 5963 N N . ARG A 1 755 ? -2.811 3.885 -10.667 1.00 91.06 755 ARG A N 1
ATOM 5964 C CA . ARG A 1 755 ? -1.598 4.718 -10.617 1.00 91.06 755 ARG A CA 1
ATOM 5965 C C . ARG A 1 755 ? -0.299 3.932 -10.793 1.00 91.06 755 ARG A C 1
ATOM 5967 O O . ARG A 1 755 ? 0.698 4.508 -11.227 1.00 91.06 755 ARG A O 1
ATOM 5974 N N . VAL A 1 756 ? -0.288 2.648 -10.428 1.00 92.81 756 VAL A N 1
ATOM 5975 C CA . VAL A 1 756 ? 0.869 1.760 -10.602 1.00 92.81 756 VAL A CA 1
ATOM 5976 C C . VAL A 1 756 ? 0.836 1.111 -11.985 1.00 92.81 756 VAL A C 1
ATOM 5978 O O . VAL A 1 756 ? 1.874 1.084 -12.644 1.00 92.81 756 VAL A O 1
ATOM 5981 N N . ARG A 1 757 ? -0.346 0.706 -12.471 1.00 93.75 757 ARG A N 1
ATOM 5982 C CA . ARG A 1 757 ? -0.568 0.239 -13.852 1.00 93.75 757 ARG A CA 1
ATOM 5983 C C . ARG A 1 757 ? -0.162 1.300 -14.883 1.00 93.75 757 ARG A C 1
ATOM 5985 O O . ARG A 1 757 ? 0.660 1.049 -15.753 1.00 93.75 757 ARG A O 1
ATOM 5992 N N . ASP A 1 758 ? -0.655 2.520 -14.723 1.00 93.62 758 ASP A N 1
ATOM 5993 C CA . ASP A 1 758 ? -0.385 3.669 -15.591 1.00 93.62 758 ASP A CA 1
ATOM 5994 C C . ASP A 1 758 ? 1.054 4.187 -15.428 1.00 93.62 758 ASP A C 1
ATOM 5996 O O . ASP A 1 758 ? 1.512 5.038 -16.191 1.00 93.62 758 ASP A O 1
ATOM 6000 N N . LYS A 1 759 ? 1.792 3.716 -14.413 1.00 94.50 759 LYS A N 1
ATOM 6001 C CA . LYS A 1 759 ? 3.246 3.883 -14.327 1.00 94.50 759 LYS A CA 1
ATOM 6002 C C . LYS A 1 759 ? 3.971 2.770 -15.084 1.00 94.50 759 LYS A C 1
ATOM 6004 O O . LYS A 1 759 ? 4.846 3.101 -15.871 1.00 94.50 759 LYS A O 1
ATOM 6009 N N . LEU A 1 760 ? 3.568 1.507 -14.916 1.00 96.62 760 LEU A N 1
ATOM 6010 C CA . LEU A 1 760 ? 4.103 0.372 -15.676 1.00 96.62 760 LEU A CA 1
ATOM 6011 C C . LEU A 1 760 ? 3.990 0.603 -17.187 1.00 96.62 760 LEU A C 1
ATOM 6013 O O . LEU A 1 760 ? 4.991 0.462 -17.877 1.00 96.62 760 LEU A O 1
ATOM 6017 N N . GLN A 1 761 ? 2.820 1.031 -17.673 1.00 96.06 761 GLN A N 1
ATOM 6018 C CA . GLN A 1 761 ? 2.604 1.332 -19.090 1.00 96.06 761 GLN A CA 1
ATOM 6019 C C . GLN A 1 761 ? 3.623 2.360 -19.601 1.00 96.06 761 GLN A C 1
ATOM 6021 O O . GLN A 1 761 ? 4.339 2.083 -20.549 1.00 96.06 761 GLN A O 1
ATOM 6026 N N . ARG A 1 762 ? 3.794 3.496 -18.910 1.00 96.00 762 ARG A N 1
ATOM 6027 C CA . ARG A 1 762 ? 4.779 4.523 -19.304 1.00 96.00 762 ARG A CA 1
ATOM 6028 C C . ARG A 1 762 ? 6.232 4.064 -19.170 1.00 96.00 762 ARG A C 1
ATOM 6030 O O . ARG A 1 762 ? 7.070 4.500 -19.956 1.00 96.00 762 ARG A O 1
ATOM 6037 N N . ASP A 1 763 ? 6.544 3.222 -18.184 1.00 95.56 763 ASP A N 1
ATOM 6038 C CA . ASP A 1 763 ? 7.876 2.627 -18.033 1.00 95.56 763 ASP A CA 1
ATOM 6039 C C . ASP A 1 763 ? 8.175 1.664 -19.214 1.00 95.56 763 ASP A C 1
ATOM 6041 O O . ASP A 1 763 ? 9.302 1.643 -19.713 1.00 95.56 763 ASP A O 1
ATOM 6045 N N . ILE A 1 764 ? 7.160 0.933 -19.704 1.00 96.56 764 ILE A N 1
ATOM 6046 C CA . ILE A 1 764 ? 7.200 0.092 -20.915 1.00 96.56 764 ILE A CA 1
ATOM 6047 C C . ILE A 1 764 ? 7.314 0.951 -22.184 1.00 96.56 764 ILE A C 1
ATOM 6049 O O . ILE A 1 764 ? 8.270 0.778 -22.938 1.00 96.56 764 ILE A O 1
ATOM 6053 N N . ASP A 1 765 ? 6.407 1.910 -22.399 1.00 94.94 765 ASP A N 1
ATOM 6054 C CA . ASP A 1 765 ? 6.364 2.782 -23.584 1.00 94.94 765 ASP A CA 1
ATOM 6055 C C . ASP A 1 765 ? 7.697 3.518 -23.785 1.00 94.94 765 ASP A C 1
ATOM 6057 O O . ASP A 1 765 ? 8.219 3.606 -24.896 1.00 94.94 765 ASP A O 1
ATOM 6061 N N . SER A 1 766 ? 8.280 4.015 -22.688 1.00 95.56 766 SER A N 1
ATOM 6062 C CA . SER A 1 766 ? 9.588 4.676 -22.664 1.00 95.56 766 SER A CA 1
ATOM 6063 C C . SER A 1 766 ? 10.720 3.731 -23.083 1.00 95.56 766 SER A C 1
ATOM 6065 O O . SER A 1 766 ? 11.597 4.108 -23.86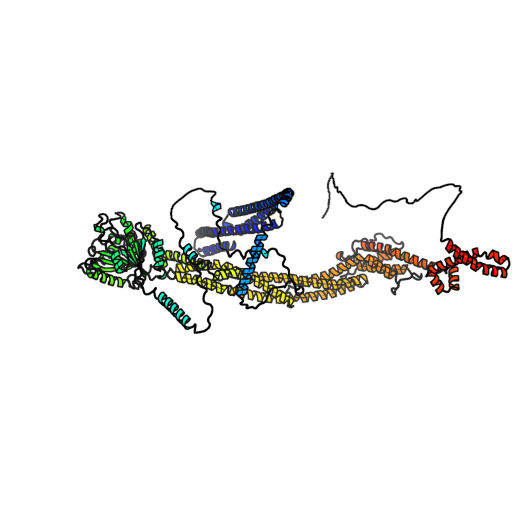5 1.00 95.56 766 SER A O 1
ATOM 6067 N N . HIS A 1 767 ? 10.691 2.478 -22.619 1.00 95.06 767 HIS A N 1
ATOM 6068 C CA . HIS A 1 767 ? 11.674 1.471 -23.010 1.00 95.06 767 HIS A CA 1
ATOM 6069 C C . HIS A 1 767 ? 11.528 1.066 -24.486 1.00 95.06 767 HIS A C 1
ATOM 6071 O O . HIS A 1 767 ? 12.527 1.039 -25.204 1.00 95.06 767 HIS A O 1
ATOM 6077 N N . VAL A 1 768 ? 10.296 0.851 -24.964 1.00 94.62 768 VAL A N 1
ATOM 6078 C CA . VAL A 1 768 ? 9.995 0.570 -26.378 1.00 94.62 768 VAL A CA 1
ATOM 6079 C C . VAL A 1 768 ? 10.438 1.731 -27.271 1.00 94.62 768 VAL A C 1
ATOM 6081 O O . VAL A 1 768 ? 11.104 1.498 -28.275 1.00 94.62 768 VAL A O 1
ATOM 6084 N N . ALA A 1 769 ? 10.149 2.982 -26.903 1.00 93.31 769 ALA A N 1
ATOM 6085 C CA . ALA A 1 769 ? 10.582 4.159 -27.659 1.00 93.31 769 ALA A CA 1
ATOM 6086 C C . ALA A 1 769 ? 12.116 4.299 -27.704 1.00 93.31 769 ALA A C 1
ATOM 6088 O O . ALA A 1 769 ? 12.675 4.622 -28.753 1.00 93.31 769 ALA A O 1
ATOM 6089 N N . SER A 1 770 ? 12.800 4.007 -26.593 1.00 93.75 770 SER A N 1
ATOM 6090 C CA . SER A 1 770 ? 14.266 4.013 -26.510 1.00 93.75 770 SER A CA 1
ATOM 6091 C C . SER A 1 770 ? 14.900 2.927 -27.391 1.00 93.75 770 SER A C 1
ATOM 6093 O O . SER A 1 770 ? 15.776 3.224 -28.206 1.00 93.75 770 SER A O 1
ATOM 6095 N N . LEU A 1 771 ? 14.406 1.683 -27.315 1.00 92.44 771 LEU A N 1
ATOM 6096 C CA . LEU A 1 771 ? 14.867 0.586 -28.175 1.00 92.44 771 LEU A CA 1
ATOM 6097 C C . LEU A 1 771 ? 14.536 0.823 -29.655 1.00 92.44 771 LEU A C 1
ATOM 6099 O O . LEU A 1 771 ? 15.374 0.536 -30.509 1.00 92.44 771 LEU A O 1
ATOM 6103 N N . ARG A 1 772 ? 13.369 1.403 -29.968 1.00 92.38 772 ARG A N 1
ATOM 6104 C CA . ARG A 1 772 ? 12.992 1.821 -31.329 1.00 92.38 772 ARG A CA 1
ATOM 6105 C C . ARG A 1 772 ? 14.017 2.816 -31.876 1.00 92.38 772 ARG A C 1
ATOM 6107 O O . ARG A 1 772 ? 14.563 2.590 -32.950 1.00 92.38 772 ARG A O 1
ATOM 6114 N N . ALA A 1 773 ? 14.334 3.874 -31.127 1.00 91.94 773 ALA A N 1
ATOM 6115 C CA . ALA A 1 773 ? 15.327 4.867 -31.539 1.00 91.94 773 ALA A CA 1
ATOM 6116 C C . ALA A 1 773 ? 16.730 4.256 -31.732 1.00 91.94 773 ALA A C 1
ATOM 6118 O O . ALA A 1 773 ? 17.393 4.546 -32.730 1.00 91.94 773 ALA A O 1
ATOM 6119 N N . ALA A 1 774 ? 17.161 3.368 -30.829 1.00 92.19 774 ALA A N 1
ATOM 6120 C CA . ALA A 1 774 ? 18.437 2.665 -30.948 1.00 92.19 774 ALA A CA 1
ATOM 6121 C C . ALA A 1 774 ? 18.497 1.775 -32.205 1.00 92.19 774 ALA A C 1
ATOM 6123 O O . ALA A 1 774 ? 19.440 1.887 -32.989 1.00 92.19 774 ALA A O 1
ATOM 6124 N N . LYS A 1 775 ? 17.468 0.951 -32.447 1.00 90.75 775 LYS A N 1
ATOM 6125 C CA . LYS A 1 775 ? 17.409 0.038 -33.602 1.00 90.75 775 LYS A CA 1
ATOM 6126 C C . LYS A 1 775 ? 17.270 0.763 -34.941 1.00 90.75 775 LYS A C 1
ATOM 6128 O O . LYS A 1 775 ? 17.838 0.312 -35.931 1.00 90.75 775 LYS A O 1
ATOM 6133 N N . LEU A 1 776 ? 16.590 1.908 -34.982 1.00 92.06 776 LEU A N 1
ATOM 6134 C CA . LEU A 1 776 ? 16.534 2.751 -36.182 1.00 92.06 776 LEU A CA 1
ATOM 6135 C C . LEU A 1 776 ? 17.885 3.421 -36.482 1.00 92.06 776 LEU A C 1
ATOM 6137 O O . LEU A 1 776 ? 18.266 3.526 -37.646 1.00 92.06 776 LEU A O 1
ATOM 6141 N N . SER A 1 777 ? 18.646 3.810 -35.454 1.00 92.00 777 SER A N 1
ATOM 6142 C CA . SER A 1 777 ? 20.021 4.312 -35.612 1.00 92.00 777 SER A CA 1
ATOM 6143 C C . SER A 1 777 ? 20.980 3.219 -36.119 1.00 92.00 777 SER A C 1
ATOM 6145 O O . SER A 1 777 ? 21.754 3.440 -37.051 1.00 92.00 777 SER A O 1
ATOM 6147 N N . GLU A 1 778 ? 20.870 2.003 -35.575 1.00 92.56 778 GLU A N 1
ATOM 6148 C CA . GLU A 1 778 ? 21.609 0.811 -36.020 1.00 92.56 778 GLU A CA 1
ATOM 6149 C C . GLU A 1 778 ? 21.302 0.457 -37.488 1.00 92.56 778 GLU A C 1
ATOM 6151 O O . GLU A 1 778 ? 22.216 0.215 -38.273 1.00 92.56 778 GLU A O 1
ATOM 6156 N N . LEU A 1 779 ? 20.030 0.507 -37.901 1.00 91.19 779 LEU A N 1
ATOM 6157 C CA . LEU A 1 779 ? 19.640 0.308 -39.302 1.00 91.19 779 LEU A CA 1
ATOM 6158 C C . LEU A 1 779 ? 20.134 1.429 -40.224 1.00 91.19 779 LEU A C 1
ATOM 6160 O O . LEU A 1 779 ? 20.591 1.140 -41.328 1.00 91.19 779 LEU A O 1
ATOM 6164 N N . THR A 1 780 ? 20.072 2.689 -39.783 1.00 92.44 780 THR A N 1
ATOM 6165 C CA . THR A 1 780 ? 20.549 3.836 -40.576 1.00 92.44 780 THR A CA 1
ATOM 6166 C C . THR A 1 780 ? 22.049 3.702 -40.841 1.00 92.44 780 THR A C 1
ATOM 6168 O O . THR A 1 780 ? 22.464 3.637 -41.996 1.00 92.44 780 THR A O 1
ATOM 6171 N N . THR A 1 781 ? 22.847 3.526 -39.784 1.00 93.44 781 THR A N 1
ATOM 6172 C CA . THR A 1 781 ? 24.310 3.369 -39.882 1.00 93.44 781 THR A CA 1
ATOM 6173 C C . THR A 1 781 ? 24.734 2.119 -40.666 1.00 93.44 781 THR A C 1
ATOM 6175 O O . THR A 1 781 ? 25.729 2.157 -41.391 1.00 93.44 781 THR A O 1
ATOM 6178 N N . LEU A 1 782 ? 23.958 1.027 -40.618 1.00 94.06 782 LEU A N 1
ATOM 6179 C CA . LEU A 1 782 ? 24.177 -0.156 -41.459 1.00 94.06 782 LEU A CA 1
ATOM 6180 C C . LEU A 1 782 ? 24.019 0.147 -42.961 1.00 94.06 782 LEU A C 1
ATOM 6182 O O . LEU A 1 782 ? 24.799 -0.359 -43.771 1.00 94.06 782 LEU A O 1
ATOM 6186 N N . TYR A 1 783 ? 23.015 0.935 -43.355 1.00 92.81 783 TYR A N 1
ATOM 6187 C CA . TYR A 1 783 ? 22.812 1.307 -44.760 1.00 92.81 783 TYR A CA 1
ATOM 6188 C C . TYR A 1 783 ? 23.757 2.425 -45.224 1.00 92.81 783 TYR A C 1
ATOM 6190 O O . TYR A 1 783 ? 24.208 2.384 -46.368 1.00 92.81 783 TYR A O 1
ATOM 6198 N N . GLU A 1 784 ? 24.146 3.343 -44.337 1.00 93.56 784 GLU A N 1
ATOM 6199 C CA . GLU A 1 784 ? 25.233 4.302 -44.574 1.00 93.56 784 GLU A CA 1
ATOM 6200 C C . GLU A 1 784 ? 26.571 3.583 -44.839 1.00 93.56 784 GLU A C 1
ATOM 6202 O O . GLU A 1 784 ? 27.216 3.864 -45.849 1.00 93.56 784 GLU A O 1
ATOM 6207 N N . SER A 1 785 ? 26.957 2.588 -44.022 1.00 92.81 785 SER A N 1
ATOM 6208 C CA . SER A 1 785 ? 28.192 1.806 -44.248 1.00 92.81 785 SER A CA 1
ATOM 6209 C C . SER A 1 785 ? 28.170 1.076 -45.592 1.00 92.81 785 SER A C 1
ATOM 6211 O O . SER A 1 785 ? 29.123 1.181 -46.362 1.00 92.81 785 SER A O 1
ATOM 6213 N N . LYS A 1 786 ? 27.052 0.412 -45.929 1.00 92.62 786 LYS A N 1
ATOM 6214 C CA . LYS A 1 786 ? 26.875 -0.258 -47.231 1.00 92.62 786 LYS A CA 1
ATOM 6215 C C . LYS A 1 786 ? 27.026 0.707 -48.408 1.00 92.62 786 LYS A C 1
ATOM 6217 O O . LYS A 1 786 ? 27.670 0.356 -49.392 1.00 92.62 786 LYS A O 1
ATOM 6222 N N . LEU A 1 787 ? 26.452 1.910 -48.321 1.00 93.06 787 LEU A N 1
ATOM 6223 C CA . LEU A 1 787 ? 26.605 2.941 -49.352 1.00 93.06 787 LEU A CA 1
ATOM 6224 C C . LEU A 1 787 ? 28.047 3.434 -49.453 1.00 93.06 787 LEU A C 1
ATOM 6226 O O . LEU A 1 787 ? 28.566 3.571 -50.556 1.00 93.06 787 LEU A O 1
ATOM 6230 N N . ASN A 1 788 ? 28.712 3.665 -48.322 1.00 92.62 788 ASN A N 1
ATOM 6231 C CA . ASN A 1 788 ? 30.107 4.089 -48.292 1.00 92.62 788 ASN A CA 1
ATOM 6232 C C . ASN A 1 788 ? 31.033 3.035 -48.937 1.00 92.62 788 ASN A C 1
ATOM 6234 O O . ASN A 1 788 ? 31.840 3.367 -49.804 1.00 92.62 788 ASN A O 1
ATOM 6238 N N . GLU A 1 789 ? 30.855 1.755 -48.598 1.00 91.94 789 GLU A N 1
ATOM 6239 C CA . GLU A 1 789 ? 31.572 0.625 -49.206 1.00 91.94 789 GLU A CA 1
ATOM 6240 C C . GLU A 1 789 ? 31.288 0.485 -50.715 1.00 91.94 789 GLU A C 1
ATOM 6242 O O . GLU A 1 789 ? 32.214 0.268 -51.499 1.00 91.94 789 GLU A O 1
ATOM 6247 N N . ALA A 1 790 ? 30.029 0.646 -51.140 1.00 91.69 790 ALA A N 1
ATOM 6248 C CA . ALA A 1 790 ? 29.623 0.516 -52.542 1.00 91.69 790 ALA A CA 1
ATOM 6249 C C . ALA A 1 790 ? 30.033 1.710 -53.427 1.00 91.69 790 ALA A C 1
ATOM 6251 O O . ALA A 1 790 ? 30.224 1.537 -54.633 1.00 91.69 790 ALA A O 1
ATOM 6252 N N . LEU A 1 791 ? 30.165 2.915 -52.858 1.00 93.31 791 LEU A N 1
ATOM 6253 C CA . LEU A 1 791 ? 30.443 4.143 -53.609 1.00 93.31 791 LEU A CA 1
ATOM 6254 C C . LEU A 1 791 ? 31.927 4.525 -53.636 1.00 93.31 791 LEU A C 1
ATOM 6256 O O . LEU A 1 791 ? 32.413 4.889 -54.704 1.00 93.31 791 LEU A O 1
ATOM 6260 N N . VAL A 1 792 ? 32.661 4.454 -52.516 1.00 93.06 792 VAL A N 1
ATOM 6261 C CA . VAL A 1 792 ? 33.998 5.081 -52.415 1.00 93.06 792 VAL A CA 1
ATOM 6262 C C . VAL A 1 792 ? 34.992 4.518 -53.435 1.00 93.06 792 VAL A C 1
ATOM 6264 O O . VAL A 1 792 ? 35.525 5.281 -54.242 1.00 93.06 792 VAL A O 1
ATOM 6267 N N . ALA A 1 793 ? 35.222 3.202 -53.446 1.00 90.50 793 ALA A N 1
ATOM 6268 C CA . ALA A 1 793 ? 36.248 2.606 -54.307 1.00 90.50 793 ALA A CA 1
ATOM 6269 C C . ALA A 1 793 ? 35.916 2.686 -55.817 1.00 90.50 793 ALA A C 1
ATOM 6271 O O . ALA A 1 793 ? 36.814 3.001 -56.604 1.00 90.50 793 ALA A O 1
ATOM 6272 N N . PRO A 1 794 ? 34.660 2.476 -56.274 1.00 91.69 794 PRO A N 1
ATOM 6273 C CA . PRO A 1 794 ? 34.325 2.685 -57.683 1.00 91.69 794 PRO A CA 1
ATOM 6274 C C . PRO A 1 794 ? 34.348 4.161 -58.111 1.00 91.69 794 PRO A C 1
ATOM 6276 O O . PRO A 1 794 ? 34.705 4.443 -59.254 1.00 91.69 794 PRO A O 1
ATOM 6279 N N . VAL A 1 795 ? 34.010 5.110 -57.226 1.00 91.12 795 VAL A N 1
ATOM 6280 C CA . VAL A 1 795 ? 34.128 6.551 -57.519 1.00 91.12 795 VAL A CA 1
ATOM 6281 C C . VAL A 1 795 ? 35.594 6.968 -57.643 1.00 91.12 795 VAL A C 1
ATOM 6283 O O . VAL A 1 795 ? 35.929 7.666 -58.595 1.00 91.12 795 VAL A O 1
ATOM 6286 N N . GLU A 1 796 ? 36.477 6.493 -56.760 1.00 88.75 796 GLU A N 1
ATOM 6287 C CA . GLU A 1 796 ? 37.932 6.714 -56.844 1.00 88.75 796 GLU A CA 1
ATOM 6288 C C . GLU A 1 796 ? 38.487 6.258 -58.204 1.00 88.75 796 GLU A C 1
ATOM 6290 O O . GLU A 1 796 ? 39.050 7.062 -58.949 1.00 88.75 796 GLU A O 1
ATOM 6295 N N . ALA A 1 797 ? 38.198 5.015 -58.603 1.00 87.62 797 ALA A N 1
ATOM 6296 C CA . ALA A 1 797 ? 38.629 4.467 -59.891 1.00 87.62 797 ALA A CA 1
ATOM 6297 C C . ALA A 1 797 ? 38.070 5.235 -61.112 1.00 87.62 797 ALA A C 1
ATOM 6299 O O . ALA A 1 797 ? 38.758 5.385 -62.127 1.00 87.62 797 ALA A O 1
ATOM 6300 N N . LEU A 1 798 ? 36.833 5.745 -61.035 1.00 87.69 798 LEU A N 1
ATOM 6301 C CA . LEU A 1 798 ? 36.240 6.570 -62.095 1.00 87.69 798 LEU A CA 1
ATOM 6302 C C . LEU A 1 798 ? 36.892 7.959 -62.181 1.00 87.69 798 LEU A C 1
ATOM 6304 O O . LEU A 1 798 ? 37.100 8.454 -63.295 1.00 87.69 798 LEU A O 1
ATOM 6308 N N . LEU A 1 799 ? 37.248 8.568 -61.047 1.00 86.69 799 LEU A N 1
ATOM 6309 C CA . LEU A 1 799 ? 37.930 9.865 -60.987 1.00 86.69 799 LEU A CA 1
ATOM 6310 C C . LEU A 1 799 ? 39.382 9.779 -61.492 1.00 86.69 799 LEU A C 1
ATOM 6312 O O . LEU A 1 799 ? 39.762 10.598 -62.328 1.00 86.69 799 LEU A O 1
ATOM 6316 N N . ASP A 1 800 ? 40.147 8.749 -61.110 1.00 81.38 800 ASP A N 1
ATOM 6317 C CA . ASP A 1 800 ? 41.502 8.481 -61.640 1.00 81.38 800 ASP A CA 1
ATOM 6318 C C . ASP A 1 800 ? 41.512 8.258 -63.168 1.00 81.38 800 ASP A C 1
ATOM 6320 O O . ASP A 1 800 ? 42.444 8.649 -63.895 1.00 81.38 800 ASP A O 1
ATOM 6324 N N . SER A 1 801 ? 40.456 7.622 -63.692 1.00 79.06 801 SER A N 1
ATOM 6325 C CA . SER A 1 801 ? 40.326 7.374 -65.130 1.00 79.06 801 SER A CA 1
ATOM 6326 C C . SER A 1 801 ? 40.189 8.677 -65.932 1.00 79.06 801 SER A C 1
ATOM 6328 O O . SER A 1 801 ? 40.821 8.801 -66.986 1.00 79.06 801 SER A O 1
ATOM 6330 N N . ALA A 1 802 ? 39.456 9.660 -65.392 1.00 74.25 802 ALA A N 1
ATOM 6331 C CA . ALA A 1 802 ? 39.187 10.981 -65.964 1.00 74.25 802 ALA A CA 1
ATOM 6332 C C . ALA A 1 802 ? 38.827 10.982 -67.464 1.00 74.25 802 ALA A C 1
ATOM 6334 O O . ALA A 1 802 ? 39.388 11.742 -68.263 1.00 74.25 802 ALA A O 1
ATOM 6335 N N . GLY A 1 803 ? 37.884 10.118 -67.843 1.00 75.31 803 GLY A N 1
ATOM 6336 C CA . GLY A 1 803 ? 37.219 10.168 -69.142 1.00 75.31 803 GLY A CA 1
ATOM 6337 C C . GLY A 1 803 ? 36.199 11.310 -69.223 1.00 75.31 803 GLY A C 1
ATOM 6338 O O . GLY A 1 803 ? 35.775 11.878 -68.215 1.00 75.31 803 GLY A O 1
ATOM 6339 N N . SER A 1 804 ? 35.747 11.630 -70.437 1.00 71.94 804 SER A N 1
ATOM 6340 C CA . SER A 1 804 ? 34.623 12.562 -70.654 1.00 71.94 804 SER A CA 1
ATOM 6341 C C . SER A 1 804 ? 33.284 12.029 -70.115 1.00 71.94 804 SER A C 1
ATOM 6343 O O . SER A 1 804 ? 32.323 12.777 -69.974 1.00 71.94 804 SER A O 1
ATOM 6345 N N . ASP A 1 805 ? 33.225 10.734 -69.821 1.00 81.25 805 ASP A N 1
ATOM 6346 C CA . ASP A 1 805 ? 32.097 9.977 -69.287 1.00 81.25 805 ASP A CA 1
ATOM 6347 C C . ASP A 1 805 ? 32.188 9.709 -67.770 1.00 81.25 805 ASP A C 1
ATOM 6349 O O . ASP A 1 805 ? 31.226 9.193 -67.202 1.00 81.25 805 ASP A O 1
ATOM 6353 N N . THR A 1 806 ? 33.272 10.120 -67.089 1.00 85.25 806 THR A N 1
ATOM 6354 C CA . THR A 1 806 ? 33.475 9.920 -65.637 1.00 85.25 806 THR A CA 1
ATOM 6355 C C . THR A 1 806 ? 32.271 10.383 -64.808 1.00 85.25 806 THR A C 1
ATOM 6357 O O . THR A 1 806 ? 31.731 9.610 -64.019 1.00 85.25 806 THR A O 1
ATOM 6360 N N . TRP A 1 807 ? 31.798 11.619 -64.995 1.00 87.88 807 TRP A N 1
ATOM 6361 C CA . TRP A 1 807 ? 30.674 12.154 -64.214 1.00 87.88 807 TRP A CA 1
ATOM 6362 C C . TRP A 1 807 ? 29.313 11.508 -64.554 1.00 87.88 807 TRP A C 1
ATOM 6364 O O . TRP A 1 807 ? 28.599 11.137 -63.621 1.00 87.88 807 TRP A O 1
ATOM 6374 N N . PRO A 1 808 ? 28.949 11.274 -65.833 1.00 88.38 808 PRO A N 1
ATOM 6375 C CA . PRO A 1 808 ? 27.812 10.419 -66.196 1.00 88.38 808 PRO A CA 1
ATOM 6376 C C . PRO A 1 808 ? 27.860 8.999 -65.602 1.00 88.38 808 PRO A C 1
ATOM 6378 O O . PRO A 1 808 ? 26.828 8.481 -65.169 1.00 88.38 808 PRO A O 1
ATOM 6381 N N . ALA A 1 809 ? 29.039 8.371 -65.536 1.00 88.44 809 ALA A N 1
ATOM 6382 C CA . ALA A 1 809 ? 29.213 7.058 -64.915 1.00 88.44 809 ALA A CA 1
ATOM 6383 C C . ALA A 1 809 ? 29.003 7.113 -63.391 1.00 88.44 809 ALA A C 1
ATOM 6385 O O . ALA A 1 809 ? 28.262 6.290 -62.851 1.00 88.44 809 ALA A O 1
ATOM 6386 N N . ILE A 1 810 ? 29.573 8.120 -62.717 1.00 90.44 810 ILE A N 1
ATOM 6387 C CA . ILE A 1 810 ? 29.371 8.379 -61.281 1.00 90.44 810 ILE A CA 1
ATOM 6388 C C . ILE A 1 810 ? 27.887 8.635 -60.972 1.00 90.44 810 ILE A C 1
ATOM 6390 O O . ILE A 1 810 ? 27.364 8.041 -60.036 1.00 90.44 810 ILE A O 1
ATOM 6394 N N . ARG A 1 811 ? 27.177 9.437 -61.782 1.00 89.88 811 ARG A N 1
ATOM 6395 C CA . ARG A 1 811 ? 25.724 9.674 -61.652 1.00 89.88 811 ARG A CA 1
ATOM 6396 C C . ARG A 1 811 ? 24.934 8.365 -61.687 1.00 89.88 811 ARG A C 1
ATOM 6398 O O . ARG A 1 811 ? 24.112 8.118 -60.809 1.00 89.88 811 ARG A O 1
ATOM 6405 N N . LYS A 1 812 ? 25.203 7.511 -62.681 1.00 90.75 812 LYS A N 1
ATOM 6406 C CA . LYS A 1 812 ? 24.507 6.227 -62.858 1.00 90.75 812 LYS A CA 1
ATOM 6407 C C . LYS A 1 812 ? 24.811 5.230 -61.734 1.00 90.75 812 LYS A C 1
ATOM 6409 O O . LYS A 1 812 ? 23.924 4.474 -61.344 1.00 90.75 812 LYS A O 1
ATOM 6414 N N . LEU A 1 813 ? 26.043 5.222 -61.223 1.00 91.56 813 LEU A N 1
ATOM 6415 C CA . LEU A 1 813 ? 26.428 4.439 -60.048 1.00 91.56 813 LEU A CA 1
ATOM 6416 C C . LEU A 1 813 ? 25.694 4.938 -58.797 1.00 91.56 813 LEU A C 1
ATOM 6418 O O . LEU A 1 813 ? 25.016 4.151 -58.143 1.00 91.56 813 LEU A O 1
ATOM 6422 N N . LEU A 1 814 ? 25.791 6.240 -58.506 1.00 92.00 814 LEU A N 1
ATOM 6423 C CA . LEU A 1 814 ? 25.161 6.878 -57.351 1.00 92.00 814 LEU A CA 1
ATOM 6424 C C . LEU A 1 814 ? 23.656 6.607 -57.327 1.00 92.00 814 LEU A C 1
ATOM 6426 O O . LEU A 1 814 ? 23.144 6.181 -56.297 1.00 92.00 814 LEU A O 1
ATOM 6430 N N . GLN A 1 815 ? 22.967 6.781 -58.459 1.00 91.75 815 GLN A N 1
ATOM 6431 C CA . GLN A 1 815 ? 21.545 6.463 -58.573 1.00 91.75 815 GLN A CA 1
ATOM 6432 C C . GLN A 1 815 ? 21.266 4.991 -58.227 1.00 91.75 815 GLN A C 1
ATOM 6434 O O . GLN A 1 815 ? 20.462 4.726 -57.338 1.00 91.75 815 GLN A O 1
ATOM 6439 N N . ARG A 1 816 ? 21.968 4.041 -58.863 1.00 93.12 816 ARG A N 1
ATOM 6440 C CA . ARG A 1 816 ? 21.743 2.598 -58.663 1.00 93.12 816 ARG A CA 1
ATOM 6441 C C . ARG A 1 816 ? 21.948 2.161 -57.210 1.00 93.12 816 ARG A C 1
ATOM 6443 O O . ARG A 1 816 ? 21.111 1.439 -56.674 1.00 93.12 816 ARG A O 1
ATOM 6450 N N . GLU A 1 817 ? 23.047 2.573 -56.577 1.00 92.94 817 GLU A N 1
ATOM 6451 C CA . GLU A 1 817 ? 23.322 2.181 -55.188 1.00 92.94 817 GLU A CA 1
ATOM 6452 C C . GLU A 1 817 ? 22.392 2.892 -54.199 1.00 92.94 817 GLU A C 1
ATOM 6454 O O . GLU A 1 817 ? 21.954 2.277 -53.229 1.00 92.94 817 GLU A O 1
ATOM 6459 N N . THR A 1 818 ? 22.018 4.150 -54.465 1.00 92.56 818 THR A N 1
ATOM 6460 C CA . THR A 1 818 ? 21.067 4.885 -53.616 1.00 92.56 818 THR A CA 1
ATOM 6461 C C . THR A 1 818 ? 19.671 4.275 -53.697 1.00 92.56 818 THR A C 1
ATOM 6463 O O . THR A 1 818 ? 19.086 3.998 -52.658 1.00 92.56 818 THR A O 1
ATOM 6466 N N . GLU A 1 819 ? 19.151 3.972 -54.891 1.00 93.56 819 GLU A N 1
ATOM 6467 C CA . GLU A 1 819 ? 17.857 3.288 -55.069 1.00 93.56 819 GLU A CA 1
ATOM 6468 C C . GLU A 1 819 ? 17.845 1.903 -54.389 1.00 93.56 819 GLU A C 1
ATOM 6470 O O . GLU A 1 819 ? 16.870 1.532 -53.728 1.00 93.56 819 GLU A O 1
ATOM 6475 N N . SER A 1 820 ? 18.954 1.160 -54.482 1.00 92.94 820 SER A N 1
ATOM 6476 C CA . SER A 1 820 ? 19.159 -0.128 -53.802 1.00 92.94 820 SER A CA 1
ATOM 6477 C C . SER A 1 820 ? 19.141 0.009 -52.269 1.00 92.94 820 SER A C 1
ATOM 6479 O O . SER A 1 820 ? 18.433 -0.725 -51.577 1.00 92.94 820 SER A O 1
ATOM 6481 N N . ALA A 1 821 ? 19.858 0.991 -51.716 1.00 92.56 821 ALA A N 1
ATOM 6482 C CA . ALA A 1 821 ? 19.922 1.215 -50.274 1.00 92.56 821 ALA A CA 1
ATOM 6483 C C . ALA A 1 821 ? 18.625 1.814 -49.700 1.00 92.56 821 ALA A C 1
ATOM 6485 O O . ALA A 1 821 ? 18.186 1.395 -48.632 1.00 92.56 821 ALA A O 1
ATOM 6486 N N . VAL A 1 822 ? 17.977 2.740 -50.416 1.00 92.94 822 VAL A N 1
ATOM 6487 C CA . VAL A 1 822 ? 16.692 3.357 -50.037 1.00 92.94 822 VAL A CA 1
ATOM 6488 C C . VAL A 1 822 ? 15.569 2.322 -50.035 1.00 92.94 822 VAL A C 1
ATOM 6490 O O . VAL A 1 822 ? 14.808 2.262 -49.071 1.00 92.94 822 VAL A O 1
ATOM 6493 N N . SER A 1 823 ? 15.485 1.454 -51.049 1.00 91.75 823 SER A N 1
ATOM 6494 C CA . SER A 1 823 ? 14.491 0.367 -51.067 1.00 91.75 823 SER A CA 1
ATOM 6495 C C . SER A 1 823 ? 14.760 -0.689 -49.984 1.00 91.75 823 SER A C 1
ATOM 6497 O O . SER A 1 823 ? 13.825 -1.125 -49.309 1.00 91.75 823 SER A O 1
ATOM 6499 N N . GLY A 1 824 ? 16.030 -1.033 -49.735 1.00 90.56 824 GLY A N 1
ATOM 6500 C CA . GLY A 1 824 ? 16.431 -1.906 -48.628 1.00 90.56 824 GLY A CA 1
ATOM 6501 C C . GLY A 1 824 ? 16.112 -1.332 -47.240 1.00 90.56 824 GLY A C 1
ATOM 6502 O O . GLY A 1 824 ? 15.621 -2.062 -46.375 1.00 90.56 824 GLY A O 1
ATOM 6503 N N . LEU A 1 825 ? 16.348 -0.034 -47.019 1.00 91.56 825 LEU A N 1
ATOM 6504 C CA . LEU A 1 825 ? 16.002 0.648 -45.769 1.00 91.56 825 LEU A CA 1
ATOM 6505 C C . LEU A 1 825 ? 14.481 0.762 -45.611 1.00 91.56 825 LEU A C 1
ATOM 6507 O O . LEU A 1 825 ? 13.962 0.390 -44.565 1.00 91.56 825 LEU A O 1
ATOM 6511 N N . SER A 1 826 ? 13.752 1.179 -46.650 1.00 91.19 826 SER A N 1
ATOM 6512 C CA . SER A 1 826 ? 12.282 1.252 -46.648 1.00 91.19 826 SER A CA 1
ATOM 6513 C C . SER A 1 826 ? 11.639 -0.089 -46.257 1.00 91.19 826 SER A C 1
ATOM 6515 O O . SER A 1 826 ? 10.805 -0.136 -45.351 1.00 91.19 826 SER A O 1
ATOM 6517 N N . SER A 1 827 ? 12.116 -1.201 -46.832 1.00 88.94 827 SER A N 1
ATOM 6518 C CA . SER A 1 827 ? 11.655 -2.553 -46.479 1.00 88.94 827 SER A CA 1
ATOM 6519 C C . SER A 1 827 ? 12.040 -3.007 -45.063 1.00 88.94 827 SER A C 1
ATOM 6521 O O . SER A 1 827 ? 11.448 -3.963 -44.565 1.00 88.94 827 SER A O 1
ATOM 6523 N N . ALA A 1 828 ? 13.029 -2.382 -44.418 1.00 88.06 828 ALA A N 1
ATOM 6524 C CA . ALA A 1 828 ? 13.374 -2.644 -43.020 1.00 88.06 828 ALA A CA 1
ATOM 6525 C C . ALA A 1 828 ? 12.554 -1.766 -42.055 1.00 88.06 828 ALA A C 1
ATOM 6527 O O . ALA A 1 828 ? 12.156 -2.228 -40.985 1.00 88.06 828 ALA A O 1
ATOM 6528 N N . LEU A 1 829 ? 12.258 -0.519 -42.442 1.00 90.19 829 LEU A N 1
ATOM 6529 C CA . LEU A 1 829 ? 11.467 0.432 -41.655 1.00 90.19 829 LEU A CA 1
ATOM 6530 C C . LEU A 1 829 ? 10.001 0.000 -41.492 1.00 90.19 829 LEU A C 1
ATOM 6532 O O . LEU A 1 829 ? 9.400 0.291 -40.458 1.00 90.19 829 LEU A O 1
ATOM 6536 N N . SER A 1 830 ? 9.434 -0.747 -42.448 1.00 86.12 830 SER A N 1
ATOM 6537 C CA . SER A 1 830 ? 8.033 -1.199 -42.393 1.00 86.12 830 SER A CA 1
ATOM 6538 C C . SER A 1 830 ? 7.690 -2.057 -41.165 1.00 86.12 830 SER A C 1
ATOM 6540 O O . SER A 1 830 ? 6.525 -2.152 -40.795 1.00 86.12 830 SER A O 1
ATOM 6542 N N . GLY A 1 831 ? 8.682 -2.673 -40.509 1.00 84.62 831 GLY A N 1
ATOM 6543 C CA . GLY A 1 831 ? 8.486 -3.448 -39.278 1.00 84.62 831 GLY A CA 1
ATOM 6544 C C . GLY A 1 831 ? 8.347 -2.617 -37.993 1.00 84.62 831 GLY A C 1
ATOM 6545 O O . GLY A 1 831 ? 8.086 -3.195 -36.938 1.00 84.62 831 GLY A O 1
ATOM 6546 N N . PHE A 1 832 ? 8.545 -1.293 -38.048 1.00 87.94 832 PHE A N 1
ATOM 6547 C CA . PHE A 1 832 ? 8.652 -0.436 -36.858 1.00 87.94 832 PHE A CA 1
ATOM 6548 C C . PHE A 1 832 ? 7.405 0.387 -36.526 1.00 87.94 832 PHE A C 1
ATOM 6550 O O . PHE A 1 832 ? 7.359 0.914 -35.413 1.00 87.94 832 PHE A O 1
ATOM 6557 N N . ASP A 1 833 ? 6.420 0.453 -37.429 1.00 84.12 833 ASP A N 1
ATOM 6558 C CA . ASP A 1 833 ? 5.204 1.281 -37.328 1.00 84.12 833 ASP A CA 1
ATOM 6559 C C . ASP A 1 833 ? 5.539 2.759 -37.044 1.00 84.12 833 ASP A C 1
ATOM 6561 O O . ASP A 1 833 ? 5.497 3.245 -35.909 1.00 84.12 833 ASP A O 1
ATOM 6565 N N . LEU A 1 834 ? 5.996 3.437 -38.102 1.00 87.19 834 LEU A N 1
ATOM 6566 C CA . LEU A 1 834 ? 6.441 4.831 -38.113 1.00 87.19 834 LEU A CA 1
ATOM 6567 C C . LEU A 1 834 ? 5.513 5.683 -38.978 1.00 87.19 834 LEU A C 1
ATOM 6569 O O . LEU A 1 834 ? 4.937 5.198 -39.951 1.00 87.19 834 LEU A O 1
ATOM 6573 N N . ASP A 1 835 ? 5.428 6.974 -38.665 1.00 87.06 835 ASP A N 1
ATOM 6574 C CA . ASP A 1 835 ? 4.761 7.941 -39.527 1.00 87.06 835 ASP A CA 1
ATOM 6575 C C . ASP A 1 835 ? 5.510 8.130 -40.858 1.00 87.06 835 ASP A C 1
ATOM 6577 O O . ASP A 1 835 ? 6.741 8.169 -40.910 1.00 87.06 835 ASP A O 1
ATOM 6581 N N . GLU A 1 836 ? 4.737 8.293 -41.933 1.00 86.94 836 GLU A N 1
ATOM 6582 C CA . GLU A 1 836 ? 5.209 8.464 -43.315 1.00 86.94 836 GLU A CA 1
ATOM 6583 C C . GLU A 1 836 ? 6.237 9.607 -43.435 1.00 86.94 836 GLU A C 1
ATOM 6585 O O . GLU A 1 836 ? 7.271 9.453 -44.076 1.00 86.94 836 GLU A O 1
ATOM 6590 N N . ILE A 1 837 ? 6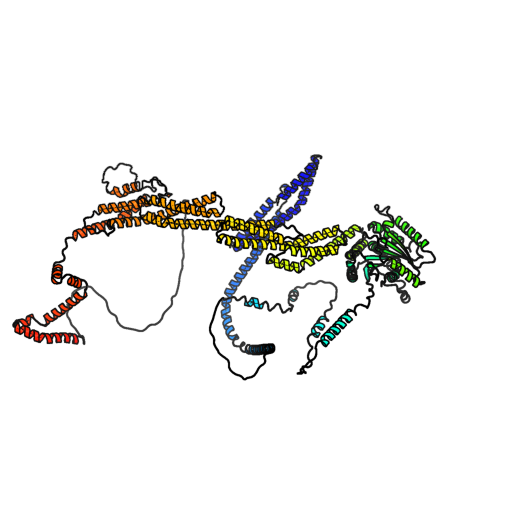.032 10.704 -42.694 1.00 89.62 837 ILE A N 1
ATOM 6591 C CA . ILE A 1 837 ? 6.928 11.872 -42.655 1.00 89.62 837 ILE A CA 1
ATOM 6592 C C . ILE A 1 837 ? 8.310 11.509 -42.080 1.00 89.62 837 ILE A C 1
ATOM 6594 O O . ILE A 1 837 ? 9.338 11.961 -42.591 1.00 89.62 837 ILE A O 1
ATOM 6598 N N . THR A 1 838 ? 8.364 10.705 -41.015 1.00 87.69 838 THR A N 1
ATOM 6599 C CA . THR A 1 838 ? 9.621 10.224 -40.423 1.00 87.69 838 THR A CA 1
ATOM 6600 C C . THR A 1 838 ? 10.315 9.203 -41.321 1.00 87.69 838 THR A C 1
ATOM 6602 O O . THR A 1 838 ? 11.542 9.254 -41.434 1.00 87.69 838 THR A O 1
ATOM 6605 N N . VAL A 1 839 ? 9.563 8.332 -42.005 1.00 89.44 839 VAL A N 1
ATOM 6606 C CA . VAL A 1 839 ? 10.116 7.408 -43.012 1.00 89.44 839 VAL A CA 1
ATOM 6607 C C . VAL A 1 839 ? 10.751 8.196 -44.160 1.00 89.44 839 VAL A C 1
ATOM 6609 O O . VAL A 1 839 ? 11.952 8.055 -44.387 1.00 89.44 839 VAL A O 1
ATOM 6612 N N . ASP A 1 840 ? 10.005 9.094 -44.807 1.00 90.00 840 ASP A N 1
ATOM 6613 C CA . ASP A 1 840 ? 10.496 9.944 -45.900 1.00 90.00 840 ASP A CA 1
ATOM 6614 C C . ASP A 1 840 ? 11.741 10.738 -45.492 1.00 90.00 840 ASP A C 1
ATOM 6616 O O . ASP A 1 840 ? 12.719 10.815 -46.236 1.00 90.00 840 ASP A O 1
ATOM 6620 N N . LYS A 1 841 ? 11.753 11.283 -44.270 1.00 92.81 841 LYS A N 1
ATOM 6621 C CA . LYS A 1 841 ? 12.907 12.004 -43.722 1.00 92.81 841 LYS A CA 1
ATOM 6622 C C . LYS A 1 841 ? 14.134 11.104 -43.539 1.00 92.81 841 LYS A C 1
ATOM 6624 O O . LYS A 1 841 ? 15.248 11.560 -43.792 1.00 92.81 841 LYS A O 1
ATOM 6629 N N . MET A 1 842 ? 13.967 9.851 -43.111 1.00 91.50 842 MET A N 1
ATOM 6630 C CA . MET A 1 842 ? 15.076 8.891 -43.012 1.00 91.50 842 MET A CA 1
ATOM 6631 C C . MET A 1 842 ? 15.609 8.494 -44.395 1.00 91.50 842 MET A C 1
ATOM 6633 O O . MET A 1 842 ? 16.824 8.462 -44.585 1.00 91.50 842 MET A O 1
ATOM 6637 N N . LEU A 1 843 ? 14.729 8.269 -45.375 1.00 93.00 843 LEU A N 1
ATOM 6638 C CA . LEU A 1 843 ? 15.134 7.953 -46.749 1.00 93.00 843 LEU A CA 1
ATOM 6639 C C . LEU A 1 843 ? 15.853 9.142 -47.415 1.00 93.00 843 LEU A C 1
ATOM 6641 O O . LEU A 1 843 ? 16.935 8.971 -47.973 1.00 93.00 843 LEU A O 1
ATOM 6645 N N . ALA A 1 844 ? 15.328 10.363 -47.271 1.00 92.12 844 ALA A N 1
ATOM 6646 C CA . ALA A 1 844 ? 15.957 11.583 -47.784 1.00 92.12 844 ALA A CA 1
ATOM 6647 C C . ALA A 1 844 ? 17.310 11.887 -47.113 1.00 92.12 844 ALA A C 1
ATOM 6649 O O . ALA A 1 844 ? 18.235 12.370 -47.772 1.00 92.12 844 ALA A O 1
ATOM 6650 N N . ASN A 1 845 ? 17.467 11.582 -45.819 1.00 92.81 845 ASN A N 1
ATOM 6651 C CA . ASN A 1 845 ? 18.770 11.645 -45.153 1.00 92.81 845 ASN A CA 1
ATOM 6652 C C . ASN A 1 845 ? 19.768 10.665 -45.791 1.00 92.81 845 ASN A C 1
ATOM 6654 O O . ASN A 1 845 ? 20.901 11.061 -46.057 1.00 92.81 845 ASN A O 1
ATOM 6658 N N . LEU A 1 846 ? 19.347 9.431 -46.094 1.00 93.44 846 LEU A N 1
ATOM 6659 C CA . LEU A 1 846 ? 20.199 8.420 -46.727 1.00 93.44 846 LEU A CA 1
ATOM 6660 C C . LEU A 1 846 ? 20.621 8.819 -48.156 1.00 93.44 846 LEU A C 1
ATOM 6662 O O . LEU A 1 846 ? 21.786 8.651 -48.519 1.00 93.44 846 LEU A O 1
ATOM 6666 N N . GLU A 1 847 ? 19.727 9.416 -48.953 1.00 92.00 847 GLU A N 1
ATOM 6667 C CA . GLU A 1 847 ? 20.110 9.976 -50.259 1.00 92.00 847 GLU A CA 1
ATOM 6668 C C . GLU A 1 847 ? 21.156 11.093 -50.130 1.00 92.00 847 GLU A C 1
ATOM 6670 O O . GLU A 1 847 ? 22.111 11.169 -50.905 1.00 92.00 847 GLU A O 1
ATOM 6675 N N . ASN A 1 848 ? 20.975 11.988 -49.156 1.00 92.00 848 ASN A N 1
ATOM 6676 C CA . ASN A 1 848 ? 21.894 13.099 -48.929 1.00 92.00 848 ASN A CA 1
ATOM 6677 C C . ASN A 1 848 ? 23.239 12.615 -48.369 1.00 92.00 848 ASN A C 1
ATOM 6679 O O . ASN A 1 848 ? 24.278 13.161 -48.745 1.00 92.00 848 ASN A O 1
ATOM 6683 N N . TYR A 1 849 ? 23.243 11.540 -47.575 1.00 93.19 849 TYR A N 1
ATOM 6684 C CA . TYR A 1 849 ? 24.460 10.825 -47.202 1.00 93.19 849 TYR A CA 1
ATOM 6685 C C . TYR A 1 849 ? 25.184 10.309 -48.454 1.00 93.19 849 TYR A C 1
ATOM 6687 O O . TYR A 1 849 ? 26.342 10.671 -48.668 1.00 93.19 849 TYR A O 1
ATOM 6695 N N . ALA A 1 850 ? 24.493 9.580 -49.341 1.00 92.56 850 ALA A N 1
ATOM 6696 C CA . ALA A 1 850 ? 25.067 9.057 -50.586 1.00 92.56 850 ALA A CA 1
ATOM 6697 C C . ALA A 1 850 ? 25.676 10.163 -51.473 1.00 92.56 850 ALA A C 1
ATOM 6699 O O . ALA A 1 850 ? 26.802 10.022 -51.955 1.00 92.56 850 ALA A O 1
ATOM 6700 N N . ARG A 1 851 ? 24.978 11.300 -51.632 1.00 91.50 851 ARG A N 1
ATOM 6701 C CA . ARG A 1 851 ? 25.508 12.497 -52.317 1.00 91.50 851 ARG A CA 1
ATOM 6702 C C . ARG A 1 851 ? 26.785 13.011 -51.639 1.00 91.50 851 ARG A C 1
ATOM 6704 O O . ARG A 1 851 ? 27.794 13.211 -52.314 1.00 91.50 851 ARG A O 1
ATOM 6711 N N . SER A 1 852 ? 26.772 13.164 -50.313 1.00 91.50 852 SER A N 1
ATOM 6712 C CA . SER A 1 852 ? 27.908 13.715 -49.562 1.00 91.50 852 SER A CA 1
ATOM 6713 C C . SER A 1 852 ? 29.150 12.812 -49.551 1.00 91.50 852 SER A C 1
ATOM 6715 O O . SER A 1 852 ? 30.262 13.335 -49.575 1.00 91.50 852 SER A O 1
ATOM 6717 N N . VAL A 1 853 ? 28.998 11.480 -49.610 1.00 93.00 853 VAL A N 1
ATOM 6718 C CA . VAL A 1 853 ? 30.116 10.532 -49.805 1.00 93.00 853 VAL A CA 1
ATOM 6719 C C . VAL A 1 853 ? 30.829 10.800 -51.135 1.00 93.00 853 VAL A C 1
ATOM 6721 O O . VAL A 1 853 ? 32.057 10.896 -51.175 1.00 93.00 853 VAL A O 1
ATOM 6724 N N . VAL A 1 854 ? 30.072 10.983 -52.224 1.00 91.56 854 VAL A N 1
ATOM 6725 C CA . VAL A 1 854 ? 30.645 11.266 -53.551 1.00 91.56 854 VAL A CA 1
ATOM 6726 C C . VAL A 1 854 ? 31.292 12.653 -53.601 1.00 91.56 854 VAL A C 1
ATOM 6728 O O . VAL A 1 854 ? 32.387 12.794 -54.144 1.00 91.56 854 VAL A O 1
ATOM 6731 N N . GLU A 1 855 ? 30.673 13.671 -52.997 1.00 90.38 855 GLU A N 1
ATOM 6732 C CA . GLU A 1 855 ? 31.256 15.018 -52.892 1.00 90.38 855 GLU A CA 1
ATOM 6733 C C . GLU A 1 855 ? 32.545 15.033 -52.054 1.00 90.38 855 GLU A C 1
ATOM 6735 O O . GLU A 1 855 ? 33.534 15.657 -52.450 1.00 90.38 855 GLU A O 1
ATOM 6740 N N . ALA A 1 856 ? 32.574 14.309 -50.930 1.00 90.31 856 ALA A N 1
ATOM 6741 C CA . ALA A 1 856 ? 33.755 14.178 -50.084 1.00 90.31 856 ALA A CA 1
ATOM 6742 C C . ALA A 1 856 ? 34.906 13.477 -50.820 1.00 90.31 856 ALA A C 1
ATOM 6744 O O . ALA A 1 856 ? 36.032 13.980 -50.802 1.00 90.31 856 ALA A O 1
ATOM 6745 N N . LYS A 1 857 ? 34.629 12.372 -51.528 1.00 90.81 857 LYS A N 1
ATOM 6746 C CA . LYS A 1 857 ? 35.655 11.648 -52.292 1.00 90.81 857 LYS A CA 1
ATOM 6747 C C . LYS A 1 857 ? 36.154 12.449 -53.498 1.00 90.81 857 LYS A C 1
ATOM 6749 O O . LYS A 1 857 ? 37.358 12.534 -53.721 1.00 90.81 857 LYS A O 1
ATOM 6754 N N . ALA A 1 858 ? 35.267 13.142 -54.215 1.00 89.19 858 ALA A N 1
ATOM 6755 C CA . ALA A 1 858 ? 35.667 14.055 -55.288 1.00 89.19 858 ALA A CA 1
ATOM 6756 C C . ALA A 1 858 ? 36.560 15.205 -54.784 1.00 89.19 858 ALA A C 1
ATOM 6758 O O . ALA A 1 858 ? 37.483 15.625 -55.483 1.00 89.19 858 ALA A O 1
ATOM 6759 N N . LYS A 1 859 ? 36.331 15.687 -53.556 1.00 88.88 859 LYS A N 1
ATOM 6760 C CA . LYS A 1 859 ? 37.165 16.701 -52.898 1.00 88.88 859 LYS A CA 1
ATOM 6761 C C . LYS A 1 859 ? 38.522 16.163 -52.429 1.00 88.88 859 LYS A C 1
ATOM 6763 O O . LYS A 1 859 ? 39.497 16.912 -52.468 1.00 88.88 859 LYS A O 1
ATOM 6768 N N . GLU A 1 860 ? 38.607 14.895 -52.024 1.00 88.94 860 GLU A N 1
ATOM 6769 C CA . GLU A 1 860 ? 39.883 14.219 -51.743 1.00 88.94 860 GLU A CA 1
ATOM 6770 C C . GLU A 1 860 ? 40.748 14.146 -53.014 1.00 88.94 860 GLU A C 1
ATOM 6772 O O . GLU A 1 860 ? 41.891 14.610 -53.012 1.00 88.94 860 GLU A O 1
ATOM 6777 N N . GLU A 1 861 ? 40.180 13.669 -54.127 1.00 88.31 861 GLU A N 1
ATOM 6778 C CA . GLU A 1 861 ? 40.913 13.531 -55.393 1.00 88.31 861 GLU A CA 1
ATOM 6779 C C . GLU A 1 861 ? 41.244 14.881 -56.044 1.00 88.31 861 GLU A C 1
ATOM 6781 O O . GLU A 1 861 ? 42.357 15.082 -56.528 1.00 88.31 861 GLU A O 1
ATOM 6786 N N . ALA A 1 862 ? 40.365 15.882 -55.946 1.00 87.06 862 ALA A N 1
ATOM 6787 C CA . ALA A 1 862 ? 40.705 17.251 -56.340 1.00 87.06 862 ALA A CA 1
ATOM 6788 C C . ALA A 1 862 ? 41.896 17.832 -55.544 1.00 87.06 862 ALA A C 1
ATOM 6790 O O . ALA A 1 862 ? 42.618 18.688 -56.058 1.00 87.06 862 ALA A O 1
ATOM 6791 N N . GLY A 1 863 ? 42.155 17.346 -54.323 1.00 86.62 863 GLY A N 1
ATOM 6792 C CA . GLY A 1 863 ? 43.369 17.655 -53.558 1.00 86.62 863 GLY A CA 1
ATOM 6793 C C . GLY A 1 863 ? 44.631 16.944 -54.071 1.00 86.62 863 GLY A C 1
ATOM 6794 O O . GLY A 1 863 ? 45.736 17.465 -53.911 1.00 86.62 863 GLY A O 1
ATOM 6795 N N . ARG A 1 864 ? 44.482 15.783 -54.723 1.00 87.62 864 ARG A N 1
ATOM 6796 C CA . ARG A 1 864 ? 45.568 14.975 -55.314 1.00 87.62 864 ARG A CA 1
ATOM 6797 C C . ARG A 1 864 ? 45.853 15.296 -56.782 1.00 87.62 864 ARG A C 1
ATOM 6799 O O . ARG A 1 864 ? 46.896 14.881 -57.290 1.00 87.62 864 ARG A O 1
ATOM 6806 N N . VAL A 1 865 ? 44.999 16.093 -57.428 1.00 88.50 865 VAL A N 1
ATOM 6807 C CA . VAL A 1 865 ? 45.009 16.409 -58.868 1.00 88.50 865 VAL A CA 1
ATOM 6808 C C . VAL A 1 865 ? 46.393 16.672 -59.474 1.00 88.50 865 VAL A C 1
ATOM 6810 O O . VAL A 1 865 ? 46.671 16.187 -60.563 1.00 88.50 865 VAL A O 1
ATOM 6813 N N . LEU A 1 866 ? 47.303 17.382 -58.792 1.00 87.50 866 LEU A N 1
ATOM 6814 C CA . LEU A 1 866 ? 48.649 17.661 -59.320 1.00 87.50 866 LEU A CA 1
ATOM 6815 C C . LEU A 1 866 ? 49.496 16.388 -59.492 1.00 87.50 866 LEU A C 1
ATOM 6817 O O . LEU A 1 866 ? 50.282 16.295 -60.435 1.00 87.50 866 LEU A O 1
ATOM 6821 N N . ILE A 1 867 ? 49.337 15.415 -58.593 1.00 87.38 867 ILE A N 1
ATOM 6822 C CA . ILE A 1 867 ? 50.022 14.119 -58.641 1.00 87.38 867 ILE A CA 1
ATOM 6823 C C . ILE A 1 867 ? 49.426 13.296 -59.786 1.00 87.38 867 ILE A C 1
ATOM 6825 O O . ILE A 1 867 ? 50.147 12.963 -60.723 1.00 87.38 867 ILE A O 1
ATOM 6829 N N . GLN A 1 868 ? 48.099 13.124 -59.810 1.00 85.75 868 GLN A N 1
ATOM 6830 C CA . GLN A 1 868 ? 47.391 12.442 -60.903 1.00 85.75 868 GLN A CA 1
ATOM 6831 C C . GLN A 1 868 ? 47.711 13.070 -62.275 1.00 85.75 868 GLN A C 1
ATOM 6833 O O . GLN A 1 868 ? 47.940 12.352 -63.244 1.00 85.75 868 GLN A O 1
ATOM 6838 N N . MET A 1 869 ? 47.822 14.402 -62.379 1.00 88.25 869 MET A N 1
ATOM 6839 C CA . MET A 1 869 ? 48.235 15.102 -63.606 1.00 88.25 869 MET A CA 1
ATOM 6840 C C . MET A 1 869 ? 49.654 14.746 -64.045 1.00 88.25 869 MET A C 1
ATOM 6842 O O . MET A 1 869 ? 49.885 14.586 -65.248 1.00 88.25 869 MET A O 1
ATOM 6846 N N . LYS A 1 870 ? 50.597 14.634 -63.103 1.00 88.69 870 LYS A N 1
ATOM 6847 C CA . LYS A 1 870 ? 51.987 14.232 -63.364 1.00 88.69 870 LYS A CA 1
ATOM 6848 C C . LYS A 1 870 ? 52.096 12.758 -63.727 1.00 88.69 870 LYS A C 1
ATOM 6850 O O . LYS A 1 870 ? 52.895 12.435 -64.603 1.00 88.69 870 LYS A O 1
ATOM 6855 N N . ASP A 1 871 ? 51.275 11.897 -63.141 1.00 87.19 871 ASP A N 1
ATOM 6856 C CA . ASP A 1 871 ? 51.270 10.468 -63.444 1.00 87.19 871 ASP A CA 1
ATOM 6857 C C . ASP A 1 871 ? 50.614 10.207 -64.805 1.00 87.19 871 ASP A C 1
ATOM 6859 O O . ASP A 1 871 ? 51.231 9.563 -65.650 1.00 87.19 871 ASP A O 1
ATOM 6863 N N . LYS A 1 872 ? 49.469 10.842 -65.105 1.00 85.81 872 LYS A N 1
ATOM 6864 C CA . LYS A 1 872 ? 48.832 10.830 -66.441 1.00 85.81 872 LYS A CA 1
ATOM 6865 C C . LYS A 1 872 ? 49.758 11.384 -67.529 1.00 85.81 872 LYS A C 1
ATOM 6867 O O . LYS A 1 872 ? 49.790 10.864 -68.646 1.00 85.81 872 LYS A O 1
ATOM 6872 N N . PHE A 1 873 ? 50.536 12.423 -67.206 1.00 88.50 873 PHE A N 1
ATOM 6873 C CA . PHE A 1 873 ? 51.576 12.939 -68.097 1.00 88.50 873 PHE A CA 1
ATOM 6874 C C . PHE A 1 873 ? 52.693 11.910 -68.281 1.00 88.50 873 PHE A C 1
ATOM 6876 O O . PHE A 1 873 ? 53.052 11.597 -69.410 1.00 88.50 873 PHE A O 1
ATOM 6883 N N . SER A 1 874 ? 53.223 11.356 -67.190 1.00 85.56 874 SER A N 1
ATOM 6884 C CA . SER A 1 874 ? 54.369 10.442 -67.209 1.00 85.56 874 SER A CA 1
ATOM 6885 C C . SER A 1 874 ? 54.052 9.112 -67.887 1.00 85.56 874 SER A C 1
ATOM 6887 O O . SER A 1 874 ? 54.916 8.584 -68.587 1.00 85.56 874 SER A O 1
ATOM 6889 N N . THR A 1 875 ? 52.828 8.595 -67.760 1.00 85.81 875 THR A N 1
ATOM 6890 C CA . THR A 1 875 ? 52.371 7.429 -68.523 1.00 85.81 875 THR A CA 1
ATOM 6891 C C . THR A 1 875 ? 52.355 7.740 -70.018 1.00 85.81 875 THR A C 1
ATOM 6893 O O . THR A 1 875 ? 53.036 7.058 -70.775 1.00 85.81 875 THR A O 1
ATOM 6896 N N . LEU A 1 876 ? 51.673 8.810 -70.445 1.00 85.06 876 LEU A N 1
ATOM 6897 C CA . LEU A 1 876 ? 51.499 9.144 -71.868 1.00 85.06 876 LEU A CA 1
ATOM 6898 C C . LEU A 1 876 ? 52.767 9.691 -72.549 1.00 85.06 876 LEU A C 1
ATOM 6900 O O . LEU A 1 876 ? 52.895 9.609 -73.769 1.00 85.06 876 LEU A O 1
ATOM 6904 N N . PHE A 1 877 ? 53.692 10.270 -71.781 1.00 87.50 877 PHE A N 1
ATOM 6905 C CA . PHE A 1 877 ? 54.944 10.829 -72.287 1.00 87.50 877 PHE A CA 1
ATOM 6906 C C . PHE A 1 877 ? 56.059 9.777 -72.357 1.00 87.50 877 PHE A C 1
ATOM 6908 O O . PHE A 1 877 ? 56.721 9.657 -73.389 1.00 87.50 877 PHE A O 1
ATOM 6915 N N . ASN A 1 878 ? 56.248 8.989 -71.289 1.00 84.00 878 ASN A N 1
ATOM 6916 C CA . ASN A 1 878 ? 57.343 8.017 -71.194 1.00 84.00 878 ASN A CA 1
ATOM 6917 C C . ASN A 1 878 ? 57.000 6.624 -71.744 1.00 84.00 878 ASN A C 1
ATOM 6919 O O . ASN A 1 878 ? 57.874 5.763 -71.715 1.00 84.00 878 ASN A O 1
ATOM 6923 N N . HIS A 1 879 ? 55.782 6.381 -72.238 1.00 84.69 879 HIS A N 1
ATOM 6924 C CA . HIS A 1 879 ? 55.394 5.105 -72.856 1.00 84.69 879 HIS A CA 1
ATOM 6925 C C . HIS A 1 879 ? 54.798 5.311 -74.255 1.00 84.69 879 HIS A C 1
ATOM 6927 O O . HIS A 1 879 ? 54.437 6.429 -74.641 1.00 84.69 879 HIS A O 1
ATOM 6933 N N . ASP A 1 880 ? 54.735 4.234 -75.033 1.00 77.31 880 ASP A N 1
ATOM 6934 C CA . ASP A 1 880 ? 54.053 4.163 -76.327 1.00 77.31 880 ASP A CA 1
ATOM 6935 C C . ASP A 1 880 ? 52.610 3.628 -76.226 1.00 77.31 880 ASP A C 1
ATOM 6937 O O . ASP A 1 880 ? 52.055 3.485 -75.135 1.00 77.31 880 ASP A O 1
ATOM 6941 N N . SER A 1 881 ? 51.964 3.405 -77.378 1.00 76.44 881 SER A N 1
ATOM 6942 C CA . SER A 1 881 ? 50.597 2.863 -77.468 1.00 76.44 881 SER A CA 1
ATOM 6943 C C . SER A 1 881 ? 50.457 1.474 -76.854 1.00 76.44 881 SER A C 1
ATOM 6945 O O . SER A 1 881 ? 49.363 1.091 -76.444 1.00 76.44 881 SER A O 1
ATOM 6947 N N . ASP A 1 882 ? 51.566 0.746 -76.771 1.00 76.62 882 ASP A N 1
ATOM 6948 C CA . ASP A 1 882 ? 51.623 -0.651 -76.368 1.00 76.62 882 ASP A CA 1
ATOM 6949 C C . ASP A 1 882 ? 52.057 -0.744 -74.886 1.00 76.62 882 ASP A C 1
ATOM 6951 O O . ASP A 1 882 ? 52.341 -1.820 -74.364 1.00 76.62 882 ASP A O 1
ATOM 6955 N N . SER A 1 883 ? 52.063 0.407 -74.189 1.00 74.12 883 SER A N 1
ATOM 6956 C CA . SER A 1 883 ? 52.497 0.615 -72.800 1.00 74.12 883 SER A CA 1
ATOM 6957 C C . SER A 1 883 ? 53.970 0.288 -72.529 1.00 74.12 883 SER A C 1
ATOM 6959 O O . SER A 1 883 ? 54.366 0.134 -71.372 1.00 74.12 883 SER A O 1
ATOM 6961 N N . MET A 1 884 ? 54.810 0.221 -73.565 1.00 77.50 884 MET A N 1
ATOM 6962 C CA . MET A 1 884 ? 56.241 -0.044 -73.419 1.00 77.50 884 MET A CA 1
ATOM 6963 C C . MET A 1 884 ? 57.014 1.265 -73.172 1.00 77.50 884 MET A C 1
ATOM 6965 O O . MET A 1 884 ? 56.669 2.297 -73.753 1.00 77.50 884 MET A O 1
ATOM 6969 N N . PRO A 1 885 ? 58.062 1.269 -72.320 1.00 79.56 885 PRO A N 1
ATOM 6970 C CA . PRO A 1 885 ? 58.866 2.464 -72.065 1.00 79.56 885 PRO A CA 1
ATOM 6971 C C . PRO A 1 885 ? 59.517 3.018 -73.339 1.00 79.56 885 PRO A C 1
ATOM 6973 O O . PRO A 1 885 ? 60.296 2.344 -74.017 1.00 79.56 885 PRO A O 1
ATOM 6976 N N . ARG A 1 886 ? 59.206 4.276 -73.646 1.00 80.56 886 ARG A N 1
ATOM 6977 C CA . ARG A 1 886 ? 59.566 4.967 -74.882 1.00 80.56 886 ARG A CA 1
ATOM 6978 C C . ARG A 1 886 ? 61.068 5.237 -74.955 1.00 80.56 886 ARG A C 1
ATOM 6980 O O . ARG A 1 886 ? 61.639 5.920 -74.106 1.00 80.56 886 ARG A O 1
ATOM 6987 N N . VAL A 1 887 ? 61.707 4.751 -76.019 1.00 75.75 887 VAL A N 1
ATOM 6988 C CA . VAL A 1 887 ? 63.136 4.970 -76.277 1.00 75.75 887 VAL A CA 1
ATOM 6989 C C . VAL A 1 887 ? 63.308 6.057 -77.334 1.00 75.75 887 VAL A C 1
ATOM 6991 O O . VAL A 1 887 ? 63.032 5.829 -78.511 1.00 75.75 887 VAL A O 1
ATOM 6994 N N . TRP A 1 888 ? 63.831 7.214 -76.916 1.00 79.50 888 TRP A N 1
ATOM 6995 C CA . TRP A 1 888 ? 64.014 8.412 -77.743 1.00 79.50 888 TRP A CA 1
ATOM 6996 C C . TRP A 1 888 ? 65.011 8.193 -78.899 1.00 79.50 888 TRP A C 1
ATOM 6998 O O . TRP A 1 888 ? 66.194 8.532 -78.821 1.00 79.50 888 TRP A O 1
ATOM 7008 N N . THR A 1 889 ? 64.533 7.610 -79.999 1.00 66.88 889 THR A N 1
ATOM 7009 C CA . THR A 1 889 ? 65.338 7.164 -81.160 1.00 66.88 889 THR A CA 1
ATOM 7010 C C . THR A 1 889 ? 65.444 8.204 -82.281 1.00 66.88 889 THR A C 1
ATOM 7012 O O . THR A 1 889 ? 66.018 7.938 -83.336 1.00 66.88 889 THR A O 1
ATOM 7015 N N . GLY A 1 890 ? 64.901 9.408 -82.078 1.00 66.94 890 GLY A N 1
ATOM 7016 C CA . GLY A 1 890 ? 65.017 10.524 -83.026 1.00 66.94 890 GLY A CA 1
ATOM 7017 C C . GLY A 1 890 ? 64.015 10.524 -84.185 1.00 66.94 890 GLY A C 1
ATOM 7018 O O . GLY A 1 890 ? 64.078 11.429 -85.014 1.00 66.94 890 GLY A O 1
ATOM 7019 N N . LYS A 1 891 ? 63.096 9.548 -84.234 1.00 66.50 891 LYS A N 1
ATOM 7020 C CA . LYS A 1 891 ? 61.958 9.495 -85.177 1.00 66.50 891 LYS A CA 1
ATOM 7021 C C . LYS A 1 891 ? 60.667 10.112 -84.621 1.00 66.50 891 LYS A C 1
ATOM 7023 O O . LYS A 1 891 ? 59.688 10.234 -85.347 1.00 66.50 891 LYS A O 1
ATOM 7028 N N . GLU A 1 892 ? 60.656 10.448 -83.336 1.00 75.69 892 GLU A N 1
ATOM 7029 C CA . GLU A 1 892 ? 59.462 10.818 -82.578 1.00 75.69 892 GLU A CA 1
ATOM 7030 C C . GLU A 1 892 ? 59.384 12.333 -82.380 1.00 75.69 892 GLU A C 1
ATOM 7032 O O . GLU A 1 892 ? 60.368 12.966 -81.979 1.00 75.69 892 GLU A O 1
ATOM 7037 N N . ASP A 1 893 ? 58.204 12.908 -82.614 1.00 78.94 893 ASP A N 1
ATOM 7038 C CA . ASP A 1 893 ? 57.934 14.317 -82.340 1.00 78.94 893 ASP A CA 1
ATOM 7039 C C . ASP A 1 893 ? 57.623 14.520 -80.848 1.00 78.94 893 ASP A C 1
ATOM 7041 O O . ASP A 1 893 ? 56.490 14.365 -80.384 1.00 78.94 893 ASP A O 1
ATOM 7045 N N . ILE A 1 894 ? 58.660 14.892 -80.093 1.00 80.75 894 ILE A N 1
ATOM 7046 C CA . ILE A 1 894 ? 58.561 15.193 -78.660 1.00 80.75 894 ILE A CA 1
ATOM 7047 C C . ILE A 1 894 ? 57.582 16.351 -78.404 1.00 80.75 894 ILE A C 1
ATOM 7049 O O . ILE A 1 894 ? 56.918 16.349 -77.369 1.00 80.75 894 ILE A O 1
ATOM 7053 N N . LEU A 1 895 ? 57.425 17.315 -79.320 1.00 79.25 895 LEU A N 1
ATOM 7054 C CA . LEU A 1 895 ? 56.509 18.446 -79.139 1.00 79.25 895 LEU A CA 1
ATOM 7055 C C . LEU A 1 895 ? 55.049 18.009 -79.308 1.00 79.25 895 LEU A C 1
ATOM 7057 O O . LEU A 1 895 ? 54.210 18.372 -78.480 1.00 79.25 895 LEU A O 1
ATOM 7061 N N . ALA A 1 896 ? 54.745 17.178 -80.308 1.00 82.00 896 ALA A N 1
ATOM 7062 C CA . ALA A 1 896 ? 53.413 16.594 -80.478 1.00 82.00 896 ALA A CA 1
ATOM 7063 C C . ALA A 1 896 ? 53.034 15.661 -79.313 1.00 82.00 896 ALA A C 1
ATOM 7065 O O . ALA A 1 896 ? 51.919 15.755 -78.789 1.00 82.00 896 ALA A O 1
ATOM 7066 N N . ILE A 1 897 ? 53.964 14.817 -78.847 1.00 83.94 897 ILE A N 1
ATOM 7067 C CA . ILE A 1 897 ? 53.755 13.944 -77.678 1.00 83.94 897 ILE A CA 1
ATOM 7068 C C . ILE A 1 897 ? 53.558 14.795 -76.411 1.00 83.94 897 ILE A C 1
ATOM 7070 O O . ILE A 1 897 ? 52.581 14.597 -75.691 1.00 83.94 897 ILE A O 1
ATOM 7074 N N . THR A 1 898 ? 54.399 15.813 -76.181 1.00 84.19 898 THR A N 1
ATOM 7075 C CA . THR A 1 898 ? 54.258 16.753 -75.049 1.00 84.19 898 THR A CA 1
ATOM 7076 C C . THR A 1 898 ? 52.912 17.472 -75.079 1.00 84.19 898 THR A C 1
ATOM 7078 O O . THR A 1 898 ? 52.252 17.571 -74.046 1.00 84.19 898 THR A O 1
ATOM 7081 N N . LYS A 1 899 ? 52.472 17.963 -76.247 1.00 83.94 899 LYS A N 1
ATOM 7082 C CA . LYS A 1 899 ? 51.171 18.631 -76.403 1.00 83.94 899 LYS A CA 1
ATOM 7083 C C . LYS A 1 899 ? 50.015 17.677 -76.099 1.00 83.94 899 LYS A C 1
ATOM 7085 O O . LYS A 1 899 ? 49.083 18.066 -75.400 1.00 83.94 899 LYS A O 1
ATOM 7090 N N . THR A 1 900 ? 50.104 16.433 -76.566 1.00 84.00 900 THR A N 1
ATOM 7091 C CA . THR A 1 900 ? 49.092 15.393 -76.331 1.00 84.00 900 THR A CA 1
ATOM 7092 C C . THR A 1 900 ? 49.002 15.042 -74.845 1.00 84.00 900 THR A C 1
ATOM 7094 O O . THR A 1 900 ? 47.933 15.189 -74.254 1.00 84.00 900 THR A O 1
ATOM 7097 N N . ALA A 1 901 ? 50.125 14.700 -74.205 1.00 85.00 901 ALA A N 1
ATOM 7098 C CA . ALA A 1 901 ? 50.179 14.379 -72.778 1.00 85.00 901 ALA A CA 1
ATOM 7099 C C . ALA A 1 901 ? 49.721 15.560 -71.900 1.00 85.00 901 ALA A C 1
ATOM 7101 O O . ALA A 1 901 ? 48.898 15.376 -71.004 1.00 85.00 901 ALA A O 1
ATOM 7102 N N . ARG A 1 902 ? 50.150 16.797 -72.204 1.00 86.00 902 ARG A N 1
ATOM 7103 C CA . ARG A 1 902 ? 49.658 18.005 -71.512 1.00 86.00 902 ARG A CA 1
ATOM 7104 C C . ARG A 1 902 ? 48.148 18.198 -71.696 1.00 86.00 902 ARG A C 1
ATOM 7106 O O . ARG A 1 902 ? 47.473 18.527 -70.726 1.00 86.00 902 ARG A O 1
ATOM 7113 N N . SER A 1 903 ? 47.594 17.961 -72.888 1.00 83.50 903 SER A N 1
ATOM 7114 C CA . SER A 1 903 ? 46.142 18.068 -73.113 1.00 83.50 903 SER A CA 1
ATOM 7115 C C . SER A 1 903 ? 45.332 17.022 -72.332 1.00 83.50 903 SER A C 1
ATOM 7117 O O . SER A 1 903 ? 44.260 17.342 -71.825 1.00 83.50 903 SER A O 1
ATOM 7119 N N . ALA A 1 904 ? 45.869 15.811 -72.148 1.00 83.00 904 ALA A N 1
ATOM 7120 C CA . ALA A 1 904 ? 45.247 14.775 -71.325 1.00 83.00 904 ALA A CA 1
ATOM 7121 C C . ALA A 1 904 ? 45.283 15.123 -69.824 1.00 83.00 904 ALA A C 1
ATOM 7123 O O . ALA A 1 904 ? 44.259 15.024 -69.150 1.00 83.00 904 ALA A O 1
ATOM 7124 N N . SER A 1 905 ? 46.413 15.621 -69.307 1.00 87.44 905 SER A N 1
ATOM 7125 C CA . SER A 1 905 ? 46.486 16.125 -67.925 1.00 87.44 905 SER A CA 1
ATOM 7126 C C . SER A 1 905 ? 45.594 17.355 -67.696 1.00 87.44 905 SER A C 1
ATOM 7128 O O . SER A 1 905 ? 45.091 17.543 -66.592 1.00 87.44 905 SER A O 1
ATOM 7130 N N . LEU A 1 906 ? 45.338 18.179 -68.722 1.00 85.06 906 LEU A N 1
ATOM 7131 C CA . LEU A 1 906 ? 44.373 19.279 -68.617 1.00 85.06 906 LEU A CA 1
ATOM 7132 C C . LEU A 1 906 ? 42.920 18.781 -68.560 1.00 85.06 906 LEU A C 1
ATOM 7134 O O . LEU A 1 906 ? 42.136 19.325 -67.788 1.00 85.06 906 LEU A O 1
ATOM 7138 N N . LYS A 1 907 ? 42.567 17.736 -69.323 1.00 83.81 907 LYS A N 1
ATOM 7139 C CA . LYS A 1 907 ? 41.238 17.099 -69.256 1.00 83.81 907 LYS A CA 1
ATOM 7140 C C . LYS A 1 907 ? 40.938 16.561 -67.855 1.00 83.81 907 LYS A C 1
ATOM 7142 O O . LYS A 1 907 ? 39.866 16.826 -67.318 1.00 83.81 907 LYS A O 1
ATOM 7147 N N . LEU A 1 908 ? 41.915 15.903 -67.229 1.00 85.94 908 LEU A N 1
ATOM 7148 C CA . LEU A 1 908 ? 41.852 15.496 -65.820 1.00 85.94 908 LEU A CA 1
ATOM 7149 C C . LEU A 1 908 ? 41.588 16.692 -64.885 1.00 85.94 908 LEU A C 1
ATOM 7151 O O . LEU A 1 908 ? 40.681 16.628 -64.058 1.00 85.94 908 LEU A O 1
ATOM 7155 N N . LEU A 1 909 ? 42.303 17.810 -65.064 1.00 86.38 909 LEU A N 1
ATOM 7156 C CA . LEU A 1 909 ? 42.063 19.031 -64.286 1.00 86.38 909 LEU A CA 1
ATOM 7157 C C . LEU A 1 909 ? 40.648 19.603 -64.508 1.00 86.38 909 LEU A C 1
ATOM 7159 O O . LEU A 1 909 ? 40.025 20.041 -63.546 1.00 86.38 909 LEU A O 1
ATOM 7163 N N . SER A 1 910 ? 40.097 19.567 -65.729 1.00 86.31 910 SER A N 1
ATOM 7164 C CA . SER A 1 910 ? 38.715 20.014 -65.990 1.00 86.31 910 SER A CA 1
ATOM 7165 C C . SER A 1 910 ? 37.641 19.055 -65.461 1.00 86.31 910 SER A C 1
ATOM 7167 O O . SER A 1 910 ? 36.554 19.506 -65.088 1.00 86.31 910 SER A O 1
ATOM 7169 N N . VAL A 1 911 ? 37.933 17.751 -65.383 1.00 86.25 911 VAL A N 1
ATOM 7170 C CA . VAL A 1 911 ? 37.062 16.753 -64.737 1.00 86.25 911 VAL A CA 1
ATOM 7171 C C . VAL A 1 911 ? 37.017 16.994 -63.226 1.00 86.25 911 VAL A C 1
ATOM 7173 O O . VAL A 1 911 ? 35.921 17.029 -62.672 1.00 86.25 911 VAL A O 1
ATOM 7176 N N . LEU A 1 912 ? 38.163 17.245 -62.582 1.00 87.12 912 LEU A N 1
ATOM 7177 C CA . LEU A 1 912 ? 38.278 17.458 -61.130 1.00 87.12 912 LEU A CA 1
ATOM 7178 C C . LEU A 1 912 ? 38.036 18.907 -60.655 1.00 87.12 912 LEU A C 1
ATOM 7180 O O . LEU A 1 912 ? 38.045 19.159 -59.454 1.00 87.12 912 LEU A O 1
ATOM 7184 N N . ALA A 1 913 ? 37.789 19.868 -61.550 1.00 85.69 913 ALA A N 1
ATOM 7185 C CA . ALA A 1 913 ? 37.537 21.263 -61.167 1.00 85.69 913 ALA A CA 1
ATOM 7186 C C . ALA A 1 913 ? 36.182 21.493 -60.462 1.00 85.69 913 ALA A C 1
ATOM 7188 O O . ALA A 1 913 ? 36.070 22.403 -59.634 1.00 85.69 913 ALA A O 1
ATOM 7189 N N . ALA A 1 914 ? 35.158 20.692 -60.779 1.00 86.38 914 ALA A N 1
ATOM 7190 C CA . ALA A 1 914 ? 33.799 20.856 -60.262 1.00 86.38 914 ALA A CA 1
ATOM 7191 C C . ALA A 1 914 ? 33.010 19.534 -60.207 1.00 86.38 914 ALA A C 1
ATOM 7193 O O . ALA A 1 914 ? 33.192 18.652 -61.048 1.00 86.38 914 ALA A O 1
ATOM 7194 N N . VAL A 1 915 ? 32.095 19.438 -59.237 1.00 85.44 915 VAL A N 1
ATOM 7195 C CA . VAL A 1 915 ? 31.160 18.319 -59.045 1.00 85.44 915 VAL A CA 1
ATOM 7196 C C . VAL A 1 915 ? 30.002 18.410 -60.041 1.00 85.44 915 VAL A C 1
ATOM 7198 O O . VAL A 1 915 ? 29.227 19.367 -60.015 1.00 85.44 915 VAL A O 1
ATOM 7201 N N . ARG A 1 916 ? 29.830 17.379 -60.878 1.00 84.69 916 ARG A N 1
ATOM 7202 C CA . ARG A 1 916 ? 28.786 17.316 -61.923 1.00 84.69 916 ARG A CA 1
ATOM 7203 C C . ARG A 1 916 ? 27.750 16.222 -61.640 1.00 84.69 916 ARG A C 1
ATOM 7205 O O . ARG A 1 916 ? 27.566 15.303 -62.437 1.00 84.69 916 ARG A O 1
ATOM 7212 N N . LEU A 1 917 ? 27.092 16.318 -60.482 1.00 80.31 917 LEU A N 1
ATOM 7213 C CA . LEU A 1 917 ? 26.026 15.393 -60.056 1.00 80.31 917 LEU A CA 1
ATOM 7214 C C . LEU A 1 917 ? 24.620 15.772 -60.560 1.00 80.31 917 LEU A C 1
ATOM 7216 O O . LEU A 1 917 ? 23.739 14.922 -60.567 1.00 80.31 917 LEU A O 1
ATOM 7220 N N . ASP A 1 918 ? 24.429 16.983 -61.091 1.00 75.62 918 ASP A N 1
ATOM 7221 C CA . ASP A 1 918 ? 23.213 17.415 -61.810 1.00 75.62 918 ASP A CA 1
ATOM 7222 C C . ASP A 1 918 ? 23.523 17.595 -63.302 1.00 75.62 918 ASP A C 1
ATOM 7224 O O . ASP A 1 918 ? 24.695 17.748 -63.651 1.00 75.62 918 ASP A O 1
ATOM 7228 N N . ASP A 1 919 ? 22.528 17.540 -64.191 1.00 66.44 919 ASP A N 1
ATOM 7229 C CA . ASP A 1 919 ? 22.719 17.595 -65.659 1.00 66.44 919 ASP A CA 1
ATOM 7230 C C . ASP A 1 919 ? 22.972 19.024 -66.193 1.00 66.44 919 ASP A C 1
ATOM 7232 O O . ASP A 1 919 ? 22.566 19.400 -67.293 1.00 66.44 919 ASP A O 1
ATOM 7236 N N . ASN A 1 920 ? 23.670 19.838 -65.400 1.00 68.75 920 ASN A N 1
ATOM 7237 C CA . ASN A 1 920 ? 24.096 21.176 -65.779 1.00 68.75 920 ASN A CA 1
ATOM 7238 C C . ASN A 1 920 ? 25.322 21.068 -66.697 1.00 68.75 920 ASN A C 1
ATOM 7240 O O . ASN A 1 920 ? 26.365 20.559 -66.284 1.00 68.75 920 ASN A O 1
ATOM 7244 N N . ALA A 1 921 ? 25.216 21.581 -67.922 1.00 66.81 921 ALA A N 1
ATOM 7245 C CA . ALA A 1 921 ? 26.383 21.780 -68.773 1.00 66.81 921 ALA A CA 1
ATOM 7246 C C . ALA A 1 921 ? 27.279 22.890 -68.193 1.00 66.81 921 ALA A C 1
ATOM 7248 O O . ALA A 1 921 ? 26.772 23.910 -67.731 1.00 66.81 921 ALA A O 1
ATOM 7249 N N . ASP A 1 922 ? 28.599 22.710 -68.261 1.00 73.12 922 ASP A N 1
ATOM 7250 C CA . ASP A 1 922 ? 29.575 23.768 -67.992 1.00 73.12 922 ASP A CA 1
ATOM 7251 C C . ASP A 1 922 ? 30.611 23.870 -69.114 1.00 73.12 922 ASP A C 1
ATOM 7253 O O . ASP A 1 922 ? 30.788 22.962 -69.930 1.00 73.12 922 ASP A O 1
ATOM 7257 N N . ASN A 1 923 ? 31.294 25.010 -69.155 1.00 74.62 923 ASN A N 1
ATOM 7258 C CA . ASN A 1 923 ? 32.234 25.362 -70.214 1.00 74.62 923 ASN A CA 1
ATOM 7259 C C . ASN A 1 923 ? 33.712 25.198 -69.781 1.00 74.62 923 ASN A C 1
ATOM 7261 O O . ASN A 1 923 ? 34.616 25.728 -70.433 1.00 74.62 923 ASN A O 1
ATOM 7265 N N . ILE A 1 924 ? 33.981 24.500 -68.666 1.00 79.19 924 ILE A N 1
ATOM 7266 C CA . ILE A 1 924 ? 35.279 24.536 -67.965 1.00 79.19 924 ILE A CA 1
ATOM 7267 C C . ILE A 1 924 ? 36.422 23.976 -68.827 1.00 79.19 924 ILE A C 1
ATOM 7269 O O . ILE A 1 924 ? 37.493 24.585 -68.890 1.00 79.19 924 ILE A O 1
ATOM 7273 N N . GLU A 1 925 ? 36.212 22.860 -69.536 1.00 79.00 925 GLU A N 1
ATOM 7274 C CA . GLU A 1 925 ? 37.242 22.272 -70.413 1.00 79.00 925 GLU A CA 1
ATOM 7275 C C . GLU A 1 925 ? 37.631 23.223 -71.563 1.00 79.00 925 GLU A C 1
ATOM 7277 O O . GLU A 1 925 ? 38.816 23.384 -71.879 1.00 79.00 925 GLU A O 1
ATOM 7282 N N . ASN A 1 926 ? 36.654 23.915 -72.156 1.00 77.25 926 ASN A N 1
ATOM 7283 C CA . ASN A 1 926 ? 36.890 24.877 -73.234 1.00 77.25 926 ASN A CA 1
ATOM 7284 C C . ASN A 1 926 ? 37.636 26.116 -72.718 1.00 77.25 926 ASN A C 1
ATOM 7286 O O . ASN A 1 926 ? 38.621 26.538 -73.324 1.00 77.25 926 ASN A O 1
ATOM 7290 N N . ILE A 1 927 ? 37.220 26.669 -71.572 1.00 78.62 927 ILE A N 1
ATOM 7291 C CA . ILE A 1 927 ? 37.876 27.829 -70.946 1.00 78.62 927 ILE A CA 1
ATOM 7292 C C . ILE A 1 927 ? 39.338 27.500 -70.606 1.00 78.62 927 ILE A C 1
ATOM 7294 O O . ILE A 1 927 ? 40.242 28.260 -70.962 1.00 78.62 927 ILE A O 1
ATOM 7298 N N . LEU A 1 928 ? 39.591 26.348 -69.974 1.00 78.88 928 LEU A N 1
ATOM 7299 C CA . LEU A 1 928 ? 40.944 25.910 -69.624 1.00 78.88 928 LEU A CA 1
ATOM 7300 C C . LEU A 1 928 ? 41.805 25.659 -70.872 1.00 78.88 928 LEU A C 1
ATOM 7302 O O . LEU A 1 928 ? 42.937 26.140 -70.937 1.00 78.88 928 LEU A O 1
ATOM 7306 N N . SER A 1 929 ? 41.300 24.946 -71.882 1.00 76.50 929 SER A N 1
ATOM 7307 C CA . SER A 1 929 ? 42.085 24.614 -73.084 1.00 76.50 929 SER A CA 1
ATOM 7308 C C . SER A 1 929 ? 42.413 25.837 -73.951 1.00 76.50 929 SER A C 1
ATOM 7310 O O . SER A 1 929 ? 43.546 25.961 -74.435 1.00 76.50 929 SER A O 1
ATOM 7312 N N . LEU A 1 930 ? 41.484 26.790 -74.085 1.00 75.94 930 LEU A N 1
ATOM 7313 C CA . LEU A 1 930 ? 41.736 28.081 -74.730 1.00 75.94 930 LEU A CA 1
ATOM 7314 C C . LEU A 1 930 ? 42.793 28.897 -73.967 1.00 75.94 930 LEU A C 1
ATOM 7316 O O . LEU A 1 930 ? 43.764 29.348 -74.574 1.00 75.94 930 LEU A O 1
ATOM 7320 N N . ALA A 1 931 ? 42.649 29.042 -72.646 1.00 73.19 931 ALA A N 1
ATOM 7321 C CA . ALA A 1 931 ? 43.496 29.927 -71.845 1.00 73.19 931 ALA A CA 1
ATOM 7322 C C . ALA A 1 931 ? 44.894 29.366 -71.507 1.00 73.19 931 ALA A C 1
ATOM 7324 O O . ALA A 1 931 ? 45.819 30.148 -71.289 1.00 73.19 931 ALA A O 1
ATOM 7325 N N . LEU A 1 932 ? 45.069 28.039 -71.430 1.00 75.12 932 LEU A N 1
ATOM 7326 C CA . LEU A 1 932 ? 46.267 27.419 -70.830 1.00 75.12 932 LEU A CA 1
ATOM 7327 C C . LEU A 1 932 ? 47.131 26.574 -71.782 1.00 75.12 932 LEU A C 1
ATOM 7329 O O . LEU A 1 932 ? 48.305 26.330 -71.469 1.00 75.12 932 LEU A O 1
ATOM 7333 N N . VAL A 1 933 ? 46.577 26.142 -72.924 1.00 68.94 933 VAL A N 1
ATOM 7334 C CA . VAL A 1 933 ? 47.278 25.336 -73.948 1.00 68.94 933 VAL A CA 1
ATOM 7335 C C . VAL A 1 933 ? 47.455 26.091 -75.266 1.00 68.94 933 VAL A C 1
ATOM 7337 O O . VAL A 1 933 ? 48.507 25.971 -75.887 1.00 68.94 933 VAL A O 1
ATOM 7340 N N . ASN A 1 934 ? 46.469 26.882 -75.700 1.00 60.47 934 ASN A N 1
ATOM 7341 C CA . ASN A 1 934 ? 46.548 27.587 -76.987 1.00 60.47 934 ASN A CA 1
ATOM 7342 C C . ASN A 1 934 ? 47.221 28.972 -76.909 1.00 60.47 934 ASN A C 1
ATOM 7344 O O . ASN A 1 934 ? 47.688 29.472 -77.933 1.00 60.47 934 ASN A O 1
ATOM 7348 N N . ALA A 1 935 ? 47.344 29.558 -75.712 1.00 57.56 935 ALA A N 1
ATOM 7349 C CA . ALA A 1 935 ? 47.995 30.855 -75.492 1.00 57.56 935 ALA A CA 1
ATOM 7350 C C . ALA A 1 935 ? 49.474 30.899 -75.936 1.00 57.56 935 ALA A C 1
ATOM 7352 O O . ALA A 1 935 ? 49.958 31.946 -76.360 1.00 57.56 935 ALA A O 1
ATOM 7353 N N . ASP A 1 936 ? 50.178 29.761 -75.906 1.00 49.53 936 ASP A N 1
ATOM 7354 C CA . ASP A 1 936 ? 51.587 29.669 -76.322 1.00 49.53 936 ASP A CA 1
ATOM 7355 C C . ASP A 1 936 ? 51.771 29.819 -77.857 1.00 49.53 936 ASP A C 1
ATOM 7357 O O . ASP A 1 936 ? 52.891 30.014 -78.325 1.00 49.53 936 ASP A O 1
ATOM 7361 N N . ASN A 1 937 ? 50.686 29.760 -78.650 1.00 46.03 937 ASN A N 1
ATOM 7362 C CA . ASN A 1 937 ? 50.711 29.857 -80.119 1.00 46.03 937 ASN A CA 1
ATOM 7363 C C . ASN A 1 937 ? 50.267 31.225 -80.683 1.00 46.03 937 ASN A C 1
ATOM 7365 O O . ASN A 1 937 ? 50.464 31.480 -81.873 1.00 46.03 937 ASN A O 1
ATOM 7369 N N . SER A 1 938 ? 49.647 32.108 -79.891 1.00 39.16 938 SER A N 1
ATOM 7370 C CA . SER A 1 938 ? 49.097 33.383 -80.386 1.00 39.16 938 SER A CA 1
ATOM 7371 C C . SER A 1 938 ? 50.165 34.481 -80.490 1.00 39.16 938 SER A C 1
ATOM 7373 O O . SER A 1 938 ? 50.219 35.411 -79.682 1.00 39.16 938 SER A O 1
ATOM 7375 N N . GLY A 1 939 ? 51.030 34.371 -81.499 1.00 40.34 939 GLY A N 1
ATOM 7376 C CA . GLY A 1 939 ? 52.056 35.366 -81.806 1.00 40.34 939 GLY A CA 1
ATOM 7377 C C . GLY A 1 939 ? 51.478 36.707 -82.279 1.00 40.34 939 GLY A C 1
ATOM 7378 O O . GLY A 1 939 ? 50.952 36.802 -83.381 1.00 40.34 939 GLY A O 1
ATOM 7379 N N . VAL A 1 940 ? 51.624 37.741 -81.442 1.00 46.25 940 VAL A N 1
ATOM 7380 C CA . VAL A 1 940 ? 51.527 39.190 -81.739 1.00 46.25 940 VAL A CA 1
ATOM 7381 C C . VAL A 1 940 ? 50.594 39.580 -82.901 1.00 46.25 940 VAL A C 1
ATOM 7383 O O . VAL A 1 940 ? 51.036 39.934 -83.991 1.00 46.25 940 VAL A O 1
ATOM 7386 N N . THR A 1 941 ? 49.288 39.639 -82.643 1.00 37.12 941 THR A N 1
ATOM 7387 C CA . THR A 1 941 ? 48.365 40.527 -83.378 1.00 37.12 941 THR A CA 1
ATOM 7388 C C . THR A 1 941 ? 47.189 40.935 -82.487 1.00 37.12 941 THR A C 1
ATOM 7390 O O . THR A 1 941 ? 46.777 40.183 -81.612 1.00 37.12 941 THR A O 1
ATOM 7393 N N . ASN A 1 942 ? 46.668 42.148 -82.700 1.00 34.31 942 ASN A N 1
ATOM 7394 C CA . ASN A 1 942 ? 45.439 42.694 -82.106 1.00 34.31 942 ASN A CA 1
ATOM 7395 C C . ASN A 1 942 ? 45.315 42.660 -80.566 1.00 34.31 942 ASN A C 1
ATOM 7397 O O . ASN A 1 942 ? 44.467 41.977 -79.998 1.00 34.31 942 ASN A O 1
ATOM 7401 N N . ARG A 1 943 ? 46.049 43.558 -79.892 1.00 46.53 943 ARG A N 1
ATOM 7402 C CA . ARG A 1 943 ? 45.582 44.126 -78.612 1.00 46.53 943 ARG A CA 1
ATOM 7403 C C . ARG A 1 943 ? 44.341 44.997 -78.863 1.00 46.53 943 ARG A C 1
ATOM 7405 O O . ARG A 1 943 ? 44.486 46.170 -79.200 1.00 46.53 943 ARG A O 1
ATOM 7412 N N . SER A 1 944 ? 43.143 44.456 -78.661 1.00 34.12 944 SER A N 1
ATOM 7413 C CA . SER A 1 944 ? 41.946 45.259 -78.372 1.00 34.12 944 SER A CA 1
ATOM 7414 C C . SER A 1 944 ? 41.766 45.407 -76.859 1.00 34.12 944 SER A C 1
ATOM 7416 O O . SER A 1 944 ? 42.143 44.530 -76.085 1.00 34.12 944 SER A O 1
ATOM 7418 N N . ILE A 1 945 ? 41.228 46.544 -76.428 1.00 47.72 945 ILE A N 1
ATOM 7419 C CA . ILE A 1 945 ? 41.077 46.897 -75.009 1.00 47.72 945 ILE A CA 1
ATOM 7420 C C . ILE A 1 945 ? 39.895 46.107 -74.395 1.00 47.72 945 ILE A C 1
ATOM 7422 O O . ILE A 1 945 ? 38.976 45.718 -75.111 1.00 47.72 945 ILE A O 1
ATOM 7426 N N . THR A 1 946 ? 39.931 45.856 -73.078 1.00 42.88 946 THR A N 1
ATOM 7427 C CA . THR A 1 946 ? 38.948 45.066 -72.288 1.00 42.88 946 THR A CA 1
ATOM 7428 C C . THR A 1 946 ? 38.830 43.563 -72.606 1.00 42.88 946 THR A C 1
ATOM 7430 O O . THR A 1 946 ? 37.736 43.040 -72.784 1.00 42.88 946 THR A O 1
ATOM 7433 N N . SER A 1 947 ? 39.943 42.824 -72.567 1.00 42.09 947 SER A N 1
ATOM 7434 C CA . SER A 1 947 ? 39.908 41.372 -72.317 1.00 42.09 947 SER A CA 1
ATOM 7435 C C . SER A 1 947 ? 39.931 41.088 -70.806 1.00 42.09 947 SER A C 1
ATOM 7437 O O . SER A 1 947 ? 40.975 41.264 -70.171 1.00 42.09 947 SER A O 1
ATOM 7439 N N . PHE A 1 948 ? 38.814 40.640 -70.225 1.00 51.88 948 PHE A N 1
ATOM 7440 C CA . PHE A 1 948 ? 38.839 40.000 -68.902 1.00 51.88 948 PHE A CA 1
ATOM 7441 C C . PHE A 1 948 ? 39.649 38.696 -68.981 1.00 51.88 948 PHE A C 1
ATOM 7443 O O . PHE A 1 948 ? 39.561 37.971 -69.969 1.00 51.88 948 PHE A O 1
ATOM 7450 N N . ASP A 1 949 ? 40.436 38.399 -67.948 1.00 61.25 949 ASP A N 1
ATOM 7451 C CA . ASP A 1 949 ? 41.153 37.128 -67.802 1.00 61.25 949 ASP A CA 1
ATOM 7452 C C . ASP A 1 949 ? 40.209 36.115 -67.126 1.00 61.25 949 ASP A C 1
ATOM 7454 O O . ASP A 1 949 ? 39.932 36.275 -65.933 1.00 61.25 949 ASP A O 1
ATOM 7458 N N . PRO A 1 950 ? 39.693 35.083 -67.829 1.00 62.16 950 PRO A N 1
ATOM 7459 C CA . PRO A 1 950 ? 38.673 34.189 -67.265 1.00 62.16 950 PRO A CA 1
ATOM 7460 C C . PRO A 1 950 ? 39.172 33.402 -66.046 1.00 62.16 950 PRO A C 1
ATOM 7462 O O . PRO A 1 950 ? 38.387 32.952 -65.218 1.00 62.16 950 PRO A O 1
ATOM 7465 N N . LEU A 1 951 ? 40.495 33.263 -65.908 1.00 68.06 951 LEU A N 1
ATOM 7466 C CA . LEU A 1 951 ? 41.148 32.554 -64.811 1.00 68.06 951 LEU A CA 1
ATOM 7467 C C . LEU A 1 951 ? 41.647 33.502 -63.704 1.00 68.06 951 LEU A C 1
ATOM 7469 O O . LEU A 1 951 ? 42.488 33.114 -62.893 1.00 68.06 951 LEU A O 1
ATOM 7473 N N . ALA A 1 952 ? 41.173 34.752 -63.684 1.00 63.25 952 ALA A N 1
ATOM 7474 C CA . ALA A 1 952 ? 41.335 35.681 -62.563 1.00 63.25 952 ALA A CA 1
ATOM 7475 C C . ALA A 1 952 ? 40.117 35.701 -61.612 1.00 63.25 952 ALA A C 1
ATOM 7477 O O . ALA A 1 952 ? 40.195 36.312 -60.548 1.00 63.25 952 ALA A O 1
ATOM 7478 N N . SER A 1 953 ? 39.014 35.033 -61.971 1.00 70.38 953 SER A N 1
ATOM 7479 C CA . SER A 1 953 ? 37.832 34.891 -61.111 1.00 70.38 953 SER A CA 1
ATOM 7480 C C . SER A 1 953 ? 38.067 33.900 -59.964 1.00 70.38 953 SER A C 1
ATOM 7482 O O . SER A 1 953 ? 38.709 32.862 -60.143 1.00 70.38 953 SER A O 1
ATOM 7484 N N . SER A 1 954 ? 37.501 34.184 -58.789 1.00 68.94 954 SER A N 1
ATOM 7485 C CA . SER A 1 954 ? 37.465 33.258 -57.648 1.00 68.94 954 SER A CA 1
ATOM 7486 C C . SER A 1 954 ? 36.436 32.132 -57.814 1.00 68.94 954 SER A C 1
ATOM 7488 O O . SER A 1 954 ? 36.560 31.103 -57.155 1.00 68.94 954 SER A O 1
ATOM 7490 N N . THR A 1 955 ? 35.455 32.292 -58.704 1.00 74.31 955 THR A N 1
ATOM 7491 C CA . THR A 1 955 ? 34.395 31.312 -58.991 1.00 74.31 955 THR A CA 1
ATOM 7492 C C . THR A 1 955 ? 34.287 31.033 -60.485 1.00 74.31 955 THR A C 1
ATOM 7494 O O . THR A 1 955 ? 34.558 31.907 -61.311 1.00 74.31 955 THR A O 1
ATOM 7497 N N . TRP A 1 956 ? 33.858 29.825 -60.841 1.00 79.06 956 TRP A N 1
ATOM 7498 C CA . TRP A 1 956 ? 33.463 29.509 -62.211 1.00 79.06 956 TRP A CA 1
ATOM 7499 C C . TRP A 1 956 ? 32.162 30.231 -62.578 1.00 79.06 956 TRP A C 1
ATOM 7501 O O . TRP A 1 956 ? 31.281 30.409 -61.739 1.00 79.06 956 TRP A O 1
ATOM 7511 N N . GLU A 1 957 ? 32.050 30.650 -63.835 1.00 64.12 957 GLU A N 1
ATOM 7512 C CA . GLU A 1 957 ? 30.783 31.111 -64.403 1.00 64.12 957 GLU A CA 1
ATOM 7513 C C . GLU A 1 957 ? 29.852 29.893 -64.584 1.00 64.12 957 GLU A C 1
ATOM 7515 O O . GLU A 1 957 ? 30.328 28.780 -64.811 1.00 64.12 957 GLU A O 1
ATOM 7520 N N . GLU A 1 958 ? 28.542 30.080 -64.396 1.00 68.94 958 GLU A N 1
ATOM 7521 C CA . GLU A 1 958 ? 27.487 29.041 -64.468 1.00 68.94 958 GLU A CA 1
ATOM 7522 C C . GLU A 1 958 ? 27.547 27.887 -63.429 1.00 68.94 958 GLU A C 1
ATOM 7524 O O . GLU A 1 958 ? 26.560 27.163 -63.273 1.00 68.94 958 GLU A O 1
ATOM 7529 N N . VAL A 1 959 ? 28.617 27.744 -62.631 1.00 74.50 959 VAL A N 1
ATOM 7530 C CA . VAL A 1 959 ? 28.752 26.680 -61.608 1.00 74.50 959 VAL A CA 1
ATOM 7531 C C . VAL A 1 959 ? 28.665 27.231 -60.169 1.00 74.50 959 VAL A C 1
ATOM 7533 O O . VAL A 1 959 ? 29.449 28.106 -59.799 1.00 74.50 959 VAL A O 1
ATOM 7536 N N . PRO A 1 960 ? 27.772 26.701 -59.303 1.00 77.25 960 PRO A N 1
ATOM 7537 C CA . PRO A 1 960 ? 27.679 27.098 -57.896 1.00 77.25 960 PRO A CA 1
ATOM 7538 C C . PRO A 1 960 ? 28.977 26.908 -57.097 1.00 77.25 960 PRO A C 1
ATOM 7540 O O . PRO A 1 960 ? 29.710 25.930 -57.272 1.00 77.25 960 PRO A O 1
ATOM 7543 N N . SER A 1 961 ? 29.213 27.792 -56.124 1.00 69.75 961 SER A N 1
ATOM 7544 C CA . SER A 1 961 ? 30.370 27.718 -55.220 1.00 69.75 961 SER A CA 1
ATOM 7545 C C . SER A 1 961 ? 30.418 26.423 -54.401 1.00 69.75 961 SER A C 1
ATOM 7547 O O . SER A 1 961 ? 31.502 25.901 -54.168 1.00 69.75 961 SER A O 1
ATOM 7549 N N . THR A 1 962 ? 29.264 25.854 -54.036 1.00 74.19 962 THR A N 1
ATOM 7550 C CA . THR A 1 962 ? 29.157 24.554 -53.346 1.00 74.19 962 THR A CA 1
ATOM 7551 C C . THR A 1 962 ? 29.649 23.371 -54.183 1.00 74.19 962 THR A C 1
ATOM 7553 O O . THR A 1 962 ? 30.083 22.376 -53.617 1.00 74.19 962 THR A O 1
ATOM 7556 N N . LYS A 1 963 ? 29.624 23.485 -55.518 1.00 77.69 963 LYS A N 1
ATOM 7557 C CA . LYS A 1 963 ? 30.072 22.446 -56.461 1.00 77.69 963 LYS A CA 1
ATOM 7558 C C . LYS A 1 963 ? 31.485 22.686 -56.996 1.00 77.69 963 LYS A C 1
ATOM 7560 O O . LYS A 1 963 ? 32.004 21.859 -57.741 1.00 77.69 963 LYS A O 1
ATOM 7565 N N . THR A 1 964 ? 32.114 23.808 -56.647 1.00 84.12 964 THR A N 1
ATOM 7566 C CA . THR A 1 964 ? 33.478 24.136 -57.080 1.00 84.12 964 THR A CA 1
ATOM 7567 C C . THR A 1 964 ? 34.492 23.407 -56.200 1.00 84.12 964 THR A C 1
ATOM 7569 O O . THR A 1 964 ? 34.589 23.684 -55.007 1.00 84.12 964 THR A O 1
ATOM 7572 N N . LEU A 1 965 ? 35.273 22.502 -56.793 1.00 84.50 965 LEU A N 1
ATOM 7573 C CA . LEU A 1 965 ? 36.350 21.780 -56.105 1.00 84.50 965 LEU A CA 1
ATOM 7574 C C . LEU A 1 965 ? 37.680 22.535 -56.211 1.00 84.50 965 LEU A C 1
ATOM 7576 O O . LEU A 1 965 ? 38.424 22.636 -55.238 1.00 84.50 965 LEU A O 1
ATOM 7580 N N . ILE A 1 966 ? 37.957 23.100 -57.391 1.00 85.94 966 ILE A N 1
ATOM 7581 C CA . ILE A 1 966 ? 39.175 23.857 -57.692 1.00 85.94 966 ILE A CA 1
ATOM 7582 C C . ILE A 1 966 ? 38.770 25.163 -58.381 1.00 85.94 966 ILE A C 1
ATOM 7584 O O . ILE A 1 966 ? 38.133 25.152 -59.435 1.00 85.94 966 ILE A O 1
ATOM 7588 N N . THR A 1 967 ? 39.147 26.305 -57.806 1.00 85.50 967 THR A N 1
ATOM 7589 C CA . THR A 1 967 ? 38.841 27.629 -58.381 1.00 85.50 967 THR A CA 1
ATOM 7590 C C . THR A 1 967 ? 39.633 27.897 -59.675 1.00 85.50 967 THR A C 1
ATOM 7592 O O . THR A 1 967 ? 40.701 27.303 -59.875 1.00 85.50 967 THR A O 1
ATOM 7595 N N . PRO A 1 968 ? 39.193 28.832 -60.544 1.00 82.88 968 PRO A N 1
ATOM 7596 C CA . PRO A 1 968 ? 39.931 29.191 -61.762 1.00 82.88 968 PRO A CA 1
ATOM 7597 C C . PRO A 1 968 ? 41.377 29.647 -61.487 1.00 82.88 968 PRO A C 1
ATOM 7599 O O . PRO A 1 968 ? 42.310 29.239 -62.185 1.00 82.88 968 PRO A O 1
ATOM 7602 N N . VAL A 1 969 ? 41.585 30.426 -60.417 1.00 82.81 969 VAL A N 1
ATOM 7603 C CA . VAL A 1 969 ? 42.916 30.876 -59.965 1.00 82.81 969 VAL A CA 1
ATOM 7604 C C . VAL A 1 969 ? 43.784 29.701 -59.496 1.00 82.81 969 VAL A C 1
ATOM 7606 O O . VAL A 1 969 ? 44.965 29.634 -59.850 1.00 82.81 969 VAL A O 1
ATOM 7609 N N . GLN A 1 970 ? 43.222 28.740 -58.753 1.00 84.00 970 GLN A N 1
ATOM 7610 C CA . GLN A 1 970 ? 43.950 27.526 -58.362 1.00 84.00 970 GLN A CA 1
ATOM 7611 C C . GLN A 1 970 ? 44.310 26.671 -59.580 1.00 84.00 970 GLN A C 1
ATOM 7613 O O . GLN A 1 970 ? 45.466 26.272 -59.692 1.00 84.00 970 GLN A O 1
ATOM 7618 N N . CYS A 1 971 ? 43.396 26.469 -60.537 1.00 84.62 971 CYS A N 1
ATOM 7619 C CA . CYS A 1 971 ? 43.685 25.749 -61.786 1.00 84.62 971 CYS A CA 1
ATOM 7620 C C . CYS A 1 971 ? 44.861 26.381 -62.548 1.00 84.62 971 CYS A C 1
ATOM 7622 O O . CYS A 1 971 ? 45.765 25.683 -63.004 1.00 84.62 971 CYS A O 1
ATOM 7624 N N . LYS A 1 972 ? 44.899 27.716 -62.627 1.00 83.81 972 LYS A N 1
ATOM 7625 C CA . LYS A 1 972 ? 45.994 28.484 -63.242 1.00 83.81 972 LYS A CA 1
ATOM 7626 C C . LYS A 1 972 ? 47.327 28.335 -62.497 1.00 83.81 972 LYS A C 1
ATOM 7628 O O . LYS A 1 972 ? 48.381 28.333 -63.133 1.00 83.81 972 LYS A O 1
ATOM 7633 N N . SER A 1 973 ? 47.292 28.211 -61.169 1.00 86.56 973 SER A N 1
ATOM 7634 C CA . SER A 1 973 ? 48.477 27.975 -60.334 1.00 86.56 973 SER A CA 1
ATOM 7635 C C . SER A 1 973 ? 49.000 26.541 -60.485 1.00 86.56 973 SER A C 1
ATOM 7637 O O . SER A 1 973 ? 50.162 26.341 -60.841 1.00 86.56 973 SER A O 1
ATOM 7639 N N . LEU A 1 974 ? 48.116 25.549 -60.332 1.00 88.62 974 LEU A N 1
ATOM 7640 C CA . LEU A 1 974 ? 48.400 24.122 -60.512 1.00 88.62 974 LEU A CA 1
ATOM 7641 C C . LEU A 1 974 ? 48.959 23.836 -61.910 1.00 88.62 974 LEU A C 1
ATOM 7643 O O . LEU A 1 974 ? 49.957 23.136 -62.038 1.00 88.62 974 LEU A O 1
ATOM 7647 N N . TRP A 1 975 ? 48.389 24.442 -62.957 1.00 88.31 975 TRP A N 1
ATOM 7648 C CA . TRP A 1 975 ? 48.889 24.301 -64.327 1.00 88.31 975 TRP A CA 1
ATOM 7649 C C . TRP A 1 975 ? 50.290 24.890 -64.532 1.00 88.31 975 TRP A C 1
ATOM 7651 O O . TRP A 1 975 ? 51.089 24.323 -65.277 1.00 88.31 975 TRP A O 1
ATOM 7661 N N . ARG A 1 976 ? 50.618 26.008 -63.869 1.00 85.50 976 ARG A N 1
ATOM 7662 C CA . ARG A 1 976 ? 51.976 26.578 -63.892 1.00 85.50 976 ARG A CA 1
ATOM 7663 C C . ARG A 1 976 ? 52.968 25.648 -63.202 1.00 85.50 976 ARG A C 1
ATOM 7665 O O . ARG A 1 976 ? 53.987 25.328 -63.802 1.00 85.50 976 ARG A O 1
ATOM 7672 N N . GLN A 1 977 ? 52.645 25.174 -61.999 1.00 87.56 977 GLN A N 1
ATOM 7673 C CA . GLN A 1 977 ? 53.483 24.224 -61.265 1.00 87.56 977 GLN A CA 1
ATOM 7674 C C . GLN A 1 977 ? 53.690 22.926 -62.063 1.00 87.56 977 GLN A C 1
ATOM 7676 O O . GLN A 1 977 ? 54.823 22.494 -62.258 1.00 87.56 977 GLN A O 1
ATOM 7681 N N . PHE A 1 978 ? 52.616 22.366 -62.626 1.00 91.38 978 PHE A N 1
ATOM 7682 C CA . PHE A 1 978 ? 52.655 21.210 -63.521 1.00 91.38 978 PHE A CA 1
ATOM 7683 C C . PHE A 1 978 ? 53.521 21.445 -64.771 1.00 91.38 978 PHE A C 1
ATOM 7685 O O . PHE A 1 978 ? 54.324 20.578 -65.127 1.00 91.38 978 PHE A O 1
ATOM 7692 N N . LYS A 1 979 ? 53.413 22.611 -65.433 1.00 86.25 979 LYS A N 1
ATOM 7693 C CA . LYS A 1 979 ? 54.297 22.972 -66.557 1.00 86.25 979 LYS A CA 1
ATOM 7694 C C . LYS A 1 979 ? 55.766 22.958 -66.112 1.00 86.25 979 LYS A C 1
ATOM 7696 O O . LYS A 1 979 ? 56.542 22.253 -66.748 1.00 86.25 979 LYS A O 1
ATOM 7701 N N . THR A 1 980 ? 56.121 23.635 -65.017 1.00 86.81 980 THR A N 1
ATOM 7702 C CA . THR A 1 980 ? 57.504 23.706 -64.505 1.00 86.81 980 THR A CA 1
ATOM 7703 C C . THR A 1 980 ? 58.061 22.338 -64.094 1.00 86.81 980 THR A C 1
ATOM 7705 O O . THR A 1 980 ? 59.186 21.999 -64.451 1.00 86.81 980 THR A O 1
ATOM 7708 N N . GLU A 1 981 ? 57.288 21.519 -63.375 1.00 84.94 981 GLU A N 1
ATOM 7709 C CA . GLU A 1 981 ? 57.751 20.201 -62.917 1.00 84.94 981 GLU A CA 1
ATOM 7710 C C . GLU A 1 981 ? 57.898 19.191 -64.072 1.00 84.94 981 GLU A C 1
ATOM 7712 O O . GLU A 1 981 ? 58.821 18.379 -64.058 1.00 84.94 981 GLU A O 1
ATOM 7717 N N . THR A 1 982 ? 57.048 19.261 -65.107 1.00 87.06 982 THR A N 1
ATOM 7718 C CA . THR A 1 982 ? 57.165 18.396 -66.303 1.00 87.06 982 THR A CA 1
ATOM 7719 C C . THR A 1 982 ? 58.194 18.888 -67.324 1.00 87.06 982 THR A C 1
ATOM 7721 O O . THR A 1 982 ? 58.703 18.098 -68.119 1.00 87.06 982 THR A O 1
ATOM 7724 N N . GLU A 1 983 ? 58.532 20.179 -67.321 1.00 84.75 983 GLU A N 1
ATOM 7725 C CA . GLU A 1 983 ? 59.500 20.780 -68.246 1.00 84.75 983 GLU A CA 1
ATOM 7726 C C . GLU A 1 983 ? 60.913 20.204 -68.079 1.00 84.75 983 GLU A C 1
ATOM 7728 O O . GLU A 1 983 ? 61.610 20.013 -69.078 1.00 84.75 983 GLU A O 1
ATOM 7733 N N . TYR A 1 984 ? 61.301 19.805 -66.862 1.00 84.12 984 TYR A N 1
ATOM 7734 C CA . TYR A 1 984 ? 62.541 19.055 -66.637 1.00 84.12 984 TYR A CA 1
ATOM 7735 C C . TYR A 1 984 ? 62.546 17.718 -67.398 1.00 84.12 984 TYR A C 1
ATOM 7737 O O . TYR A 1 984 ? 63.491 17.434 -68.133 1.00 84.12 984 TYR A O 1
ATOM 7745 N N . THR A 1 985 ? 61.470 16.928 -67.299 1.00 84.19 985 THR A N 1
ATOM 7746 C CA . THR A 1 985 ? 61.328 15.633 -67.990 1.00 84.19 985 THR A CA 1
ATOM 7747 C C . THR A 1 985 ? 61.325 15.792 -69.513 1.00 84.19 985 THR A C 1
ATOM 7749 O O . THR A 1 985 ? 61.984 15.027 -70.216 1.00 84.19 985 THR A O 1
ATOM 7752 N N . VAL A 1 986 ? 60.650 16.822 -70.039 1.00 85.12 986 VAL A N 1
ATOM 7753 C CA . VAL A 1 986 ? 60.655 17.135 -71.482 1.00 85.12 986 VAL A CA 1
ATOM 7754 C C . VAL A 1 986 ? 62.055 17.548 -71.952 1.00 85.12 986 VAL A C 1
ATOM 7756 O O . VAL A 1 986 ? 62.534 17.057 -72.973 1.00 85.12 986 VAL A O 1
ATOM 7759 N N . THR A 1 987 ? 62.754 18.388 -71.184 1.00 84.25 987 THR A N 1
ATOM 7760 C CA . THR A 1 987 ? 64.138 18.801 -71.481 1.00 84.25 987 THR A CA 1
ATOM 7761 C C . THR A 1 987 ? 65.092 17.602 -71.440 1.00 84.25 987 THR A C 1
ATOM 7763 O O . THR A 1 987 ? 65.945 17.460 -72.316 1.00 84.25 987 THR A O 1
ATOM 7766 N N . GLN A 1 988 ? 64.920 16.694 -70.475 1.00 83.38 988 GLN A N 1
ATOM 7767 C CA . GLN A 1 988 ? 65.693 15.457 -70.366 1.00 83.38 988 GLN A CA 1
ATOM 7768 C C . GLN A 1 988 ? 65.452 14.523 -71.563 1.00 83.38 988 GLN A C 1
ATOM 7770 O O . GLN A 1 988 ? 66.411 13.959 -72.088 1.00 83.38 988 GLN A O 1
ATOM 7775 N N . ALA A 1 989 ? 64.210 14.399 -72.043 1.00 81.44 989 ALA A N 1
ATOM 7776 C CA . ALA A 1 989 ? 63.879 13.636 -73.249 1.00 81.44 989 ALA A CA 1
ATOM 7777 C C . ALA A 1 989 ? 64.516 14.232 -74.517 1.00 81.44 989 ALA A C 1
ATOM 7779 O O . ALA A 1 989 ? 65.074 13.493 -75.328 1.00 81.44 989 ALA A O 1
ATOM 7780 N N . ILE A 1 990 ? 64.507 15.562 -74.668 1.00 81.50 990 ILE A N 1
ATOM 7781 C CA . ILE A 1 990 ? 65.185 16.258 -75.776 1.00 81.50 990 ILE A CA 1
ATOM 7782 C C . ILE A 1 990 ? 66.701 16.021 -75.708 1.00 81.50 990 ILE A C 1
ATOM 7784 O O . ILE A 1 990 ? 67.305 15.614 -76.701 1.00 81.50 990 ILE A O 1
ATOM 7788 N N . ALA A 1 991 ? 67.312 16.184 -74.531 1.00 79.69 991 ALA A N 1
ATOM 7789 C CA . ALA A 1 991 ? 68.737 15.930 -74.322 1.00 79.69 991 ALA A CA 1
ATOM 7790 C C . ALA A 1 991 ? 69.117 14.458 -74.577 1.00 79.69 991 ALA A C 1
ATOM 7792 O O . ALA A 1 991 ? 70.164 14.188 -75.165 1.00 79.69 991 ALA A O 1
ATOM 7793 N N . ALA A 1 992 ? 68.258 13.506 -74.199 1.00 76.00 992 ALA A N 1
ATOM 7794 C CA . ALA A 1 992 ? 68.431 12.088 -74.504 1.00 76.00 992 ALA A CA 1
ATOM 7795 C C . ALA A 1 992 ? 68.317 11.810 -76.012 1.00 76.00 992 ALA A C 1
ATOM 7797 O O . ALA A 1 992 ? 69.154 11.094 -76.562 1.00 76.00 992 ALA A O 1
ATOM 7798 N N . GLN A 1 993 ? 67.345 12.416 -76.704 1.00 77.88 993 GLN A N 1
ATOM 7799 C CA . GLN A 1 993 ? 67.190 12.291 -78.155 1.00 77.88 993 GLN A CA 1
ATOM 7800 C C . GLN A 1 993 ? 68.403 12.872 -78.905 1.00 77.88 993 GLN A C 1
ATOM 7802 O O . GLN A 1 993 ? 68.893 12.261 -79.858 1.00 77.88 993 GLN A O 1
ATOM 7807 N N . GLU A 1 994 ? 68.934 14.015 -78.457 1.00 73.25 994 GLU A N 1
ATOM 7808 C CA . GLU A 1 994 ? 70.179 14.589 -78.976 1.00 73.25 994 GLU A CA 1
ATOM 7809 C C . GLU A 1 994 ? 71.398 13.706 -78.699 1.00 73.25 994 GLU A C 1
ATOM 7811 O O . GLU A 1 994 ? 72.201 13.478 -79.605 1.00 73.25 994 GLU A O 1
ATOM 7816 N N . ALA A 1 995 ? 71.542 13.182 -77.479 1.00 67.25 995 ALA A N 1
ATOM 7817 C CA . ALA A 1 995 ? 72.631 12.276 -77.128 1.00 67.25 995 ALA A CA 1
ATOM 7818 C C . ALA A 1 995 ? 72.601 11.011 -77.999 1.00 67.25 995 ALA A C 1
ATOM 7820 O O . ALA A 1 995 ? 73.636 10.609 -78.527 1.00 67.25 995 ALA A O 1
ATOM 7821 N N . ASN A 1 996 ? 71.417 10.440 -78.240 1.00 65.56 996 ASN A N 1
ATOM 7822 C CA . ASN A 1 996 ? 71.242 9.271 -79.101 1.00 65.56 996 ASN A CA 1
ATOM 7823 C C . ASN A 1 996 ? 71.580 9.595 -80.574 1.00 65.56 996 ASN A C 1
ATOM 7825 O O . ASN A 1 996 ? 72.311 8.847 -81.225 1.00 65.56 996 ASN A O 1
ATOM 7829 N N . LYS A 1 997 ? 71.166 10.774 -81.074 1.00 65.00 997 LYS A N 1
ATOM 7830 C CA . LYS A 1 997 ? 71.579 11.312 -82.390 1.00 65.00 997 LYS A CA 1
ATOM 7831 C C . LYS A 1 997 ? 73.099 11.459 -82.526 1.00 65.00 997 LYS A C 1
ATOM 7833 O O . LYS A 1 997 ? 73.633 11.182 -83.596 1.00 65.00 997 LYS A O 1
ATOM 7838 N N . ARG A 1 998 ? 73.796 11.885 -81.465 1.00 59.78 998 ARG A N 1
ATOM 7839 C CA . ARG A 1 998 ? 75.267 12.018 -81.434 1.00 59.78 998 ARG A CA 1
ATOM 7840 C C . ARG A 1 998 ? 75.977 10.661 -81.309 1.00 59.78 998 ARG A C 1
ATOM 7842 O O . ARG A 1 998 ? 77.055 10.495 -81.869 1.00 59.78 998 ARG A O 1
ATOM 7849 N N . ASN A 1 999 ? 75.379 9.697 -80.606 1.00 51.53 999 ASN A N 1
ATOM 7850 C CA . ASN A 1 999 ? 75.968 8.381 -80.337 1.00 51.53 999 ASN A CA 1
ATOM 7851 C C . ASN A 1 999 ? 75.947 7.434 -81.553 1.00 51.53 999 ASN A C 1
ATOM 7853 O O . ASN A 1 999 ? 76.778 6.534 -81.648 1.00 51.53 999 ASN A O 1
ATOM 7857 N N . ASN A 1 1000 ? 75.053 7.663 -82.523 1.00 49.56 1000 ASN A N 1
ATOM 7858 C CA . ASN A 1 1000 ? 74.877 6.837 -83.728 1.00 49.56 1000 ASN A CA 1
ATOM 7859 C C . ASN A 1 1000 ? 76.041 6.916 -84.753 1.00 49.56 1000 ASN A C 1
ATOM 7861 O O . ASN A 1 1000 ? 75.836 6.722 -85.949 1.00 49.56 1000 ASN A O 1
ATOM 7865 N N . ASN A 1 1001 ? 77.254 7.251 -84.303 1.00 48.06 1001 ASN A N 1
ATOM 7866 C CA . ASN A 1 1001 ? 78.455 7.394 -85.130 1.00 48.06 1001 ASN A CA 1
ATOM 7867 C C . ASN A 1 1001 ? 79.750 6.944 -84.407 1.00 48.06 1001 ASN A C 1
ATOM 7869 O O . ASN A 1 1001 ? 80.850 7.253 -84.865 1.00 48.06 1001 ASN A O 1
ATOM 7873 N N . TRP A 1 1002 ? 79.644 6.249 -83.263 1.00 49.41 1002 TRP A N 1
ATOM 7874 C CA . TRP A 1 1002 ? 80.797 5.810 -82.463 1.00 49.41 1002 TRP A CA 1
ATOM 7875 C C . TRP A 1 1002 ? 81.104 4.319 -82.677 1.00 49.41 1002 TRP A C 1
ATOM 7877 O O . TRP A 1 1002 ? 80.468 3.437 -82.104 1.00 49.41 1002 TRP A O 1
ATOM 7887 N N . LEU A 1 1003 ? 82.109 4.033 -83.512 1.00 52.28 1003 LEU A N 1
ATOM 7888 C CA . LEU A 1 1003 ? 82.747 2.714 -83.556 1.00 52.28 1003 LEU A CA 1
ATOM 7889 C C . LEU A 1 1003 ? 83.619 2.510 -82.300 1.00 52.28 1003 LEU A C 1
ATOM 7891 O O . LEU A 1 1003 ? 84.180 3.487 -81.794 1.00 52.28 1003 LEU A O 1
ATOM 7895 N N . PRO A 1 1004 ? 83.799 1.267 -81.808 1.00 55.34 1004 PRO A N 1
ATOM 7896 C CA . PRO A 1 1004 ? 84.700 1.001 -80.689 1.00 55.34 1004 PRO A CA 1
ATOM 7897 C C . PRO A 1 1004 ? 86.144 1.444 -80.993 1.00 55.34 1004 PRO A C 1
ATOM 7899 O O . PRO A 1 1004 ? 86.562 1.410 -82.155 1.00 55.34 1004 PRO A O 1
ATOM 7902 N N . PRO A 1 1005 ? 86.952 1.801 -79.974 1.00 58.38 1005 PRO A N 1
ATOM 7903 C CA . PRO A 1 1005 ? 88.362 2.130 -80.169 1.00 58.38 1005 PRO A CA 1
ATOM 7904 C C . PRO A 1 1005 ? 89.108 1.029 -80.948 1.00 58.38 1005 PRO A C 1
ATOM 7906 O O . PRO A 1 1005 ? 88.880 -0.152 -80.670 1.00 58.38 1005 PRO A O 1
ATOM 7909 N N . PRO A 1 1006 ? 90.041 1.356 -81.868 1.00 57.78 1006 PRO A N 1
ATOM 7910 C CA . PRO A 1 1006 ? 90.663 0.356 -82.745 1.00 57.78 1006 PRO A CA 1
ATOM 7911 C C . PRO A 1 1006 ? 91.317 -0.828 -82.016 1.00 57.78 1006 PRO A C 1
ATOM 7913 O O . PRO A 1 1006 ? 91.257 -1.955 -82.500 1.00 57.78 1006 PRO A O 1
ATOM 7916 N N . TRP A 1 1007 ? 91.880 -0.605 -80.822 1.00 68.38 1007 TRP A N 1
ATOM 7917 C CA . TRP A 1 1007 ? 92.451 -1.675 -79.996 1.00 68.38 1007 TRP A CA 1
ATOM 7918 C C . TRP A 1 1007 ? 91.399 -2.686 -79.511 1.00 68.38 1007 TRP A C 1
ATOM 7920 O O . TRP A 1 1007 ? 91.702 -3.872 -79.413 1.00 68.38 1007 TRP A O 1
ATOM 7930 N N . ALA A 1 1008 ? 90.165 -2.245 -79.248 1.00 61.22 1008 ALA A N 1
ATOM 7931 C CA . ALA A 1 1008 ? 89.070 -3.112 -78.823 1.00 61.22 1008 ALA A CA 1
ATOM 7932 C C . ALA A 1 1008 ? 88.549 -3.953 -79.997 1.00 61.22 1008 ALA A C 1
ATOM 7934 O O . ALA A 1 1008 ? 88.285 -5.139 -79.825 1.00 61.22 1008 ALA A O 1
ATOM 7935 N N . ILE A 1 1009 ? 88.488 -3.374 -81.203 1.00 66.31 1009 ILE A N 1
ATOM 7936 C CA . ILE A 1 1009 ? 88.151 -4.107 -82.435 1.00 66.31 1009 ILE A CA 1
ATOM 7937 C C . ILE A 1 1009 ? 89.201 -5.197 -82.709 1.00 66.31 1009 ILE A C 1
ATOM 7939 O O . ILE A 1 1009 ? 88.844 -6.349 -82.942 1.00 66.31 1009 ILE A O 1
ATOM 7943 N N . VAL A 1 1010 ? 90.495 -4.867 -82.610 1.00 66.94 1010 VAL A N 1
ATOM 7944 C CA . VAL A 1 1010 ? 91.590 -5.843 -82.773 1.00 66.94 1010 VAL A CA 1
ATOM 7945 C C . VAL A 1 1010 ? 91.541 -6.935 -81.698 1.00 66.94 1010 VAL A C 1
ATOM 7947 O O . VAL A 1 1010 ? 91.674 -8.111 -82.029 1.00 66.94 1010 VAL A O 1
ATOM 7950 N N . ALA A 1 1011 ? 91.294 -6.587 -80.430 1.00 62.69 1011 ALA A N 1
ATOM 7951 C CA . ALA A 1 1011 ? 91.163 -7.572 -79.355 1.00 62.69 1011 ALA A CA 1
ATOM 7952 C C . ALA A 1 1011 ? 90.002 -8.553 -79.600 1.00 62.69 1011 ALA A C 1
ATOM 7954 O O . ALA A 1 1011 ? 90.179 -9.758 -79.438 1.00 62.69 1011 ALA A O 1
ATOM 7955 N N . LEU A 1 1012 ? 88.845 -8.056 -80.044 1.00 65.44 1012 LEU A N 1
ATOM 7956 C CA . LEU A 1 1012 ? 87.649 -8.861 -80.315 1.00 65.44 1012 LEU A CA 1
ATOM 7957 C C . LEU A 1 1012 ? 87.863 -9.821 -81.505 1.00 65.44 1012 LEU A C 1
ATOM 7959 O O . LEU A 1 1012 ? 87.401 -10.959 -81.459 1.00 65.44 1012 LEU A O 1
ATOM 7963 N N . ILE A 1 1013 ? 88.635 -9.410 -82.520 1.00 69.94 1013 ILE A N 1
ATOM 7964 C CA . ILE A 1 1013 ? 89.045 -10.261 -83.655 1.00 69.94 1013 ILE A CA 1
ATOM 7965 C C . ILE A 1 1013 ? 90.029 -11.368 -83.230 1.00 69.94 1013 ILE A C 1
ATOM 7967 O O . ILE A 1 1013 ? 89.956 -12.475 -83.755 1.00 69.94 1013 ILE A O 1
ATOM 7971 N N . VAL A 1 1014 ? 90.950 -11.086 -82.300 1.00 68.88 1014 VAL A N 1
ATOM 7972 C CA . VAL A 1 1014 ? 92.014 -12.030 -81.894 1.00 68.88 1014 VAL A CA 1
ATOM 7973 C C . VAL A 1 1014 ? 91.558 -13.020 -80.817 1.00 68.88 1014 VAL A C 1
ATOM 7975 O O . VAL A 1 1014 ? 91.969 -14.177 -80.849 1.00 68.88 1014 VAL A O 1
ATOM 7978 N N . LEU A 1 1015 ? 90.733 -12.583 -79.860 1.00 68.06 1015 LEU A N 1
ATOM 7979 C CA . LEU A 1 1015 ? 90.265 -13.414 -78.740 1.00 68.06 1015 LEU A CA 1
ATOM 7980 C C . LEU A 1 1015 ? 88.938 -14.125 -79.022 1.00 68.06 1015 LEU A C 1
ATOM 7982 O O . LEU A 1 1015 ? 88.686 -15.172 -78.439 1.00 68.06 1015 LEU A O 1
ATOM 7986 N N . GLY A 1 1016 ? 88.085 -13.563 -79.881 1.00 74.25 1016 GLY A N 1
ATOM 7987 C CA . GLY A 1 1016 ? 86.681 -13.960 -79.969 1.00 74.25 1016 GLY A CA 1
ATOM 7988 C C . GLY A 1 1016 ? 85.812 -13.299 -78.890 1.00 74.25 1016 GLY A C 1
ATOM 7989 O O . GLY A 1 1016 ? 86.285 -12.805 -77.864 1.00 74.25 1016 GLY A O 1
ATOM 7990 N N . PHE A 1 1017 ? 84.503 -13.239 -79.147 1.00 70.62 1017 PHE A N 1
ATOM 7991 C CA . PHE A 1 1017 ? 83.573 -12.426 -78.355 1.00 70.62 1017 PHE A CA 1
ATOM 7992 C C . PHE A 1 1017 ? 83.330 -12.962 -76.932 1.00 70.62 1017 PHE A C 1
ATOM 7994 O O . PHE A 1 1017 ? 83.233 -12.169 -75.994 1.00 70.62 1017 PHE A O 1
ATOM 8001 N N . ASN A 1 1018 ? 83.274 -14.287 -76.749 1.00 71.00 1018 ASN A N 1
ATOM 8002 C CA . ASN A 1 1018 ? 83.046 -14.897 -75.433 1.00 71.00 1018 ASN A CA 1
ATOM 8003 C C . ASN A 1 1018 ? 84.245 -14.684 -74.500 1.00 71.00 1018 ASN A C 1
ATOM 8005 O O . ASN A 1 1018 ? 84.075 -14.217 -73.374 1.00 71.00 1018 ASN A O 1
ATOM 8009 N N . GLU A 1 1019 ? 85.459 -14.962 -74.966 1.00 70.75 1019 GLU A N 1
ATOM 8010 C CA . GLU A 1 1019 ? 86.707 -14.756 -74.233 1.00 70.75 1019 GLU A CA 1
ATOM 8011 C C . GLU A 1 1019 ? 86.909 -13.273 -73.889 1.00 70.75 1019 GLU A C 1
ATOM 8013 O O . GLU A 1 1019 ? 87.231 -12.947 -72.745 1.00 70.75 1019 GLU A O 1
ATOM 8018 N N . PHE A 1 1020 ? 86.636 -12.358 -74.828 1.00 69.56 1020 PHE A N 1
ATOM 8019 C CA . PHE A 1 1020 ? 86.704 -10.912 -74.589 1.00 69.56 1020 PHE A CA 1
ATOM 8020 C C . PHE A 1 1020 ? 85.723 -10.445 -73.498 1.00 69.56 1020 PHE A C 1
ATOM 8022 O O . PHE A 1 1020 ? 86.113 -9.725 -72.574 1.00 69.56 1020 PHE A O 1
ATOM 8029 N N . MET A 1 1021 ? 84.466 -10.902 -73.542 1.00 69.88 1021 MET A N 1
ATOM 8030 C CA . MET A 1 1021 ? 83.481 -10.615 -72.491 1.00 69.88 1021 MET A CA 1
ATOM 8031 C C . MET A 1 1021 ? 83.845 -11.276 -71.152 1.00 69.88 1021 MET A C 1
ATOM 8033 O O . MET A 1 1021 ? 83.594 -10.697 -70.095 1.00 69.88 1021 MET A O 1
ATOM 8037 N N . THR A 1 1022 ? 84.481 -12.450 -71.171 1.00 69.81 1022 THR A N 1
ATOM 8038 C CA . THR A 1 1022 ? 84.961 -13.145 -69.961 1.00 69.81 1022 THR A CA 1
ATOM 8039 C C . THR A 1 1022 ? 86.113 -12.383 -69.297 1.00 69.81 1022 THR A C 1
ATOM 8041 O O . THR A 1 1022 ? 86.128 -12.239 -68.073 1.00 69.81 1022 THR A O 1
ATOM 8044 N N . LEU A 1 1023 ? 87.031 -11.824 -70.096 1.00 69.50 1023 LEU A N 1
ATOM 8045 C CA . LEU A 1 1023 ? 88.146 -10.993 -69.632 1.00 69.50 1023 LEU A CA 1
ATOM 8046 C C . LEU A 1 1023 ? 87.659 -9.683 -68.991 1.00 69.50 1023 LEU A C 1
ATOM 8048 O O . LEU A 1 1023 ? 88.135 -9.309 -67.922 1.00 69.50 1023 LEU A O 1
ATOM 8052 N N . LEU A 1 1024 ? 86.688 -9.003 -69.615 1.00 67.00 1024 LEU A N 1
ATOM 8053 C CA . LEU A 1 1024 ? 86.111 -7.759 -69.087 1.00 67.00 1024 LEU A CA 1
ATOM 8054 C C . LEU A 1 1024 ? 85.273 -7.965 -67.818 1.00 67.00 1024 LEU A C 1
ATOM 8056 O O . LEU A 1 1024 ? 85.244 -7.091 -66.954 1.00 67.00 1024 LEU A O 1
ATOM 8060 N N . ARG A 1 1025 ? 84.583 -9.104 -67.692 1.00 68.62 1025 ARG A N 1
ATOM 8061 C CA . ARG A 1 1025 ? 83.652 -9.365 -66.582 1.00 68.62 1025 ARG A CA 1
ATOM 8062 C C . ARG A 1 1025 ? 84.335 -9.861 -65.302 1.00 68.62 1025 ARG A C 1
ATOM 8064 O O . ARG A 1 1025 ? 83.662 -9.988 -64.283 1.00 68.62 1025 ARG A O 1
ATOM 8071 N N . ASN A 1 1026 ? 85.639 -10.153 -65.331 1.00 62.66 1026 ASN A N 1
ATOM 8072 C CA . ASN A 1 1026 ? 86.339 -10.779 -64.208 1.00 62.66 1026 ASN A CA 1
ATOM 8073 C C . ASN A 1 1026 ? 87.720 -10.123 -63.946 1.00 62.66 1026 ASN A C 1
ATOM 8075 O O . ASN A 1 1026 ? 88.733 -10.553 -64.508 1.00 62.66 1026 ASN A O 1
ATOM 8079 N N . PRO A 1 1027 ? 87.795 -9.076 -63.092 1.00 64.38 1027 PRO A N 1
ATOM 8080 C CA . PRO A 1 1027 ? 88.976 -8.208 -62.970 1.00 64.38 1027 PRO A CA 1
ATOM 8081 C C . PRO A 1 1027 ? 90.237 -8.914 -62.442 1.00 64.38 1027 PRO A C 1
ATOM 8083 O O . PRO A 1 1027 ? 91.348 -8.413 -62.623 1.00 64.38 1027 PRO A O 1
ATOM 8086 N N . LEU A 1 1028 ? 90.093 -10.096 -61.835 1.00 66.81 1028 LEU A N 1
ATOM 8087 C CA . LEU A 1 1028 ? 91.216 -10.904 -61.356 1.00 66.81 1028 LEU A CA 1
ATOM 8088 C C . LEU A 1 1028 ? 92.140 -11.376 -62.492 1.00 66.81 1028 LEU A C 1
ATOM 8090 O O . LEU A 1 1028 ? 93.353 -11.422 -62.291 1.00 66.81 1028 LEU A O 1
ATOM 8094 N N . TYR A 1 1029 ? 91.620 -11.664 -63.694 1.00 72.31 1029 TYR A N 1
ATOM 8095 C CA . TYR A 1 1029 ? 92.468 -12.118 -64.807 1.00 72.31 1029 TYR A CA 1
ATOM 8096 C C . TYR A 1 1029 ? 93.412 -11.022 -65.314 1.00 72.31 1029 TYR A C 1
ATOM 8098 O O . TYR A 1 1029 ? 94.574 -11.309 -65.595 1.00 72.31 1029 TYR A O 1
ATOM 8106 N N . LEU A 1 1030 ? 92.966 -9.761 -65.348 1.00 67.81 1030 LEU A N 1
ATOM 8107 C CA . LEU A 1 1030 ? 93.835 -8.617 -65.650 1.00 67.81 1030 LEU A CA 1
ATOM 8108 C C . LEU A 1 1030 ? 94.962 -8.474 -64.613 1.00 67.81 1030 LEU A C 1
ATOM 8110 O O . LEU A 1 1030 ? 96.112 -8.247 -64.990 1.00 67.81 1030 LEU A O 1
ATOM 8114 N N . GLY A 1 1031 ? 94.661 -8.687 -63.327 1.00 66.25 1031 GLY A N 1
ATOM 8115 C CA . GLY A 1 1031 ? 95.667 -8.717 -62.260 1.00 66.25 1031 GLY A CA 1
ATOM 8116 C C . GLY A 1 1031 ? 96.702 -9.835 -62.439 1.00 66.25 1031 GLY A C 1
ATOM 8117 O O . GLY A 1 1031 ? 97.903 -9.580 -62.370 1.00 66.25 1031 GLY A O 1
ATOM 8118 N N . VAL A 1 1032 ? 96.257 -11.061 -62.737 1.00 72.88 1032 VAL A N 1
ATOM 8119 C CA . VAL A 1 1032 ? 97.150 -12.213 -62.973 1.00 72.88 1032 VAL A CA 1
ATOM 8120 C C . VAL A 1 1032 ? 98.038 -11.997 -64.202 1.00 72.88 1032 VAL A C 1
ATOM 8122 O O . VAL A 1 1032 ? 99.242 -12.240 -64.128 1.00 72.88 1032 VAL A O 1
ATOM 8125 N N . ILE A 1 1033 ? 97.488 -11.484 -65.308 1.00 73.56 1033 ILE A N 1
ATOM 8126 C CA . ILE A 1 1033 ? 98.255 -11.167 -66.525 1.00 73.56 1033 ILE A CA 1
ATOM 8127 C C . ILE A 1 1033 ? 99.301 -10.076 -66.243 1.00 73.56 1033 ILE A C 1
ATOM 8129 O O . ILE A 1 1033 ? 100.442 -10.191 -66.692 1.00 73.56 1033 ILE A O 1
ATOM 8133 N N . PHE A 1 1034 ? 98.959 -9.052 -65.455 1.00 72.12 1034 PHE A N 1
ATOM 8134 C CA . PHE A 1 1034 ? 99.896 -7.994 -65.068 1.00 72.12 1034 PHE A CA 1
ATOM 8135 C C . PHE A 1 1034 ? 101.047 -8.517 -64.190 1.00 72.12 1034 PHE A C 1
ATOM 8137 O O . PHE A 1 1034 ? 102.210 -8.203 -64.448 1.00 72.12 1034 PHE A O 1
ATOM 8144 N N . VAL A 1 1035 ? 100.759 -9.376 -63.204 1.00 74.44 1035 VAL A N 1
ATOM 8145 C CA . VAL A 1 1035 ? 101.792 -10.022 -62.370 1.00 74.44 1035 VAL A CA 1
ATOM 8146 C C . VAL A 1 1035 ? 102.681 -10.952 -63.205 1.00 74.44 1035 VAL A C 1
ATOM 8148 O O . VAL A 1 1035 ? 103.905 -10.899 -63.081 1.00 74.44 1035 VAL A O 1
ATOM 8151 N N . ALA A 1 1036 ? 102.100 -11.748 -64.108 1.00 74.56 1036 ALA A N 1
ATOM 8152 C CA . ALA A 1 1036 ? 102.856 -12.606 -65.020 1.00 74.56 1036 ALA A CA 1
ATOM 8153 C C . ALA A 1 1036 ? 103.775 -11.794 -65.952 1.00 74.56 1036 ALA A C 1
ATOM 8155 O O . ALA A 1 1036 ? 104.936 -12.158 -66.141 1.00 74.56 1036 ALA A O 1
ATOM 8156 N N . PHE A 1 1037 ? 103.301 -10.657 -66.475 1.00 78.88 1037 PHE A N 1
ATOM 8157 C CA . PHE A 1 1037 ? 104.108 -9.737 -67.280 1.00 78.88 1037 PHE A CA 1
ATOM 8158 C C . PHE A 1 1037 ? 105.281 -9.138 -66.488 1.00 78.88 1037 PHE A C 1
ATOM 8160 O O . PHE A 1 1037 ? 106.398 -9.078 -67.003 1.00 78.88 1037 PHE A O 1
ATOM 8167 N N . LEU A 1 1038 ? 105.068 -8.742 -65.227 1.00 72.88 1038 LEU A N 1
ATOM 8168 C CA . LEU A 1 1038 ? 106.144 -8.243 -64.362 1.00 72.88 1038 LEU A CA 1
ATOM 8169 C C . LEU A 1 1038 ? 107.197 -9.321 -64.061 1.00 72.88 1038 LEU A C 1
ATOM 8171 O O . LEU A 1 1038 ? 108.391 -9.034 -64.147 1.00 72.88 1038 LEU A O 1
ATOM 8175 N N . LEU A 1 1039 ? 106.780 -10.561 -63.781 1.00 69.44 1039 LEU A N 1
ATOM 8176 C CA . LEU A 1 1039 ? 107.693 -11.693 -63.572 1.00 69.44 1039 LEU A CA 1
ATOM 8177 C C . LEU A 1 1039 ? 108.482 -12.038 -64.844 1.00 69.44 1039 LEU A C 1
ATOM 8179 O O . LEU A 1 1039 ? 109.698 -12.222 -64.783 1.00 69.44 1039 LEU A O 1
ATOM 8183 N N . PHE A 1 1040 ? 107.826 -12.057 -66.008 1.00 71.69 1040 PHE A N 1
ATOM 8184 C CA . PHE A 1 1040 ? 108.489 -12.298 -67.291 1.00 71.69 1040 PHE A CA 1
ATOM 8185 C C . PHE A 1 1040 ? 109.491 -11.185 -67.630 1.00 71.69 1040 PHE A C 1
ATOM 8187 O O . PHE A 1 1040 ? 110.612 -11.468 -68.050 1.00 71.69 1040 PHE A O 1
ATOM 8194 N N . LYS A 1 1041 ? 109.143 -9.918 -67.367 1.00 70.25 1041 LYS A N 1
ATOM 8195 C CA . LYS A 1 1041 ? 110.053 -8.773 -67.522 1.00 70.25 1041 LYS A CA 1
ATOM 8196 C C . LYS A 1 1041 ? 111.248 -8.850 -66.562 1.00 70.25 1041 LYS A C 1
ATOM 8198 O O . LYS A 1 1041 ? 112.363 -8.533 -66.969 1.00 70.25 1041 LYS A O 1
ATOM 8203 N N . ALA A 1 1042 ? 111.045 -9.284 -65.317 1.00 66.00 1042 ALA A N 1
ATOM 8204 C CA . ALA A 1 1042 ? 112.129 -9.474 -64.351 1.00 66.00 1042 ALA A CA 1
ATOM 8205 C C . ALA A 1 1042 ? 113.104 -10.581 -64.794 1.00 66.00 1042 ALA A C 1
ATOM 8207 O O . ALA A 1 1042 ? 114.316 -10.369 -64.770 1.00 66.00 1042 ALA A O 1
ATOM 8208 N N . LEU A 1 1043 ? 112.585 -11.716 -65.279 1.00 64.44 1043 LEU A N 1
ATOM 8209 C CA . LEU A 1 1043 ? 113.392 -12.786 -65.877 1.00 64.44 1043 LEU A CA 1
ATOM 8210 C C . LEU A 1 1043 ? 114.159 -12.302 -67.116 1.00 64.44 1043 LEU A C 1
ATOM 8212 O O . LEU A 1 1043 ? 115.358 -12.544 -67.217 1.00 64.44 1043 LEU A O 1
ATOM 8216 N N . TRP A 1 1044 ? 113.502 -11.569 -68.021 1.00 67.00 1044 TRP A N 1
ATOM 8217 C CA . TRP A 1 1044 ? 114.123 -11.027 -69.237 1.00 67.00 1044 TRP A CA 1
ATOM 8218 C C . TRP A 1 1044 ? 115.311 -10.100 -68.937 1.00 67.00 1044 TRP A C 1
ATOM 8220 O O . TRP A 1 1044 ? 116.306 -10.114 -69.660 1.00 67.00 1044 TRP A O 1
ATOM 8230 N N . VAL A 1 1045 ? 115.225 -9.310 -67.860 1.00 68.44 1045 VAL A N 1
ATOM 8231 C CA . VAL A 1 1045 ? 116.301 -8.406 -67.422 1.00 68.44 1045 VAL A CA 1
ATOM 8232 C C . VAL A 1 1045 ? 117.417 -9.149 -66.675 1.00 68.44 1045 VAL A C 1
ATOM 8234 O O . VAL A 1 1045 ? 118.580 -8.806 -66.856 1.00 68.44 1045 VAL A O 1
ATOM 8237 N N . GLN A 1 1046 ? 117.109 -10.170 -65.865 1.00 62.44 1046 GLN A N 1
ATOM 8238 C CA . GLN A 1 1046 ? 118.138 -10.919 -65.121 1.00 62.44 1046 GLN A CA 1
ATOM 8239 C C . GLN A 1 1046 ? 118.876 -11.985 -65.945 1.00 62.44 1046 GLN A C 1
ATOM 8241 O O . GLN A 1 1046 ? 119.981 -12.371 -65.573 1.00 62.44 1046 GLN A O 1
ATOM 8246 N N . LEU A 1 1047 ? 118.303 -12.457 -67.056 1.00 63.25 1047 LEU A N 1
ATOM 8247 C CA . LEU A 1 1047 ? 118.932 -13.442 -67.947 1.00 63.25 1047 LEU A CA 1
ATOM 8248 C C . LEU A 1 1047 ? 119.851 -12.822 -69.021 1.00 63.25 1047 LEU A C 1
ATOM 8250 O O . LEU A 1 1047 ? 120.322 -13.563 -69.878 1.00 63.25 1047 LEU A O 1
ATOM 8254 N N . ASP A 1 1048 ? 120.060 -11.494 -69.001 1.00 62.56 1048 ASP A N 1
ATOM 8255 C CA . ASP A 1 1048 ? 120.833 -10.686 -69.973 1.00 62.56 1048 ASP A CA 1
ATOM 8256 C C . ASP A 1 1048 ? 120.848 -11.258 -71.403 1.00 62.56 1048 ASP A C 1
ATOM 8258 O O . ASP A 1 1048 ? 121.883 -11.535 -72.017 1.00 62.56 1048 ASP A O 1
ATOM 8262 N N . ILE A 1 1049 ? 119.641 -11.461 -71.933 1.00 58.91 1049 ILE A N 1
ATOM 8263 C CA . ILE A 1 1049 ? 119.406 -12.149 -73.208 1.00 58.91 1049 ILE A CA 1
ATOM 8264 C C . ILE A 1 1049 ? 120.113 -11.403 -74.358 1.00 58.91 1049 ILE A C 1
ATOM 8266 O O . ILE A 1 1049 ? 120.640 -12.018 -75.284 1.00 58.91 1049 ILE A O 1
ATOM 8270 N N . SER A 1 1050 ? 120.191 -10.073 -74.264 1.00 60.31 1050 SER A N 1
ATOM 8271 C CA . SER A 1 1050 ? 120.908 -9.205 -75.206 1.00 60.31 1050 SER A CA 1
ATOM 8272 C C . SER A 1 1050 ? 122.435 -9.356 -75.139 1.00 60.31 1050 SER A C 1
ATOM 8274 O O . SER A 1 1050 ? 123.110 -9.156 -76.151 1.00 60.31 1050 SER A O 1
ATOM 8276 N N . GLY A 1 1051 ? 122.987 -9.691 -73.969 1.00 61.69 1051 GLY A N 1
ATOM 8277 C CA . GLY A 1 1051 ? 124.410 -9.948 -73.767 1.00 61.69 1051 GLY A CA 1
ATOM 8278 C C . GLY A 1 1051 ? 124.850 -11.318 -74.287 1.00 61.69 1051 GLY A C 1
ATOM 8279 O O . GLY A 1 1051 ? 125.809 -11.406 -75.055 1.00 61.69 1051 GLY A O 1
ATOM 8280 N N . GLU A 1 1052 ? 124.144 -12.394 -73.922 1.00 60.78 1052 GLU A N 1
ATOM 8281 C CA . GLU A 1 1052 ? 124.614 -13.765 -74.197 1.00 60.78 1052 GLU A CA 1
ATOM 8282 C C . GLU A 1 1052 ? 124.486 -14.189 -75.666 1.00 60.78 1052 GLU A C 1
ATOM 8284 O O . GLU A 1 1052 ? 125.373 -14.862 -76.199 1.00 60.78 1052 GLU A O 1
ATOM 8289 N N . PHE A 1 1053 ? 123.439 -13.745 -76.370 1.00 58.72 1053 PHE A N 1
ATOM 8290 C CA . PHE A 1 1053 ? 123.262 -14.054 -77.797 1.00 58.72 1053 PHE A CA 1
ATOM 8291 C C . PHE A 1 1053 ? 124.294 -13.381 -78.717 1.00 58.72 1053 PHE A C 1
ATOM 8293 O O . PHE A 1 1053 ? 124.394 -13.728 -79.897 1.00 58.72 1053 PHE A O 1
ATOM 8300 N N . ARG A 1 1054 ? 125.110 -12.457 -78.193 1.00 61.31 1054 ARG A N 1
ATOM 8301 C CA . ARG A 1 1054 ? 126.102 -11.689 -78.960 1.00 61.31 1054 ARG A CA 1
ATOM 8302 C C . ARG A 1 1054 ? 127.264 -12.537 -79.503 1.00 61.31 1054 ARG A C 1
ATOM 8304 O O . ARG A 1 1054 ? 127.917 -12.111 -80.450 1.00 61.31 1054 ARG A O 1
ATOM 8311 N N . ASN A 1 1055 ? 127.459 -13.746 -78.967 1.00 57.47 1055 ASN A N 1
ATOM 8312 C CA . ASN A 1 1055 ? 128.422 -14.747 -79.452 1.00 57.47 1055 ASN A CA 1
ATOM 8313 C C . ASN A 1 1055 ? 127.780 -15.852 -80.329 1.00 57.47 1055 ASN A C 1
ATOM 8315 O O . ASN A 1 1055 ? 128.418 -16.865 -80.615 1.00 57.47 1055 ASN A O 1
ATOM 8319 N N . GLY A 1 1056 ? 126.531 -15.667 -80.776 1.00 63.91 1056 GLY A N 1
ATOM 8320 C CA . GLY A 1 1056 ? 125.841 -16.557 -81.716 1.00 63.91 1056 GLY A CA 1
ATOM 8321 C C . GLY A 1 1056 ? 124.736 -17.418 -81.091 1.00 63.91 1056 GLY A C 1
ATOM 8322 O O . GLY A 1 1056 ? 124.724 -17.699 -79.894 1.00 63.91 1056 GLY A O 1
ATOM 8323 N N . ALA A 1 1057 ? 123.790 -17.856 -81.929 1.00 58.75 1057 ALA A N 1
ATOM 8324 C CA . ALA A 1 1057 ? 122.523 -18.435 -81.475 1.00 58.75 1057 ALA A CA 1
ATOM 8325 C C . ALA A 1 1057 ? 122.637 -19.803 -80.776 1.00 58.75 1057 ALA A C 1
ATOM 8327 O O . ALA A 1 1057 ? 121.959 -20.017 -79.773 1.00 58.75 1057 ALA A O 1
ATOM 8328 N N . LEU A 1 1058 ? 123.491 -20.719 -81.259 1.00 58.97 1058 LEU A N 1
ATOM 8329 C CA . LEU A 1 1058 ? 123.692 -22.021 -80.600 1.00 58.97 1058 LEU A CA 1
ATOM 8330 C C . LEU A 1 1058 ? 124.387 -21.886 -79.229 1.00 58.97 1058 LEU A C 1
ATOM 8332 O O . LEU A 1 1058 ? 123.850 -22.416 -78.255 1.00 58.97 1058 LEU A O 1
ATOM 8336 N N . PRO A 1 1059 ? 125.525 -21.166 -79.108 1.00 61.34 1059 PRO A N 1
ATOM 8337 C CA . PRO A 1 1059 ? 126.140 -20.891 -77.809 1.00 61.34 1059 PRO A CA 1
ATOM 8338 C C . PRO A 1 1059 ? 125.199 -20.157 -76.847 1.00 61.34 1059 PRO A C 1
ATOM 8340 O O . PRO A 1 1059 ? 125.124 -20.533 -75.680 1.00 61.34 1059 PRO A O 1
ATOM 8343 N N . GLY A 1 1060 ? 124.440 -19.168 -77.339 1.00 62.00 1060 GLY A N 1
ATOM 8344 C CA . GLY A 1 1060 ? 123.455 -18.427 -76.547 1.00 62.00 1060 GLY A CA 1
ATOM 8345 C C . GLY A 1 1060 ? 122.370 -19.331 -75.959 1.00 62.00 1060 GLY A C 1
ATOM 8346 O O . GLY A 1 1060 ? 122.179 -19.344 -74.747 1.00 62.00 1060 GLY A O 1
ATOM 8347 N N . LEU A 1 1061 ? 121.712 -20.158 -76.780 1.00 62.00 1061 LEU A N 1
ATOM 8348 C CA . LEU A 1 1061 ? 120.670 -21.081 -76.304 1.00 62.00 1061 LEU A CA 1
ATOM 8349 C C . LEU A 1 1061 ? 121.197 -22.103 -75.283 1.00 62.00 1061 LEU A C 1
ATOM 8351 O O . LEU A 1 1061 ? 120.510 -22.395 -74.305 1.00 62.00 1061 LEU A O 1
ATOM 8355 N N . LEU A 1 1062 ? 122.420 -22.614 -75.462 1.00 62.06 1062 LEU A N 1
ATOM 8356 C CA . LEU A 1 1062 ? 123.032 -23.543 -74.507 1.00 62.06 1062 LEU A CA 1
ATOM 8357 C C . LEU A 1 1062 ? 123.439 -22.845 -73.195 1.00 62.06 1062 LEU A C 1
ATOM 8359 O O . LEU A 1 1062 ? 123.166 -23.382 -72.117 1.00 62.06 1062 LEU A O 1
ATOM 8363 N N . SER A 1 1063 ? 123.999 -21.633 -73.263 1.00 61.84 1063 SER A N 1
ATOM 8364 C CA . SER A 1 1063 ? 124.307 -20.806 -72.083 1.00 61.84 1063 SER A CA 1
ATOM 8365 C C . SER A 1 1063 ? 123.041 -20.480 -71.286 1.00 61.84 1063 SER A C 1
ATOM 8367 O O . SER A 1 1063 ? 122.969 -20.769 -70.091 1.00 61.84 1063 SER A O 1
ATOM 8369 N N . LEU A 1 1064 ? 121.981 -20.011 -71.952 1.00 61.16 1064 LEU A N 1
ATOM 8370 C CA . LEU A 1 1064 ? 120.703 -19.754 -71.295 1.00 61.16 1064 LEU A CA 1
ATOM 8371 C C . LEU A 1 1064 ? 120.069 -21.027 -70.725 1.00 61.16 1064 LEU A C 1
ATOM 8373 O O . LEU A 1 1064 ? 119.610 -20.990 -69.588 1.00 61.16 1064 LEU A O 1
ATOM 8377 N N . SER A 1 1065 ? 120.097 -22.167 -71.425 1.00 61.72 1065 SER A N 1
ATOM 8378 C CA . SER A 1 1065 ? 119.546 -23.425 -70.884 1.00 61.72 1065 SER A CA 1
ATOM 8379 C C . SER A 1 1065 ? 120.248 -23.887 -69.598 1.00 61.72 1065 SER A C 1
ATOM 8381 O O . SER A 1 1065 ? 119.595 -24.382 -68.679 1.00 61.72 1065 SER A O 1
ATOM 8383 N N . THR A 1 1066 ? 121.562 -23.664 -69.496 1.00 61.88 1066 THR A N 1
ATOM 8384 C CA . THR A 1 1066 ? 122.367 -24.048 -68.325 1.00 61.88 1066 THR A CA 1
ATOM 8385 C C . THR A 1 1066 ? 122.317 -23.017 -67.196 1.00 61.88 1066 THR A C 1
ATOM 8387 O O . THR A 1 1066 ? 122.493 -23.391 -66.038 1.00 61.88 1066 THR A O 1
ATOM 8390 N N . LYS A 1 1067 ? 122.010 -21.746 -67.491 1.00 61.81 1067 LYS A N 1
ATOM 8391 C CA . LYS A 1 1067 ? 121.823 -20.681 -66.488 1.00 61.81 1067 LYS A CA 1
ATOM 8392 C C . LYS A 1 1067 ? 120.382 -20.518 -66.006 1.00 61.81 1067 LYS A C 1
ATOM 8394 O O . LYS A 1 1067 ? 120.186 -20.087 -64.876 1.00 61.81 1067 LYS A O 1
ATOM 8399 N N . PHE A 1 1068 ? 119.374 -20.891 -66.796 1.00 64.12 1068 PHE A N 1
ATOM 8400 C CA . PHE A 1 1068 ? 117.959 -20.700 -66.454 1.00 64.12 1068 PHE A CA 1
ATOM 8401 C C . PHE A 1 1068 ? 117.579 -21.379 -65.130 1.00 64.12 1068 PHE A C 1
ATOM 8403 O O . PHE A 1 1068 ? 117.068 -20.721 -64.228 1.00 64.12 1068 PHE A O 1
ATOM 8410 N N . LEU A 1 1069 ? 117.895 -22.670 -64.973 1.00 61.41 1069 LEU A N 1
ATOM 8411 C CA . LEU A 1 1069 ? 117.607 -23.433 -63.751 1.00 61.41 1069 LEU A CA 1
ATOM 8412 C C . LEU A 1 1069 ? 118.334 -22.873 -62.507 1.00 61.41 1069 LEU A C 1
ATOM 8414 O O . LEU A 1 1069 ? 117.649 -22.571 -61.527 1.00 61.41 1069 LEU A O 1
ATOM 8418 N N . PRO A 1 1070 ? 119.665 -22.642 -62.524 1.00 61.97 1070 PRO A N 1
ATOM 8419 C CA . PRO A 1 1070 ? 120.367 -21.989 -61.416 1.00 61.97 1070 PRO A CA 1
ATOM 8420 C C . PRO A 1 1070 ? 119.869 -20.575 -61.094 1.00 61.97 1070 PRO A C 1
ATOM 8422 O O . PRO A 1 1070 ? 119.799 -20.218 -59.921 1.00 61.97 1070 PRO A O 1
ATOM 8425 N N . THR A 1 1071 ? 119.498 -19.768 -62.092 1.00 63.09 1071 THR A N 1
ATOM 8426 C CA . THR A 1 1071 ? 119.000 -18.398 -61.874 1.00 63.09 1071 THR A CA 1
ATOM 8427 C C . THR A 1 1071 ? 117.583 -18.395 -61.303 1.00 63.09 1071 THR A C 1
ATOM 8429 O O . THR A 1 1071 ? 117.318 -17.639 -60.373 1.00 63.09 1071 THR A O 1
ATOM 8432 N N . VAL A 1 1072 ? 116.691 -19.280 -61.763 1.00 60.53 1072 VAL A N 1
ATOM 8433 C CA . VAL A 1 1072 ? 115.351 -19.460 -61.174 1.00 60.53 1072 VAL A CA 1
ATOM 8434 C C . VAL A 1 1072 ? 115.449 -20.010 -59.746 1.00 60.53 1072 VAL A C 1
ATOM 8436 O O . VAL A 1 1072 ? 114.763 -19.507 -58.857 1.00 60.53 1072 VAL A O 1
ATOM 8439 N N . MET A 1 1073 ? 116.348 -20.967 -59.482 1.00 61.44 1073 MET A N 1
ATOM 8440 C CA . MET A 1 1073 ? 116.617 -21.427 -58.115 1.00 61.44 1073 MET A CA 1
ATOM 8441 C C . MET A 1 1073 ? 117.218 -20.323 -57.239 1.00 61.44 1073 MET A C 1
ATOM 8443 O O . MET A 1 1073 ? 116.788 -20.186 -56.101 1.00 61.44 1073 MET A O 1
ATOM 8447 N N . ASN A 1 1074 ? 118.143 -19.498 -57.738 1.00 62.72 1074 ASN A N 1
ATOM 8448 C CA . ASN A 1 1074 ? 118.689 -18.368 -56.977 1.00 62.72 1074 ASN A CA 1
ATOM 8449 C C . ASN A 1 1074 ? 117.667 -17.241 -56.759 1.00 62.72 1074 ASN A C 1
ATOM 8451 O O . ASN A 1 1074 ? 117.709 -16.603 -55.712 1.00 62.72 1074 ASN A O 1
ATOM 8455 N N . LEU A 1 1075 ? 116.727 -17.016 -57.682 1.00 62.75 1075 LEU A N 1
ATOM 8456 C CA . LEU A 1 1075 ? 115.596 -16.102 -57.489 1.00 62.75 1075 LEU A CA 1
ATOM 8457 C C . LEU A 1 1075 ? 114.657 -16.605 -56.390 1.00 62.75 1075 LEU A C 1
ATOM 8459 O O . LEU A 1 1075 ? 114.353 -15.858 -55.466 1.00 62.75 1075 LEU A O 1
ATOM 8463 N N . LEU A 1 1076 ? 114.242 -17.874 -56.451 1.00 61.38 1076 LEU A N 1
ATOM 8464 C CA . LEU A 1 1076 ? 113.391 -18.490 -55.426 1.00 61.38 1076 LEU A CA 1
ATOM 8465 C C . LEU A 1 1076 ? 114.102 -18.585 -54.070 1.00 61.38 1076 LEU A C 1
ATOM 8467 O O . LEU A 1 1076 ? 113.482 -18.355 -53.036 1.00 61.38 1076 LEU A O 1
ATOM 8471 N N . LYS A 1 1077 ? 115.408 -18.868 -54.065 1.00 55.19 1077 LYS A N 1
ATOM 8472 C CA . LYS A 1 1077 ? 116.220 -18.950 -52.848 1.00 55.19 1077 LYS A CA 1
ATOM 8473 C C . LYS A 1 1077 ? 116.478 -17.570 -52.242 1.00 55.19 1077 LYS A C 1
ATOM 8475 O O . LYS A 1 1077 ? 116.326 -17.434 -51.036 1.00 55.19 1077 LYS A O 1
ATOM 8480 N N . LYS A 1 1078 ? 116.728 -16.526 -53.045 1.00 56.97 1078 LYS A N 1
ATOM 8481 C CA . LYS A 1 1078 ? 116.731 -15.139 -52.549 1.00 56.97 1078 LYS A CA 1
ATOM 8482 C C . LYS A 1 1078 ? 115.365 -14.723 -52.017 1.00 56.97 1078 LYS A C 1
ATOM 8484 O O . LYS A 1 1078 ? 115.302 -14.238 -50.903 1.00 56.97 1078 LYS A O 1
ATOM 8489 N N . LEU A 1 1079 ? 114.270 -14.989 -52.730 1.00 59.22 1079 LEU A N 1
ATOM 8490 C CA . LEU A 1 1079 ? 112.916 -14.697 -52.233 1.00 59.22 1079 LEU A CA 1
ATOM 8491 C C . LEU A 1 1079 ? 112.558 -15.463 -50.941 1.00 59.22 1079 LEU A C 1
ATOM 8493 O O . LEU A 1 1079 ? 111.688 -15.011 -50.201 1.00 59.22 1079 LEU A O 1
ATOM 8497 N N . ALA A 1 1080 ? 113.236 -16.576 -50.641 1.00 51.66 1080 ALA A N 1
ATOM 8498 C CA . ALA A 1 1080 ? 113.124 -17.292 -49.370 1.00 51.66 1080 ALA A CA 1
ATOM 8499 C C . ALA A 1 1080 ? 114.088 -16.777 -48.274 1.00 51.66 1080 ALA A C 1
ATOM 8501 O O . ALA A 1 1080 ? 113.734 -16.804 -47.097 1.00 51.66 1080 ALA A O 1
ATOM 8502 N N . GLU A 1 1081 ? 115.286 -16.304 -48.633 1.00 49.12 1081 GLU A N 1
ATOM 8503 C CA . GLU A 1 1081 ? 116.319 -15.830 -47.693 1.00 49.12 1081 GLU A CA 1
ATOM 8504 C C . GLU A 1 1081 ? 116.145 -14.345 -47.312 1.00 49.12 1081 GLU A C 1
ATOM 8506 O O . GLU A 1 1081 ? 116.297 -13.998 -46.143 1.00 49.12 1081 GLU A O 1
ATOM 8511 N N . GLU A 1 1082 ? 115.697 -13.485 -48.235 1.00 49.38 1082 GLU A N 1
ATOM 8512 C CA . GLU A 1 1082 ? 115.326 -12.076 -47.976 1.00 49.38 1082 GLU A CA 1
ATOM 8513 C C . GLU A 1 1082 ? 114.120 -11.959 -47.013 1.00 49.38 1082 GLU A C 1
ATOM 8515 O O . GLU A 1 1082 ? 113.853 -10.901 -46.447 1.00 49.38 1082 GLU A O 1
ATOM 8520 N N . GLY A 1 1083 ? 113.400 -13.065 -46.781 1.00 52.81 1083 GLY A N 1
ATOM 8521 C CA . GLY A 1 1083 ? 112.365 -13.178 -45.754 1.00 52.81 1083 GLY A CA 1
ATOM 8522 C C . GLY A 1 1083 ? 112.895 -13.292 -44.316 1.00 52.81 1083 GLY A C 1
ATOM 8523 O O . GLY A 1 1083 ? 112.083 -13.338 -43.390 1.00 52.81 1083 GLY A O 1
ATOM 8524 N N . GLN A 1 1084 ? 114.218 -13.368 -44.087 1.00 44.34 1084 GLN A N 1
ATOM 8525 C CA . GLN A 1 1084 ? 114.793 -13.621 -42.757 1.00 44.34 1084 GLN A CA 1
ATOM 8526 C C . GLN A 1 1084 ? 116.002 -12.724 -42.380 1.00 44.34 1084 GLN A C 1
ATOM 8528 O O . GLN A 1 1084 ? 117.138 -13.192 -42.329 1.00 44.34 1084 GLN A O 1
ATOM 8533 N N . ARG A 1 1085 ? 115.686 -11.516 -41.857 1.00 31.92 1085 ARG A N 1
ATOM 8534 C CA . ARG A 1 1085 ? 116.530 -10.608 -41.011 1.00 31.92 1085 ARG A CA 1
ATOM 8535 C C . ARG A 1 1085 ? 117.558 -9.712 -41.764 1.00 31.92 1085 ARG A C 1
ATOM 8537 O O . ARG A 1 1085 ? 117.929 -10.039 -42.880 1.00 31.92 1085 ARG A O 1
ATOM 8544 N N . PRO A 1 1086 ? 118.154 -8.678 -41.115 1.00 42.75 1086 PRO A N 1
ATOM 8545 C CA . PRO A 1 1086 ? 117.540 -7.488 -40.489 1.00 42.75 1086 PRO A CA 1
ATOM 8546 C C . PRO A 1 1086 ? 118.198 -6.150 -40.972 1.00 42.75 1086 PRO A C 1
ATOM 8548 O O . PRO A 1 1086 ? 119.041 -6.164 -41.861 1.00 42.75 1086 PRO A O 1
ATOM 8551 N N . ALA A 1 1087 ? 117.837 -4.980 -40.411 1.00 39.69 1087 ALA A N 1
ATOM 8552 C CA . ALA A 1 1087 ? 118.106 -3.649 -41.013 1.00 39.69 1087 ALA A CA 1
ATOM 8553 C C . ALA A 1 1087 ? 119.176 -2.741 -40.337 1.00 39.69 1087 ALA A C 1
ATOM 8555 O O . ALA A 1 1087 ? 119.247 -2.709 -39.111 1.00 39.69 1087 ALA A O 1
ATOM 8556 N N . ALA A 1 1088 ? 119.918 -1.951 -41.149 1.00 28.89 1088 ALA A N 1
ATOM 8557 C CA . ALA A 1 1088 ? 120.638 -0.669 -40.876 1.00 28.89 1088 ALA A CA 1
ATOM 8558 C C . ALA A 1 1088 ? 121.500 -0.246 -42.116 1.00 28.89 1088 ALA A C 1
ATOM 8560 O O . ALA A 1 1088 ? 121.805 -1.124 -42.916 1.00 28.89 1088 ALA A O 1
ATOM 8561 N N . ALA A 1 1089 ? 122.025 0.981 -42.339 1.00 30.17 1089 ALA A N 1
ATOM 8562 C CA . ALA A 1 1089 ? 121.585 2.371 -42.066 1.00 30.17 1089 ALA A CA 1
ATOM 8563 C C . ALA A 1 1089 ? 122.543 3.426 -42.732 1.00 30.17 1089 ALA A C 1
ATOM 8565 O O . ALA A 1 1089 ? 123.743 3.326 -42.503 1.00 30.17 1089 ALA A O 1
ATOM 8566 N N . ASP A 1 1090 ? 122.001 4.448 -43.437 1.00 29.52 1090 ASP A N 1
ATOM 8567 C CA . ASP A 1 1090 ? 122.527 5.838 -43.698 1.00 29.52 1090 ASP A CA 1
ATOM 8568 C C . ASP A 1 1090 ? 123.974 6.048 -44.294 1.00 29.52 1090 ASP A C 1
ATOM 8570 O O . ASP A 1 1090 ? 124.651 5.050 -44.542 1.00 29.52 1090 ASP A O 1
ATOM 8574 N N . PRO A 1 1091 ? 124.525 7.278 -44.567 1.00 46.03 1091 PRO A N 1
ATOM 8575 C CA . PRO A 1 1091 ? 123.958 8.651 -44.566 1.00 46.03 1091 PRO A CA 1
ATOM 8576 C C . PRO A 1 1091 ? 124.325 9.637 -45.733 1.00 46.03 1091 PRO A C 1
ATOM 8578 O O . PRO A 1 1091 ? 125.381 9.539 -46.350 1.00 46.03 1091 PRO A O 1
ATOM 8581 N N . GLN A 1 1092 ? 123.525 10.721 -45.862 1.00 32.19 1092 GLN A N 1
ATOM 8582 C CA . GLN A 1 1092 ? 123.826 12.080 -46.426 1.00 32.19 1092 GLN A CA 1
ATOM 8583 C C . GLN A 1 1092 ? 124.187 12.242 -47.937 1.00 32.19 1092 GLN A C 1
ATOM 8585 O O . GLN A 1 1092 ? 124.767 11.365 -48.557 1.00 32.19 1092 GLN A O 1
ATOM 8590 N N . ARG A 1 1093 ? 123.885 13.368 -48.629 1.00 28.39 1093 ARG A N 1
ATOM 8591 C CA . ARG A 1 1093 ? 123.943 14.802 -48.227 1.00 28.39 1093 ARG A CA 1
ATOM 8592 C C . ARG A 1 1093 ? 123.036 15.727 -49.092 1.00 28.39 1093 ARG A C 1
ATOM 8594 O O . ARG A 1 1093 ? 122.811 15.430 -50.259 1.00 28.39 1093 ARG A O 1
ATOM 8601 N N . ASN A 1 1094 ? 122.598 16.876 -48.550 1.00 31.42 1094 ASN A N 1
ATOM 8602 C CA . ASN A 1 1094 ? 121.768 17.907 -49.232 1.00 31.42 1094 ASN A CA 1
ATOM 8603 C C . ASN A 1 1094 ? 122.609 19.011 -49.936 1.00 31.42 1094 ASN A C 1
ATOM 8605 O O . ASN A 1 1094 ? 123.833 19.027 -49.775 1.00 31.42 1094 ASN A O 1
ATOM 8609 N N . PRO A 1 1095 ? 121.981 19.953 -50.683 1.00 42.88 1095 PRO A N 1
ATOM 8610 C CA . PRO A 1 1095 ? 121.481 21.210 -50.082 1.00 42.88 1095 PRO A CA 1
ATOM 8611 C C . PRO A 1 1095 ? 120.034 21.610 -50.481 1.00 42.88 1095 PRO A C 1
ATOM 8613 O O . PRO A 1 1095 ? 119.382 20.922 -51.258 1.00 42.88 1095 PRO A O 1
ATOM 8616 N N . ALA A 1 1096 ? 119.517 22.697 -49.884 1.00 31.23 1096 ALA A N 1
ATOM 8617 C CA . ALA A 1 1096 ? 118.128 23.188 -50.005 1.00 31.23 1096 ALA A CA 1
ATOM 8618 C C . ALA A 1 1096 ? 117.937 24.236 -51.140 1.00 31.23 1096 ALA A C 1
ATOM 8620 O O . ALA A 1 1096 ? 118.887 24.535 -51.856 1.00 31.23 1096 ALA A O 1
ATOM 8621 N N . VAL A 1 1097 ? 116.737 24.787 -51.389 1.00 33.88 1097 VAL A N 1
ATOM 8622 C CA . VAL A 1 1097 ? 116.116 25.881 -50.599 1.00 33.88 1097 VAL A CA 1
ATOM 8623 C C . VAL A 1 1097 ? 114.574 25.880 -50.719 1.00 33.88 1097 VAL A C 1
ATOM 8625 O O . VAL A 1 1097 ? 114.059 25.925 -51.825 1.00 33.88 1097 VAL A O 1
ATOM 8628 N N . GLU A 1 1098 ? 113.907 25.866 -49.550 1.00 30.05 1098 GLU A N 1
ATOM 8629 C CA . GLU A 1 1098 ? 112.609 26.483 -49.161 1.00 30.05 1098 GLU A CA 1
ATOM 8630 C C . GLU A 1 1098 ? 111.309 26.310 -49.997 1.00 30.05 1098 GLU A C 1
ATOM 8632 O O . GLU A 1 1098 ? 111.330 26.242 -51.214 1.00 30.05 1098 GLU A O 1
ATOM 8637 N N . SER A 1 1099 ? 110.082 26.380 -49.445 1.00 31.02 1099 SER A N 1
ATOM 8638 C CA . SER A 1 1099 ? 109.465 26.168 -48.101 1.00 31.02 1099 SER A CA 1
ATOM 8639 C C . SER A 1 1099 ? 107.918 26.360 -48.278 1.00 31.02 1099 SER A C 1
ATOM 8641 O O . SER A 1 1099 ? 107.525 26.838 -49.337 1.00 31.02 1099 SER A O 1
ATOM 8643 N N . LYS A 1 1100 ? 106.919 26.035 -47.428 1.00 31.00 1100 LYS A N 1
ATOM 8644 C CA . LYS A 1 1100 ? 106.682 25.575 -46.027 1.00 31.00 1100 LYS A CA 1
ATOM 8645 C C . LYS A 1 1100 ? 105.362 24.747 -46.018 1.00 31.00 1100 LYS A C 1
ATOM 8647 O O . LYS A 1 1100 ? 104.573 24.920 -46.937 1.00 31.00 1100 LYS A O 1
ATOM 8652 N N . SER A 1 1101 ? 104.953 23.952 -45.020 1.00 29.00 1101 SER A N 1
ATOM 8653 C CA . SER A 1 1101 ? 105.635 23.152 -43.980 1.00 29.00 1101 SER A CA 1
ATOM 8654 C C . SER A 1 1101 ? 104.590 22.321 -43.198 1.00 29.00 1101 SER A C 1
ATOM 8656 O O . SER A 1 1101 ? 103.628 22.928 -42.753 1.00 29.00 1101 SER A O 1
ATOM 8658 N N . LEU A 1 1102 ? 104.843 21.015 -42.989 1.00 29.16 1102 LEU A N 1
ATOM 8659 C CA . LEU A 1 1102 ? 104.479 20.123 -41.851 1.00 29.16 1102 LEU A CA 1
ATOM 8660 C C . LEU A 1 1102 ? 103.069 20.188 -41.183 1.00 29.16 1102 LEU A C 1
ATOM 8662 O O . LEU A 1 1102 ? 102.438 21.223 -41.075 1.00 29.16 1102 LEU A O 1
ATOM 8666 N N . GLY A 1 1103 ? 102.550 19.105 -40.592 1.00 27.59 1103 GLY A N 1
ATOM 8667 C CA . GLY A 1 1103 ? 103.087 17.745 -40.419 1.00 27.59 1103 GLY A CA 1
ATOM 8668 C C . GLY A 1 1103 ? 102.330 16.975 -39.319 1.00 27.59 1103 GLY A C 1
ATOM 8669 O O . GLY A 1 1103 ? 101.519 17.558 -38.607 1.00 27.59 1103 GLY A O 1
ATOM 8670 N N . SER A 1 1104 ? 102.589 15.671 -39.171 1.00 36.56 1104 SER A N 1
ATOM 8671 C CA . SER A 1 1104 ? 101.972 14.799 -38.149 1.00 36.56 1104 SER A CA 1
ATOM 8672 C C . SER A 1 1104 ? 103.040 13.990 -37.399 1.00 36.56 1104 SER A C 1
ATOM 8674 O O . SER A 1 1104 ? 104.106 13.733 -37.960 1.00 36.56 1104 SER A O 1
ATOM 8676 N N . GLY A 1 1105 ? 102.775 13.597 -36.145 1.00 27.61 1105 GLY A N 1
ATOM 8677 C CA . GLY A 1 1105 ? 103.767 12.959 -35.272 1.00 27.61 1105 GLY A CA 1
ATOM 8678 C C . GLY A 1 1105 ? 103.200 12.143 -34.100 1.00 27.61 1105 GLY A C 1
ATOM 8679 O O . GLY A 1 1105 ? 102.904 12.705 -33.057 1.00 27.61 1105 GLY A O 1
ATOM 8680 N N . VAL A 1 1106 ? 103.104 10.823 -34.314 1.00 28.53 1106 VAL A N 1
ATOM 8681 C CA . VAL A 1 1106 ? 103.593 9.691 -33.476 1.00 28.53 1106 VAL A CA 1
ATOM 8682 C C . VAL A 1 1106 ? 103.375 9.673 -31.936 1.00 28.53 1106 VAL A C 1
ATOM 8684 O O . VAL A 1 1106 ? 103.601 10.635 -31.215 1.00 28.53 1106 VAL A O 1
ATOM 8687 N N . TYR A 1 1107 ? 103.030 8.479 -31.429 1.00 30.80 1107 TYR A N 1
ATOM 8688 C CA . TYR A 1 1107 ? 102.858 8.099 -30.012 1.00 30.80 1107 TYR A CA 1
ATOM 8689 C C . TYR A 1 1107 ? 104.156 8.012 -29.178 1.00 30.80 1107 TYR A C 1
ATOM 8691 O O . TYR A 1 1107 ? 105.205 7.641 -29.700 1.00 30.80 1107 TYR A O 1
ATOM 8699 N N . ALA A 1 1108 ? 104.033 8.135 -27.845 1.00 27.48 1108 ALA A N 1
ATOM 8700 C CA . ALA A 1 1108 ? 104.969 7.541 -26.877 1.00 27.48 1108 ALA A CA 1
ATOM 8701 C C . ALA A 1 1108 ? 104.305 7.169 -25.523 1.00 27.48 1108 ALA A C 1
ATOM 8703 O O . ALA A 1 1108 ? 103.455 7.896 -25.023 1.00 27.48 1108 ALA A O 1
ATOM 8704 N N . ASN A 1 1109 ? 104.755 6.048 -24.941 1.00 27.70 1109 ASN A N 1
ATOM 8705 C CA . ASN A 1 1109 ? 104.716 5.614 -23.527 1.00 27.70 1109 ASN A CA 1
ATOM 8706 C C . ASN A 1 1109 ? 103.419 5.690 -22.673 1.00 27.70 1109 ASN A C 1
ATOM 8708 O O . ASN A 1 1109 ? 103.143 6.668 -21.990 1.00 27.70 1109 ASN A O 1
ATOM 8712 N N . SER A 1 1110 ? 102.754 4.531 -22.571 1.00 26.91 1110 SER A N 1
ATOM 8713 C CA . SER A 1 1110 ? 102.407 3.811 -21.318 1.00 26.91 1110 SER A CA 1
ATOM 8714 C C . SER A 1 1110 ? 102.098 4.573 -20.008 1.00 26.91 1110 SER A C 1
ATOM 8716 O O . SER A 1 1110 ? 103.016 5.106 -19.381 1.00 26.91 1110 SER A O 1
ATOM 8718 N N . ASN A 1 1111 ? 100.896 4.353 -19.443 1.00 26.03 1111 ASN A N 1
ATOM 8719 C CA . ASN A 1 1111 ? 100.757 3.627 -18.159 1.00 26.03 1111 ASN A CA 1
ATOM 8720 C C . ASN A 1 1111 ? 99.307 3.238 -17.769 1.00 26.03 1111 ASN A C 1
ATOM 8722 O O . ASN A 1 1111 ? 98.351 3.883 -18.174 1.00 26.03 1111 ASN A O 1
ATOM 8726 N N . LEU A 1 1112 ? 99.223 2.179 -16.948 1.00 27.48 1112 LEU A N 1
ATOM 8727 C CA . LEU A 1 1112 ? 98.167 1.736 -16.008 1.00 27.48 1112 LEU A CA 1
ATOM 8728 C C . LEU A 1 1112 ? 96.656 1.770 -16.371 1.00 27.48 1112 LEU A C 1
ATOM 8730 O O . LEU A 1 1112 ? 96.007 2.804 -16.456 1.00 27.48 1112 LEU A O 1
ATOM 8734 N N . SER A 1 1113 ? 96.086 0.560 -16.367 1.00 24.02 1113 SER A N 1
ATOM 8735 C CA . SER A 1 1113 ? 94.824 0.134 -15.720 1.00 24.02 1113 SER A CA 1
ATOM 8736 C C . SER A 1 1113 ? 93.865 1.166 -15.075 1.00 24.02 1113 SER A C 1
ATOM 8738 O O . SER A 1 1113 ? 94.137 1.699 -14.001 1.00 24.02 1113 SER A O 1
ATOM 8740 N N . SER A 1 1114 ? 92.661 1.256 -15.652 1.00 25.78 1114 SER A N 1
ATOM 8741 C CA . SER A 1 1114 ? 91.326 1.203 -15.005 1.00 25.78 1114 SER A CA 1
ATOM 8742 C C . SER A 1 1114 ? 91.126 1.616 -13.527 1.00 25.78 1114 SER A C 1
ATOM 8744 O O . SER A 1 1114 ? 91.543 0.893 -12.619 1.00 25.78 1114 SER A O 1
ATOM 8746 N N . SER A 1 1115 ? 90.251 2.604 -13.286 1.00 26.19 1115 SER A N 1
ATOM 8747 C CA . SER A 1 1115 ? 89.333 2.643 -12.124 1.00 26.19 1115 SER A CA 1
ATOM 8748 C C . SER A 1 1115 ? 88.119 3.579 -12.357 1.00 26.19 1115 SER A C 1
ATOM 8750 O O . SER A 1 1115 ? 88.124 4.348 -13.311 1.00 26.19 1115 SER A O 1
ATOM 8752 N N . ALA A 1 1116 ? 87.075 3.409 -11.523 1.00 26.53 1116 ALA A N 1
ATOM 8753 C CA . ALA A 1 1116 ? 85.840 4.196 -11.262 1.00 26.53 1116 ALA A CA 1
ATOM 8754 C C . ALA A 1 1116 ? 85.482 5.442 -12.132 1.00 26.53 1116 ALA A C 1
ATOM 8756 O O . ALA A 1 1116 ? 86.329 6.283 -12.391 1.00 26.53 1116 ALA A O 1
ATOM 8757 N N . SER A 1 1117 ? 84.248 5.698 -12.606 1.00 25.80 1117 SER A N 1
ATOM 8758 C CA . SER A 1 1117 ? 82.856 5.510 -12.107 1.00 25.80 1117 SER A CA 1
ATOM 8759 C C . SER A 1 1117 ? 82.197 6.770 -11.496 1.00 25.80 1117 SER A C 1
ATOM 8761 O O . SER A 1 1117 ? 82.637 7.272 -10.468 1.00 25.80 1117 SER A O 1
ATOM 8763 N N . SER A 1 1118 ? 81.015 7.110 -12.043 1.00 29.14 1118 SER A N 1
ATOM 8764 C CA . SER A 1 1118 ? 79.809 7.686 -11.390 1.00 29.14 1118 SER A CA 1
ATOM 8765 C C . SER A 1 1118 ? 79.712 9.162 -10.913 1.00 29.14 1118 SER A C 1
ATOM 8767 O O . SER A 1 1118 ? 80.621 9.716 -10.312 1.00 29.14 1118 SER A O 1
ATOM 8769 N N . ASN A 1 1119 ? 78.478 9.686 -11.064 1.00 28.00 1119 ASN A N 1
ATOM 8770 C CA . ASN A 1 1119 ? 77.771 10.734 -10.287 1.00 28.00 1119 ASN A CA 1
ATOM 8771 C C . ASN A 1 1119 ? 77.870 12.239 -10.637 1.00 28.00 1119 ASN A C 1
ATOM 8773 O O . ASN A 1 1119 ? 78.498 13.042 -9.957 1.00 28.00 1119 ASN A O 1
ATOM 8777 N N . VAL A 1 1120 ? 77.061 12.606 -11.640 1.00 30.17 1120 VAL A N 1
ATOM 8778 C CA . VAL A 1 1120 ? 75.972 13.621 -11.618 1.00 30.17 1120 VAL A CA 1
ATOM 8779 C C . VAL A 1 1120 ? 75.715 14.412 -10.311 1.00 30.17 1120 VAL A C 1
ATOM 8781 O O . VAL A 1 1120 ? 75.430 13.818 -9.276 1.00 30.17 1120 VAL A O 1
ATOM 8784 N N . MET A 1 1121 ? 75.648 15.747 -10.451 1.00 24.97 1121 MET A N 1
ATOM 8785 C CA . MET A 1 1121 ? 74.939 16.818 -9.692 1.00 24.97 1121 MET A CA 1
ATOM 8786 C C . MET A 1 1121 ? 75.130 18.119 -10.537 1.00 24.97 1121 MET A C 1
ATOM 8788 O O . MET A 1 1121 ? 76.079 18.156 -11.315 1.00 24.97 1121 MET A O 1
ATOM 8792 N N . SER A 1 1122 ? 74.360 19.221 -10.523 1.00 24.81 1122 SER A N 1
ATOM 8793 C CA . SER A 1 1122 ? 73.155 19.696 -9.806 1.00 24.81 1122 SER A CA 1
ATOM 8794 C C . SER A 1 1122 ? 72.395 20.722 -10.706 1.00 24.81 1122 SER A C 1
ATOM 8796 O O . SER A 1 1122 ? 72.885 21.064 -11.779 1.00 24.81 1122 SER A O 1
ATOM 8798 N N . SER A 1 1123 ? 71.215 21.219 -10.298 1.00 27.34 1123 SER A N 1
ATOM 8799 C CA . SER A 1 1123 ? 70.310 22.103 -11.085 1.00 27.34 1123 SER A CA 1
ATOM 8800 C C . SER A 1 1123 ? 70.306 23.594 -10.665 1.00 27.34 1123 SER A C 1
ATOM 8802 O O . SER A 1 1123 ? 70.729 23.922 -9.560 1.00 27.34 1123 SER A O 1
ATOM 8804 N N . GLY A 1 1124 ? 69.738 24.473 -11.512 1.00 25.11 1124 GLY A N 1
ATOM 8805 C CA . GLY A 1 1124 ? 69.427 25.903 -11.257 1.00 25.11 1124 GLY A CA 1
ATOM 8806 C C . GLY A 1 1124 ? 69.273 26.682 -12.586 1.00 25.11 1124 GLY A C 1
ATOM 8807 O O . GLY A 1 1124 ? 70.200 26.613 -13.383 1.00 25.11 1124 GLY A O 1
ATOM 8808 N N . ASN A 1 1125 ? 68.180 27.346 -13.008 1.00 25.03 1125 ASN A N 1
ATOM 8809 C CA . ASN A 1 1125 ? 66.884 27.797 -12.441 1.00 25.03 1125 ASN A CA 1
ATOM 8810 C C . ASN A 1 1125 ? 66.860 29.248 -11.864 1.00 25.03 1125 ASN A C 1
ATOM 8812 O O . ASN A 1 1125 ? 67.593 29.528 -10.921 1.00 25.03 1125 ASN A O 1
ATOM 8816 N N . GLY A 1 1126 ? 65.983 30.127 -12.400 1.00 26.34 1126 GLY A N 1
ATOM 8817 C CA . GLY A 1 1126 ? 65.800 31.573 -12.064 1.00 26.34 1126 GLY A CA 1
ATOM 8818 C C . GLY A 1 1126 ? 66.256 32.533 -13.200 1.00 26.34 1126 GLY A C 1
ATOM 8819 O O . GLY A 1 1126 ? 67.344 32.302 -13.715 1.00 26.34 1126 GLY A O 1
ATOM 8820 N N . ILE A 1 1127 ? 65.524 33.529 -13.756 1.00 29.78 1127 ILE A N 1
ATOM 8821 C CA . ILE A 1 1127 ? 64.405 34.436 -13.326 1.00 29.78 1127 ILE A CA 1
ATOM 8822 C C . ILE A 1 1127 ? 64.932 35.573 -12.406 1.00 29.78 1127 ILE A C 1
ATOM 8824 O O . ILE A 1 1127 ? 65.778 35.272 -11.571 1.00 29.78 1127 ILE A O 1
ATOM 8828 N N . GLU A 1 1128 ? 64.608 36.882 -12.496 1.00 29.05 1128 GLU A N 1
ATOM 8829 C CA . GLU A 1 1128 ? 63.493 37.728 -13.045 1.00 29.05 1128 GLU A CA 1
ATOM 8830 C C . GLU A 1 1128 ? 64.082 39.069 -13.640 1.00 29.05 1128 GLU A C 1
ATOM 8832 O O . GLU A 1 1128 ? 65.306 39.190 -13.637 1.00 29.05 1128 GLU A O 1
ATOM 8837 N N . ILE A 1 1129 ? 63.431 40.138 -14.166 1.00 31.58 1129 ILE A N 1
ATOM 8838 C CA . ILE A 1 1129 ? 62.022 40.601 -14.357 1.00 31.58 1129 ILE A CA 1
ATOM 8839 C C . ILE A 1 1129 ? 61.797 41.029 -15.858 1.00 31.58 1129 ILE A C 1
ATOM 8841 O O . ILE A 1 1129 ? 62.137 40.207 -16.701 1.00 31.58 1129 ILE A O 1
ATOM 8845 N N . GLU A 1 1130 ? 61.270 42.168 -16.382 1.00 26.42 1130 GLU A N 1
ATOM 8846 C CA . GLU A 1 1130 ? 60.742 43.487 -15.908 1.00 26.42 1130 GLU A CA 1
ATOM 8847 C C . GLU A 1 1130 ? 59.616 44.063 -16.843 1.00 26.42 1130 GLU A C 1
ATOM 8849 O O . GLU A 1 1130 ? 58.834 43.285 -17.383 1.00 26.42 1130 GLU A O 1
ATOM 8854 N N . TYR A 1 1131 ? 59.455 45.395 -17.002 1.00 30.84 1131 TYR A N 1
ATOM 8855 C CA . TYR A 1 1131 ? 58.200 46.073 -17.424 1.00 30.84 1131 TYR A CA 1
ATOM 8856 C C . TYR A 1 1131 ? 58.209 46.842 -18.768 1.00 30.84 1131 TYR A C 1
ATOM 8858 O O . TYR A 1 1131 ? 59.137 47.594 -19.059 1.00 30.84 1131 TYR A O 1
ATOM 8866 N N . SER A 1 1132 ? 57.072 46.832 -19.488 1.00 24.98 1132 SER A N 1
ATOM 8867 C CA . SER A 1 1132 ? 56.205 48.019 -19.766 1.00 24.98 1132 SER A CA 1
ATOM 8868 C C . SER A 1 1132 ? 55.050 47.685 -20.751 1.00 24.98 1132 SER A C 1
ATOM 8870 O O . SER A 1 1132 ? 54.967 46.562 -21.240 1.00 24.98 1132 SER A O 1
ATOM 8872 N N . SER A 1 1133 ? 54.089 48.600 -20.974 1.00 27.52 1133 SER A N 1
ATOM 8873 C CA . SER A 1 1133 ? 52.757 48.282 -21.551 1.00 27.52 1133 SER A CA 1
ATOM 8874 C C . SER A 1 1133 ? 52.073 49.434 -22.314 1.00 27.52 1133 SER A C 1
ATOM 8876 O O . SER A 1 1133 ? 52.198 50.573 -21.865 1.00 27.52 1133 SER A O 1
ATOM 8878 N N . SER A 1 1134 ? 51.247 49.156 -23.347 1.00 28.28 1134 SER A N 1
ATOM 8879 C CA . SER A 1 1134 ? 49.945 49.840 -23.624 1.00 28.28 1134 SER A CA 1
ATOM 8880 C C . SER A 1 1134 ? 49.209 49.415 -24.929 1.00 28.28 1134 SER A C 1
ATOM 8882 O O . SER A 1 1134 ? 49.835 49.268 -25.967 1.00 28.28 1134 SER A O 1
ATOM 8884 N N . LEU A 1 1135 ? 47.867 49.307 -24.829 1.00 28.08 1135 LEU A N 1
ATOM 8885 C CA . LEU A 1 1135 ? 46.779 49.651 -25.793 1.00 28.08 1135 LEU A CA 1
ATOM 8886 C C . LEU A 1 1135 ? 46.668 49.043 -27.231 1.00 28.08 1135 LEU A C 1
ATOM 8888 O O . LEU A 1 1135 ? 47.528 49.288 -28.060 1.00 28.08 1135 LEU A O 1
ATOM 8892 N N . GLN A 1 1136 ? 45.493 48.419 -27.507 1.00 28.81 1136 GLN A N 1
ATOM 8893 C CA . GLN A 1 1136 ? 44.498 48.670 -28.609 1.00 28.81 1136 GLN A CA 1
ATOM 8894 C C . GLN A 1 1136 ? 44.946 48.640 -30.110 1.00 28.81 1136 GLN A C 1
ATOM 8896 O O . GLN A 1 1136 ? 46.087 48.952 -30.410 1.00 28.81 1136 GLN A O 1
ATOM 8901 N N . GLN A 1 1137 ? 44.147 48.348 -31.162 1.00 28.72 1137 GLN A N 1
ATOM 8902 C CA . GLN A 1 1137 ? 42.734 47.940 -31.443 1.00 28.72 1137 GLN A CA 1
ATOM 8903 C C . GLN A 1 1137 ? 42.630 47.574 -32.970 1.00 28.72 1137 GLN A C 1
ATOM 8905 O O . GLN A 1 1137 ? 43.577 47.895 -33.685 1.00 28.72 1137 GLN A O 1
ATOM 8910 N N . ASP A 1 1138 ? 41.591 46.995 -33.611 1.00 30.97 1138 ASP A N 1
ATOM 8911 C CA . ASP A 1 1138 ? 40.342 46.255 -33.272 1.00 30.97 1138 ASP A CA 1
ATOM 8912 C C . ASP A 1 1138 ? 39.816 45.522 -34.562 1.00 30.97 1138 ASP A C 1
ATOM 8914 O O . ASP A 1 1138 ? 40.519 45.505 -35.570 1.00 30.97 1138 ASP A O 1
ATOM 8918 N N . GLU A 1 1139 ? 38.564 45.030 -34.545 1.00 27.89 1139 GLU A N 1
ATOM 8919 C CA . GLU A 1 1139 ? 37.652 44.655 -35.662 1.00 27.89 1139 GLU A CA 1
ATOM 8920 C C . GLU A 1 1139 ? 37.849 43.328 -36.446 1.00 27.89 1139 GLU A C 1
ATOM 8922 O O . GLU A 1 1139 ? 38.947 42.976 -36.862 1.00 27.89 1139 GLU A O 1
ATOM 8927 N N . VAL A 1 1140 ? 36.789 42.578 -36.820 1.00 32.28 1140 VAL A N 1
ATOM 8928 C CA . VAL A 1 1140 ? 35.474 42.344 -36.162 1.00 32.28 1140 VAL A CA 1
ATOM 8929 C C . VAL A 1 1140 ? 34.790 41.087 -36.751 1.00 32.28 1140 VAL A C 1
ATOM 8931 O O . VAL A 1 1140 ? 34.587 41.016 -37.966 1.00 32.28 1140 VAL A O 1
ATOM 8934 N N . LYS A 1 1141 ? 34.402 40.122 -35.901 1.00 30.28 1141 LYS A N 1
ATOM 8935 C CA . LYS A 1 1141 ? 33.091 39.425 -35.870 1.00 30.28 1141 LYS A CA 1
ATOM 8936 C C . LYS A 1 1141 ? 33.043 38.303 -34.835 1.00 30.28 1141 LYS A C 1
ATOM 8938 O O . LYS A 1 1141 ? 34.073 37.621 -34.672 1.00 30.28 1141 LYS A O 1
#

Foldseek 3Di:
DQVVLVVVLVVVCVVLCVVCVPDDPVVSVVVNVVVVVVSLVVCVVVLVVVLVVLLVVLLVVLVVQLVVVVVVVDDLVVSLVVSLVVSLVVSVVVVVVNDDPVNPDDCVVSSVVSSVSSVVVSVVVVVVVVVVVVVVVVVVVCVVVVVVVVVPVVVVVVPPVVPPDPPPVVVVVVVVVVVVVVVVVVVVVVVDDDDDDDDDDDDDDDDDDDDDDDDDDDDDPCVVVVVVVVVPPPDDDDDPPDPVVPPPDDDDDDDDDDDDDDDDPVVVVVVVPPDDDDDDPDDDDDDDDDDPPVVVVVVCVVVVCVCVVVVPVVPPVDPPVAKDKFQQAFQVRDGDLVRVVVVCVVLVQLVCWQWEFEEEEAAAQLLCGVVLCCLQQVHDAWHDDPVVCPPDVVRPSDWTDHAKMWIWGPPATPTYIYIYGTGPPDDPPDPVCLLVLLLRLLLRLVQHQEYEYRAEPVCQVPCPRSVLVSLLSNLQLCLQAEDADEHEYEYEYEADDPDDPVVRVVSVVVSNQVSNLPHDHDPVCNPPHPRRRYDYHYAYAHYCVPCVPSNSVSSVVVSVLRHCQCDCVGNNPRCPLDATSVLSSVLSVVSSVCSVVSHHHYSVVSLLVSLLVVLQVLLVVLLVCLVVDPLNVVLLVVLLPAQDFLQQVSLQVSLCVSLVVSCVSSVSGDPVNNVVSSVVSLVSSCVVCVVSLVSNLVRLLVVLLVVLVVQLVVVVVVVAQLVVSLVVSLVVSLVVSVVSVVSSHYPSDPDDSVVSSVVSSVSSVVVSVVVLVVVLVVLLVVLLVQLLVQQQPVLLVLLLVLDPCSQVVSLVSLVVSLVVSLVVSLVNCVSRPDDPVVNVVSSVVSSVSSVVSSVVNLLVVLVVLLVSLLVLLCQQLQADPVSHGDQLQLPDDLPVSNLVSLLRSLSSNQSSFWRPNDPFDFCSSVLCCVQQRCVVPPPDDDDDPDDDNCLVDQDGPPGDPSGGSAGSVRSVVSSVVSCVVCVVVSVVSVVSNVVSVVCPPDDPDPVLVVVCVVQPDVRSVVPVVDVVVVVVVVVVVVVVVVCCVVLPLVPQCPVHDVRSVVSSVVVVVVVVVVVVVCVVPVVDDDDDDDDDDDDDDDDDDYDDDDDDDDDDDDDDDDDDDDDDDDDDDDDDDDDDDDDDD

InterPro domains:
  IPR008803 RHD3/Sey1 [MF_03109] (325-1084)
  IPR008803 RHD3/Sey1 [PTHR45923] (321-1100)
  IPR027417 P-loop containing nucleoside triphosphate hydrolase [G3DSA:3.40.50.300] (342-595)
  IPR027417 P-loop containing nucleoside triphosphate hydrolase [SSF52540] (327-599)
  IPR030386 GB1/RHD3-type guanine nucleotide-binding (G) domain [PS51715] (353-575)
  IPR046758 Sey1/RHD3-like, three-helix bundle domain [PF20428] (16-142)
  IPR046758 Sey1/RHD3-like, three-helix bundle domain [PF20428] (646-1082)

Organism: Tetracentron sinense (NCBI:txid13715)

pLDDT: mean 70.34, std 23.12, range [21.8, 97.31]

Secondary structure (DSSP, 8-state):
--HHHHHHHHHHHHHHHHH-TTS-HHHHHHHHHHHHHHHHHHHHHHHHHHHHHHHHHHHHHHHHHHHHHHHTT--HHHHHHHHHHHHHHHHHHHHHTT--TTT----HHHHHHHHHHHHHHHHHHHHHHHHHHHHHHHHHHHHHHHHHHHHHHHHHHHHHTTTTSHHHHHHHHHHHHHHHHHHHHHHHHHTT----------------------------SSHHHHHHHTTSTT-------SGGGGSSS--------------SHHHHHHHTTS-----------------TTHHHHHHHHHHHHHHHHHHTTSSSS-------EEEEE-TT--B-HHHHHHHHHHTTGGGGTT-EEEEEEE-BTTSSHHHHHHHHH---PPP--TTGGGT-TT-SS-----SEEEEEPSS-TTEEEEEEEPPBS-SSS-GGGHHHHHHHHHHHHHH-SEEEEEEETTTTT-TTTTTHHHHHHHHHHHHHH-----EEEEEEEES--SS-HHHHHHHHHHHHHHHHHTS---GGGTT--HHHHEEEEEEE---HHHHHHHHHHHHHHHHTTTTTTTSTTSTT---TTPPPGGGHHHHHHHHHHHHHTT----HHHHHHHHHHHHHHHHHHHHHHHHHT-HHHHHHHHHHTTSPPTTHHHHHHHHHHHHHHHHHHHTTTS-HHHHHHHHHHHHHHHHHHHHHHHHHHHHHHHHHHHHHHHHHHHHHHTTT--HHHHHHHHHHHHHHHHHHHHHHH-BTTB----HHHHHHHHHHHHHHHHHHHHHHHHHHHHHHHHHHHHHHHHHHHHHHHH--TTHHHHHHHHHHHHHHHHHHHHHHHHTTS---HHHHHHHHHHHHHHHHHHHHHHHHHHHHHHHHHHHHHHHHHHHB-TTSPBP---SSS-HHHHHHHHHHHHHHHHHHHTB---SS----HHHHHHHHHTSGGG--S----S----GGG-SS-SSS-GGGBSS-HHHHHHHHHHHHHHHHHHHHHHHHHHHHHHHHTT-PPPHHHHHHHHHH-HHHHHHHHH-HHHHHHHHHHHHHHHHHHHHTTHHHHGGG-HHHHHHHHHHHHHHHHHHHHHHHHHTTS---------------------------------------------------------

Radius of gyration: 65.64 Å; Cα contacts (8 Å, |Δi|>4): 913; chains: 1; bounding box: 181×114×164 Å

Nearest PDB structures (foldseek):
  5ca8-assembly1_A  TM=7.238E-01  e=3.142E-27  Candida albicans SC5314
  5ca9-assembly1_A  TM=4.451E-01  e=2.820E-26  Candida albicans SC5314
  6b9g-assembly1_B  TM=5.982E-01  e=9.952E-07  Homo sapiens
  6b9g-assembly4_A  TM=5.857E-01  e=9.952E-07  Homo sapiens
  2b8w-assembly1_B  TM=5.997E-01  e=9.342E-06  Homo sapiens

Solvent-accessible surface area (backbone atoms only — not comparable to full-atom values): 67708 Å² total; per-residue (Å²): 125,46,63,65,58,57,48,53,53,51,51,53,47,54,51,52,56,64,78,47,67,93,53,59,66,71,58,48,54,58,48,50,52,56,46,51,57,50,52,50,63,68,45,48,62,58,53,52,50,50,53,53,52,51,46,50,52,45,55,54,53,44,50,61,49,45,56,50,43,54,74,69,70,51,57,67,72,55,48,53,49,54,49,49,54,51,46,49,53,52,48,52,49,57,48,59,68,53,61,55,86,93,68,76,77,79,60,57,76,57,52,63,46,45,54,52,57,48,52,54,48,54,53,49,53,51,52,52,54,50,50,52,53,46,52,54,49,50,50,55,49,48,63,62,52,48,73,69,47,54,84,62,44,61,79,50,57,76,73,58,65,84,78,71,60,83,76,55,62,70,57,53,57,61,54,52,58,56,54,56,52,53,56,53,63,51,53,60,62,72,76,68,77,75,86,81,89,82,83,92,80,87,87,78,92,79,82,84,89,83,86,82,92,85,87,84,88,83,91,72,84,55,69,69,54,62,66,60,58,74,72,61,76,81,67,93,70,87,85,94,82,65,74,75,81,69,74,84,79,86,82,91,85,86,86,85,88,80,88,87,84,83,86,71,66,76,63,55,66,62,61,73,74,77,76,90,81,88,80,81,97,77,88,81,87,89,78,87,89,80,76,82,54,62,62,51,53,50,48,50,48,50,50,46,48,49,51,50,59,52,62,62,61,78,48,88,67,76,77,70,70,71,54,54,68,35,61,43,27,40,78,88,69,49,70,36,61,70,46,43,54,50,48,42,59,78,68,45,40,49,81,40,39,74,53,54,45,36,37,30,42,46,41,49,47,92,70,51,60,45,56,48,45,25,71,45,34,63,39,79,60,69,66,77,65,82,70,65,42,74,82,42,94,90,45,65,86,66,87,61,57,68,28,31,34,37,28,46,41,49,99,44,51,50,51,31,36,40,32,51,48,41,42,40,93,55,85,88,81,48,94,77,42,63,58,58,54,50,44,51,54,45,47,43,62,72,70,24,35,29,39,35,40,48,44,51,53,86,26,68,93,41,63,68,79,55,43,44,67,56,53,36,50,41,52,40,47,43,64,64,28,40,62,88,49,47,30,20,41,36,34,37,31,33,47,52,63,96,70,57,63,85,66,50,48,58,54,50,55,51,52,52,50,52,43,59,73,71,34,82,58,49,87,94,46,66,84,64,59,66,75,63,39,31,46,81,46,77,48,77,33,44,32,58,90,86,36,46,67,60,22,52,53,50,36,50,63,51,38,61,57,52,48,53,14,65,38,85,86,33,61,38,32,61,58,87,80,68,69,32,37,71,46,43,64,63,48,53,52,50,53,49,50,36,53,75,68,72,49,76,46,53,47,72,60,46,49,50,49,51,30,48,51,52,42,44,53,52,38,51,50,44,52,49,52,54,74,70,29,65,73,53,52,55,52,48,57,49,28,77,76,42,60,59,87,53,43,8,61,55,50,36,52,56,51,49,49,46,52,49,55,49,54,63,73,46,64,72,48,50,66,72,49,43,53,58,34,48,54,54,37,51,55,51,52,53,60,69,51,45,61,47,54,54,37,31,53,50,40,45,44,52,55,42,56,54,52,44,50,59,51,43,56,53,42,52,76,68,71,52,45,54,38,58,49,51,50,54,49,48,56,52,43,52,53,51,46,55,55,50,51,64,38,52,49,34,90,92,48,95,74,82,58,58,74,57,52,64,42,45,52,51,58,48,52,52,49,53,53,51,52,49,54,51,54,52,49,54,53,49,54,53,48,52,49,52,48,50,67,68,42,51,63,59,47,50,57,36,58,76,64,40,52,98,52,30,48,65,51,48,42,56,49,53,50,54,55,42,55,52,45,44,53,54,47,53,70,57,49,71,35,54,77,72,57,69,70,60,51,53,50,53,47,53,49,51,49,50,47,56,51,47,54,54,52,52,50,51,47,52,49,42,71,43,41,71,56,55,30,50,49,51,23,48,53,53,58,47,23,49,100,85,70,45,77,56,74,60,77,69,84,68,62,64,64,61,41,50,51,51,19,52,52,52,26,47,46,36,50,43,54,42,25,42,68,58,82,57,98,70,85,79,62,56,57,59,54,49,46,53,67,74,64,49,56,88,69,70,76,88,74,82,92,67,86,89,76,82,61,82,50,71,33,80,59,58,81,101,50,59,74,93,38,51,60,44,36,34,43,53,51,56,49,53,51,50,52,52,49,60,67,48,46,56,59,53,51,50,49,52,52,46,22,51,50,45,66,64,53,80,74,72,74,74,58,69,70,57,54,53,48,40,72,74,58,33,66,68,54,45,52,52,54,72,74,36,70,65,58,59,51,51,52,52,52,51,50,52,53,52,52,51,50,55,64,73,63,41,58,82,64,51,42,74,79,36,68,69,61,19,55,52,50,48,64,68,43,47,61,59,50,52,50,50,50,54,48,43,68,60,50,77,73,62,84,86,91,87,82,91,83,89,85,87,87,87,82,90,88,88,79,88,87,85,80,86,89,83,83,89,84,83,83,89,79,88,84,89,82,91,86,87,89,83,90,83,90,88,91,90,88,89,88,85,81,90,89,85,89,88,134

Mean predicted aligned error: 23.04 Å